Protein AF-0000000067843553 (afdb_homodimer)

InterPro domains:
  IPR000891 Pyruvate carboxyltransferase [PF00682] (3-249)
  IPR000891 Pyruvate carboxyltransferase [PS50991] (1-260)
  IPR013785 Aldolase-type TIM barrel [G3DSA:3.20.20.70] (1-325)
  IPR050073 2-IPM synthase/homocitrate synthase-like [PTHR10277] (135-248)

Nearest PDB structures (foldseek):
  3dxi-assembly1_B  TM=9.071E-01  e=5.962E-23  Phocaeicola vulgatus ATCC 8482
  3ivs-assembly1_A  TM=8.769E-01  e=6.014E-12  Schizosaccharomyces pombe
  3ivs-assembly1_B  TM=8.686E-01  e=2.843E-11  Schizosaccharomyces pombe
  3mi3-assembly1_A  TM=8.102E-01  e=7.450E-12  Schizosaccharomyces pombe
  3ivt-assembly1_B  TM=7.476E-01  e=3.719E-10  Schizosaccharomyces pombe

Organism: Pseudomonas putida (strain ATCC 47054 / DSM 6125 / CFBP 8728 / NCIMB 11950 / KT2440) (NCBI:txid160488)

Structure (mmCIF, N/CA/C/O backbone):
data_AF-0000000067843553-model_v1
#
loop_
_entity.id
_entity.type
_entity.pdbx_description
1 polymer Aldolase/synthase
#
loop_
_atom_site.group_PDB
_atom_site.id
_atom_site.type_symbol
_atom_site.label_atom_id
_atom_site.label_alt_id
_atom_site.label_comp_id
_atom_site.label_asym_id
_atom_site.label_entity_id
_atom_site.label_seq_id
_atom_site.pdbx_PDB_ins_code
_atom_site.Cartn_x
_atom_site.Cartn_y
_atom_site.Cartn_z
_atom_site.occupancy
_atom_site.B_iso_or_equiv
_atom_site.auth_seq_id
_atom_site.auth_comp_id
_atom_site.auth_asym_id
_atom_site.auth_atom_id
_atom_site.pdbx_PDB_model_num
ATOM 1 N N . MET A 1 1 ? 19.844 5.891 19.625 1 87.44 1 MET A N 1
ATOM 2 C CA . MET A 1 1 ? 19.125 5.297 18.516 1 87.44 1 MET A CA 1
ATOM 3 C C . MET A 1 1 ? 19.562 5.91 17.188 1 87.44 1 MET A C 1
ATOM 5 O O . MET A 1 1 ? 19.625 7.133 17.047 1 87.44 1 MET A O 1
ATOM 9 N N . LYS A 1 2 ? 19.984 5.047 16.25 1 94.62 2 LYS A N 1
ATOM 10 C CA . LYS A 1 2 ? 20.391 5.492 14.922 1 94.62 2 LYS A CA 1
ATOM 11 C C . LYS A 1 2 ? 19.391 5.062 13.859 1 94.62 2 LYS A C 1
ATOM 13 O O . LYS A 1 2 ? 19.266 3.873 13.562 1 94.62 2 LYS A O 1
ATOM 18 N N . HIS A 1 3 ? 18.703 6 13.367 1 97.69 3 HIS A N 1
ATOM 19 C CA . HIS A 1 3 ? 17.781 5.797 12.258 1 97.69 3 HIS A CA 1
ATOM 20 C C . HIS A 1 3 ? 18.469 6.027 10.914 1 97.69 3 HIS A C 1
ATOM 22 O O . HIS A 1 3 ? 18.938 7.137 10.633 1 97.69 3 HIS A O 1
ATOM 28 N N . LEU A 1 4 ? 18.609 4.988 10.148 1 98.69 4 LEU A N 1
ATOM 29 C CA . LEU A 1 4 ? 19.312 5.02 8.867 1 98.69 4 LEU A CA 1
ATOM 30 C C . LEU A 1 4 ? 18.328 4.84 7.715 1 98.69 4 LEU A C 1
ATOM 32 O O . LEU A 1 4 ? 17.562 3.873 7.691 1 98.69 4 LEU A O 1
ATOM 36 N N . ASP A 1 5 ? 18.297 5.773 6.805 1 98.81 5 ASP A N 1
ATOM 37 C CA . ASP A 1 5 ? 17.5 5.621 5.59 1 98.81 5 ASP A CA 1
ATOM 38 C C . ASP A 1 5 ? 18.375 5.156 4.422 1 98.81 5 ASP A C 1
ATOM 40 O O . ASP A 1 5 ? 19.375 5.789 4.102 1 98.81 5 ASP A O 1
ATOM 44 N N . CYS A 1 6 ? 17.969 4.07 3.822 1 98.75 6 CYS A N 1
ATOM 45 C CA . CYS A 1 6 ? 18.75 3.527 2.723 1 98.75 6 CYS A CA 1
ATOM 46 C C . CYS A 1 6 ? 17.953 3.5 1.432 1 98.75 6 CYS A C 1
ATOM 48 O O . CYS A 1 6 ? 18.094 2.588 0.617 1 98.75 6 CYS A O 1
ATOM 50 N N . THR A 1 7 ? 17.078 4.469 1.197 1 98.75 7 THR A N 1
ATOM 51 C CA . THR A 1 7 ? 16.188 4.559 0.046 1 98.75 7 THR A CA 1
ATOM 52 C C . THR A 1 7 ? 16.969 4.512 -1.257 1 98.75 7 THR A C 1
ATOM 54 O O . THR A 1 7 ? 16.656 3.73 -2.156 1 98.75 7 THR A O 1
ATOM 57 N N . LEU A 1 8 ? 18.016 5.293 -1.375 1 97.25 8 LEU A N 1
ATOM 58 C CA . LEU A 1 8 ? 18.75 5.422 -2.627 1 97.25 8 LEU A CA 1
ATOM 59 C C . LEU A 1 8 ? 19.578 4.176 -2.898 1 97.25 8 LEU A C 1
ATOM 61 O O . LEU A 1 8 ? 19.922 3.891 -4.047 1 97.25 8 LEU A O 1
ATOM 65 N N . ARG A 1 9 ? 19.891 3.477 -1.849 1 97.81 9 ARG A N 1
ATOM 66 C CA . ARG A 1 9 ? 20.625 2.225 -2.02 1 97.81 9 ARG A CA 1
ATOM 67 C C . ARG A 1 9 ? 19.672 1.079 -2.352 1 97.81 9 ARG A C 1
ATOM 69 O O . ARG A 1 9 ? 19.766 0.481 -3.426 1 97.81 9 ARG A O 1
ATOM 76 N N . ASP A 1 10 ? 18.688 0.789 -1.466 1 97.69 10 ASP A N 1
ATOM 77 C CA . ASP A 1 10 ? 17.812 -0.367 -1.646 1 97.69 10 ASP A CA 1
ATOM 78 C C . ASP A 1 10 ? 16.766 -0.098 -2.723 1 97.69 10 ASP A C 1
ATOM 80 O O . ASP A 1 10 ? 16.297 -1.027 -3.379 1 97.69 10 ASP A O 1
ATOM 84 N N . GLY A 1 11 ? 16.406 1.129 -2.873 1 95.88 11 GLY A N 1
ATOM 85 C CA . GLY A 1 11 ? 15.445 1.492 -3.9 1 95.88 11 GLY A CA 1
ATOM 86 C C . GLY A 1 11 ? 15.984 1.337 -5.309 1 95.88 11 GLY A C 1
ATOM 87 O O . GLY A 1 11 ? 15.219 1.201 -6.262 1 95.88 11 GLY A O 1
ATOM 88 N N . GLY A 1 12 ? 17.312 1.331 -5.457 1 91.19 12 GLY A N 1
ATOM 89 C CA . GLY A 1 12 ? 17.969 1.212 -6.75 1 91.19 12 GLY A CA 1
ATOM 90 C C . GLY A 1 12 ? 17.594 -0.061 -7.488 1 91.19 12 GLY A C 1
ATOM 91 O O . GLY A 1 12 ? 17.719 -0.131 -8.711 1 91.19 12 GLY A O 1
ATOM 92 N N . TYR A 1 13 ? 17.094 -1.013 -6.824 1 91.31 13 TYR A N 1
ATOM 93 C CA . TYR A 1 13 ? 16.719 -2.275 -7.449 1 91.31 13 TYR A CA 1
ATOM 94 C C . TYR A 1 13 ? 15.516 -2.098 -8.367 1 91.31 13 TYR A C 1
ATOM 96 O O . TYR A 1 13 ? 15.203 -2.979 -9.172 1 91.31 13 TYR A O 1
ATOM 104 N N . TYR A 1 14 ? 14.859 -0.962 -8.266 1 88.62 14 TYR A N 1
ATOM 105 C CA . TYR A 1 14 ? 13.727 -0.692 -9.133 1 88.62 14 TYR A CA 1
ATOM 106 C C . TYR A 1 14 ? 14.117 0.242 -10.273 1 88.62 14 TYR A C 1
ATOM 108 O O . TYR A 1 14 ? 13.539 0.182 -11.359 1 88.62 14 TYR A O 1
ATOM 116 N N . ASN A 1 15 ? 15.156 1.099 -10.086 1 83.56 15 ASN A N 1
ATOM 117 C CA . ASN A 1 15 ? 15.445 2.102 -11.109 1 83.56 15 ASN A CA 1
ATOM 118 C C . ASN A 1 15 ? 16.922 2.117 -11.477 1 83.56 15 ASN A C 1
ATOM 120 O O . ASN A 1 15 ? 17.438 3.137 -11.938 1 83.56 15 ASN A O 1
ATOM 124 N N . ASN A 1 16 ? 17.641 1.071 -11.203 1 83.25 16 ASN A N 1
ATOM 125 C CA . ASN A 1 16 ? 19.047 0.909 -11.523 1 83.25 16 ASN A CA 1
ATOM 126 C C . ASN A 1 16 ? 19.906 2 -10.875 1 83.25 16 ASN A C 1
ATOM 128 O O . ASN A 1 16 ? 20.828 2.529 -11.508 1 83.25 16 ASN A O 1
ATOM 132 N N . TRP A 1 17 ? 19.5 2.418 -9.727 1 90.75 17 TRP A N 1
ATOM 133 C CA . TRP A 1 17 ? 20.219 3.375 -8.891 1 90.75 17 TRP A CA 1
ATOM 134 C C . TRP A 1 17 ? 20.406 4.707 -9.617 1 90.75 17 TRP A C 1
ATOM 136 O O . TRP A 1 17 ? 21.391 5.414 -9.398 1 90.75 17 TRP A O 1
ATOM 146 N N . ASN A 1 18 ? 19.453 4.926 -10.578 1 86.06 18 ASN A N 1
ATOM 147 C CA . ASN A 1 18 ? 19.453 6.168 -11.344 1 86.06 18 ASN A CA 1
ATOM 148 C C . ASN A 1 18 ? 18.422 7.148 -10.812 1 86.06 18 ASN A C 1
ATOM 150 O O . ASN A 1 18 ? 17.281 7.188 -11.312 1 86.06 18 ASN A O 1
ATOM 154 N N . PHE A 1 19 ? 18.797 7.996 -9.867 1 90.81 19 PHE A N 1
ATOM 155 C CA . PHE A 1 19 ? 17.953 9.031 -9.281 1 90.81 19 PHE A CA 1
ATOM 156 C C . PHE A 1 19 ? 18.375 10.414 -9.773 1 90.81 19 PHE A C 1
ATOM 158 O O . PHE A 1 19 ? 19.562 10.688 -9.93 1 90.81 19 PHE A O 1
ATOM 165 N N . SER A 1 20 ? 17.438 11.258 -10.078 1 82.62 20 SER A N 1
ATOM 166 C CA . SER A 1 20 ? 17.766 12.602 -10.555 1 82.62 20 SER A CA 1
ATOM 167 C C . SER A 1 20 ? 18.422 13.43 -9.461 1 82.62 20 SER A C 1
ATOM 169 O O . SER A 1 20 ? 18.219 13.18 -8.266 1 82.62 20 SER A O 1
ATOM 171 N N . GLU A 1 21 ? 19.188 14.422 -9.891 1 82.69 21 GLU A N 1
ATOM 172 C CA . GLU A 1 21 ? 19.859 15.32 -8.953 1 82.69 21 GLU A CA 1
ATOM 173 C C . GLU A 1 21 ? 18.844 16.078 -8.094 1 82.69 21 GLU A C 1
ATOM 175 O O . GLU A 1 21 ? 19.078 16.281 -6.902 1 82.69 21 GLU A O 1
ATOM 180 N N . ALA A 1 22 ? 17.828 16.438 -8.719 1 84.19 22 ALA A N 1
ATOM 181 C CA . ALA A 1 22 ? 16.781 17.188 -8.008 1 84.19 22 ALA A CA 1
ATOM 182 C C . ALA A 1 22 ? 16.156 16.328 -6.91 1 84.19 22 ALA A C 1
ATOM 184 O O . ALA A 1 22 ? 15.922 16.828 -5.801 1 84.19 22 ALA A O 1
ATOM 185 N N . LEU A 1 23 ? 15.875 15.125 -7.199 1 92.31 23 LEU A N 1
ATOM 186 C CA . LEU A 1 23 ? 15.305 14.211 -6.211 1 92.31 23 LEU A CA 1
ATOM 187 C C . LEU A 1 23 ? 16.266 14 -5.051 1 92.31 23 LEU A C 1
ATOM 189 O O . LEU A 1 23 ? 15.875 14.07 -3.887 1 92.31 23 LEU A O 1
ATOM 193 N N . ILE A 1 24 ? 17.531 13.805 -5.367 1 94.62 24 ILE A N 1
ATOM 194 C CA . ILE A 1 24 ? 18.531 13.531 -4.336 1 94.62 24 ILE A CA 1
ATOM 195 C C . ILE A 1 24 ? 18.656 14.742 -3.416 1 94.62 24 ILE A C 1
ATOM 197 O O . ILE A 1 24 ? 18.734 14.602 -2.193 1 94.62 24 ILE A O 1
ATOM 201 N N . ALA A 1 25 ? 18.656 15.898 -4 1 92.75 25 ALA A N 1
ATOM 202 C CA . ALA A 1 25 ? 18.766 17.125 -3.207 1 92.75 25 ALA A CA 1
ATOM 203 C C . ALA A 1 25 ? 17.578 17.266 -2.258 1 92.75 25 ALA A C 1
ATOM 205 O O . ALA A 1 25 ? 17.766 17.562 -1.073 1 92.75 25 ALA A O 1
ATOM 206 N N . GLN A 1 26 ? 16.406 17.125 -2.729 1 93.81 26 GLN A N 1
ATOM 207 C CA . GLN A 1 26 ? 15.203 17.203 -1.905 1 93.81 26 GLN A CA 1
ATOM 208 C C . GLN A 1 26 ? 15.172 16.109 -0.848 1 93.81 26 GLN A C 1
ATOM 210 O O . GLN A 1 26 ? 14.695 16.328 0.268 1 93.81 26 GLN A O 1
ATOM 215 N N . TYR A 1 27 ? 15.641 14.961 -1.238 1 98.12 27 TYR A N 1
ATOM 216 C CA . TYR A 1 27 ? 15.734 13.82 -0.325 1 98.12 27 TYR A CA 1
ATOM 217 C C . TYR A 1 27 ? 16.625 14.156 0.869 1 98.12 27 TYR A C 1
ATOM 219 O O . TYR A 1 27 ? 16.234 13.93 2.018 1 98.12 27 TYR A O 1
ATOM 227 N N . ILE A 1 28 ? 17.781 14.695 0.609 1 97.62 28 ILE A N 1
ATOM 228 C CA . ILE A 1 28 ? 18.719 15.031 1.667 1 97.62 28 ILE A CA 1
ATOM 229 C C . ILE A 1 28 ? 18.094 16.047 2.617 1 97.62 28 ILE A C 1
ATOM 231 O O . ILE A 1 28 ? 18.156 15.891 3.84 1 97.62 28 ILE A O 1
ATOM 235 N N . THR A 1 29 ? 17.422 16.984 2.098 1 93.94 29 THR A N 1
ATOM 236 C CA . THR A 1 29 ? 16.75 18.016 2.893 1 93.94 29 THR A CA 1
ATOM 237 C C . THR A 1 29 ? 15.648 17.406 3.742 1 93.94 29 THR A C 1
ATOM 239 O O . THR A 1 29 ? 15.508 17.734 4.922 1 93.94 29 THR A O 1
ATOM 242 N N . ALA A 1 30 ? 14.906 16.562 3.156 1 96.31 30 ALA A N 1
ATOM 243 C CA . ALA A 1 30 ? 13.797 15.922 3.848 1 96.31 30 ALA A CA 1
ATOM 244 C C . ALA A 1 30 ? 14.289 15.047 4.992 1 96.31 30 ALA A C 1
ATOM 246 O O . ALA A 1 30 ? 13.711 15.039 6.078 1 96.31 30 ALA A O 1
ATOM 247 N N . MET A 1 31 ? 15.359 14.312 4.719 1 97.69 31 MET A N 1
ATOM 248 C CA . MET A 1 31 ? 15.914 13.445 5.746 1 97.69 31 MET A CA 1
ATOM 249 C C . MET A 1 31 ? 16.422 14.258 6.938 1 97.69 31 MET A C 1
ATOM 251 O O . MET A 1 31 ? 16.188 13.883 8.086 1 97.69 31 MET A O 1
ATOM 255 N N . GLN A 1 32 ? 17.062 15.305 6.621 1 94.19 32 GLN A N 1
ATOM 256 C CA . GLN A 1 32 ? 17.562 16.172 7.684 1 94.19 32 GLN A CA 1
ATOM 257 C C . GLN A 1 32 ? 16.406 16.734 8.523 1 94.19 32 GLN A C 1
ATOM 259 O O . GLN A 1 32 ? 16.453 16.703 9.75 1 94.19 32 GLN A O 1
ATOM 264 N N . ALA A 1 33 ? 15.422 17.188 7.887 1 89.81 33 ALA A N 1
ATOM 265 C CA . ALA A 1 33 ? 14.273 17.781 8.562 1 89.81 33 ALA A CA 1
ATOM 266 C C . ALA A 1 33 ? 13.531 16.75 9.406 1 89.81 33 ALA A C 1
ATOM 268 O O . ALA A 1 33 ? 13.008 17.078 10.477 1 89.81 33 ALA A O 1
ATOM 269 N N . ALA A 1 34 ? 13.5 15.516 8.977 1 94.62 34 ALA A N 1
ATOM 270 C CA . ALA A 1 34 ? 12.766 14.445 9.648 1 94.62 34 ALA A CA 1
ATOM 271 C C . ALA A 1 34 ? 13.57 13.891 10.828 1 94.62 34 ALA A C 1
ATOM 273 O O . ALA A 1 34 ? 13.07 13.055 11.586 1 94.62 34 ALA A O 1
ATOM 274 N N . GLY A 1 35 ? 14.805 14.312 10.93 1 92.38 35 GLY A N 1
ATOM 275 C CA . GLY A 1 35 ? 15.625 13.891 12.062 1 92.38 35 GLY A CA 1
ATOM 276 C C . GLY A 1 35 ? 16.359 12.586 11.812 1 92.38 35 GLY A C 1
ATOM 277 O O . GLY A 1 35 ? 16.766 11.906 12.758 1 92.38 35 GLY A O 1
ATOM 278 N N . ILE A 1 36 ? 16.484 12.18 10.602 1 96.06 36 ILE A N 1
ATOM 279 C CA . ILE A 1 36 ? 17.234 10.977 10.258 1 96.06 36 ILE A CA 1
ATOM 280 C C . ILE A 1 36 ? 18.734 11.219 10.469 1 96.06 36 ILE A C 1
ATOM 282 O O . ILE A 1 36 ? 19.281 12.219 10 1 96.06 36 ILE A O 1
ATOM 286 N N . GLN A 1 37 ? 19.391 10.32 11.094 1 94.75 37 GLN A N 1
ATOM 287 C CA . GLN A 1 37 ? 20.766 10.539 11.5 1 94.75 37 GLN A CA 1
ATOM 288 C C . GLN A 1 37 ? 21.734 10.094 10.406 1 94.75 37 GLN A C 1
ATOM 290 O O . GLN A 1 37 ? 22.828 10.664 10.266 1 94.75 37 GLN A O 1
ATOM 295 N N . THR A 1 38 ? 21.375 9.07 9.773 1 98 38 THR A N 1
ATOM 296 C CA . THR A 1 38 ? 22.266 8.492 8.773 1 98 38 THR A CA 1
ATOM 297 C C . THR A 1 38 ? 21.531 8.273 7.453 1 98 38 THR A C 1
ATOM 299 O O . THR A 1 38 ? 20.406 7.758 7.441 1 98 38 THR A O 1
ATOM 302 N N . ILE A 1 39 ? 22.125 8.664 6.359 1 98.56 39 ILE A N 1
ATOM 303 C CA . ILE A 1 39 ? 21.594 8.336 5.043 1 98.56 39 ILE A CA 1
ATOM 304 C C . ILE A 1 39 ? 22.609 7.5 4.27 1 98.56 39 ILE A C 1
ATOM 306 O O . ILE A 1 39 ? 23.797 7.801 4.277 1 98.56 39 ILE A O 1
ATOM 310 N N . GLU A 1 40 ? 22.172 6.438 3.744 1 98.75 40 GLU A N 1
ATOM 311 C CA . GLU A 1 40 ? 22.953 5.59 2.855 1 98.75 40 GLU A CA 1
ATOM 312 C C . GLU A 1 40 ? 22.672 5.914 1.391 1 98.75 40 GLU A C 1
ATOM 314 O O . GLU A 1 40 ? 21.625 5.547 0.86 1 98.75 40 GLU A O 1
ATOM 319 N N . LEU A 1 41 ? 23.656 6.469 0.733 1 97.88 41 LEU A N 1
ATOM 320 C CA . LEU A 1 41 ? 23.375 7.145 -0.532 1 97.88 41 LEU A CA 1
ATOM 321 C C . LEU A 1 41 ? 23.5 6.176 -1.702 1 97.88 41 LEU A C 1
ATOM 323 O O . LEU A 1 41 ? 23.203 6.531 -2.844 1 97.88 41 LEU A O 1
ATOM 327 N N . GLY A 1 42 ? 23.969 4.953 -1.428 1 97.12 42 GLY A N 1
ATOM 328 C CA . GLY A 1 42 ? 24.016 3.963 -2.492 1 97.12 42 GLY A CA 1
ATOM 329 C C . GLY A 1 42 ? 25 2.838 -2.213 1 97.12 42 GLY A C 1
ATOM 330 O O . GLY A 1 42 ? 25.266 2.51 -1.055 1 97.12 42 GLY A O 1
ATOM 331 N N . LEU A 1 43 ? 25.359 2.215 -3.361 1 96.38 43 LEU A N 1
ATOM 332 C CA . LEU A 1 43 ? 26.359 1.158 -3.338 1 96.38 43 LEU A CA 1
ATOM 333 C C . LEU A 1 43 ? 27.719 1.689 -3.789 1 96.38 43 LEU A C 1
ATOM 335 O O . LEU A 1 43 ? 27.812 2.771 -4.375 1 96.38 43 LEU A O 1
ATOM 339 N N . ARG A 1 44 ? 28.719 1.091 -3.367 1 95.56 44 ARG A N 1
ATOM 340 C CA . ARG A 1 44 ? 29.984 1.136 -4.082 1 95.56 44 ARG A CA 1
ATOM 341 C C . ARG A 1 44 ? 30.328 -0.227 -4.676 1 95.56 44 ARG A C 1
ATOM 343 O O . ARG A 1 44 ? 30.547 -1.192 -3.939 1 95.56 44 ARG A O 1
ATOM 350 N N . SER A 1 45 ? 30.359 -0.293 -5.984 1 91.56 45 SER A N 1
ATOM 351 C CA . SER A 1 45 ? 30.547 -1.562 -6.68 1 91.56 45 SER A CA 1
ATOM 352 C C . SER A 1 45 ? 31.609 -1.438 -7.77 1 91.56 45 SER A C 1
ATOM 354 O O . SER A 1 45 ? 31.781 -0.364 -8.352 1 91.56 45 SER A O 1
ATOM 356 N N . LEU A 1 46 ? 32.312 -2.543 -7.996 1 86.62 46 LEU A N 1
ATOM 357 C CA . LEU A 1 46 ? 33.25 -2.605 -9.086 1 86.62 46 LEU A CA 1
ATOM 358 C C . LEU A 1 46 ? 32.625 -3.191 -10.344 1 86.62 46 LEU A C 1
ATOM 360 O O . LEU A 1 46 ? 33.219 -3.143 -11.422 1 86.62 46 LEU A O 1
ATOM 364 N N . LYS A 1 47 ? 31.438 -3.73 -10.148 1 79.44 47 LYS A N 1
ATOM 365 C CA . LYS A 1 47 ? 30.703 -4.293 -11.281 1 79.44 47 LYS A CA 1
ATOM 366 C C . LYS A 1 47 ? 30.141 -3.193 -12.172 1 79.44 47 LYS A C 1
ATOM 368 O O . LYS A 1 47 ? 29.344 -2.367 -11.711 1 79.44 47 LYS A O 1
ATOM 373 N N . ASN A 1 48 ? 30.547 -3.127 -13.391 1 78.56 48 ASN A N 1
ATOM 374 C CA . ASN A 1 48 ? 30.094 -2.096 -14.32 1 78.56 48 ASN A CA 1
ATOM 375 C C . ASN A 1 48 ? 29.859 -2.664 -15.711 1 78.56 48 ASN A C 1
ATOM 377 O O . ASN A 1 48 ? 30.359 -2.127 -16.703 1 78.56 48 ASN A O 1
ATOM 381 N N . SER A 1 49 ? 29.172 -3.76 -15.758 1 62.66 49 SER A N 1
ATOM 382 C CA . SER A 1 49 ? 28.922 -4.449 -17.016 1 62.66 49 SER A CA 1
ATOM 383 C C . SER A 1 49 ? 27.672 -3.906 -17.703 1 62.66 49 SER A C 1
ATOM 385 O O . SER A 1 49 ? 27.469 -4.125 -18.906 1 62.66 49 SER A O 1
ATOM 387 N N . SER A 1 50 ? 26.828 -3.248 -17 1 59.66 50 SER A N 1
ATOM 388 C CA . SER A 1 50 ? 25.625 -2.598 -17.516 1 59.66 50 SER A CA 1
ATOM 389 C C . SER A 1 50 ? 25.438 -1.218 -16.906 1 59.66 50 SER A C 1
ATOM 391 O O . SER A 1 50 ? 26.094 -0.873 -15.922 1 59.66 50 SER A O 1
ATOM 393 N N . PHE A 1 51 ? 24.594 -0.416 -17.531 1 61.25 51 PHE A N 1
ATOM 394 C CA . PHE A 1 51 ? 24.406 0.934 -17.016 1 61.25 51 PHE A CA 1
ATOM 395 C C . PHE A 1 51 ? 23.719 0.901 -15.656 1 61.25 51 PHE A C 1
ATOM 397 O O . PHE A 1 51 ? 22.703 0.223 -15.484 1 61.25 51 PHE A O 1
ATOM 404 N N . SER A 1 52 ? 24.25 1.567 -14.781 1 82.88 52 SER A N 1
ATOM 405 C CA . SER A 1 52 ? 23.688 1.901 -13.477 1 82.88 52 SER A CA 1
ATOM 406 C C . SER A 1 52 ? 23.922 3.365 -13.125 1 82.88 52 SER A C 1
ATOM 408 O O . SER A 1 52 ? 24.891 3.969 -13.602 1 82.88 52 SER A O 1
ATOM 410 N N . GLY A 1 53 ? 23.047 3.922 -12.438 1 84.31 53 GLY A N 1
ATOM 411 C CA . GLY A 1 53 ? 23.141 5.328 -12.078 1 84.31 53 GLY A CA 1
ATOM 412 C C . GLY A 1 53 ? 24.203 5.602 -11.023 1 84.31 53 GLY A C 1
ATOM 413 O O . GLY A 1 53 ? 24.891 4.688 -10.586 1 84.31 53 GLY A O 1
ATOM 414 N N . ALA A 1 54 ? 24.375 6.828 -10.609 1 88.81 54 ALA A N 1
ATOM 415 C CA . ALA A 1 54 ? 25.422 7.328 -9.734 1 88.81 54 ALA A CA 1
ATOM 416 C C . ALA A 1 54 ? 25.391 6.637 -8.375 1 88.81 54 ALA A C 1
ATOM 418 O O . ALA A 1 54 ? 26.438 6.402 -7.762 1 88.81 54 ALA A O 1
ATOM 419 N N . CYS A 1 55 ? 24.188 6.215 -7.941 1 93.44 55 CYS A N 1
ATOM 420 C CA . CYS A 1 55 ? 24.031 5.668 -6.598 1 93.44 55 CYS A CA 1
ATOM 421 C C . CYS A 1 55 ? 24.453 4.203 -6.555 1 93.44 55 CYS A C 1
ATOM 423 O O . CYS A 1 55 ? 24.516 3.602 -5.48 1 93.44 55 CYS A O 1
ATOM 425 N N . ALA A 1 56 ? 24.812 3.633 -7.727 1 90.31 56 ALA A N 1
ATOM 426 C CA . ALA A 1 56 ? 25.375 2.283 -7.77 1 90.31 56 ALA A CA 1
ATOM 427 C C . ALA A 1 56 ? 26.859 2.293 -7.426 1 90.31 56 ALA A C 1
ATOM 429 O O . ALA A 1 56 ? 27.438 1.254 -7.086 1 90.31 56 ALA A O 1
ATOM 430 N N . TYR A 1 57 ? 27.438 3.475 -7.477 1 91.06 57 TYR A N 1
ATOM 431 C CA . TYR A 1 57 ? 28.891 3.588 -7.324 1 91.06 57 TYR A CA 1
ATOM 432 C C . TYR A 1 57 ? 29.234 4.578 -6.223 1 91.06 57 TYR A C 1
ATOM 434 O O . TYR A 1 57 ? 30.203 4.367 -5.473 1 91.06 57 TYR A O 1
ATOM 442 N N . THR A 1 58 ? 28.453 5.57 -6.109 1 95.5 58 THR A N 1
ATOM 443 C CA . THR A 1 58 ? 28.547 6.59 -5.074 1 95.5 58 THR A CA 1
ATOM 444 C C . THR A 1 58 ? 30 7.016 -4.875 1 95.5 58 THR A C 1
ATOM 446 O O . THR A 1 58 ? 30.5 7.02 -3.748 1 95.5 58 THR A O 1
ATOM 449 N N . THR A 1 59 ? 30.625 7.426 -5.961 1 91.06 59 THR A N 1
ATOM 450 C CA . THR A 1 59 ? 32.031 7.848 -5.934 1 91.06 59 THR A CA 1
ATOM 451 C C . THR A 1 59 ? 32.188 9.148 -5.145 1 91.06 59 THR A C 1
ATOM 453 O O . THR A 1 59 ? 31.203 9.891 -4.965 1 91.06 59 THR A O 1
ATOM 456 N N . ASP A 1 60 ? 33.406 9.367 -4.648 1 92.94 60 ASP A N 1
ATOM 457 C CA . ASP A 1 60 ? 33.656 10.617 -3.953 1 92.94 60 ASP A CA 1
ATOM 458 C C . ASP A 1 60 ? 33.375 11.82 -4.855 1 92.94 60 ASP A C 1
ATOM 460 O O . ASP A 1 60 ? 32.906 12.852 -4.387 1 92.94 60 ASP A O 1
ATOM 464 N N . ALA A 1 61 ? 33.656 11.68 -6.113 1 86.44 61 ALA A N 1
ATOM 465 C CA . ALA A 1 61 ? 33.406 12.742 -7.074 1 86.44 61 ALA A CA 1
ATOM 466 C C . ALA A 1 61 ? 31.922 13.062 -7.141 1 86.44 61 ALA A C 1
ATOM 468 O O . ALA A 1 61 ? 31.531 14.234 -7.156 1 86.44 61 ALA A O 1
ATOM 469 N N . PHE A 1 62 ? 31.094 12.07 -7.215 1 87.31 62 PHE A N 1
ATOM 470 C CA . PHE A 1 62 ? 29.641 12.242 -7.238 1 87.31 62 PHE A CA 1
ATOM 471 C C . PHE A 1 62 ? 29.141 12.867 -5.934 1 87.31 62 PHE A C 1
ATOM 473 O O . PHE A 1 62 ? 28.406 13.852 -5.949 1 87.31 62 PHE A O 1
ATOM 480 N N . LEU A 1 63 ? 29.641 12.359 -4.781 1 94.38 63 LEU A N 1
ATOM 481 C CA . LEU A 1 63 ? 29.188 12.828 -3.475 1 94.38 63 LEU A CA 1
ATOM 482 C C . LEU A 1 63 ? 29.578 14.289 -3.262 1 94.38 63 LEU A C 1
ATOM 484 O O . LEU A 1 63 ? 28.859 15.039 -2.604 1 94.38 63 LEU A O 1
ATOM 488 N N . SER A 1 64 ? 30.672 14.656 -3.857 1 88.44 64 SER A N 1
ATOM 489 C CA . SER A 1 64 ? 31.172 16.016 -3.688 1 88.44 64 SER A CA 1
ATOM 490 C C . SER A 1 64 ? 30.281 17.031 -4.41 1 88.44 64 SER A C 1
ATOM 492 O O . SER A 1 64 ? 30.344 18.234 -4.145 1 88.44 64 SER A O 1
ATOM 494 N N . THR A 1 65 ? 29.438 16.531 -5.328 1 85.25 65 THR A N 1
ATOM 495 C CA . THR A 1 65 ? 28.531 17.406 -6.043 1 85.25 65 THR A CA 1
ATOM 496 C C . THR A 1 65 ? 27.266 17.672 -5.227 1 85.25 65 THR A C 1
ATOM 498 O O . THR A 1 65 ? 26.484 18.562 -5.547 1 85.25 65 THR A O 1
ATOM 501 N N . LEU A 1 66 ? 27.094 16.938 -4.172 1 91.62 66 LEU A N 1
ATOM 502 C CA . LEU A 1 66 ? 25.891 17.016 -3.357 1 91.62 66 LEU A CA 1
ATOM 503 C C . LEU A 1 66 ? 26.094 17.953 -2.17 1 91.62 66 LEU A C 1
ATOM 505 O O . LEU A 1 66 ? 27.219 18.094 -1.679 1 91.62 66 LEU A O 1
ATOM 509 N N . ASP A 1 67 ? 25.031 18.641 -1.753 1 92.31 67 ASP A N 1
ATOM 510 C CA . ASP A 1 67 ? 25.062 19.453 -0.538 1 92.31 67 ASP A CA 1
ATOM 511 C C . ASP A 1 67 ? 24.766 18.609 0.696 1 92.31 67 ASP A C 1
ATOM 513 O O . ASP A 1 67 ? 23.656 18.609 1.208 1 92.31 67 ASP A O 1
ATOM 517 N N . LEU A 1 68 ? 25.797 17.953 1.198 1 95.38 68 LEU A N 1
ATOM 518 C CA . LEU A 1 68 ? 25.641 17.031 2.312 1 95.38 68 LEU A CA 1
ATOM 519 C C . LEU A 1 68 ? 25.766 17.75 3.648 1 95.38 68 LEU A C 1
ATOM 521 O O . LEU A 1 68 ? 26.766 18.438 3.906 1 95.38 68 LEU A O 1
ATOM 525 N N . PRO A 1 69 ? 24.75 17.625 4.473 1 93.12 69 PRO A N 1
ATOM 526 C CA . PRO A 1 69 ? 24.844 18.281 5.781 1 93.12 69 PRO A CA 1
ATOM 527 C C . PRO A 1 69 ? 25.906 17.656 6.68 1 93.12 69 PRO A C 1
ATOM 529 O O . PRO A 1 69 ? 25.984 16.438 6.801 1 93.12 69 PRO A O 1
ATOM 532 N N . PRO A 1 70 ? 26.656 18.5 7.352 1 91.38 70 PRO A N 1
ATOM 533 C CA . PRO A 1 70 ? 27.703 17.969 8.219 1 91.38 70 PRO A CA 1
ATOM 534 C C . PRO A 1 70 ? 27.141 17.203 9.422 1 91.38 70 PRO A C 1
ATOM 536 O O . PRO A 1 70 ? 27.844 16.391 10.016 1 91.38 70 PRO A O 1
ATOM 539 N N . SER A 1 71 ? 25.938 17.469 9.727 1 92.12 71 SER A N 1
ATOM 540 C CA . SER A 1 71 ? 25.344 16.844 10.906 1 92.12 71 SER A CA 1
ATOM 541 C C . SER A 1 71 ? 24.891 15.422 10.625 1 92.12 71 SER A C 1
ATOM 543 O O . SER A 1 71 ? 24.609 14.656 11.547 1 92.12 71 SER A O 1
ATOM 545 N N . MET A 1 72 ? 24.906 15.008 9.422 1 95.25 72 MET A N 1
ATOM 546 C CA . MET A 1 72 ? 24.422 13.68 9.07 1 95.25 72 MET A CA 1
ATOM 547 C C . MET A 1 72 ? 25.578 12.734 8.766 1 95.25 72 MET A C 1
ATOM 549 O O . MET A 1 72 ? 26.594 13.156 8.203 1 95.25 72 MET A O 1
ATOM 553 N N . THR A 1 73 ? 25.422 11.531 9.148 1 98.06 73 THR A N 1
ATOM 554 C CA . THR A 1 73 ? 26.375 10.477 8.758 1 98.06 73 THR A CA 1
ATOM 555 C C . THR A 1 73 ? 26.078 9.984 7.348 1 98.06 73 THR A C 1
ATOM 557 O O . THR A 1 73 ? 24.938 9.641 7.027 1 98.06 73 THR A O 1
ATOM 560 N N . ILE A 1 74 ? 27.109 9.945 6.512 1 98.56 74 ILE A N 1
ATOM 561 C CA . ILE A 1 74 ? 26.969 9.516 5.129 1 98.56 74 ILE A CA 1
ATOM 562 C C . ILE A 1 74 ? 27.484 8.086 4.977 1 98.56 74 ILE A C 1
ATOM 564 O O . ILE A 1 74 ? 28.641 7.801 5.301 1 98.56 74 ILE A O 1
ATOM 568 N N . GLY A 1 75 ? 26.578 7.188 4.531 1 98.62 75 GLY A N 1
ATOM 569 C CA . GLY A 1 75 ? 26.953 5.789 4.41 1 98.62 75 GLY A CA 1
ATOM 570 C C . GLY A 1 75 ? 26.891 5.277 2.982 1 98.62 75 GLY A C 1
ATOM 571 O O . GLY A 1 75 ? 26.266 5.898 2.123 1 98.62 75 GLY A O 1
ATOM 572 N N . VAL A 1 76 ? 27.594 4.172 2.709 1 98.5 76 VAL A N 1
ATOM 573 C CA . VAL A 1 76 ? 27.531 3.383 1.482 1 98.5 76 VAL A CA 1
ATOM 574 C C . VAL A 1 76 ? 27.578 1.896 1.821 1 98.5 76 VAL A C 1
ATOM 576 O O . VAL A 1 76 ? 28 1.515 2.912 1 98.5 76 VAL A O 1
ATOM 579 N N . MET A 1 77 ? 27.078 1.109 0.879 1 98.62 77 MET A N 1
ATOM 580 C CA . MET A 1 77 ? 27.109 -0.333 1.099 1 98.62 77 MET A CA 1
ATOM 581 C C . MET A 1 77 ? 27.938 -1.032 0.025 1 98.62 77 MET A C 1
ATOM 583 O O . MET A 1 77 ? 27.906 -0.637 -1.142 1 98.62 77 MET A O 1
ATOM 587 N N . VAL A 1 78 ? 28.688 -1.999 0.432 1 97.06 78 VAL A N 1
ATOM 588 C CA . VAL A 1 78 ? 29.453 -2.875 -0.457 1 97.06 78 VAL A CA 1
ATOM 589 C C . VAL A 1 78 ? 28.938 -4.309 -0.326 1 97.06 78 VAL A C 1
ATOM 591 O O . VAL A 1 78 ? 28.641 -4.77 0.778 1 97.06 78 VAL A O 1
ATOM 594 N N . ASN A 1 79 ? 28.812 -4.973 -1.436 1 94.12 79 ASN A N 1
ATOM 595 C CA . ASN A 1 79 ? 28.484 -6.395 -1.392 1 94.12 79 ASN A CA 1
ATOM 596 C C . ASN A 1 79 ? 29.688 -7.238 -0.978 1 94.12 79 ASN A C 1
ATOM 598 O O . ASN A 1 79 ? 30.75 -7.145 -1.581 1 94.12 79 ASN A O 1
ATOM 602 N N . GLY A 1 80 ? 29.438 -8.055 0.024 1 94.44 80 GLY A N 1
ATOM 603 C CA . GLY A 1 80 ? 30.5 -8.906 0.515 1 94.44 80 GLY A CA 1
ATOM 604 C C . GLY A 1 80 ? 31.094 -9.805 -0.559 1 94.44 80 GLY A C 1
ATOM 605 O O . GLY A 1 80 ? 32.281 -10.141 -0.519 1 94.44 80 GLY A O 1
ATOM 606 N N . SER A 1 81 ? 30.297 -10.133 -1.54 1 90.5 81 SER A N 1
ATOM 607 C CA . SER A 1 81 ? 30.734 -11.016 -2.619 1 90.5 81 SER A CA 1
ATOM 608 C C . SER A 1 81 ? 31.875 -10.383 -3.422 1 90.5 81 SER A C 1
ATOM 610 O O . SER A 1 81 ? 32.656 -11.086 -4.062 1 90.5 81 SER A O 1
ATOM 612 N N . GLU A 1 82 ? 31.953 -9.086 -3.344 1 89.75 82 GLU A N 1
ATOM 613 C CA . GLU A 1 82 ? 33 -8.391 -4.098 1 89.75 82 GLU A CA 1
ATOM 614 C C . GLU A 1 82 ? 34.312 -8.328 -3.311 1 89.75 82 GLU A C 1
ATOM 616 O O . GLU A 1 82 ? 35.344 -7.902 -3.838 1 89.75 82 GLU A O 1
ATOM 621 N N . LEU A 1 83 ? 34.219 -8.766 -2.057 1 93.81 83 LEU A N 1
ATOM 622 C CA . LEU A 1 83 ? 35.375 -8.703 -1.182 1 93.81 83 LEU A CA 1
ATOM 623 C C . LEU A 1 83 ? 35.938 -10.094 -0.937 1 93.81 83 LEU A C 1
ATOM 625 O O . LEU A 1 83 ? 36.969 -10.242 -0.254 1 93.81 83 LEU A O 1
ATOM 629 N N . VAL A 1 84 ? 35.219 -11.156 -1.435 1 90.56 84 VAL A N 1
ATOM 630 C CA . VAL A 1 84 ? 35.656 -12.531 -1.187 1 90.56 84 VAL A CA 1
ATOM 631 C C . VAL A 1 84 ? 36.156 -13.164 -2.482 1 90.56 84 VAL A C 1
ATOM 633 O O . VAL A 1 84 ? 35.781 -12.742 -3.576 1 90.56 84 VAL A O 1
ATOM 636 N N . GLY A 1 85 ? 37.031 -14.172 -2.475 1 77.5 85 GLY A N 1
ATOM 637 C CA . GLY A 1 85 ? 37.625 -14.844 -3.613 1 77.5 85 GLY A CA 1
ATOM 638 C C . GLY A 1 85 ? 39.062 -14.422 -3.873 1 77.5 85 GLY A C 1
ATOM 639 O O . GLY A 1 85 ? 39.594 -13.578 -3.154 1 77.5 85 GLY A O 1
ATOM 640 N N . LYS A 1 86 ? 39.906 -15.125 -4.887 1 58.19 86 LYS A N 1
ATOM 641 C CA . LYS A 1 86 ? 41.344 -14.984 -5.172 1 58.19 86 LYS A CA 1
ATOM 642 C C . LYS A 1 86 ? 41.688 -13.539 -5.504 1 58.19 86 LYS A C 1
ATOM 644 O O . LYS A 1 86 ? 41.188 -12.977 -6.473 1 58.19 86 LYS A O 1
ATOM 649 N N . ASN A 1 87 ? 42.562 -12.727 -4.613 1 53.16 87 ASN A N 1
ATOM 650 C CA . ASN A 1 87 ? 43.219 -11.43 -4.676 1 53.16 87 ASN A CA 1
ATOM 651 C C . ASN A 1 87 ? 42.25 -10.289 -4.398 1 53.16 87 ASN A C 1
ATOM 653 O O . ASN A 1 87 ? 42.562 -9.117 -4.645 1 53.16 87 ASN A O 1
ATOM 657 N N . ALA A 1 88 ? 41.031 -10.641 -3.938 1 62.97 88 ALA A N 1
ATOM 658 C CA . ALA A 1 88 ? 39.906 -9.75 -4.125 1 62.97 88 ALA A CA 1
ATOM 659 C C . ALA A 1 88 ? 39.75 -8.805 -2.939 1 62.97 88 ALA A C 1
ATOM 661 O O . ALA A 1 88 ? 39.5 -7.605 -3.121 1 62.97 88 ALA A O 1
ATOM 662 N N . GLY A 1 89 ? 40.312 -9.164 -1.663 1 79.5 89 GLY A N 1
ATOM 663 C CA . GLY A 1 89 ? 39.781 -8.336 -0.599 1 79.5 89 GLY A CA 1
ATOM 664 C C . GLY A 1 89 ? 40.438 -6.969 -0.517 1 79.5 89 GLY A C 1
ATOM 665 O O . GLY A 1 89 ? 39.781 -5.945 -0.712 1 79.5 89 GLY A O 1
ATOM 666 N N . GLN A 1 90 ? 41.75 -6.949 -0.453 1 84.81 90 GLN A N 1
ATOM 667 C CA . GLN A 1 90 ? 42.438 -5.676 -0.246 1 84.81 90 GLN A CA 1
ATOM 668 C C . GLN A 1 90 ? 42.469 -4.852 -1.531 1 84.81 90 GLN A C 1
ATOM 670 O O . GLN A 1 90 ? 42.281 -3.633 -1.497 1 84.81 90 GLN A O 1
ATOM 675 N N . GLN A 1 91 ? 42.688 -5.523 -2.684 1 88 91 GLN A N 1
ATOM 676 C CA . GLN A 1 91 ? 42.688 -4.816 -3.959 1 88 91 GLN A CA 1
ATOM 677 C C . GLN A 1 91 ? 41.344 -4.184 -4.242 1 88 91 GLN A C 1
ATOM 679 O O . GLN A 1 91 ? 41.25 -3.039 -4.695 1 88 91 GLN A O 1
ATOM 684 N N . ALA A 1 92 ? 40.344 -4.914 -3.98 1 91.75 92 ALA A N 1
ATOM 685 C CA . ALA A 1 92 ? 39 -4.402 -4.18 1 91.75 92 ALA A CA 1
ATOM 686 C C . ALA A 1 92 ? 38.719 -3.205 -3.271 1 91.75 92 ALA A C 1
ATOM 688 O O . ALA A 1 92 ? 38.156 -2.203 -3.707 1 91.75 92 ALA A O 1
ATOM 689 N N . LEU A 1 93 ? 39.188 -3.311 -2.062 1 95.56 93 LEU A N 1
ATOM 690 C CA . LEU A 1 93 ? 38.969 -2.248 -1.086 1 95.56 93 LEU A CA 1
ATOM 691 C C . LEU A 1 93 ? 39.656 -0.969 -1.506 1 95.56 93 LEU A C 1
ATOM 693 O O . LEU A 1 93 ? 39.125 0.129 -1.357 1 95.56 93 LEU A O 1
ATOM 697 N N . GLN A 1 94 ? 40.812 -1.125 -2.064 1 93.19 94 GLN A N 1
ATOM 698 C CA . GLN A 1 94 ? 41.594 0.039 -2.508 1 93.19 94 GLN A CA 1
ATOM 699 C C . GLN A 1 94 ? 40.875 0.753 -3.656 1 93.19 94 GLN A C 1
ATOM 701 O O . GLN A 1 94 ? 40.906 1.982 -3.742 1 93.19 94 GLN A O 1
ATOM 706 N N . LEU A 1 95 ? 40.312 -0.042 -4.492 1 90.38 95 LEU A N 1
ATOM 707 C CA . LEU A 1 95 ? 39.594 0.532 -5.629 1 90.38 95 LEU A CA 1
ATOM 708 C C . LEU A 1 95 ? 38.281 1.173 -5.184 1 90.38 95 LEU A C 1
ATOM 710 O O . LEU A 1 95 ? 37.906 2.234 -5.684 1 90.38 95 LEU A O 1
ATOM 714 N N . LEU A 1 96 ? 37.625 0.612 -4.234 1 93.69 96 LEU A N 1
ATOM 715 C CA . LEU A 1 96 ? 36.344 1.081 -3.76 1 93.69 96 LEU A CA 1
ATOM 716 C C . LEU A 1 96 ? 36.5 2.277 -2.828 1 93.69 96 LEU A C 1
ATOM 718 O O . LEU A 1 96 ? 35.625 3.152 -2.775 1 93.69 96 LEU A O 1
ATOM 722 N N . PHE A 1 97 ? 37.594 2.223 -2.104 1 96.38 97 PHE A N 1
ATOM 723 C CA . PHE A 1 97 ? 37.875 3.271 -1.135 1 96.38 97 PHE A CA 1
ATOM 724 C C . PHE A 1 97 ? 39.312 3.785 -1.31 1 96.38 97 PHE A C 1
ATOM 726 O O . PHE A 1 97 ? 40.156 3.572 -0.445 1 96.38 97 PHE A O 1
ATOM 733 N N . PRO A 1 98 ? 39.5 4.582 -2.309 1 91.12 98 PRO A N 1
ATOM 734 C CA . PRO A 1 98 ? 40.844 5.062 -2.619 1 91.12 98 PRO A CA 1
ATOM 735 C C . PRO A 1 98 ? 41.344 6.066 -1.594 1 91.12 98 PRO A C 1
ATOM 737 O O . PRO A 1 98 ? 42.562 6.254 -1.469 1 91.12 98 PRO A O 1
ATOM 740 N N . SER A 1 99 ? 40.469 6.738 -0.838 1 95 99 SER A N 1
ATOM 741 C CA . SER A 1 99 ? 40.844 7.754 0.138 1 95 99 SER A CA 1
ATOM 742 C C . SER A 1 99 ? 40.438 7.336 1.551 1 95 99 SER A C 1
ATOM 744 O O . SER A 1 99 ? 39.469 6.59 1.739 1 95 99 SER A O 1
ATOM 746 N N . PRO A 1 100 ? 41.281 7.855 2.492 1 97.25 100 PRO A N 1
ATOM 747 C CA . PRO A 1 100 ? 40.812 7.672 3.871 1 97.25 100 PRO A CA 1
ATOM 748 C C . PRO A 1 100 ? 39.531 8.477 4.176 1 97.25 100 PRO A C 1
ATOM 750 O O . PRO A 1 100 ? 39.188 9.375 3.416 1 97.25 100 PRO A O 1
ATOM 753 N N . ALA A 1 101 ? 38.938 8.125 5.273 1 97.88 101 ALA A N 1
ATOM 754 C CA . ALA A 1 101 ? 37.656 8.734 5.633 1 97.88 101 ALA A CA 1
ATOM 755 C C . ALA A 1 101 ? 37.781 10.25 5.758 1 97.88 101 ALA A C 1
ATOM 757 O O . ALA A 1 101 ? 36.844 10.984 5.434 1 97.88 101 ALA A O 1
ATOM 758 N N . SER A 1 102 ? 38.938 10.75 6.199 1 97.25 102 SER A N 1
ATOM 759 C CA . SER A 1 102 ? 39.156 12.18 6.414 1 97.25 102 SER A CA 1
ATOM 760 C C . SER A 1 102 ? 39.125 12.945 5.098 1 97.25 102 SER A C 1
ATOM 762 O O . SER A 1 102 ? 38.938 14.164 5.082 1 97.25 102 SER A O 1
ATOM 764 N N . GLU A 1 103 ? 39.344 12.227 4.027 1 96.75 103 GLU A N 1
ATOM 765 C CA . GLU A 1 103 ? 39.406 12.859 2.709 1 96.75 103 GLU A CA 1
ATOM 766 C C . GLU A 1 103 ? 38.219 12.43 1.846 1 96.75 103 GLU A C 1
ATOM 768 O O . GLU A 1 103 ? 38.219 12.656 0.634 1 96.75 103 GLU A O 1
ATOM 773 N N . SER A 1 104 ? 37.281 11.773 2.412 1 96.06 104 SER A N 1
ATOM 774 C CA . SER A 1 104 ? 36.062 11.289 1.747 1 96.06 104 SER A CA 1
ATOM 775 C C . SER A 1 104 ? 34.812 11.805 2.439 1 96.06 104 SER A C 1
ATOM 777 O O . SER A 1 104 ? 34.781 12 3.656 1 96.06 104 SER A O 1
ATOM 779 N N . PRO A 1 105 ? 33.719 12.078 1.644 1 96.75 105 PRO A N 1
ATOM 780 C CA . PRO A 1 105 ? 32.469 12.422 2.293 1 96.75 105 PRO A CA 1
ATOM 781 C C . PRO A 1 105 ? 31.844 11.242 3.031 1 96.75 105 PRO A C 1
ATOM 783 O O . PRO A 1 105 ? 30.891 11.422 3.793 1 96.75 105 PRO A O 1
ATOM 786 N N . VAL A 1 106 ? 32.344 10.039 2.859 1 98.06 106 VAL A N 1
ATOM 787 C CA . VAL A 1 106 ? 31.75 8.82 3.422 1 98.06 106 VAL A CA 1
ATOM 788 C C . VAL A 1 106 ? 32.25 8.617 4.848 1 98.06 106 VAL A C 1
ATOM 790 O O . VAL A 1 106 ? 33.469 8.719 5.105 1 98.06 106 VAL A O 1
ATOM 793 N N . ASP A 1 107 ? 31.297 8.375 5.738 1 98.5 107 ASP A N 1
ATOM 794 C CA . ASP A 1 107 ? 31.625 8.125 7.141 1 98.5 107 ASP A CA 1
ATOM 795 C C . ASP A 1 107 ? 31.484 6.637 7.469 1 98.5 107 ASP A C 1
ATOM 797 O O . ASP A 1 107 ? 32.281 6.086 8.227 1 98.5 107 ASP A O 1
ATOM 801 N N . LEU A 1 108 ? 30.484 6 6.938 1 98.69 108 LEU A N 1
ATOM 802 C CA . LEU A 1 108 ? 30.062 4.656 7.32 1 98.69 108 LEU A CA 1
ATOM 803 C C . LEU A 1 108 ? 30.062 3.727 6.113 1 98.69 108 LEU A C 1
ATOM 805 O O . LEU A 1 108 ? 29.5 4.066 5.066 1 98.69 108 LEU A O 1
ATOM 809 N N . VAL A 1 109 ? 30.719 2.6 6.258 1 98.75 109 VAL A N 1
ATOM 810 C CA . VAL A 1 109 ? 30.703 1.553 5.242 1 98.75 109 VAL A CA 1
ATOM 811 C C . VAL A 1 109 ? 30 0.314 5.789 1 98.75 109 VAL A C 1
ATOM 813 O O . VAL A 1 109 ? 30.406 -0.248 6.805 1 98.75 109 VAL A O 1
ATOM 816 N N . ARG A 1 110 ? 28.906 -0.073 5.148 1 98.75 110 ARG A N 1
ATOM 817 C CA . ARG A 1 110 ? 28.219 -1.315 5.492 1 98.75 110 ARG A CA 1
ATOM 818 C C . ARG A 1 110 ? 28.516 -2.398 4.457 1 98.75 110 ARG A C 1
ATOM 820 O O . ARG A 1 110 ? 28.547 -2.123 3.256 1 98.75 110 ARG A O 1
ATOM 827 N N . ILE A 1 111 ? 28.781 -3.561 4.93 1 98 111 ILE A N 1
ATOM 828 C CA . ILE A 1 111 ? 29.062 -4.691 4.059 1 98 111 ILE A CA 1
ATOM 829 C C . ILE A 1 111 ? 27.969 -5.742 4.184 1 98 111 ILE A C 1
ATOM 831 O O . ILE A 1 111 ? 27.75 -6.293 5.266 1 98 111 ILE A O 1
ATOM 835 N N . ALA A 1 112 ? 27.266 -5.98 3.119 1 96.75 112 ALA A N 1
ATOM 836 C CA . ALA A 1 112 ? 26.234 -7.004 3.076 1 96.75 112 ALA A CA 1
ATOM 837 C C . ALA A 1 112 ? 26.812 -8.367 2.711 1 96.75 112 ALA A C 1
ATOM 839 O O . ALA A 1 112 ? 27.438 -8.516 1.657 1 96.75 112 ALA A O 1
ATOM 840 N N . CYS A 1 113 ? 26.578 -9.328 3.611 1 93.88 113 CYS A N 1
ATOM 841 C CA . CYS A 1 113 ? 27.203 -10.625 3.412 1 93.88 113 CYS A CA 1
ATOM 842 C C . CYS A 1 113 ? 26.203 -11.758 3.602 1 93.88 113 CYS A C 1
ATOM 844 O O . CYS A 1 113 ? 25.406 -11.734 4.543 1 93.88 113 CYS A O 1
ATOM 846 N N . HIS A 1 114 ? 26.312 -12.68 2.666 1 91.5 114 HIS A N 1
ATOM 847 C CA . HIS A 1 114 ? 25.75 -13.984 3 1 91.5 114 HIS A CA 1
ATOM 848 C C . HIS A 1 114 ? 26.578 -14.68 4.078 1 91.5 114 HIS A C 1
ATOM 850 O O . HIS A 1 114 ? 27.75 -14.359 4.281 1 91.5 114 HIS A O 1
ATOM 856 N N . VAL A 1 115 ? 25.984 -15.617 4.652 1 90.88 115 VAL A N 1
ATOM 857 C CA . VAL A 1 115 ? 26.594 -16.312 5.777 1 90.88 115 VAL A CA 1
ATOM 858 C C . VAL A 1 115 ? 27.922 -16.922 5.34 1 90.88 115 VAL A C 1
ATOM 860 O O . VAL A 1 115 ? 28.938 -16.828 6.051 1 90.88 115 VAL A O 1
ATOM 863 N N . HIS A 1 116 ? 27.969 -17.438 4.148 1 89.38 116 HIS A N 1
ATOM 864 C CA . HIS A 1 116 ? 29.156 -18.156 3.689 1 89.38 116 HIS A CA 1
ATOM 865 C C . HIS A 1 116 ? 30.281 -17.188 3.332 1 89.38 116 HIS A C 1
ATOM 867 O O . HIS A 1 116 ? 31.438 -17.594 3.227 1 89.38 116 HIS A O 1
ATOM 873 N N . GLU A 1 117 ? 29.969 -15.922 3.182 1 92.44 117 GLU A N 1
ATOM 874 C CA . GLU A 1 117 ? 30.953 -14.898 2.809 1 92.44 117 GLU A CA 1
ATOM 875 C C . GLU A 1 117 ? 31.5 -14.188 4.043 1 92.44 117 GLU A C 1
ATOM 877 O O . GLU A 1 117 ? 32.531 -13.508 3.965 1 92.44 117 GLU A O 1
ATOM 882 N N . PHE A 1 118 ? 30.906 -14.391 5.16 1 95.81 118 PHE A N 1
ATOM 883 C CA . PHE A 1 118 ? 31.078 -13.539 6.332 1 95.81 118 PHE A CA 1
ATOM 884 C C . PHE A 1 118 ? 32.5 -13.625 6.863 1 95.81 118 PHE A C 1
ATOM 886 O O . PHE A 1 118 ? 33.188 -12.609 6.988 1 95.81 118 PHE A O 1
ATOM 893 N N . ALA A 1 119 ? 32.938 -14.828 7.098 1 94.25 119 ALA A N 1
ATOM 894 C CA . ALA A 1 119 ? 34.281 -15.031 7.676 1 94.25 119 ALA A CA 1
ATOM 895 C C . ALA A 1 119 ? 35.344 -14.453 6.773 1 94.25 119 ALA A C 1
ATOM 897 O O . ALA A 1 119 ? 36.312 -13.844 7.254 1 94.25 119 ALA A O 1
ATOM 898 N N . GLU A 1 120 ? 35.188 -14.625 5.52 1 94.25 120 GLU A N 1
ATOM 899 C CA . GLU A 1 120 ? 36.188 -14.172 4.555 1 94.25 120 GLU A CA 1
ATOM 900 C C . GLU A 1 120 ? 36.156 -12.656 4.375 1 94.25 120 GLU A C 1
ATOM 902 O O . GLU A 1 120 ? 37.156 -12.039 4.039 1 94.25 120 GLU A O 1
ATOM 907 N N . ALA A 1 121 ? 35 -12 4.629 1 95.44 121 ALA A N 1
ATOM 908 C CA . ALA A 1 121 ? 34.844 -10.57 4.398 1 95.44 121 ALA A CA 1
ATOM 909 C C . ALA A 1 121 ? 35.25 -9.766 5.629 1 95.44 121 ALA A C 1
ATOM 911 O O . ALA A 1 121 ? 35.594 -8.586 5.516 1 95.44 121 ALA A O 1
ATOM 912 N N . LEU A 1 122 ? 35.312 -10.336 6.762 1 96.25 122 LEU A N 1
ATOM 913 C CA . LEU A 1 122 ? 35.469 -9.664 8.047 1 96.25 122 LEU A CA 1
ATOM 914 C C . LEU A 1 122 ? 36.781 -8.883 8.102 1 96.25 122 LEU A C 1
ATOM 916 O O . LEU A 1 122 ? 36.844 -7.793 8.672 1 96.25 122 LEU A O 1
ATOM 920 N N . PRO A 1 123 ? 37.875 -9.344 7.484 1 95.31 123 PRO A N 1
ATOM 921 C CA . PRO A 1 123 ? 39.125 -8.586 7.527 1 95.31 123 PRO A CA 1
ATOM 922 C C . PRO A 1 123 ? 39 -7.188 6.926 1 95.31 123 PRO A C 1
ATOM 924 O O . PRO A 1 123 ? 39.781 -6.297 7.238 1 95.31 123 PRO A O 1
ATOM 927 N N . ALA A 1 124 ? 38 -7.02 6.062 1 96.44 124 ALA A N 1
ATOM 928 C CA . ALA A 1 124 ? 37.75 -5.699 5.492 1 96.44 124 ALA A CA 1
ATOM 929 C C . ALA A 1 124 ? 37.469 -4.672 6.59 1 96.44 124 ALA A C 1
ATOM 931 O O . ALA A 1 124 ? 37.781 -3.49 6.438 1 96.44 124 ALA A O 1
ATOM 932 N N . ALA A 1 125 ? 36.906 -5.121 7.691 1 97.38 125 ALA A N 1
ATOM 933 C CA . ALA A 1 125 ? 36.594 -4.23 8.805 1 97.38 125 ALA A CA 1
ATOM 934 C C . ALA A 1 125 ? 37.844 -3.586 9.367 1 97.38 125 ALA A C 1
ATOM 936 O O . ALA A 1 125 ? 37.875 -2.375 9.602 1 97.38 125 ALA A O 1
ATOM 937 N N . SER A 1 126 ? 38.844 -4.375 9.555 1 97 126 SER A N 1
ATOM 938 C CA . SER A 1 126 ? 40.125 -3.857 10.086 1 97 126 SER A CA 1
ATOM 939 C C . SER A 1 126 ? 40.75 -2.857 9.125 1 97 126 SER A C 1
ATOM 941 O O . SER A 1 126 ? 41.219 -1.802 9.547 1 97 126 SER A O 1
ATOM 943 N N . TRP A 1 127 ? 40.688 -3.199 7.848 1 96.81 127 TRP A N 1
ATOM 944 C CA . TRP A 1 127 ? 41.281 -2.332 6.824 1 96.81 127 TRP A CA 1
ATOM 945 C C . TRP A 1 127 ? 40.562 -0.982 6.789 1 96.81 127 TRP A C 1
ATOM 947 O O . TRP A 1 127 ? 41.219 0.066 6.738 1 96.81 127 TRP A O 1
ATOM 957 N N . LEU A 1 128 ? 39.281 -0.949 6.82 1 98.12 128 LEU A N 1
ATOM 958 C CA . LEU A 1 128 ? 38.469 0.261 6.754 1 98.12 128 LEU A CA 1
ATOM 959 C C . LEU A 1 128 ? 38.625 1.09 8.023 1 98.12 128 LEU A C 1
ATOM 961 O O . LEU A 1 128 ? 38.75 2.314 7.957 1 98.12 128 LEU A O 1
ATOM 965 N N . LYS A 1 129 ? 38.688 0.382 9.156 1 98.31 129 LYS A N 1
ATOM 966 C CA . LYS A 1 129 ? 38.844 1.073 10.438 1 98.31 129 LYS A CA 1
ATOM 967 C C . LYS A 1 129 ? 40.188 1.792 10.523 1 98.31 129 LYS A C 1
ATOM 969 O O . LYS A 1 129 ? 40.25 2.896 11.062 1 98.31 129 LYS A O 1
ATOM 974 N N . GLU A 1 130 ? 41.156 1.192 10.031 1 97.62 130 GLU A N 1
ATOM 975 C CA . GLU A 1 130 ? 42.469 1.808 10.008 1 97.62 130 GLU A CA 1
ATOM 976 C C . GLU A 1 130 ? 42.469 3.096 9.188 1 97.62 130 GLU A C 1
ATOM 978 O O . GLU A 1 130 ? 43.281 3.99 9.422 1 97.62 130 GLU A O 1
ATOM 983 N N . ARG A 1 131 ? 41.594 3.135 8.336 1 97.69 131 ARG A N 1
ATOM 984 C CA . ARG A 1 131 ? 41.5 4.293 7.457 1 97.69 131 ARG A CA 1
ATOM 985 C C . ARG A 1 131 ? 40.469 5.285 7.965 1 97.69 131 ARG A C 1
ATOM 987 O O . ARG A 1 131 ? 40.188 6.285 7.305 1 97.69 131 ARG A O 1
ATOM 994 N N . GLY A 1 132 ? 39.812 5.016 9.062 1 98.56 132 GLY A N 1
ATOM 995 C CA . GLY A 1 132 ? 39 5.98 9.773 1 98.56 132 GLY A CA 1
ATOM 996 C C . GLY A 1 132 ? 37.5 5.812 9.5 1 98.56 132 GLY A C 1
ATOM 997 O O . GLY A 1 132 ? 36.688 6.59 10 1 98.56 132 GLY A O 1
ATOM 998 N N . TYR A 1 133 ? 37.094 4.828 8.742 1 98.69 133 TYR A N 1
ATOM 999 C CA . TYR A 1 133 ? 35.688 4.609 8.445 1 98.69 133 TYR A CA 1
ATOM 1000 C C . TYR A 1 133 ? 35 3.889 9.602 1 98.69 133 TYR A C 1
ATOM 1002 O O . TYR A 1 133 ? 35.594 3.076 10.289 1 98.69 133 TYR A O 1
ATOM 1010 N N . ASP A 1 134 ? 33.719 4.234 9.898 1 98.56 134 ASP A N 1
ATOM 1011 C CA . ASP A 1 134 ? 32.875 3.332 10.664 1 98.56 134 ASP A CA 1
ATOM 1012 C C . ASP A 1 134 ? 32.438 2.143 9.812 1 98.56 134 ASP A C 1
ATOM 1014 O O . ASP A 1 134 ? 32.25 2.268 8.594 1 98.56 134 ASP A O 1
ATOM 1018 N N . VAL A 1 135 ? 32.312 0.997 10.477 1 98.69 135 VAL A N 1
ATOM 1019 C CA . VAL A 1 135 ? 32.062 -0.205 9.688 1 98.69 135 VAL A CA 1
ATOM 1020 C C . VAL A 1 135 ? 30.922 -1.006 10.289 1 98.69 135 VAL A C 1
ATOM 1022 O O . VAL A 1 135 ? 30.875 -1.228 11.5 1 98.69 135 VAL A O 1
ATOM 1025 N N . GLY A 1 136 ? 29.938 -1.38 9.453 1 98.38 136 GLY A N 1
ATOM 1026 C CA . GLY A 1 136 ? 28.875 -2.312 9.797 1 98.38 136 GLY A CA 1
ATOM 1027 C C . GLY A 1 136 ? 28.828 -3.523 8.883 1 98.38 136 GLY A C 1
ATOM 1028 O O . GLY A 1 136 ? 29.156 -3.426 7.695 1 98.38 136 GLY A O 1
ATOM 1029 N N . PHE A 1 137 ? 28.453 -4.648 9.406 1 98.19 137 PHE A N 1
ATOM 1030 C CA . PHE A 1 137 ? 28.219 -5.852 8.609 1 98.19 137 PHE A CA 1
ATOM 1031 C C . PHE A 1 137 ? 26.75 -6.262 8.664 1 98.19 137 PHE A C 1
ATOM 1033 O O . PHE A 1 137 ? 26.156 -6.305 9.742 1 98.19 137 PHE A O 1
ATOM 1040 N N . ASN A 1 138 ? 26.219 -6.492 7.547 1 97.56 138 ASN A N 1
ATOM 1041 C CA . ASN A 1 138 ? 24.828 -6.922 7.41 1 97.56 138 ASN A CA 1
ATOM 1042 C C . ASN A 1 138 ? 24.734 -8.398 7.039 1 97.56 138 ASN A C 1
ATOM 1044 O O . ASN A 1 138 ? 24.953 -8.766 5.887 1 97.56 138 ASN A O 1
ATOM 1048 N N . LEU A 1 139 ? 24.328 -9.18 7.992 1 95.81 139 LEU A N 1
ATOM 1049 C CA . LEU A 1 139 ? 24.109 -10.602 7.734 1 95.81 139 LEU A CA 1
ATOM 1050 C C . LEU A 1 139 ? 22.766 -10.828 7.051 1 95.81 139 LEU A C 1
ATOM 1052 O O . LEU A 1 139 ? 21.719 -10.609 7.648 1 95.81 139 LEU A O 1
ATOM 1056 N N . MET A 1 140 ? 22.828 -11.367 5.863 1 92.69 140 MET A N 1
ATOM 1057 C CA . MET A 1 140 ? 21.609 -11.602 5.086 1 92.69 140 MET A CA 1
ATOM 1058 C C . MET A 1 140 ? 21.094 -13.016 5.289 1 92.69 140 MET A C 1
ATOM 1060 O O . MET A 1 140 ? 21.844 -13.914 5.672 1 92.69 140 MET A O 1
ATOM 1064 N N . GLN A 1 141 ? 19.828 -13.328 5.141 1 86.75 141 GLN A N 1
ATOM 1065 C CA . GLN A 1 141 ? 19.125 -14.602 5.188 1 86.75 141 GLN A CA 1
ATOM 1066 C C . GLN A 1 141 ? 19.375 -15.32 6.512 1 86.75 141 GLN A C 1
ATOM 1068 O O . GLN A 1 141 ? 19.547 -16.547 6.539 1 86.75 141 GLN A O 1
ATOM 1073 N N . ILE A 1 142 ? 19.422 -14.578 7.52 1 88.31 142 ILE A N 1
ATOM 1074 C CA . ILE A 1 142 ? 19.75 -15.102 8.844 1 88.31 142 ILE A CA 1
ATOM 1075 C C . ILE A 1 142 ? 18.578 -15.945 9.367 1 88.31 142 ILE A C 1
ATOM 1077 O O . ILE A 1 142 ? 18.781 -16.844 10.188 1 88.31 142 ILE A O 1
ATOM 1081 N N . ALA A 1 143 ? 17.422 -15.625 8.898 1 84.88 143 ALA A N 1
ATOM 1082 C CA . ALA A 1 143 ? 16.219 -16.328 9.359 1 84.88 143 ALA A CA 1
ATOM 1083 C C . ALA A 1 143 ? 16.297 -17.828 9.016 1 84.88 143 ALA A C 1
ATOM 1085 O O . ALA A 1 143 ? 15.617 -18.641 9.633 1 84.88 143 ALA A O 1
ATOM 1086 N N . ASN A 1 144 ? 17.172 -18.203 8.133 1 85.19 144 ASN A N 1
ATOM 1087 C CA . ASN A 1 144 ? 17.297 -19.594 7.703 1 85.19 144 ASN A CA 1
ATOM 1088 C C . ASN A 1 144 ? 18.438 -20.297 8.445 1 85.19 144 ASN A C 1
ATOM 1090 O O . ASN A 1 144 ? 18.703 -21.469 8.203 1 85.19 144 ASN A O 1
ATOM 1094 N N . CYS A 1 145 ? 19.031 -19.641 9.352 1 92.06 145 CYS A N 1
ATOM 1095 C CA . CYS A 1 145 ? 20.156 -20.203 10.086 1 92.06 145 CYS A CA 1
ATOM 1096 C C . CYS A 1 145 ? 19.688 -20.797 11.406 1 92.06 145 CYS A C 1
ATOM 1098 O O . CYS A 1 145 ? 18.703 -20.359 11.984 1 92.06 145 CYS A O 1
ATOM 1100 N N . SER A 1 146 ? 20.438 -21.781 11.844 1 95.12 146 SER A N 1
ATOM 1101 C CA . SER A 1 146 ? 20.203 -22.359 13.156 1 95.12 146 SER A CA 1
ATOM 1102 C C . SER A 1 146 ? 20.766 -21.484 14.266 1 95.12 146 SER A C 1
ATOM 1104 O O . SER A 1 146 ? 21.562 -20.578 14 1 95.12 146 SER A O 1
ATOM 1106 N N . GLU A 1 147 ? 20.281 -21.75 15.469 1 97 147 GLU A N 1
ATOM 1107 C CA . GLU A 1 147 ? 20.797 -21.047 16.641 1 97 147 GLU A CA 1
ATOM 1108 C C . GLU A 1 147 ? 22.312 -21.156 16.703 1 97 147 GLU A C 1
ATOM 1110 O O . GLU A 1 147 ? 23 -20.156 16.922 1 97 147 GLU A O 1
ATOM 1115 N N . SER A 1 148 ? 22.812 -22.375 16.531 1 97.25 148 SER A N 1
ATOM 1116 C CA . SER A 1 148 ? 24.25 -22.609 16.625 1 97.25 148 SER A CA 1
ATOM 1117 C C . SER A 1 148 ? 25.016 -21.812 15.578 1 97.25 148 SER A C 1
ATOM 1119 O O . SER A 1 148 ? 26.078 -21.266 15.859 1 97.25 148 SER A O 1
ATOM 1121 N N . GLU A 1 149 ? 24.469 -21.734 14.422 1 96.56 149 GLU A N 1
ATOM 1122 C CA . GLU A 1 149 ? 25.094 -20.969 13.344 1 96.56 149 GLU A CA 1
ATOM 1123 C C . GLU A 1 149 ? 25.141 -19.484 13.664 1 96.56 149 GLU A C 1
ATOM 1125 O O . GLU A 1 149 ? 26.156 -18.812 13.461 1 96.56 149 GLU A O 1
ATOM 1130 N N . ILE A 1 150 ? 24.047 -19 14.195 1 97.44 150 ILE A N 1
ATOM 1131 C CA . ILE A 1 150 ? 23.922 -17.578 14.492 1 97.44 150 ILE A CA 1
ATOM 1132 C C . ILE A 1 150 ? 24.891 -17.203 15.617 1 97.44 150 ILE A C 1
ATOM 1134 O O . ILE A 1 150 ? 25.578 -16.188 15.547 1 97.44 150 ILE A O 1
ATOM 1138 N N . LYS A 1 151 ? 24.984 -18.031 16.578 1 97.69 151 LYS A N 1
ATOM 1139 C CA . LYS A 1 151 ? 25.922 -17.797 17.688 1 97.69 151 LYS A CA 1
ATOM 1140 C C . LYS A 1 151 ? 27.359 -17.828 17.203 1 97.69 151 LYS A C 1
ATOM 1142 O O . LYS A 1 151 ? 28.203 -17.047 17.641 1 97.69 151 LYS A O 1
ATOM 1147 N N . ALA A 1 152 ? 27.625 -18.719 16.312 1 97.12 152 ALA A N 1
ATOM 1148 C CA . ALA A 1 152 ? 28.969 -18.812 15.75 1 97.12 152 ALA A CA 1
ATOM 1149 C C . ALA A 1 152 ? 29.328 -17.562 14.977 1 97.12 152 ALA A C 1
ATOM 1151 O O . ALA A 1 152 ? 30.469 -17.078 15.055 1 97.12 152 ALA A O 1
ATOM 1152 N N . LEU A 1 153 ? 28.422 -17.062 14.227 1 97.12 153 LEU A N 1
ATOM 1153 C CA . LEU A 1 153 ? 28.641 -15.828 13.461 1 97.12 153 LEU A CA 1
ATOM 1154 C C . LEU A 1 153 ? 28.891 -14.648 14.398 1 97.12 153 LEU A C 1
ATOM 1156 O O . LEU A 1 153 ? 29.797 -13.844 14.148 1 97.12 153 LEU A O 1
ATOM 1160 N N . ALA A 1 154 ? 28.109 -14.57 15.422 1 97.5 154 ALA A N 1
ATOM 1161 C CA . ALA A 1 154 ? 28.281 -13.5 16.406 1 97.5 154 ALA A CA 1
ATOM 1162 C C . ALA A 1 154 ? 29.641 -13.578 17.078 1 97.5 154 ALA A C 1
ATOM 1164 O O . ALA A 1 154 ? 30.281 -12.555 17.312 1 97.5 154 ALA A O 1
ATOM 1165 N N . LYS A 1 155 ? 30.047 -14.773 17.406 1 97.12 155 LYS A N 1
ATOM 1166 C CA . LYS A 1 155 ? 31.344 -14.984 18.016 1 97.12 155 LYS A CA 1
ATOM 1167 C C . LYS A 1 155 ? 32.469 -14.539 17.094 1 97.12 155 LYS A C 1
ATOM 1169 O O . LYS A 1 155 ? 33.438 -13.914 17.531 1 97.12 155 LYS A O 1
ATOM 1174 N N . LEU A 1 156 ? 32.344 -14.82 15.836 1 96.44 156 LEU A N 1
ATOM 1175 C CA . LEU A 1 156 ? 33.312 -14.414 14.844 1 96.44 156 LEU A CA 1
ATOM 1176 C C . LEU A 1 156 ? 33.406 -12.891 14.766 1 96.44 156 LEU A C 1
ATOM 1178 O O . LEU A 1 156 ? 34.5 -12.336 14.641 1 96.44 156 LEU A O 1
ATOM 1182 N N . ALA A 1 157 ? 32.312 -12.227 14.789 1 96.75 157 ALA A N 1
ATOM 1183 C CA . ALA A 1 157 ? 32.219 -10.773 14.688 1 96.75 157 ALA A CA 1
ATOM 1184 C C . ALA A 1 157 ? 33 -10.109 15.82 1 96.75 157 ALA A C 1
ATOM 1186 O O . ALA A 1 157 ? 33.594 -9.047 15.633 1 96.75 157 ALA A O 1
ATOM 1187 N N . ASN A 1 158 ? 33.094 -10.766 16.922 1 95.06 158 ASN A N 1
ATOM 1188 C CA . ASN A 1 158 ? 33.75 -10.227 18.109 1 95.06 158 ASN A CA 1
ATOM 1189 C C . ASN A 1 158 ? 35.25 -10.055 17.906 1 95.06 158 ASN A C 1
ATOM 1191 O O . ASN A 1 158 ? 35.875 -9.289 18.625 1 95.06 158 ASN A O 1
ATOM 1195 N N . ASN A 1 159 ? 35.719 -10.711 17.016 1 95.44 159 ASN A N 1
ATOM 1196 C CA . ASN A 1 159 ? 37.156 -10.688 16.797 1 95.44 159 ASN A CA 1
ATOM 1197 C C . ASN A 1 159 ? 37.562 -9.523 15.891 1 95.44 159 ASN A C 1
ATOM 1199 O O . ASN A 1 159 ? 38.75 -9.336 15.617 1 95.44 159 ASN A O 1
ATOM 1203 N N . TYR A 1 160 ? 36.625 -8.719 15.43 1 96.69 160 TYR A N 1
ATOM 1204 C CA . TYR A 1 160 ? 36.906 -7.629 14.5 1 96.69 160 TYR A CA 1
ATOM 1205 C C . TYR A 1 160 ? 36.281 -6.328 14.992 1 96.69 160 TYR A C 1
ATOM 1207 O O . TYR A 1 160 ? 35.344 -6.34 15.781 1 96.69 160 TYR A O 1
ATOM 1215 N N . PRO A 1 161 ? 36.844 -5.195 14.602 1 97.19 161 PRO A N 1
ATOM 1216 C CA . PRO A 1 161 ? 36.344 -3.9 15.094 1 97.19 161 PRO A CA 1
ATOM 1217 C C . PRO A 1 161 ? 35.125 -3.4 14.352 1 97.19 161 PRO A C 1
ATOM 1219 O O . PRO A 1 161 ? 35.188 -2.377 13.664 1 97.19 161 PRO A O 1
ATOM 1222 N N . LEU A 1 162 ? 34 -3.957 14.617 1 97.75 162 LEU A N 1
ATOM 1223 C CA . LEU A 1 162 ? 32.719 -3.543 14.016 1 97.75 162 LEU A CA 1
ATOM 1224 C C . LEU A 1 162 ? 32.031 -2.479 14.867 1 97.75 162 LEU A C 1
ATOM 1226 O O . LEU A 1 162 ? 32.062 -2.566 16.094 1 97.75 162 LEU A O 1
ATOM 1230 N N . ASP A 1 163 ? 31.562 -1.474 14.211 1 98.06 163 ASP A N 1
ATOM 1231 C CA . ASP A 1 163 ? 30.75 -0.482 14.922 1 98.06 163 ASP A CA 1
ATOM 1232 C C . ASP A 1 163 ? 29.328 -0.986 15.133 1 98.06 163 ASP A C 1
ATOM 1234 O O . ASP A 1 163 ? 28.672 -0.595 16.094 1 98.06 163 ASP A O 1
ATOM 1238 N N . VAL A 1 164 ? 28.891 -1.858 14.219 1 98.31 164 VAL A N 1
ATOM 1239 C CA . VAL A 1 164 ? 27.531 -2.395 14.344 1 98.31 164 VAL A CA 1
ATOM 1240 C C . VAL A 1 164 ? 27.422 -3.717 13.594 1 98.31 164 VAL A C 1
ATOM 1242 O O . VAL A 1 164 ? 28.031 -3.877 12.523 1 98.31 164 VAL A O 1
ATOM 1245 N N . LEU A 1 165 ? 26.734 -4.68 14.156 1 98.38 165 LEU A N 1
ATOM 1246 C CA . LEU A 1 165 ? 26.375 -5.938 13.516 1 98.38 165 LEU A CA 1
ATOM 1247 C C . LEU A 1 165 ? 24.891 -5.973 13.172 1 98.38 165 LEU A C 1
ATOM 1249 O O . LEU A 1 165 ? 24.047 -5.91 14.062 1 98.38 165 LEU A O 1
ATOM 1253 N N . TYR A 1 166 ? 24.625 -6.082 11.836 1 97.81 166 TYR A N 1
ATOM 1254 C CA . TYR A 1 166 ? 23.25 -6.082 11.336 1 97.81 166 TYR A CA 1
ATOM 1255 C C . TYR A 1 166 ? 22.781 -7.5 11.016 1 97.81 166 TYR A C 1
ATOM 1257 O O . TYR A 1 166 ? 23.594 -8.344 10.625 1 97.81 166 TYR A O 1
ATOM 1265 N N . PHE A 1 167 ? 21.469 -7.68 11.211 1 97.06 167 PHE A N 1
ATOM 1266 C CA . PHE A 1 167 ? 20.828 -8.82 10.57 1 97.06 167 PHE A CA 1
ATOM 1267 C C . PHE A 1 167 ? 19.609 -8.375 9.75 1 97.06 167 PHE A C 1
ATOM 1269 O O . PHE A 1 167 ? 18.969 -7.375 10.078 1 97.06 167 PHE A O 1
ATOM 1276 N N . ALA A 1 168 ? 19.375 -9.094 8.68 1 95.38 168 ALA A N 1
ATOM 1277 C CA . ALA A 1 168 ? 18.344 -8.68 7.738 1 95.38 168 ALA A CA 1
ATOM 1278 C C . ALA A 1 168 ? 17.281 -9.766 7.59 1 95.38 168 ALA A C 1
ATOM 1280 O O . ALA A 1 168 ? 17.594 -10.953 7.543 1 95.38 168 ALA A O 1
ATOM 1281 N N . ASP A 1 169 ? 16.047 -9.289 7.574 1 94.12 169 ASP A N 1
ATOM 1282 C CA . ASP A 1 169 ? 14.906 -10.117 7.18 1 94.12 169 ASP A CA 1
ATOM 1283 C C . ASP A 1 169 ? 14.75 -10.141 5.66 1 94.12 169 ASP A C 1
ATOM 1285 O O . ASP A 1 169 ? 13.75 -9.664 5.125 1 94.12 169 ASP A O 1
ATOM 1289 N N . SER A 1 170 ? 15.594 -10.852 4.984 1 92 170 SER A N 1
ATOM 1290 C CA . SER A 1 170 ? 15.781 -10.781 3.539 1 92 170 SER A CA 1
ATOM 1291 C C . SER A 1 170 ? 14.539 -11.281 2.801 1 92 170 SER A C 1
ATOM 1293 O O . SER A 1 170 ? 14.227 -10.797 1.71 1 92 170 SER A O 1
ATOM 1295 N N . MET A 1 171 ? 13.844 -12.172 3.34 1 91.69 171 MET A N 1
ATOM 1296 C CA . MET A 1 171 ? 12.688 -12.758 2.674 1 91.69 171 MET A CA 1
ATOM 1297 C C . MET A 1 171 ? 11.398 -12.094 3.152 1 91.69 171 MET A C 1
ATOM 1299 O O . MET A 1 171 ? 10.32 -12.344 2.598 1 91.69 171 MET A O 1
ATOM 1303 N N . GLY A 1 172 ? 11.508 -11.273 4.176 1 94.75 172 GLY A N 1
ATOM 1304 C CA . GLY A 1 172 ? 10.305 -10.688 4.754 1 94.75 172 GLY A CA 1
ATOM 1305 C C . GLY A 1 172 ? 9.398 -11.711 5.406 1 94.75 172 GLY A C 1
ATOM 1306 O O . GLY A 1 172 ? 8.172 -11.586 5.344 1 94.75 172 GLY A O 1
ATOM 1307 N N . SER A 1 173 ? 10.023 -12.773 5.977 1 94.19 173 SER A N 1
ATOM 1308 C CA . SER A 1 173 ? 9.25 -13.898 6.496 1 94.19 173 SER A CA 1
ATOM 1309 C C . SER A 1 173 ? 9.227 -13.891 8.023 1 94.19 173 SER A C 1
ATOM 1311 O O . SER A 1 173 ? 8.523 -14.703 8.641 1 94.19 173 SER A O 1
ATOM 1313 N N . MET A 1 174 ? 9.922 -13.008 8.656 1 95.62 174 MET A N 1
ATOM 1314 C CA . MET A 1 174 ? 10.07 -13.039 10.109 1 95.62 174 MET A CA 1
ATOM 1315 C C . MET A 1 174 ? 8.852 -12.43 10.797 1 95.62 174 MET A C 1
ATOM 1317 O O . MET A 1 174 ? 8.312 -11.422 10.336 1 95.62 174 MET A O 1
ATOM 1321 N N . SER A 1 175 ? 8.461 -13.023 11.891 1 95.94 175 SER A N 1
ATOM 1322 C CA . SER A 1 175 ? 7.547 -12.398 12.844 1 95.94 175 SER A CA 1
ATOM 1323 C C . SER A 1 175 ? 8.305 -11.602 13.891 1 95.94 175 SER A C 1
ATOM 1325 O O . SER A 1 175 ? 9.523 -11.734 14.023 1 95.94 175 SER A O 1
ATOM 1327 N N . PRO A 1 176 ? 7.582 -10.773 14.633 1 97.06 176 PRO A N 1
ATOM 1328 C CA . PRO A 1 176 ? 8.25 -10.062 15.719 1 97.06 176 PRO A CA 1
ATOM 1329 C C . PRO A 1 176 ? 8.906 -11.008 16.734 1 97.06 176 PRO A C 1
ATOM 1331 O O . PRO A 1 176 ? 9.977 -10.703 17.25 1 97.06 176 PRO A O 1
ATOM 1334 N N . ASP A 1 177 ? 8.312 -12.172 16.969 1 96.62 177 ASP A N 1
ATOM 1335 C CA . ASP A 1 177 ? 8.898 -13.141 17.875 1 96.62 177 ASP A CA 1
ATOM 1336 C C . ASP A 1 177 ? 10.18 -13.742 17.297 1 96.62 177 ASP A C 1
ATOM 1338 O O . ASP A 1 177 ? 11.141 -14.008 18.016 1 96.62 177 ASP A O 1
ATOM 1342 N N . ASP A 1 178 ? 10.164 -13.992 15.992 1 96.69 178 ASP A N 1
ATOM 1343 C CA . ASP A 1 178 ? 11.375 -14.469 15.32 1 96.69 178 ASP A CA 1
ATOM 1344 C C . ASP A 1 178 ? 12.516 -13.469 15.461 1 96.69 178 ASP A C 1
ATOM 1346 O O . ASP A 1 178 ? 13.656 -13.844 15.734 1 96.69 178 ASP A O 1
ATOM 1350 N N . ALA A 1 179 ? 12.188 -12.188 15.242 1 97.31 179 ALA A N 1
ATOM 1351 C CA . ALA A 1 179 ? 13.195 -11.133 15.375 1 97.31 179 ALA A CA 1
ATOM 1352 C C . ALA A 1 179 ? 13.781 -11.109 16.781 1 97.31 179 ALA A C 1
ATOM 1354 O O . ALA A 1 179 ? 15 -11.016 16.953 1 97.31 179 ALA A O 1
ATOM 1355 N N . ALA A 1 180 ? 12.922 -11.227 17.797 1 98.12 180 ALA A N 1
ATOM 1356 C CA . ALA A 1 180 ? 13.375 -11.234 19.188 1 98.12 180 ALA A CA 1
ATOM 1357 C C . ALA A 1 180 ? 14.297 -12.414 19.453 1 98.12 180 ALA A C 1
ATOM 1359 O O . ALA A 1 180 ? 15.305 -12.281 20.156 1 98.12 180 ALA A O 1
ATOM 1360 N N . GLN A 1 181 ? 13.945 -13.539 18.922 1 98 181 GLN A N 1
ATOM 1361 C CA . GLN A 1 181 ? 14.734 -14.742 19.125 1 98 181 GLN A CA 1
ATOM 1362 C C . GLN A 1 181 ? 16.125 -14.602 18.5 1 98 181 GLN A C 1
ATOM 1364 O O . GLN A 1 181 ? 17.125 -14.961 19.125 1 98 181 GLN A O 1
ATOM 1369 N N . ILE A 1 182 ? 16.188 -14.094 17.297 1 97.81 182 ILE A N 1
ATOM 1370 C CA . ILE A 1 182 ? 17.469 -13.898 16.609 1 97.81 182 ILE A CA 1
ATOM 1371 C C . ILE A 1 182 ? 18.328 -12.914 17.406 1 97.81 182 ILE A C 1
ATOM 1373 O O . ILE A 1 182 ? 19.531 -13.133 17.562 1 97.81 182 ILE A O 1
ATOM 1377 N N . ILE A 1 183 ? 17.734 -11.852 17.922 1 98.38 183 ILE A N 1
ATOM 1378 C CA . ILE A 1 183 ? 18.438 -10.852 18.719 1 98.38 183 ILE A CA 1
ATOM 1379 C C . ILE A 1 183 ? 19.031 -11.508 19.969 1 98.38 183 ILE A C 1
ATOM 1381 O O . ILE A 1 183 ? 20.188 -11.25 20.328 1 98.38 183 ILE A O 1
ATOM 1385 N N . GLN A 1 184 ? 18.266 -12.352 20.609 1 98.06 184 GLN A N 1
ATOM 1386 C CA . GLN A 1 184 ? 18.75 -13.055 21.797 1 98.06 184 GLN A CA 1
ATOM 1387 C C . GLN A 1 184 ? 19.938 -13.938 21.453 1 98.06 184 GLN A C 1
ATOM 1389 O O . GLN A 1 184 ? 20.922 -13.984 22.203 1 98.06 184 GLN A O 1
ATOM 1394 N N . TRP A 1 185 ? 19.859 -14.656 20.344 1 98.06 185 TRP A N 1
ATOM 1395 C CA . TRP A 1 185 ? 20.953 -15.508 19.922 1 98.06 185 TRP A CA 1
ATOM 1396 C C . TRP A 1 185 ? 22.219 -14.688 19.641 1 98.06 185 TRP A C 1
ATOM 1398 O O . TRP A 1 185 ? 23.312 -15.062 20.062 1 98.06 185 TRP A O 1
ATOM 1408 N N . LEU A 1 186 ? 22.078 -13.578 18.969 1 98.12 186 LEU A N 1
ATOM 1409 C CA . LEU A 1 186 ? 23.203 -12.711 18.656 1 98.12 186 LEU A CA 1
ATOM 1410 C C . LEU A 1 186 ? 23.797 -12.125 19.938 1 98.12 186 LEU A C 1
ATOM 1412 O O . LEU A 1 186 ? 25.016 -12.07 20.094 1 98.12 186 LEU A O 1
ATOM 1416 N N . ARG A 1 187 ? 22.953 -11.734 20.844 1 97.5 187 ARG A N 1
ATOM 1417 C CA . ARG A 1 187 ? 23.375 -11.062 22.078 1 97.5 187 ARG A CA 1
ATOM 1418 C C . ARG A 1 187 ? 24.156 -12.016 22.984 1 97.5 187 ARG A C 1
ATOM 1420 O O . ARG A 1 187 ? 24.922 -11.57 23.844 1 97.5 187 ARG A O 1
ATOM 1427 N N . SER A 1 188 ? 23.953 -13.273 22.828 1 97.06 188 SER A N 1
ATOM 1428 C CA . SER A 1 188 ? 24.672 -14.25 23.641 1 97.06 188 SER A CA 1
ATOM 1429 C C . SER A 1 188 ? 26.172 -14.164 23.406 1 97.06 188 SER A C 1
ATOM 1431 O O . SER A 1 188 ? 26.969 -14.492 24.297 1 97.06 188 SER A O 1
ATOM 1433 N N . GLU A 1 189 ? 26.547 -13.695 22.234 1 96.62 189 GLU A N 1
ATOM 1434 C CA . GLU A 1 189 ? 27.969 -13.703 21.906 1 96.62 189 GLU A CA 1
ATOM 1435 C C . GLU A 1 189 ? 28.453 -12.312 21.5 1 96.62 189 GLU A C 1
ATOM 1437 O O . GLU A 1 189 ? 29.656 -12.039 21.531 1 96.62 189 GLU A O 1
ATOM 1442 N N . TRP A 1 190 ? 27.594 -11.445 21.109 1 96.44 190 TRP A N 1
ATOM 1443 C CA . TRP A 1 190 ? 27.906 -10.094 20.656 1 96.44 190 TRP A CA 1
ATOM 1444 C C . TRP A 1 190 ? 27.312 -9.047 21.594 1 96.44 190 TRP A C 1
ATOM 1446 O O . TRP A 1 190 ? 26.094 -8.992 21.781 1 96.44 190 TRP A O 1
ATOM 1456 N N . GLN A 1 191 ? 28.172 -8.156 22.094 1 93.69 191 GLN A N 1
ATOM 1457 C CA . GLN A 1 191 ? 27.672 -7.176 23.047 1 93.69 191 GLN A CA 1
ATOM 1458 C C . GLN A 1 191 ? 27.688 -5.77 22.453 1 93.69 191 GLN A C 1
ATOM 1460 O O . GLN A 1 191 ? 27.25 -4.816 23.094 1 93.69 191 GLN A O 1
ATOM 1465 N N . GLY A 1 192 ? 28.188 -5.648 21.25 1 96.62 192 GLY A N 1
ATOM 1466 C CA . GLY A 1 192 ? 28.203 -4.352 20.594 1 96.62 192 GLY A CA 1
ATOM 1467 C C . GLY A 1 192 ? 26.844 -3.947 20.031 1 96.62 192 GLY A C 1
ATOM 1468 O O . GLY A 1 192 ? 25.828 -4.555 20.359 1 96.62 192 GLY A O 1
ATOM 1469 N N . ALA A 1 193 ? 26.828 -2.904 19.266 1 98.12 193 ALA A N 1
ATOM 1470 C CA . ALA A 1 193 ? 25.594 -2.387 18.688 1 98.12 193 ALA A CA 1
ATOM 1471 C C . ALA A 1 193 ? 25 -3.365 17.688 1 98.12 193 ALA A C 1
ATOM 1473 O O . ALA A 1 193 ? 25.734 -3.988 16.906 1 98.12 193 ALA A O 1
ATOM 1474 N N . LEU A 1 194 ? 23.672 -3.557 17.734 1 98.44 194 LEU A N 1
ATOM 1475 C CA . LEU A 1 194 ? 22.938 -4.367 16.766 1 98.44 194 LEU A CA 1
ATOM 1476 C C . LEU A 1 194 ? 22.062 -3.49 15.875 1 98.44 194 LEU A C 1
ATOM 1478 O O . LEU A 1 194 ? 21.562 -2.457 16.312 1 98.44 194 LEU A O 1
ATOM 1482 N N . GLY A 1 195 ? 21.953 -3.938 14.625 1 98.56 195 GLY A N 1
ATOM 1483 C CA . GLY A 1 195 ? 21.031 -3.299 13.695 1 98.56 195 GLY A CA 1
ATOM 1484 C C . GLY A 1 195 ? 20.094 -4.277 13.016 1 98.56 195 GLY A C 1
ATOM 1485 O O . GLY A 1 195 ? 20.359 -5.484 12.992 1 98.56 195 GLY A O 1
ATOM 1486 N N . ILE A 1 196 ? 18.984 -3.729 12.5 1 98.56 196 ILE A N 1
ATOM 1487 C CA . ILE A 1 196 ? 18.031 -4.594 11.805 1 98.56 196 ILE A CA 1
ATOM 1488 C C . ILE A 1 196 ? 17.594 -3.932 10.5 1 98.56 196 ILE A C 1
ATOM 1490 O O . ILE A 1 196 ? 17.406 -2.715 10.445 1 98.56 196 ILE A O 1
ATOM 1494 N N . HIS A 1 197 ? 17.547 -4.684 9.445 1 98.56 197 HIS A N 1
ATOM 1495 C CA . HIS A 1 197 ? 16.969 -4.348 8.148 1 98.56 197 HIS A CA 1
ATOM 1496 C C . HIS A 1 197 ? 15.812 -5.277 7.797 1 98.56 197 HIS A C 1
ATOM 1498 O O . HIS A 1 197 ? 16.016 -6.48 7.613 1 98.56 197 HIS A O 1
ATOM 1504 N N . THR A 1 198 ? 14.602 -4.699 7.688 1 98.12 198 THR A N 1
ATOM 1505 C CA . THR A 1 198 ? 13.43 -5.555 7.535 1 98.12 198 THR A CA 1
ATOM 1506 C C . THR A 1 198 ? 12.773 -5.332 6.176 1 98.12 198 THR A C 1
ATOM 1508 O O . THR A 1 198 ? 12.867 -4.246 5.602 1 98.12 198 THR A O 1
ATOM 1511 N N . HIS A 1 199 ? 12.156 -6.375 5.676 1 97.69 199 HIS A N 1
ATOM 1512 C CA . HIS A 1 199 ? 11.367 -6.316 4.453 1 97.69 199 HIS A CA 1
ATOM 1513 C C . HIS A 1 199 ? 9.891 -6.562 4.734 1 97.69 199 HIS A C 1
ATOM 1515 O O . HIS A 1 199 ? 9.547 -7.234 5.711 1 97.69 199 HIS A O 1
ATOM 1521 N N . ASP A 1 200 ? 9.008 -6.129 3.795 1 97.44 200 ASP A N 1
ATOM 1522 C CA . ASP A 1 200 ? 7.594 -5.961 4.133 1 97.44 200 ASP A CA 1
ATOM 1523 C C . ASP A 1 200 ? 6.73 -6.988 3.408 1 97.44 200 ASP A C 1
ATOM 1525 O O . ASP A 1 200 ? 5.543 -6.754 3.17 1 97.44 200 ASP A O 1
ATOM 1529 N N . ASN A 1 201 ? 7.258 -8.141 3.111 1 95.75 201 ASN A N 1
ATOM 1530 C CA . ASN A 1 201 ? 6.504 -9.172 2.406 1 95.75 201 ASN A CA 1
ATOM 1531 C C . ASN A 1 201 ? 5.207 -9.516 3.135 1 95.75 201 ASN A C 1
ATOM 1533 O O . ASN A 1 201 ? 4.133 -9.516 2.531 1 95.75 201 ASN A O 1
ATOM 1537 N N . LEU A 1 202 ? 5.273 -9.703 4.406 1 95.94 202 LEU A N 1
ATOM 1538 C CA . LEU A 1 202 ? 4.117 -10.094 5.203 1 95.94 202 LEU A CA 1
ATOM 1539 C C . LEU A 1 202 ? 3.484 -8.883 5.879 1 95.94 202 LEU A C 1
ATOM 1541 O O . LEU A 1 202 ? 2.648 -9.031 6.773 1 95.94 202 LEU A O 1
ATOM 1545 N N . GLY A 1 203 ? 3.949 -7.688 5.52 1 95.62 203 GLY A N 1
ATOM 1546 C CA . GLY A 1 203 ? 3.428 -6.473 6.121 1 95.62 203 GLY A CA 1
ATOM 1547 C C . GLY A 1 203 ? 3.936 -6.238 7.535 1 95.62 203 GLY A C 1
ATOM 1548 O O . GLY A 1 203 ? 3.273 -5.578 8.336 1 95.62 203 GLY A O 1
ATOM 1549 N N . LEU A 1 204 ? 5.066 -6.789 7.891 1 97.31 204 LEU A N 1
ATOM 1550 C CA . LEU A 1 204 ? 5.496 -6.77 9.281 1 97.31 204 LEU A CA 1
ATOM 1551 C C . LEU A 1 204 ? 6.82 -6.031 9.438 1 97.31 204 LEU A C 1
ATOM 1553 O O . LEU A 1 204 ? 7.457 -6.102 10.484 1 97.31 204 LEU A O 1
ATOM 1557 N N . ALA A 1 205 ? 7.211 -5.32 8.375 1 98.19 205 ALA A N 1
ATOM 1558 C CA . ALA A 1 205 ? 8.516 -4.668 8.422 1 98.19 205 ALA A CA 1
ATOM 1559 C C . ALA A 1 205 ? 8.602 -3.688 9.586 1 98.19 205 ALA A C 1
ATOM 1561 O O . ALA A 1 205 ? 9.562 -3.709 10.352 1 98.19 205 ALA A O 1
ATOM 1562 N N . LEU A 1 206 ? 7.602 -2.826 9.711 1 98.06 206 LEU A N 1
ATOM 1563 C CA . LEU A 1 206 ? 7.609 -1.857 10.797 1 98.06 206 LEU A CA 1
ATOM 1564 C C . LEU A 1 206 ? 7.461 -2.555 12.148 1 98.06 206 LEU A C 1
ATOM 1566 O O . LEU A 1 206 ? 8.164 -2.223 13.102 1 98.06 206 LEU A O 1
ATOM 1570 N N . SER A 1 207 ? 6.582 -3.531 12.258 1 97.69 207 SER A N 1
ATOM 1571 C CA . SER A 1 207 ? 6.371 -4.273 13.5 1 97.69 207 SER A CA 1
ATOM 1572 C C . SER A 1 207 ? 7.656 -4.945 13.969 1 97.69 207 SER A C 1
ATOM 1574 O O . SER A 1 207 ? 7.977 -4.922 15.156 1 97.69 207 SER A O 1
ATOM 1576 N N . ASN A 1 208 ? 8.336 -5.512 13.023 1 98.31 208 ASN A N 1
ATOM 1577 C CA . ASN A 1 208 ? 9.602 -6.164 13.344 1 98.31 208 ASN A CA 1
ATOM 1578 C C . ASN A 1 208 ? 10.648 -5.152 13.805 1 98.31 208 ASN A C 1
ATOM 1580 O O . ASN A 1 208 ? 11.398 -5.418 14.742 1 98.31 208 ASN A O 1
ATOM 1584 N N . THR A 1 209 ? 10.695 -4.039 13.148 1 98.62 209 THR A N 1
ATOM 1585 C CA . THR A 1 209 ? 11.641 -2.984 13.508 1 98.62 209 THR A CA 1
ATOM 1586 C C . THR A 1 209 ? 11.352 -2.465 14.914 1 98.62 209 THR A C 1
ATOM 1588 O O . THR A 1 209 ? 12.266 -2.33 15.727 1 98.62 209 THR A O 1
ATOM 1591 N N . LEU A 1 210 ? 10.094 -2.207 15.203 1 98.12 210 LEU A N 1
ATOM 1592 C CA . LEU A 1 210 ? 9.719 -1.698 16.516 1 98.12 210 LEU A CA 1
ATOM 1593 C C . LEU A 1 210 ? 10.008 -2.729 17.609 1 98.12 210 LEU A C 1
ATOM 1595 O O . LEU A 1 210 ? 10.484 -2.381 18.688 1 98.12 210 LEU A O 1
ATOM 1599 N N . ARG A 1 211 ? 9.727 -4.031 17.312 1 98.12 211 ARG A N 1
ATOM 1600 C CA . ARG A 1 211 ? 10.039 -5.098 18.25 1 98.12 211 ARG A CA 1
ATOM 1601 C C . ARG A 1 211 ? 11.547 -5.164 18.516 1 98.12 211 ARG A C 1
ATOM 1603 O O . ARG A 1 211 ? 11.969 -5.359 19.656 1 98.12 211 ARG A O 1
ATOM 1610 N N . ALA A 1 212 ? 12.297 -5.027 17.484 1 98.5 212 ALA A N 1
ATOM 1611 C CA . ALA A 1 212 ? 13.75 -5.027 17.641 1 98.5 212 ALA A CA 1
ATOM 1612 C C . ALA A 1 212 ? 14.211 -3.893 18.547 1 98.5 212 ALA A C 1
ATOM 1614 O O . ALA A 1 212 ? 15.086 -4.082 19.391 1 98.5 212 ALA A O 1
ATOM 1615 N N . MET A 1 213 ? 13.641 -2.754 18.375 1 98.19 213 MET A N 1
ATOM 1616 C CA . MET A 1 213 ? 13.961 -1.621 19.234 1 98.19 213 MET A CA 1
ATOM 1617 C C . MET A 1 213 ? 13.656 -1.944 20.688 1 98.19 213 MET A C 1
ATOM 1619 O O . MET A 1 213 ? 14.453 -1.64 21.578 1 98.19 213 MET A O 1
ATOM 1623 N N . ASP A 1 214 ? 12.539 -2.592 20.906 1 97.75 214 ASP A N 1
ATOM 1624 C CA . ASP A 1 214 ? 12.148 -2.984 22.266 1 97.75 214 ASP A CA 1
ATOM 1625 C C . ASP A 1 214 ? 13.141 -3.98 22.859 1 97.75 214 ASP A C 1
ATOM 1627 O O . ASP A 1 214 ? 13.305 -4.059 24.078 1 97.75 214 ASP A O 1
ATOM 1631 N N . GLU A 1 215 ? 13.805 -4.719 21.984 1 97.94 215 GLU A N 1
ATOM 1632 C CA . GLU A 1 215 ? 14.773 -5.727 22.422 1 97.94 215 GLU A CA 1
ATOM 1633 C C . GLU A 1 215 ? 16.172 -5.133 22.531 1 97.94 215 GLU A C 1
ATOM 1635 O O . GLU A 1 215 ? 17.141 -5.863 22.734 1 97.94 215 GLU A O 1
ATOM 1640 N N . GLY A 1 216 ? 16.328 -3.867 22.312 1 97.25 216 GLY A N 1
ATOM 1641 C CA . GLY A 1 216 ? 17.594 -3.195 22.594 1 97.25 216 GLY A CA 1
ATOM 1642 C C . GLY A 1 216 ? 18.391 -2.91 21.344 1 97.25 216 GLY A C 1
ATOM 1643 O O . GLY A 1 216 ? 19.531 -2.426 21.422 1 97.25 216 GLY A O 1
ATOM 1644 N N . VAL A 1 217 ? 17.875 -3.178 20.203 1 98.19 217 VAL A N 1
ATOM 1645 C CA . VAL A 1 217 ? 18.547 -2.83 18.953 1 98.19 217 VAL A CA 1
ATOM 1646 C C . VAL A 1 217 ? 18.578 -1.312 18.797 1 98.19 217 VAL A C 1
ATOM 1648 O O . VAL A 1 217 ? 17.578 -0.63 19.047 1 98.19 217 VAL A O 1
ATOM 1651 N N . THR A 1 218 ? 19.734 -0.819 18.328 1 97.81 218 THR A N 1
ATOM 1652 C CA . THR A 1 218 ? 19.891 0.63 18.328 1 97.81 218 THR A CA 1
ATOM 1653 C C . THR A 1 218 ? 20.047 1.17 16.922 1 97.81 218 THR A C 1
ATOM 1655 O O . THR A 1 218 ? 19.984 2.381 16.703 1 97.81 218 THR A O 1
ATOM 1658 N N . TRP A 1 219 ? 20.281 0.336 15.938 1 98.5 219 TRP A N 1
ATOM 1659 C CA . TRP A 1 219 ? 20.344 0.744 14.539 1 98.5 219 TRP A CA 1
ATOM 1660 C C . TRP A 1 219 ? 19.156 0.175 13.75 1 98.5 219 TRP A C 1
ATOM 1662 O O . TRP A 1 219 ? 18.969 -1.043 13.695 1 98.5 219 TRP A O 1
ATOM 1672 N N . VAL A 1 220 ? 18.375 1.059 13.164 1 98.62 220 VAL A N 1
ATOM 1673 C CA . VAL A 1 220 ? 17.188 0.604 12.438 1 98.62 220 VAL A CA 1
ATOM 1674 C C . VAL A 1 220 ? 17.156 1.239 11.055 1 98.62 220 VAL A C 1
ATOM 1676 O O . VAL A 1 220 ? 17.5 2.412 10.891 1 98.62 220 VAL A O 1
ATOM 1679 N N . ASP A 1 221 ? 16.766 0.459 10.078 1 98.69 221 ASP A N 1
ATOM 1680 C CA . ASP A 1 221 ? 16.734 0.886 8.688 1 98.69 221 ASP A CA 1
ATOM 1681 C C . ASP A 1 221 ? 15.297 1.149 8.219 1 98.69 221 ASP A C 1
ATOM 1683 O O . ASP A 1 221 ? 14.359 0.5 8.688 1 98.69 221 ASP A O 1
ATOM 1687 N N . SER A 1 222 ? 15.156 2.033 7.344 1 98.62 222 SER A N 1
ATOM 1688 C CA . SER A 1 222 ? 13.898 2.295 6.645 1 98.62 222 SER A CA 1
ATOM 1689 C C . SER A 1 222 ? 14.148 2.908 5.273 1 98.62 222 SER A C 1
ATOM 1691 O O . SER A 1 222 ? 15.289 3.221 4.926 1 98.62 222 SER A O 1
ATOM 1693 N N . THR A 1 223 ? 13.109 2.951 4.453 1 98.69 223 THR A N 1
ATOM 1694 C CA . THR A 1 223 ? 13.148 3.645 3.17 1 98.69 223 THR A CA 1
ATOM 1695 C C . THR A 1 223 ? 11.867 4.441 2.945 1 98.69 223 THR A C 1
ATOM 1697 O O . THR A 1 223 ? 10.812 4.094 3.477 1 98.69 223 THR A O 1
ATOM 1700 N N . VAL A 1 224 ? 12.016 5.48 2.16 1 98.5 224 VAL A N 1
ATOM 1701 C CA . VAL A 1 224 ? 10.883 6.336 1.834 1 98.5 224 VAL A CA 1
ATOM 1702 C C . VAL A 1 224 ? 9.828 5.531 1.073 1 98.5 224 VAL A C 1
ATOM 1704 O O . VAL A 1 224 ? 10.141 4.883 0.071 1 98.5 224 VAL A O 1
ATOM 1707 N N . THR A 1 225 ? 8.578 5.547 1.546 1 96.56 225 THR A N 1
ATOM 1708 C CA . THR A 1 225 ? 7.438 4.812 1.008 1 96.56 225 THR A CA 1
ATOM 1709 C C . THR A 1 225 ? 7.727 3.316 0.968 1 96.56 225 THR A C 1
ATOM 1711 O O . THR A 1 225 ? 7.051 2.566 0.259 1 96.56 225 THR A O 1
ATOM 1714 N N . GLY A 1 226 ? 8.82 2.906 1.594 1 97.94 226 GLY A N 1
ATOM 1715 C CA . GLY A 1 226 ? 9.195 1.501 1.615 1 97.94 226 GLY A CA 1
ATOM 1716 C C . GLY A 1 226 ? 9.938 1.061 0.367 1 97.94 226 GLY A C 1
ATOM 1717 O O . GLY A 1 226 ? 10.102 -0.137 0.129 1 97.94 226 GLY A O 1
ATOM 1718 N N . MET A 1 227 ? 10.406 1.97 -0.433 1 97.5 227 MET A N 1
ATOM 1719 C CA . MET A 1 227 ? 11.055 1.62 -1.692 1 97.5 227 MET A CA 1
ATOM 1720 C C . MET A 1 227 ? 12.273 0.734 -1.449 1 97.5 227 MET A C 1
ATOM 1722 O O . MET A 1 227 ? 13.211 1.137 -0.759 1 97.5 227 MET A O 1
ATOM 1726 N N . GLY A 1 228 ? 12.297 -0.395 -1.958 1 96.56 228 GLY A N 1
ATOM 1727 C CA . GLY A 1 228 ? 13.359 -1.38 -1.839 1 96.56 228 GLY A CA 1
ATOM 1728 C C . GLY A 1 228 ? 13.039 -2.693 -2.527 1 96.56 228 GLY A C 1
ATOM 1729 O O . GLY A 1 228 ? 11.914 -2.898 -2.986 1 96.56 228 GLY A O 1
ATOM 1730 N N . ARG A 1 229 ? 13.984 -3.521 -2.584 1 93.56 229 ARG A N 1
ATOM 1731 C CA . ARG A 1 229 ? 13.844 -4.801 -3.273 1 93.56 229 ARG A CA 1
ATOM 1732 C C . ARG A 1 229 ? 12.547 -5.496 -2.871 1 93.56 229 ARG A C 1
ATOM 1734 O O . ARG A 1 229 ? 12.188 -5.516 -1.691 1 93.56 229 ARG A O 1
ATOM 1741 N N . GLY A 1 230 ? 11.852 -6.027 -3.896 1 94.12 230 GLY A N 1
ATOM 1742 C CA . GLY A 1 230 ? 10.578 -6.684 -3.629 1 94.12 230 GLY A CA 1
ATOM 1743 C C . GLY A 1 230 ? 9.516 -5.73 -3.109 1 94.12 230 GLY A C 1
ATOM 1744 O O . GLY A 1 230 ? 9.25 -4.695 -3.723 1 94.12 230 GLY A O 1
ATOM 1745 N N . PRO A 1 231 ? 8.82 -6.113 -1.985 1 94.5 231 PRO A N 1
ATOM 1746 C CA . PRO A 1 231 ? 7.773 -5.238 -1.447 1 94.5 231 PRO A CA 1
ATOM 1747 C C . PRO A 1 231 ? 8.336 -4.035 -0.7 1 94.5 231 PRO A C 1
ATOM 1749 O O . PRO A 1 231 ? 7.598 -3.105 -0.371 1 94.5 231 PRO A O 1
ATOM 1752 N N . GLY A 1 232 ? 9.602 -4.102 -0.461 1 96.25 232 GLY A N 1
ATOM 1753 C CA . GLY A 1 232 ? 10.227 -2.949 0.169 1 96.25 232 GLY A CA 1
ATOM 1754 C C . GLY A 1 232 ? 10.477 -3.141 1.653 1 96.25 232 GLY A C 1
ATOM 1755 O O . GLY A 1 232 ? 10.5 -4.273 2.143 1 96.25 232 GLY A O 1
ATOM 1756 N N . ASN A 1 233 ? 10.805 -2.025 2.291 1 98 233 ASN A N 1
ATOM 1757 C CA . ASN A 1 233 ? 11.273 -1.994 3.67 1 98 233 ASN A CA 1
ATOM 1758 C C . ASN A 1 233 ? 10.266 -1.315 4.594 1 98 233 ASN A C 1
ATOM 1760 O O . ASN A 1 233 ? 9.164 -0.978 4.168 1 98 233 ASN A O 1
ATOM 1764 N N . ALA A 1 234 ? 10.625 -1.299 5.918 1 98.25 234 ALA A N 1
ATOM 1765 C CA . ALA A 1 234 ? 9.891 -0.392 6.797 1 98.25 234 ALA A CA 1
ATOM 1766 C C . ALA A 1 234 ? 9.898 1.031 6.25 1 98.25 234 ALA A C 1
ATOM 1768 O O . ALA A 1 234 ? 10.922 1.509 5.754 1 98.25 234 ALA A O 1
ATOM 1769 N N . ARG A 1 235 ? 8.773 1.686 6.344 1 98.06 235 ARG A N 1
ATOM 1770 C CA . ARG A 1 235 ? 8.648 3.012 5.746 1 98.06 235 ARG A CA 1
ATOM 1771 C C . ARG A 1 235 ? 9.281 4.074 6.641 1 98.06 235 ARG A C 1
ATOM 1773 O O . ARG A 1 235 ? 9.016 4.121 7.844 1 98.06 235 ARG A O 1
ATOM 1780 N N . THR A 1 236 ? 10.008 4.926 6.039 1 98.44 236 THR A N 1
ATOM 1781 C CA . THR A 1 236 ? 10.711 5.98 6.766 1 98.44 236 THR A CA 1
ATOM 1782 C C . THR A 1 236 ? 9.719 6.906 7.465 1 98.44 236 THR A C 1
ATOM 1784 O O . THR A 1 236 ? 9.93 7.289 8.617 1 98.44 236 THR A O 1
ATOM 1787 N N . GLU A 1 237 ? 8.617 7.262 6.797 1 97 237 GLU A N 1
ATOM 1788 C CA . GLU A 1 237 ? 7.629 8.188 7.352 1 97 237 GLU A CA 1
ATOM 1789 C C . GLU A 1 237 ? 7.055 7.66 8.664 1 97 237 GLU A C 1
ATOM 1791 O O . GLU A 1 237 ? 7.016 8.375 9.664 1 97 237 GLU A O 1
ATOM 1796 N N . GLU A 1 238 ? 6.727 6.441 8.641 1 96.94 238 GLU A N 1
ATOM 1797 C CA . GLU A 1 238 ? 6.098 5.844 9.82 1 96.94 238 GLU A CA 1
ATOM 1798 C C . GLU A 1 238 ? 7.117 5.602 10.93 1 96.94 238 GLU A C 1
ATOM 1800 O O . GLU A 1 238 ? 6.828 5.832 12.102 1 96.94 238 GLU A O 1
ATOM 1805 N N . LEU A 1 239 ? 8.281 5.133 10.539 1 98 239 LEU A N 1
ATOM 1806 C CA . LEU A 1 239 ? 9.312 4.895 11.539 1 98 239 LEU A CA 1
ATOM 1807 C C . LEU A 1 239 ? 9.758 6.203 12.18 1 98 239 LEU A C 1
ATOM 1809 O O . LEU A 1 239 ? 10.039 6.25 13.383 1 98 239 LEU A O 1
ATOM 1813 N N . ALA A 1 240 ? 9.867 7.246 11.367 1 96.44 240 ALA A N 1
ATOM 1814 C CA . ALA A 1 240 ? 10.211 8.555 11.906 1 96.44 240 ALA A CA 1
ATOM 1815 C C . ALA A 1 240 ? 9.188 9.023 12.93 1 96.44 240 ALA A C 1
ATOM 1817 O O . ALA A 1 240 ? 9.547 9.578 13.969 1 96.44 240 ALA A O 1
ATOM 1818 N N . ILE A 1 241 ? 7.895 8.828 12.641 1 94.69 241 ILE A N 1
ATOM 1819 C CA . ILE A 1 241 ? 6.824 9.18 13.562 1 94.69 241 ILE A CA 1
ATOM 1820 C C . ILE A 1 241 ? 7.012 8.422 14.875 1 94.69 241 ILE A C 1
ATOM 1822 O O . ILE A 1 241 ? 6.945 9.016 15.961 1 94.69 241 ILE A O 1
ATOM 1826 N N . GLU A 1 242 ? 7.297 7.121 14.805 1 96.38 242 GLU A N 1
ATOM 1827 C CA . GLU A 1 242 ? 7.438 6.277 15.984 1 96.38 242 GLU A CA 1
ATOM 1828 C C . GLU A 1 242 ? 8.656 6.68 16.812 1 96.38 242 GLU A C 1
ATOM 1830 O O . GLU A 1 242 ? 8.594 6.742 18.047 1 96.38 242 GLU A O 1
ATOM 1835 N N . ILE A 1 243 ? 9.758 6.945 16.125 1 96.19 243 ILE A N 1
ATOM 1836 C CA . ILE A 1 243 ? 10.977 7.305 16.844 1 96.19 243 ILE A CA 1
ATOM 1837 C C . ILE A 1 243 ? 10.805 8.664 17.516 1 96.19 243 ILE A C 1
ATOM 1839 O O . ILE A 1 243 ? 11.234 8.859 18.656 1 96.19 243 ILE A O 1
ATOM 1843 N N . ALA A 1 244 ? 10.195 9.602 16.781 1 91.75 244 ALA A N 1
ATOM 1844 C CA . ALA A 1 244 ? 9.93 10.914 17.375 1 91.75 244 ALA A CA 1
ATOM 1845 C C . ALA A 1 244 ? 9.102 10.789 18.641 1 91.75 244 ALA A C 1
ATOM 1847 O O . ALA A 1 244 ? 9.375 11.461 19.641 1 91.75 244 ALA A O 1
ATOM 1848 N N . ALA A 1 245 ? 8.125 9.945 18.609 1 91.38 245 ALA A N 1
ATOM 1849 C CA . ALA A 1 245 ? 7.258 9.742 19.781 1 91.38 245 ALA A CA 1
ATOM 1850 C C . ALA A 1 245 ? 8.031 9.125 20.938 1 91.38 245 ALA A C 1
ATOM 1852 O O . ALA A 1 245 ? 7.832 9.492 22.094 1 91.38 245 ALA A O 1
ATOM 1853 N N . ARG A 1 246 ? 8.922 8.227 20.641 1 92 246 ARG A N 1
ATOM 1854 C CA . ARG A 1 246 ? 9.664 7.5 21.672 1 92 246 ARG A CA 1
ATOM 1855 C C . ARG A 1 246 ? 10.766 8.367 22.266 1 92 246 ARG A C 1
ATOM 1857 O O . ARG A 1 246 ? 11.102 8.234 23.453 1 92 246 ARG A O 1
ATOM 1864 N N . THR A 1 247 ? 11.312 9.25 21.469 1 90.94 247 THR A N 1
ATOM 1865 C CA . THR A 1 247 ? 12.43 10.055 21.938 1 90.94 247 THR A CA 1
ATOM 1866 C C . THR A 1 247 ? 11.953 11.438 22.375 1 90.94 247 THR A C 1
ATOM 1868 O O . THR A 1 247 ? 12.727 12.219 22.938 1 90.94 247 THR A O 1
ATOM 1871 N N . ARG A 1 248 ? 10.664 11.82 22.078 1 87.19 248 ARG A N 1
ATOM 1872 C CA . ARG A 1 248 ? 10.078 13.125 22.391 1 87.19 248 ARG A CA 1
ATOM 1873 C C . ARG A 1 248 ? 10.852 14.242 21.703 1 87.19 248 ARG A C 1
ATOM 1875 O O . ARG A 1 248 ? 11.062 15.312 22.281 1 87.19 248 ARG A O 1
ATOM 1882 N N . LYS A 1 249 ? 11.453 13.922 20.578 1 83.62 249 LYS A N 1
ATOM 1883 C CA . LYS A 1 249 ? 12.086 14.906 19.703 1 83.62 249 LYS A CA 1
ATOM 1884 C C . LYS A 1 249 ? 11.234 15.156 18.453 1 83.62 249 LYS A C 1
ATOM 1886 O O . LYS A 1 249 ? 10.977 14.227 17.688 1 83.62 249 LYS A O 1
ATOM 1891 N N . PRO A 1 250 ? 10.844 16.375 18.359 1 78.12 250 PRO A N 1
ATOM 1892 C CA . PRO A 1 250 ? 9.953 16.656 17.234 1 78.12 250 PRO A CA 1
ATOM 1893 C C . PRO A 1 250 ? 10.633 16.453 15.883 1 78.12 250 PRO A C 1
ATOM 1895 O O . PRO A 1 250 ? 11.836 16.719 15.742 1 78.12 250 PRO A O 1
ATOM 1898 N N . ALA A 1 251 ? 9.953 15.898 14.953 1 84.12 251 ALA A N 1
ATOM 1899 C CA . ALA A 1 251 ? 10.367 15.742 13.562 1 84.12 251 ALA A CA 1
ATOM 1900 C C . ALA A 1 251 ? 9.477 16.547 12.625 1 84.12 251 ALA A C 1
ATOM 1902 O O . ALA A 1 251 ? 8.258 16.578 12.789 1 84.12 251 ALA A O 1
ATOM 1903 N N . ASN A 1 252 ? 10.172 17.344 11.789 1 86.12 252 ASN A N 1
ATOM 1904 C CA . ASN A 1 252 ? 9.43 18.031 10.742 1 86.12 252 ASN A CA 1
ATOM 1905 C C . ASN A 1 252 ? 9.227 17.141 9.523 1 86.12 252 ASN A C 1
ATOM 1907 O O . ASN A 1 252 ? 10.148 16.953 8.734 1 86.12 252 ASN A O 1
ATOM 1911 N N . LEU A 1 253 ? 7.98 16.719 9.344 1 91.06 253 LEU A N 1
ATOM 1912 C CA . LEU A 1 253 ? 7.707 15.734 8.305 1 91.06 253 LEU A CA 1
ATOM 1913 C C . LEU A 1 253 ? 7.281 16.422 7.004 1 91.06 253 LEU A C 1
ATOM 1915 O O . LEU A 1 253 ? 7.152 15.758 5.969 1 91.06 253 LEU A O 1
ATOM 1919 N N . ILE A 1 254 ? 7.129 17.672 6.973 1 85.06 254 ILE A N 1
ATOM 1920 C CA . ILE A 1 254 ? 6.543 18.391 5.844 1 85.06 254 ILE A CA 1
ATOM 1921 C C . ILE A 1 254 ? 7.402 18.172 4.598 1 85.06 254 ILE A C 1
ATOM 1923 O O . ILE A 1 254 ? 6.891 17.766 3.547 1 85.06 254 ILE A O 1
ATOM 1927 N N . PRO A 1 255 ? 8.703 18.375 4.711 1 89.62 255 PRO A N 1
ATOM 1928 C CA . PRO A 1 255 ? 9.516 18.141 3.512 1 89.62 255 PRO A CA 1
ATOM 1929 C C . PRO A 1 255 ? 9.445 16.703 3.016 1 89.62 255 PRO A C 1
ATOM 1931 O O . PRO A 1 255 ? 9.469 16.469 1.807 1 89.62 255 PRO A O 1
ATOM 1934 N N . LEU A 1 256 ? 9.406 15.812 3.953 1 95.38 256 LEU A N 1
ATOM 1935 C CA . LEU A 1 256 ? 9.312 14.406 3.586 1 95.38 256 LEU A CA 1
ATOM 1936 C C . LEU A 1 256 ? 7.996 14.117 2.865 1 95.38 256 LEU A C 1
ATOM 1938 O O . LEU A 1 256 ? 7.984 13.422 1.846 1 95.38 256 LEU A O 1
ATOM 1942 N N . MET A 1 257 ? 6.902 14.664 3.357 1 92.5 257 MET A N 1
ATOM 1943 C CA . MET A 1 257 ? 5.602 14.461 2.725 1 92.5 257 MET A CA 1
ATOM 1944 C C . MET A 1 257 ? 5.578 15.078 1.329 1 92.5 257 MET A C 1
ATOM 1946 O O . MET A 1 257 ? 4.961 14.523 0.414 1 92.5 257 MET A O 1
ATOM 1950 N N . THR A 1 258 ? 6.199 16.203 1.182 1 86.69 258 THR A N 1
ATOM 1951 C CA . THR A 1 258 ? 6.309 16.844 -0.125 1 86.69 258 THR A CA 1
ATOM 1952 C C . THR A 1 258 ? 7.109 15.977 -1.088 1 86.69 258 THR A C 1
ATOM 1954 O O . THR A 1 258 ? 6.727 15.812 -2.248 1 86.69 258 THR A O 1
ATOM 1957 N N . LEU A 1 259 ? 8.195 15.461 -0.563 1 94 259 LEU A N 1
ATOM 1958 C CA . LEU A 1 259 ? 9.031 14.547 -1.337 1 94 259 LEU A CA 1
ATOM 1959 C C . LEU A 1 259 ? 8.227 13.344 -1.822 1 94 259 LEU A C 1
ATOM 1961 O O . LEU A 1 259 ? 8.367 12.922 -2.971 1 94 259 LEU A O 1
ATOM 1965 N N . LEU A 1 260 ? 7.375 12.805 -0.998 1 94.94 260 LEU A N 1
ATOM 1966 C CA . LEU A 1 260 ? 6.52 11.688 -1.368 1 94.94 260 LEU A CA 1
ATOM 1967 C C . LEU A 1 260 ? 5.625 12.047 -2.549 1 94.94 260 LEU A C 1
ATOM 1969 O O . LEU A 1 260 ? 5.582 11.32 -3.545 1 94.94 260 LEU A O 1
ATOM 1973 N N . ARG A 1 261 ? 4.973 13.078 -2.383 1 87.38 261 ARG A N 1
ATOM 1974 C CA . ARG A 1 261 ? 3.99 13.492 -3.379 1 87.38 261 ARG A CA 1
ATOM 1975 C C . ARG A 1 261 ? 4.656 13.766 -4.723 1 87.38 261 ARG A C 1
ATOM 1977 O O . ARG A 1 261 ? 4.172 13.32 -5.762 1 87.38 261 ARG A O 1
ATOM 1984 N N . GLU A 1 262 ? 5.75 14.438 -4.703 1 86.44 262 GLU A N 1
ATOM 1985 C CA . GLU A 1 262 ? 6.355 14.945 -5.93 1 86.44 262 GLU A CA 1
ATOM 1986 C C . GLU A 1 262 ? 7.133 13.859 -6.66 1 86.44 262 GLU A C 1
ATOM 1988 O O . GLU A 1 262 ? 7.16 13.82 -7.895 1 86.44 262 GLU A O 1
ATOM 1993 N N . HIS A 1 263 ? 7.754 12.984 -5.859 1 90.62 263 HIS A N 1
ATOM 1994 C CA . HIS A 1 263 ? 8.703 12.102 -6.531 1 90.62 263 HIS A CA 1
ATOM 1995 C C . HIS A 1 263 ? 8.375 10.633 -6.281 1 90.62 263 HIS A C 1
ATOM 1997 O O . HIS A 1 263 ? 8.211 9.859 -7.227 1 90.62 263 HIS A O 1
ATOM 2003 N N . PHE A 1 264 ? 8.18 10.266 -5.082 1 95.56 264 PHE A N 1
ATOM 2004 C CA . PHE A 1 264 ? 8.203 8.844 -4.77 1 95.56 264 PHE A CA 1
ATOM 2005 C C . PHE A 1 264 ? 6.848 8.203 -5.07 1 95.56 264 PHE A C 1
ATOM 2007 O O . PHE A 1 264 ? 6.785 7.039 -5.469 1 95.56 264 PHE A O 1
ATOM 2014 N N . LYS A 1 265 ? 5.734 8.906 -4.832 1 91.56 265 LYS A N 1
ATOM 2015 C CA . LYS A 1 265 ? 4.438 8.328 -5.168 1 91.56 265 LYS A CA 1
ATOM 2016 C C . LYS A 1 265 ? 4.32 8.086 -6.672 1 91.56 265 LYS A C 1
ATOM 2018 O O . LYS A 1 265 ? 3.928 6.992 -7.098 1 91.56 265 LYS A O 1
ATOM 2023 N N . PRO A 1 266 ? 4.699 9.07 -7.516 1 86.06 266 PRO A N 1
ATOM 2024 C CA . PRO A 1 266 ? 4.703 8.797 -8.953 1 86.06 266 PRO A CA 1
ATOM 2025 C C . PRO A 1 266 ? 5.625 7.637 -9.328 1 86.06 266 PRO A C 1
ATOM 2027 O O . PRO A 1 266 ? 5.27 6.809 -10.172 1 86.06 266 PRO A O 1
ATOM 2030 N N . MET A 1 267 ? 6.773 7.543 -8.703 1 90.31 267 MET A N 1
ATOM 2031 C CA . MET A 1 267 ? 7.699 6.449 -8.977 1 90.31 267 MET A CA 1
ATOM 2032 C C . MET A 1 267 ? 7.098 5.113 -8.555 1 90.31 267 MET A C 1
ATOM 2034 O O . MET A 1 267 ? 7.301 4.098 -9.219 1 90.31 267 MET A O 1
ATOM 2038 N N . GLN A 1 268 ? 6.434 5.152 -7.434 1 92.5 268 GLN A N 1
ATOM 2039 C CA . GLN A 1 268 ? 5.801 3.936 -6.941 1 92.5 268 GLN A CA 1
ATOM 2040 C C . GLN A 1 268 ? 4.766 3.412 -7.93 1 92.5 268 GLN A C 1
ATOM 2042 O O . GLN A 1 268 ? 4.66 2.203 -8.148 1 92.5 268 GLN A O 1
ATOM 2047 N N . VAL A 1 269 ? 4.02 4.281 -8.516 1 84.31 269 VAL A N 1
ATOM 2048 C CA . VAL A 1 269 ? 3.039 3.9 -9.531 1 84.31 269 VAL A CA 1
ATOM 2049 C C . VAL A 1 269 ? 3.752 3.322 -10.75 1 84.31 269 VAL A C 1
ATOM 2051 O O . VAL A 1 269 ? 3.318 2.314 -11.305 1 84.31 269 VAL A O 1
ATOM 2054 N N . LYS A 1 270 ? 4.828 3.936 -11.078 1 80.06 270 LYS A N 1
ATOM 2055 C CA . LYS A 1 270 ? 5.57 3.543 -12.266 1 80.06 270 LYS A CA 1
ATOM 2056 C C . LYS A 1 270 ? 6.238 2.184 -12.078 1 80.06 270 LYS A C 1
ATOM 2058 O O . LYS A 1 270 ? 6.137 1.311 -12.945 1 80.06 270 LYS A O 1
ATOM 2063 N N . TYR A 1 271 ? 6.934 1.987 -10.906 1 85.12 271 TYR A N 1
ATOM 2064 C CA . TYR A 1 271 ? 7.777 0.81 -10.727 1 85.12 271 TYR A CA 1
ATOM 2065 C C . TYR A 1 271 ? 7.039 -0.275 -9.953 1 85.12 271 TYR A C 1
ATOM 2067 O O . TYR A 1 271 ? 7.445 -1.44 -9.961 1 85.12 271 TYR A O 1
ATOM 2075 N N . GLY A 1 272 ? 6.086 0.099 -9.188 1 86.62 272 GLY A N 1
ATOM 2076 C CA . GLY A 1 272 ? 5.133 -0.852 -8.641 1 86.62 272 GLY A CA 1
ATOM 2077 C C . GLY A 1 272 ? 5.633 -1.539 -7.383 1 86.62 272 GLY A C 1
ATOM 2078 O O . GLY A 1 272 ? 5.215 -2.656 -7.07 1 86.62 272 GLY A O 1
ATOM 2079 N N . TRP A 1 273 ? 6.527 -0.914 -6.574 1 92.56 273 TRP A N 1
ATOM 2080 C CA . TRP A 1 273 ? 6.902 -1.571 -5.328 1 92.56 273 TRP A CA 1
ATOM 2081 C C . TRP A 1 273 ? 5.781 -1.473 -4.301 1 92.56 273 TRP A C 1
ATOM 2083 O O . TRP A 1 273 ? 4.895 -0.626 -4.422 1 92.56 273 TRP A O 1
ATOM 2093 N N . GLY A 1 274 ? 5.836 -2.387 -3.305 1 93 274 GLY A N 1
ATOM 2094 C CA . GLY A 1 274 ? 4.832 -2.445 -2.252 1 93 274 GLY A CA 1
ATOM 2095 C C . GLY A 1 274 ? 4.293 -3.844 -2.021 1 93 274 GLY A C 1
ATOM 2096 O O . GLY A 1 274 ? 4.492 -4.734 -2.848 1 93 274 GLY A O 1
ATOM 2097 N N . THR A 1 275 ? 3.629 -3.916 -0.958 1 93.12 275 THR A N 1
ATOM 2098 C CA . THR A 1 275 ? 3.072 -5.215 -0.597 1 93.12 275 THR A CA 1
ATOM 2099 C C . THR A 1 275 ? 1.96 -5.613 -1.562 1 93.12 275 THR A C 1
ATOM 2101 O O . THR A 1 275 ? 1.208 -4.762 -2.037 1 93.12 275 THR A O 1
ATOM 2104 N N . ASN A 1 276 ? 1.887 -6.836 -1.878 1 93.19 276 ASN A N 1
ATOM 2105 C CA . ASN A 1 276 ? 0.825 -7.465 -2.656 1 93.19 276 ASN A CA 1
ATOM 2106 C C . ASN A 1 276 ? 0.738 -8.961 -2.379 1 93.19 276 ASN A C 1
ATOM 2108 O O . ASN A 1 276 ? 1.571 -9.516 -1.657 1 93.19 276 ASN A O 1
ATOM 2112 N N . PRO A 1 277 ? -0.261 -9.633 -2.865 1 93.5 277 PRO A N 1
ATOM 2113 C CA . PRO A 1 277 ? -0.459 -11.031 -2.488 1 93.5 277 PRO A CA 1
ATOM 2114 C C . PRO A 1 277 ? 0.68 -11.938 -2.955 1 93.5 277 PRO A C 1
ATOM 2116 O O . PRO A 1 277 ? 0.967 -12.953 -2.32 1 93.5 277 PRO A O 1
ATOM 2119 N N . TYR A 1 278 ? 1.306 -11.602 -4.105 1 93.88 278 TYR A N 1
ATOM 2120 C CA . TYR A 1 278 ? 2.406 -12.422 -4.598 1 93.88 278 TYR A CA 1
ATOM 2121 C C . TYR A 1 278 ? 3.611 -12.336 -3.668 1 93.88 278 TYR A C 1
ATOM 2123 O O . TYR A 1 278 ? 4.199 -13.352 -3.303 1 93.88 278 TYR A O 1
ATOM 2131 N N . TYR A 1 279 ? 3.971 -11.094 -3.303 1 95.06 279 TYR A N 1
ATOM 2132 C CA . TYR A 1 279 ? 5.047 -10.914 -2.334 1 95.06 279 TYR A CA 1
ATOM 2133 C C . TYR A 1 279 ? 4.68 -11.531 -0.991 1 95.06 279 TYR A C 1
ATOM 2135 O O . TYR A 1 279 ? 5.547 -12.047 -0.28 1 95.06 279 TYR A O 1
ATOM 2143 N N . TYR A 1 280 ? 3.377 -11.469 -0.627 1 96.25 280 TYR A N 1
ATOM 2144 C CA . TYR A 1 280 ? 2.908 -12.094 0.604 1 96.25 280 TYR A CA 1
ATOM 2145 C C . TYR A 1 280 ? 3.17 -13.594 0.589 1 96.25 280 TYR A C 1
ATOM 2147 O O . TYR A 1 280 ? 3.703 -14.148 1.554 1 96.25 280 TYR A O 1
ATOM 2155 N N . LEU A 1 281 ? 2.82 -14.234 -0.509 1 94.38 281 LEU A N 1
ATOM 2156 C CA . LEU A 1 281 ? 3.043 -15.664 -0.661 1 94.38 281 LEU A CA 1
ATOM 2157 C C . LEU A 1 281 ? 4.531 -15.992 -0.618 1 94.38 281 LEU A C 1
ATOM 2159 O O . LEU A 1 281 ? 4.941 -16.969 0.014 1 94.38 281 LEU A O 1
ATOM 2163 N N . ALA A 1 282 ? 5.293 -15.156 -1.269 1 94.19 282 ALA A N 1
ATOM 2164 C CA . ALA A 1 282 ? 6.734 -15.375 -1.27 1 94.19 282 ALA A CA 1
ATOM 2165 C C . ALA A 1 282 ? 7.301 -15.312 0.147 1 94.19 282 ALA A C 1
ATOM 2167 O O . ALA A 1 282 ? 8.156 -16.125 0.518 1 94.19 282 ALA A O 1
ATOM 2168 N N . GLY A 1 283 ? 6.871 -14.352 0.91 1 94.19 283 GLY A N 1
ATOM 2169 C CA . GLY A 1 283 ? 7.289 -14.258 2.299 1 94.19 283 GLY A CA 1
ATOM 2170 C C . GLY A 1 283 ? 6.887 -15.461 3.127 1 94.19 283 GLY A C 1
ATOM 2171 O O . GLY A 1 283 ? 7.691 -15.984 3.902 1 94.19 283 GLY A O 1
ATOM 2172 N N . LYS A 1 284 ? 5.695 -15.875 2.9 1 93.31 284 LYS A N 1
ATOM 2173 C CA . LYS A 1 284 ? 5.168 -17.016 3.65 1 93.31 284 LYS A CA 1
ATOM 2174 C C . LYS A 1 284 ? 5.961 -18.281 3.348 1 93.31 284 LYS A C 1
ATOM 2176 O O . LYS A 1 284 ? 6.191 -19.109 4.238 1 93.31 284 LYS A O 1
ATOM 2181 N N . TYR A 1 285 ? 6.391 -18.422 2.059 1 92.5 285 TYR A N 1
ATOM 2182 C CA . TYR A 1 285 ? 7.027 -19.656 1.628 1 92.5 285 TYR A CA 1
ATOM 2183 C C . TYR A 1 285 ? 8.547 -19.516 1.632 1 92.5 285 TYR A C 1
ATOM 2185 O O . TYR A 1 285 ? 9.258 -20.453 1.267 1 92.5 285 TYR A O 1
ATOM 2193 N N . GLY A 1 286 ? 9.047 -18.406 2.066 1 91.5 286 GLY A N 1
ATOM 2194 C CA . GLY A 1 286 ? 10.484 -18.188 2.113 1 91.5 286 GLY A CA 1
ATOM 2195 C C . GLY A 1 286 ? 11.117 -18.141 0.738 1 91.5 286 GLY A C 1
ATOM 2196 O O . GLY A 1 286 ? 12.203 -18.688 0.528 1 91.5 286 GLY A O 1
ATOM 2197 N N . ILE A 1 287 ? 10.445 -17.562 -0.232 1 91.62 287 ILE A N 1
ATOM 2198 C CA . ILE A 1 287 ? 10.922 -17.406 -1.602 1 91.62 287 ILE A CA 1
ATOM 2199 C C . ILE A 1 287 ? 11.555 -16.016 -1.767 1 91.62 287 ILE A C 1
ATOM 2201 O O . ILE A 1 287 ? 11 -15.023 -1.311 1 91.62 287 ILE A O 1
ATOM 2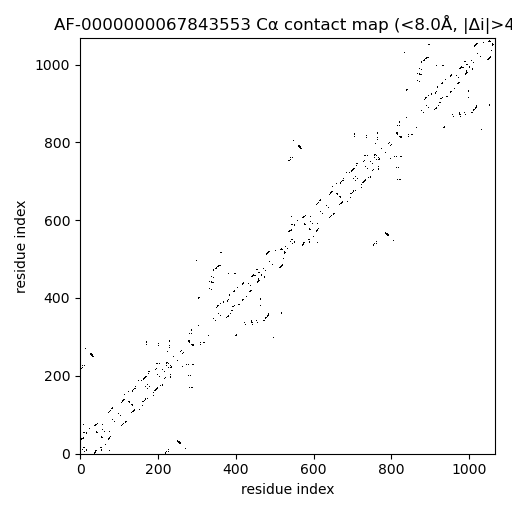205 N N . HIS A 1 288 ? 12.719 -16.031 -2.385 1 91.75 288 HIS A N 1
ATOM 2206 C CA . HIS A 1 288 ? 13.406 -14.758 -2.607 1 91.75 288 HIS A CA 1
ATOM 2207 C C . HIS A 1 288 ? 12.531 -13.789 -3.395 1 91.75 288 HIS A C 1
ATOM 2209 O O . HIS A 1 288 ? 11.969 -14.156 -4.43 1 91.75 288 HIS A O 1
ATOM 2215 N N . PRO A 1 289 ? 12.5 -12.516 -3.035 1 92.06 289 PRO A N 1
ATOM 2216 C CA . PRO A 1 289 ? 11.516 -11.594 -3.604 1 92.06 289 PRO A CA 1
ATOM 2217 C C . PRO A 1 289 ? 11.812 -11.227 -5.055 1 92.06 289 PRO A C 1
ATOM 2219 O O . PRO A 1 289 ? 10.914 -10.812 -5.793 1 92.06 289 PRO A O 1
ATOM 2222 N N . THR A 1 290 ? 13.016 -11.383 -5.469 1 89.06 290 THR A N 1
ATOM 2223 C CA . THR A 1 290 ? 13.398 -11.023 -6.828 1 89.06 290 THR A CA 1
ATOM 2224 C C . THR A 1 290 ? 12.641 -11.867 -7.844 1 89.06 290 THR A C 1
ATOM 2226 O O . THR A 1 290 ? 12.367 -11.414 -8.961 1 89.06 290 THR A O 1
ATOM 2229 N N . TYR A 1 291 ? 12.273 -13.141 -7.461 1 89.69 291 TYR A N 1
ATOM 2230 C CA . TYR A 1 291 ? 11.461 -13.953 -8.352 1 89.69 291 TYR A CA 1
ATOM 2231 C C . TYR A 1 291 ? 10.156 -13.25 -8.711 1 89.69 291 TYR A C 1
ATOM 2233 O O . TYR A 1 291 ? 9.797 -13.148 -9.883 1 89.69 291 TYR A O 1
ATOM 2241 N N . ILE A 1 292 ? 9.516 -12.742 -7.664 1 92.25 292 ILE A N 1
ATOM 2242 C CA . ILE A 1 292 ? 8.242 -12.062 -7.844 1 92.25 292 ILE A CA 1
ATOM 2243 C C . ILE A 1 292 ? 8.453 -10.75 -8.602 1 92.25 292 ILE A C 1
ATOM 2245 O O . ILE A 1 292 ? 7.707 -10.43 -9.531 1 92.25 292 ILE A O 1
ATOM 2249 N N . GLN A 1 293 ? 9.492 -10.039 -8.18 1 88.81 293 GLN A N 1
ATOM 2250 C CA . GLN A 1 293 ? 9.797 -8.758 -8.797 1 88.81 293 GLN A CA 1
ATOM 2251 C C . GLN A 1 293 ? 10.008 -8.906 -10.297 1 88.81 293 GLN A C 1
ATOM 2253 O O . GLN A 1 293 ? 9.508 -8.102 -11.086 1 88.81 293 GLN A O 1
ATOM 2258 N N . GLU A 1 294 ? 10.758 -9.938 -10.711 1 82.12 294 GLU A N 1
ATOM 2259 C CA . GLU A 1 294 ? 11.031 -10.203 -12.125 1 82.12 294 GLU A CA 1
ATOM 2260 C C . GLU A 1 294 ? 9.75 -10.57 -12.867 1 82.12 294 GLU A C 1
ATOM 2262 O O . GLU A 1 294 ? 9.523 -10.094 -13.984 1 82.12 294 GLU A O 1
ATOM 2267 N N . MET A 1 295 ? 8.992 -11.383 -12.297 1 86.25 295 MET A N 1
ATOM 2268 C CA . MET A 1 295 ? 7.766 -11.828 -12.945 1 86.25 295 MET A CA 1
ATOM 2269 C C . MET A 1 295 ? 6.781 -10.672 -13.102 1 86.25 295 MET A C 1
ATOM 2271 O O . MET A 1 295 ? 6.141 -10.531 -14.141 1 86.25 295 MET A O 1
ATOM 2275 N N . LEU A 1 296 ? 6.672 -9.812 -12.094 1 86.31 296 LEU A N 1
ATOM 2276 C CA . LEU A 1 296 ? 5.75 -8.68 -12.133 1 86.31 296 LEU A CA 1
ATOM 2277 C C . LEU A 1 296 ? 6.191 -7.652 -13.18 1 86.31 296 LEU A C 1
ATOM 2279 O O . LEU A 1 296 ? 5.359 -6.934 -13.734 1 86.31 296 LEU A O 1
ATOM 2283 N N . GLY A 1 297 ? 7.5 -7.602 -13.438 1 76.62 297 GLY A N 1
ATOM 2284 C CA . GLY A 1 297 ? 8.031 -6.664 -14.414 1 76.62 297 GLY A CA 1
ATOM 2285 C C . GLY A 1 297 ? 7.992 -7.195 -15.828 1 76.62 297 GLY A C 1
ATOM 2286 O O . GLY A 1 297 ? 8.305 -6.473 -16.781 1 76.62 297 GLY A O 1
ATOM 2287 N N . ASP A 1 298 ? 7.664 -8.445 -15.938 1 72.44 298 ASP A N 1
ATOM 2288 C CA . ASP A 1 298 ? 7.609 -9.125 -17.219 1 72.44 298 ASP A CA 1
ATOM 2289 C C . ASP A 1 298 ? 6.164 -9.383 -17.641 1 72.44 298 ASP A C 1
ATOM 2291 O O . ASP A 1 298 ? 5.496 -10.258 -17.078 1 72.44 298 ASP A O 1
ATOM 2295 N N . SER A 1 299 ? 5.711 -8.641 -18.547 1 62.03 299 SER A N 1
ATOM 2296 C CA . SER A 1 299 ? 4.316 -8.688 -18.984 1 62.03 299 SER A CA 1
ATOM 2297 C C . SER A 1 299 ? 3.934 -10.07 -19.484 1 62.03 299 SER A C 1
ATOM 2299 O O . SER A 1 299 ? 2.75 -10.375 -19.656 1 62.03 299 SER A O 1
ATOM 2301 N N . ARG A 1 300 ? 4.891 -10.898 -19.719 1 61.12 300 ARG A N 1
ATOM 2302 C CA . ARG A 1 300 ? 4.633 -12.25 -20.203 1 61.12 300 ARG A CA 1
ATOM 2303 C C . ARG A 1 300 ? 4.008 -13.117 -19.125 1 61.12 300 ARG A C 1
ATOM 2305 O O . ARG A 1 300 ? 3.41 -14.156 -19.406 1 61.12 300 ARG A O 1
ATOM 2312 N N . PHE A 1 301 ? 4.16 -12.672 -17.891 1 74.88 301 PHE A N 1
ATOM 2313 C CA . PHE A 1 301 ? 3.592 -13.422 -16.766 1 74.88 301 PHE A CA 1
ATOM 2314 C C . PHE A 1 301 ? 2.205 -12.898 -16.422 1 74.88 301 PHE A C 1
ATOM 2316 O O . PHE A 1 301 ? 2.049 -11.719 -16.094 1 74.88 301 PHE A O 1
ATOM 2323 N N . GLY A 1 302 ? 1.248 -13.75 -16.578 1 74.19 302 GLY A N 1
ATOM 2324 C CA . GLY A 1 302 ? -0.063 -13.445 -16.031 1 74.19 302 GLY A CA 1
ATOM 2325 C C . GLY A 1 302 ? -0.227 -13.906 -14.594 1 74.19 302 GLY A C 1
ATOM 2326 O O . GLY A 1 302 ? 0.704 -14.453 -14 1 74.19 302 GLY A O 1
ATOM 2327 N N . GLU A 1 303 ? -1.414 -13.633 -14.023 1 81.5 303 GLU A N 1
ATOM 2328 C CA . GLU A 1 303 ? -1.674 -13.977 -12.625 1 81.5 303 GLU A CA 1
ATOM 2329 C C . GLU A 1 303 ? -1.507 -15.477 -12.391 1 81.5 303 GLU A C 1
ATOM 2331 O O . GLU A 1 303 ? -0.924 -15.891 -11.391 1 81.5 303 GLU A O 1
ATOM 2336 N N . GLU A 1 304 ? -1.989 -16.172 -13.289 1 75.12 304 GLU A N 1
ATOM 2337 C CA . GLU A 1 304 ? -1.924 -17.625 -13.172 1 75.12 304 GLU A CA 1
ATOM 2338 C C . GLU A 1 304 ? -0.481 -18.125 -13.227 1 75.12 304 GLU A C 1
ATOM 2340 O O . GLU A 1 304 ? -0.109 -19.062 -12.516 1 75.12 304 GLU A O 1
ATOM 2345 N N . ASP A 1 305 ? 0.317 -17.531 -14.062 1 76.06 305 ASP A N 1
ATOM 2346 C CA . ASP A 1 305 ? 1.724 -17.891 -14.188 1 76.06 305 ASP A CA 1
ATOM 2347 C C . ASP A 1 305 ? 2.484 -17.609 -12.898 1 76.06 305 ASP A C 1
ATOM 2349 O O . ASP A 1 305 ? 3.252 -18.453 -12.422 1 76.06 305 ASP A O 1
ATOM 2353 N N . ILE A 1 306 ? 2.273 -16.5 -12.414 1 86.44 306 ILE A N 1
ATOM 2354 C CA . ILE A 1 306 ? 2.982 -16.078 -11.219 1 86.44 306 ILE A CA 1
ATOM 2355 C C . ILE A 1 306 ? 2.648 -17.016 -10.055 1 86.44 306 ILE A C 1
ATOM 2357 O O . ILE A 1 306 ? 3.547 -17.484 -9.359 1 86.44 306 ILE A O 1
ATOM 2361 N N . LEU A 1 307 ? 1.356 -17.344 -9.898 1 85.06 307 LEU A N 1
ATOM 2362 C CA . LEU A 1 307 ? 0.935 -18.219 -8.812 1 85.06 307 LEU A CA 1
ATOM 2363 C C . LEU A 1 307 ? 1.5 -19.625 -9 1 85.06 307 LEU A C 1
ATOM 2365 O O . LEU A 1 307 ? 1.888 -20.281 -8.031 1 85.06 307 LEU A O 1
ATOM 2369 N N . ALA A 1 308 ? 1.599 -20.016 -10.18 1 79.5 308 ALA A N 1
ATOM 2370 C CA . ALA A 1 308 ? 2.148 -21.344 -10.477 1 79.5 308 ALA A CA 1
ATOM 2371 C C . ALA A 1 308 ? 3.637 -21.406 -10.141 1 79.5 308 ALA A C 1
ATOM 2373 O O . ALA A 1 308 ? 4.109 -22.391 -9.562 1 79.5 308 ALA A O 1
ATOM 2374 N N . VAL A 1 309 ? 4.324 -20.453 -10.586 1 82.75 309 VAL A N 1
ATOM 2375 C CA . VAL A 1 309 ? 5.754 -20.391 -10.305 1 82.75 309 VAL A CA 1
ATOM 2376 C C . VAL A 1 309 ? 5.984 -20.344 -8.797 1 82.75 309 VAL A C 1
ATOM 2378 O O . VAL A 1 309 ? 6.887 -21 -8.281 1 82.75 309 VAL A O 1
ATOM 2381 N N . ILE A 1 310 ? 5.172 -19.609 -8.109 1 89.06 310 ILE A N 1
ATOM 2382 C CA . ILE A 1 310 ? 5.293 -19.516 -6.66 1 89.06 310 ILE A CA 1
ATOM 2383 C C . ILE A 1 310 ? 5.105 -20.891 -6.039 1 89.06 310 ILE A C 1
ATOM 2385 O O . ILE A 1 310 ? 5.867 -21.297 -5.156 1 89.06 310 ILE A O 1
ATOM 2389 N N . GLU A 1 311 ? 4.102 -21.594 -6.508 1 84.19 311 GLU A N 1
ATOM 2390 C CA . GLU A 1 311 ? 3.861 -22.938 -5.996 1 84.19 311 GLU A CA 1
ATOM 2391 C C . GLU A 1 311 ? 5.043 -23.859 -6.289 1 84.19 311 GLU A C 1
ATOM 2393 O O . GLU A 1 311 ? 5.418 -24.688 -5.449 1 84.19 311 GLU A O 1
ATOM 2398 N N . TYR A 1 312 ? 5.582 -23.719 -7.434 1 80.31 312 TYR A N 1
ATOM 2399 C CA . TYR A 1 312 ? 6.754 -24.5 -7.805 1 80.31 312 TYR A CA 1
ATOM 2400 C C . TYR A 1 312 ? 7.926 -24.203 -6.879 1 80.31 312 TYR A C 1
ATOM 2402 O O . TYR A 1 312 ? 8.57 -25.125 -6.363 1 80.31 312 TYR A O 1
ATOM 2410 N N . LEU A 1 313 ? 8.18 -22.969 -6.652 1 86.25 313 LEU A N 1
ATOM 2411 C CA . LEU A 1 313 ? 9.305 -22.547 -5.832 1 86.25 313 LEU A CA 1
ATOM 2412 C C . LEU A 1 313 ? 9.094 -22.938 -4.375 1 86.25 313 LEU A C 1
ATOM 2414 O O . LEU A 1 313 ? 10.062 -23.219 -3.658 1 86.25 313 LEU A O 1
ATOM 2418 N N . ARG A 1 314 ? 7.812 -22.922 -3.986 1 88.19 314 ARG A N 1
ATOM 2419 C CA . ARG A 1 314 ? 7.488 -23.375 -2.635 1 88.19 314 ARG A CA 1
ATOM 2420 C C . ARG A 1 314 ? 7.984 -24.797 -2.4 1 88.19 314 ARG A C 1
ATOM 2422 O O . ARG A 1 314 ? 8.523 -25.094 -1.335 1 88.19 314 ARG A O 1
ATOM 2429 N N . ASN A 1 315 ? 7.93 -25.594 -3.391 1 81 315 ASN A N 1
ATOM 2430 C CA . ASN A 1 315 ? 8.266 -27.016 -3.277 1 81 315 ASN A CA 1
ATOM 2431 C C . ASN A 1 315 ? 9.75 -27.266 -3.557 1 81 315 ASN A C 1
ATOM 2433 O O . ASN A 1 315 ? 10.391 -28.047 -2.865 1 81 315 ASN A O 1
ATOM 2437 N N . GLU A 1 316 ? 10.281 -26.578 -4.551 1 77.19 316 GLU A N 1
ATOM 2438 C CA . GLU A 1 316 ? 11.648 -26.828 -5 1 77.19 316 GLU A CA 1
ATOM 2439 C C . GLU A 1 316 ? 12.648 -25.984 -4.223 1 77.19 316 GLU A C 1
ATOM 2441 O O . GLU A 1 316 ? 13.836 -26.312 -4.152 1 77.19 316 GLU A O 1
ATOM 2446 N N . GLY A 1 317 ? 12.164 -24.953 -3.635 1 80.25 317 GLY A N 1
ATOM 2447 C CA . GLY A 1 317 ? 13.047 -24.031 -2.945 1 80.25 317 GLY A CA 1
ATOM 2448 C C . GLY A 1 317 ? 13.344 -22.781 -3.744 1 80.25 317 GLY A C 1
ATOM 2449 O O . GLY A 1 317 ? 13.555 -22.844 -4.957 1 80.25 317 GLY A O 1
ATOM 2450 N N . GLY A 1 318 ? 13.273 -21.688 -3.154 1 83.88 318 GLY A N 1
ATOM 2451 C CA . GLY A 1 318 ? 13.484 -20.406 -3.809 1 83.88 318 GLY A CA 1
ATOM 2452 C C . GLY A 1 318 ? 14.148 -19.391 -2.908 1 83.88 318 GLY A C 1
ATOM 2453 O O . GLY A 1 318 ? 13.852 -18.188 -2.998 1 83.88 318 GLY A O 1
ATOM 2454 N N . LYS A 1 319 ? 15.109 -19.844 -2.121 1 84.19 319 LYS A N 1
ATOM 2455 C CA . LYS A 1 319 ? 15.727 -18.953 -1.131 1 84.19 319 LYS A CA 1
ATOM 2456 C C . LYS A 1 319 ? 16.734 -18.016 -1.782 1 84.19 319 LYS A C 1
ATOM 2458 O O . LYS A 1 319 ? 17.047 -16.969 -1.23 1 84.19 319 LYS A O 1
ATOM 2463 N N . LYS A 1 320 ? 17.312 -18.516 -2.855 1 81.19 320 LYS A N 1
ATOM 2464 C CA . LYS A 1 320 ? 18.234 -17.688 -3.637 1 81.19 320 LYS A CA 1
ATOM 2465 C C . LYS A 1 320 ? 17.734 -17.5 -5.066 1 81.19 320 LYS A C 1
ATOM 2467 O O . LYS A 1 320 ? 17.25 -18.453 -5.688 1 81.19 320 LYS A O 1
ATOM 2472 N N . PHE A 1 321 ? 17.875 -16.375 -5.547 1 85.81 321 PHE A N 1
ATOM 2473 C CA . PHE A 1 321 ? 17.391 -16.109 -6.895 1 85.81 321 PHE A CA 1
ATOM 2474 C C . PHE A 1 321 ? 18.328 -16.672 -7.941 1 85.81 321 PHE A C 1
ATOM 2476 O O . PHE A 1 321 ? 19.547 -16.547 -7.828 1 85.81 321 PHE A O 1
ATOM 2483 N N . SER A 1 322 ? 17.719 -17.281 -8.883 1 75 322 SER A N 1
ATOM 2484 C CA . SER A 1 322 ? 18.406 -17.797 -10.07 1 75 322 SER A CA 1
ATOM 2485 C C . SER A 1 322 ? 17.516 -17.656 -11.312 1 75 322 SER A C 1
ATOM 2487 O O . SER A 1 322 ? 16.375 -18.125 -11.32 1 75 322 SER A O 1
ATOM 2489 N N . VAL A 1 323 ? 18.141 -17 -12.258 1 71.06 323 VAL A N 1
ATOM 2490 C CA . VAL A 1 323 ? 17.406 -16.828 -13.508 1 71.06 323 VAL A CA 1
ATOM 2491 C C . VAL A 1 323 ? 17.078 -18.203 -14.102 1 71.06 323 VAL A C 1
ATOM 2493 O O . VAL A 1 323 ? 16.016 -18.391 -14.68 1 71.06 323 VAL A O 1
ATOM 2496 N N . HIS A 1 324 ? 17.984 -19.094 -13.914 1 65.56 324 HIS A N 1
ATOM 2497 C CA . HIS A 1 324 ? 17.797 -20.438 -14.414 1 65.56 324 HIS A CA 1
ATOM 2498 C C . HIS A 1 324 ? 16.625 -21.125 -13.719 1 65.56 324 HIS A C 1
ATOM 2500 O O . HIS A 1 324 ? 15.828 -21.812 -14.367 1 65.56 324 HIS A O 1
ATOM 2506 N N . THR A 1 325 ? 16.594 -20.938 -12.406 1 70.38 325 THR A N 1
ATOM 2507 C CA . THR A 1 325 ? 15.484 -21.516 -11.648 1 70.38 325 THR A CA 1
ATOM 2508 C C . THR A 1 325 ? 14.156 -20.906 -12.078 1 70.38 325 THR A C 1
ATOM 2510 O O . THR A 1 325 ? 13.148 -21.609 -12.18 1 70.38 325 THR A O 1
ATOM 2513 N N . LEU A 1 326 ? 14.117 -19.672 -12.344 1 74.5 326 LEU A N 1
ATOM 2514 C CA . LEU A 1 326 ? 12.898 -19.016 -12.797 1 74.5 326 LEU A CA 1
ATOM 2515 C C . LEU A 1 326 ? 12.469 -19.531 -14.164 1 74.5 326 LEU A C 1
ATOM 2517 O O . LEU A 1 326 ? 11.281 -19.797 -14.383 1 74.5 326 LEU A O 1
ATOM 2521 N N . ASP A 1 327 ? 13.461 -19.656 -15.008 1 66.81 327 ASP A N 1
ATOM 2522 C CA . ASP A 1 327 ? 13.195 -20.203 -16.344 1 66.81 327 ASP A CA 1
ATOM 2523 C C . ASP A 1 327 ? 12.648 -21.625 -16.25 1 66.81 327 ASP A C 1
ATOM 2525 O O . ASP A 1 327 ? 11.727 -21.984 -16.984 1 66.81 327 ASP A O 1
ATOM 2529 N N . ALA A 1 328 ? 13.352 -22.359 -15.344 1 63.31 328 ALA A N 1
ATOM 2530 C CA . ALA A 1 328 ? 12.891 -23.734 -15.125 1 63.31 328 ALA A CA 1
ATOM 2531 C C . ALA A 1 328 ? 11.461 -23.766 -14.602 1 63.31 328 ALA A C 1
ATOM 2533 O O . ALA A 1 328 ? 10.672 -24.625 -14.977 1 63.31 328 ALA A O 1
ATOM 2534 N N . ALA A 1 329 ? 11.211 -22.859 -13.742 1 65.81 329 ALA A N 1
ATOM 2535 C CA . ALA A 1 329 ? 9.875 -22.781 -13.148 1 65.81 329 ALA A CA 1
ATOM 2536 C C . ALA A 1 329 ? 8.836 -22.375 -14.188 1 65.81 329 ALA A C 1
ATOM 2538 O O . ALA A 1 329 ? 7.668 -22.75 -14.078 1 65.81 329 ALA A O 1
ATOM 2539 N N . ARG A 1 330 ? 9.359 -21.625 -15.086 1 65 330 ARG A N 1
ATOM 2540 C CA . ARG A 1 330 ? 8.484 -21.172 -16.172 1 65 330 ARG A CA 1
ATOM 2541 C C . ARG A 1 330 ? 8.273 -22.297 -17.188 1 65 330 ARG A C 1
ATOM 2543 O O . ARG A 1 330 ? 7.18 -22.422 -17.75 1 65 330 ARG A O 1
ATOM 2550 N N . HIS A 1 331 ? 9.469 -22.891 -17.422 1 59.56 331 HIS A N 1
ATOM 2551 C CA . HIS A 1 331 ? 9.453 -23.969 -18.422 1 59.56 331 HIS A CA 1
ATOM 2552 C C . HIS A 1 331 ? 9.016 -25.281 -17.797 1 59.56 331 HIS A C 1
ATOM 2554 O O . HIS A 1 331 ? 9.852 -26.156 -17.516 1 59.56 331 HIS A O 1
ATOM 2560 N N . PHE A 1 332 ? 7.809 -25.281 -17.453 1 61.59 332 PHE A N 1
ATOM 2561 C CA . PHE A 1 332 ? 7.188 -26.438 -16.797 1 61.59 332 PHE A CA 1
ATOM 2562 C C . PHE A 1 332 ? 7.406 -27.703 -17.609 1 61.59 332 PHE A C 1
ATOM 2564 O O . PHE A 1 332 ? 7.375 -28.812 -17.078 1 61.59 332 PHE A O 1
ATOM 2571 N N . TYR A 1 333 ? 7.797 -27.422 -18.812 1 64.5 333 TYR A N 1
ATOM 2572 C CA . TYR A 1 333 ? 7.961 -28.578 -19.688 1 64.5 333 TYR A CA 1
ATOM 2573 C C . TYR A 1 333 ? 9.43 -28.938 -19.844 1 64.5 333 TYR A C 1
ATOM 2575 O O . TYR A 1 333 ? 10.227 -28.125 -20.328 1 64.5 333 TYR A O 1
ATOM 2583 N N . ARG A 1 334 ? 9.883 -29.891 -18.984 1 61.44 334 ARG A N 1
ATOM 2584 C CA . ARG A 1 334 ? 11.266 -30.359 -19.031 1 61.44 334 ARG A CA 1
ATOM 2585 C C . ARG A 1 334 ? 11.367 -31.641 -19.859 1 61.44 334 ARG A C 1
ATOM 2587 O O . ARG A 1 334 ? 10.414 -32.406 -19.922 1 61.44 334 ARG A O 1
ATOM 2594 N N . GLY A 1 335 ? 12.531 -31.812 -20.562 1 64.12 335 GLY A N 1
ATOM 2595 C CA . GLY A 1 335 ? 12.812 -33.031 -21.312 1 64.12 335 GLY A CA 1
ATOM 2596 C C . GLY A 1 335 ? 12.422 -32.938 -22.766 1 64.12 335 GLY A C 1
ATOM 2597 O O . GLY A 1 335 ? 12.062 -31.875 -23.266 1 64.12 335 GLY A O 1
ATOM 2598 N N . ALA A 1 336 ? 12.664 -34.031 -23.438 1 78.25 336 ALA A N 1
ATOM 2599 C CA . ALA A 1 336 ? 12.289 -34.125 -24.844 1 78.25 336 ALA A CA 1
ATOM 2600 C C . ALA A 1 336 ? 10.773 -34.062 -25.016 1 78.25 336 ALA A C 1
ATOM 2602 O O . ALA A 1 336 ? 10.031 -34.719 -24.297 1 78.25 336 ALA A O 1
ATOM 2603 N N . PRO A 1 337 ? 10.375 -33.062 -25.844 1 85.69 337 PRO A N 1
ATOM 2604 C CA . PRO A 1 337 ? 8.93 -32.969 -26.047 1 85.69 337 PRO A CA 1
ATOM 2605 C C . PRO A 1 337 ? 8.312 -34.25 -26.562 1 85.69 337 PRO A C 1
ATOM 2607 O O . PRO A 1 337 ? 8.844 -34.875 -27.469 1 85.69 337 PRO A O 1
ATOM 2610 N N . THR A 1 338 ? 7.359 -34.719 -25.844 1 85.38 338 THR A N 1
ATOM 2611 C CA . THR A 1 338 ? 6.648 -35.938 -26.234 1 85.38 338 THR A CA 1
ATOM 2612 C C . THR A 1 338 ? 5.152 -35.656 -26.375 1 85.38 338 THR A C 1
ATOM 2614 O O . THR A 1 338 ? 4.586 -34.906 -25.594 1 85.38 338 THR A O 1
ATOM 2617 N N . GLY A 1 339 ? 4.551 -36.156 -27.469 1 91.69 339 GLY A N 1
ATOM 2618 C CA . GLY A 1 339 ? 3.115 -36.094 -27.703 1 91.69 339 GLY A CA 1
ATOM 2619 C C . GLY A 1 339 ? 2.586 -37.312 -28.453 1 91.69 339 GLY A C 1
ATOM 2620 O O . GLY A 1 339 ? 3.338 -37.969 -29.141 1 91.69 339 GLY A O 1
ATOM 2621 N N . GLN A 1 340 ? 1.345 -37.625 -28.188 1 92.62 340 GLN A N 1
ATOM 2622 C CA . GLN A 1 340 ? 0.762 -38.812 -28.781 1 92.62 340 GLN A CA 1
ATOM 2623 C C . GLN A 1 340 ? -0.216 -38.469 -29.891 1 92.62 340 GLN A C 1
ATOM 2625 O O . GLN A 1 340 ? -0.646 -39.344 -30.656 1 92.62 340 GLN A O 1
ATOM 2630 N N . TRP A 1 341 ? -0.537 -37.281 -30.031 1 96.12 341 TRP A N 1
ATOM 2631 C CA . TRP A 1 341 ? -1.527 -36.844 -31.016 1 96.12 341 TRP A CA 1
ATOM 2632 C C . TRP A 1 341 ? -0.895 -35.938 -32.062 1 96.12 341 TRP A C 1
ATOM 2634 O O . TRP A 1 341 ? -0.076 -35.094 -31.719 1 96.12 341 TRP A O 1
ATOM 2644 N N . ALA A 1 342 ? -1.318 -36.156 -33.281 1 96.69 342 ALA A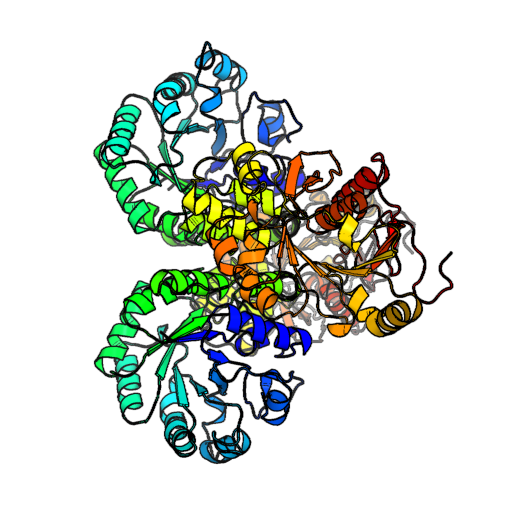 N 1
ATOM 2645 C CA . ALA A 1 342 ? -0.866 -35.312 -34.375 1 96.69 342 ALA A CA 1
ATOM 2646 C C . ALA A 1 342 ? -1.955 -34.344 -34.781 1 96.69 342 ALA A C 1
ATOM 2648 O O . ALA A 1 342 ? -3.035 -34.75 -35.219 1 96.69 342 ALA A O 1
ATOM 2649 N N . PRO A 1 343 ? -1.649 -33.031 -34.781 1 97.31 343 PRO A N 1
ATOM 2650 C CA . PRO A 1 343 ? -2.639 -32.031 -35.125 1 97.31 343 PRO A CA 1
ATOM 2651 C C . PRO A 1 343 ? -3.141 -32.156 -36.562 1 97.31 343 PRO A C 1
ATOM 2653 O O . PRO A 1 343 ? -4.238 -31.688 -36.875 1 97.31 343 PRO A O 1
ATOM 2656 N N . GLN A 1 344 ? -2.396 -32.781 -37.406 1 96.25 344 GLN A N 1
ATOM 2657 C CA . GLN A 1 344 ? -2.781 -32.969 -38.812 1 96.25 344 GLN A CA 1
ATOM 2658 C C . GLN A 1 344 ? -4.09 -33.75 -38.938 1 96.25 344 GLN A C 1
ATOM 2660 O O . GLN A 1 344 ? -4.84 -33.562 -39.875 1 96.25 344 GLN A O 1
ATOM 2665 N N . ASP A 1 345 ? -4.348 -34.562 -37.969 1 95.44 345 ASP A N 1
ATOM 2666 C CA . ASP A 1 345 ? -5.551 -35.406 -37.938 1 95.44 345 ASP A CA 1
ATOM 2667 C C . ASP A 1 345 ? -6.809 -34.531 -37.938 1 95.44 345 ASP A C 1
ATOM 2669 O O . ASP A 1 345 ? -7.859 -34.969 -38.438 1 95.44 345 ASP A O 1
ATOM 2673 N N . LEU A 1 346 ? -6.645 -33.344 -37.469 1 95.88 346 LEU A N 1
ATOM 2674 C CA . LEU A 1 346 ? -7.816 -32.5 -37.25 1 95.88 346 LEU A CA 1
ATOM 2675 C C . LEU A 1 346 ? -7.727 -31.234 -38.125 1 95.88 346 LEU A C 1
ATOM 2677 O O . LEU A 1 346 ? -8.75 -30.719 -38.562 1 95.88 346 LEU A O 1
ATOM 2681 N N . LEU A 1 347 ? -6.562 -30.781 -38.5 1 96.56 347 LEU A N 1
ATOM 2682 C CA . LEU A 1 347 ? -6.422 -29.406 -38.938 1 96.56 347 LEU A CA 1
ATOM 2683 C C . LEU A 1 347 ? -5.938 -29.328 -40.375 1 96.56 347 LEU A C 1
ATOM 2685 O O . LEU A 1 347 ? -5.906 -28.25 -40.969 1 96.56 347 LEU A O 1
ATOM 2689 N N . ALA A 1 348 ? -5.586 -30.406 -41 1 96.38 348 ALA A N 1
ATOM 2690 C CA . ALA A 1 348 ? -4.949 -30.406 -42.312 1 96.38 348 ALA A CA 1
ATOM 2691 C C . ALA A 1 348 ? -5.824 -29.703 -43.344 1 96.38 348 ALA A C 1
ATOM 2693 O O . ALA A 1 348 ? -6.969 -30.109 -43.562 1 96.38 348 ALA A O 1
ATOM 2694 N N . GLY A 1 349 ? -5.305 -28.719 -43.906 1 95.62 349 GLY A N 1
ATOM 2695 C CA . GLY A 1 349 ? -5.965 -28.031 -45 1 95.62 349 GLY A CA 1
ATOM 2696 C C . GLY A 1 349 ? -7.148 -27.188 -44.562 1 95.62 349 GLY A C 1
ATOM 2697 O O . GLY A 1 349 ? -7.895 -26.672 -45.375 1 95.62 349 GLY A O 1
ATOM 2698 N N . GLN A 1 350 ? -7.348 -27.016 -43.312 1 96 350 GLN A N 1
ATOM 2699 C CA . GLN A 1 350 ? -8.508 -26.312 -42.781 1 96 350 GLN A CA 1
ATOM 2700 C C . GLN A 1 350 ? -8.141 -24.875 -42.406 1 96 350 GLN A C 1
ATOM 2702 O O . GLN A 1 350 ? -6.984 -24.594 -42.094 1 96 350 GLN A O 1
ATOM 2707 N N . ASP A 1 351 ? -9.148 -23.953 -42.531 1 96.19 351 ASP A N 1
ATOM 2708 C CA . ASP A 1 351 ? -9.055 -22.688 -41.812 1 96.19 351 ASP A CA 1
ATOM 2709 C C . ASP A 1 351 ? -9.258 -22.906 -40.312 1 96.19 351 ASP A C 1
ATOM 2711 O O . ASP A 1 351 ? -10.172 -23.625 -39.906 1 96.19 351 ASP A O 1
ATOM 2715 N N . VAL A 1 352 ? -8.359 -22.391 -39.562 1 97.62 352 VAL A N 1
ATOM 2716 C CA . VAL A 1 352 ? -8.461 -22.516 -38.125 1 97.62 352 VAL A CA 1
ATOM 2717 C C . VAL A 1 352 ? -8.773 -21.141 -37.531 1 97.62 352 VAL A C 1
ATOM 2719 O O . VAL A 1 352 ? -8.078 -20.156 -37.781 1 97.62 352 VAL A O 1
ATOM 2722 N N . LEU A 1 353 ? -9.812 -21.047 -36.781 1 97 353 LEU A N 1
ATOM 2723 C CA . LEU A 1 353 ? -10.148 -19.812 -36.062 1 97 353 LEU A CA 1
ATOM 2724 C C . LEU A 1 353 ? -9.734 -19.922 -34.594 1 97 353 LEU A C 1
ATOM 2726 O O . LEU A 1 353 ? -10.266 -20.734 -33.844 1 97 353 LEU A O 1
ATOM 2730 N N . LEU A 1 354 ? -8.789 -19.125 -34.188 1 96.81 354 LEU A N 1
ATOM 2731 C CA . LEU A 1 354 ? -8.352 -19.031 -32.812 1 96.81 354 LEU A CA 1
ATOM 2732 C C . LEU A 1 354 ? -9.141 -17.969 -32.062 1 96.81 354 LEU A C 1
ATOM 2734 O O . LEU A 1 354 ? -9.172 -16.797 -32.469 1 96.81 354 LEU A O 1
ATOM 2738 N N . LEU A 1 355 ? -9.758 -18.359 -30.984 1 94.94 355 LEU A N 1
ATOM 2739 C CA . LEU A 1 355 ? -10.477 -17.438 -30.109 1 94.94 355 LEU A CA 1
ATOM 2740 C C . LEU A 1 355 ? -9.648 -17.094 -28.875 1 94.94 355 LEU A C 1
ATOM 2742 O O . LEU A 1 355 ? -9.422 -17.953 -28.016 1 94.94 355 LEU A O 1
ATOM 2746 N N . GLY A 1 356 ? -9.219 -15.875 -28.859 1 90.5 356 GLY A N 1
ATOM 2747 C CA . GLY A 1 356 ? -8.484 -15.391 -27.703 1 90.5 356 GLY A CA 1
ATOM 2748 C C . GLY A 1 356 ? -9.383 -15.008 -26.531 1 90.5 356 GLY A C 1
ATOM 2749 O O . GLY A 1 356 ? -10.594 -15.258 -26.562 1 90.5 356 GLY A O 1
ATOM 2750 N N . THR A 1 357 ? -8.812 -14.477 -25.547 1 78.81 357 THR A N 1
ATOM 2751 C CA . THR A 1 357 ? -9.562 -14.156 -24.344 1 78.81 357 THR A CA 1
ATOM 2752 C C . THR A 1 357 ? -9.844 -12.656 -24.266 1 78.81 357 THR A C 1
ATOM 2754 O O . THR A 1 357 ? -10.398 -12.172 -23.281 1 78.81 357 THR A O 1
ATOM 2757 N N . GLY A 1 358 ? -9.492 -11.914 -25.281 1 75.5 358 GLY A N 1
ATOM 2758 C CA . GLY A 1 358 ? -9.734 -10.484 -25.312 1 75.5 358 GLY A CA 1
ATOM 2759 C C . GLY A 1 358 ? -11.203 -10.133 -25.453 1 75.5 358 GLY A C 1
ATOM 2760 O O . GLY A 1 358 ? -12.008 -10.945 -25.922 1 75.5 358 GLY A O 1
ATOM 2761 N N . PRO A 1 359 ? -11.555 -8.867 -25.047 1 74.88 359 PRO A N 1
ATOM 2762 C CA . PRO A 1 359 ? -12.953 -8.445 -25.125 1 74.88 359 PRO A CA 1
ATOM 2763 C C . PRO A 1 359 ? -13.492 -8.398 -26.547 1 74.88 359 PRO A C 1
ATOM 2765 O O . PRO A 1 359 ? -14.711 -8.375 -26.75 1 74.88 359 PRO A O 1
ATOM 2768 N N . GLY A 1 360 ? -12.688 -8.445 -27.516 1 79.56 360 GLY A N 1
ATOM 2769 C CA . GLY A 1 360 ? -13.102 -8.383 -28.906 1 79.56 360 GLY A CA 1
ATOM 2770 C C . GLY A 1 360 ? -13.992 -9.531 -29.312 1 79.56 360 GLY A C 1
ATOM 2771 O O . GLY A 1 360 ? -14.836 -9.383 -30.203 1 79.56 360 GLY A O 1
ATOM 2772 N N . VAL A 1 361 ? -13.812 -10.664 -28.719 1 85.62 361 VAL A N 1
ATOM 2773 C CA . VAL A 1 361 ? -14.617 -11.828 -29.062 1 85.62 361 VAL A CA 1
ATOM 2774 C C . VAL A 1 361 ? -16.062 -11.586 -28.656 1 85.62 361 VAL A C 1
ATOM 2776 O O . VAL A 1 361 ? -16.984 -11.805 -29.453 1 85.62 361 VAL A O 1
ATOM 2779 N N . ALA A 1 362 ? -16.219 -11.062 -27.422 1 80.56 362 ALA A N 1
ATOM 2780 C CA . ALA A 1 362 ? -17.562 -10.773 -26.953 1 80.56 362 ALA A CA 1
ATOM 2781 C C . ALA A 1 362 ? -18.172 -9.602 -27.719 1 80.56 362 ALA A C 1
ATOM 2783 O O . ALA A 1 362 ? -19.359 -9.609 -28.047 1 80.56 362 ALA A O 1
ATOM 2784 N N . ALA A 1 363 ? -17.359 -8.672 -27.953 1 77.31 363 ALA A N 1
ATOM 2785 C CA . ALA A 1 363 ? -17.812 -7.461 -28.641 1 77.31 363 ALA A CA 1
ATOM 2786 C C . ALA A 1 363 ? -18.328 -7.781 -30.047 1 77.31 363 ALA A C 1
ATOM 2788 O O . ALA A 1 363 ? -19.266 -7.141 -30.531 1 77.31 363 ALA A O 1
ATOM 2789 N N . HIS A 1 364 ? -17.75 -8.734 -30.703 1 81.31 364 HIS A N 1
ATOM 2790 C CA . HIS A 1 364 ? -18.109 -9.078 -32.062 1 81.31 364 HIS A CA 1
ATOM 2791 C C . HIS A 1 364 ? -18.672 -10.492 -32.156 1 81.31 364 HIS A C 1
ATOM 2793 O O . HIS A 1 364 ? -18.484 -11.18 -33.156 1 81.31 364 HIS A O 1
ATOM 2799 N N . ARG A 1 365 ? -19.312 -10.961 -31.109 1 87.94 365 ARG A N 1
ATOM 2800 C CA . ARG A 1 365 ? -19.781 -12.336 -30.938 1 87.94 365 ARG A CA 1
ATOM 2801 C C . ARG A 1 365 ? -20.719 -12.742 -32.062 1 87.94 365 ARG A C 1
ATOM 2803 O O . ARG A 1 365 ? -20.531 -13.789 -32.688 1 87.94 365 ARG A O 1
ATOM 2810 N N . GLN A 1 366 ? -21.656 -11.883 -32.344 1 81.88 366 GLN A N 1
ATOM 2811 C CA . GLN A 1 366 ? -22.656 -12.219 -33.375 1 81.88 366 GLN A CA 1
ATOM 2812 C C . GLN A 1 366 ? -22 -12.406 -34.75 1 81.88 366 GLN A C 1
ATOM 2814 O O . GLN A 1 366 ? -22.312 -13.359 -35.469 1 81.88 366 GLN A O 1
ATOM 2819 N N . ALA A 1 367 ? -21.156 -11.547 -35.094 1 82.88 367 ALA A N 1
ATOM 2820 C CA . ALA A 1 367 ? -20.469 -11.625 -36.375 1 82.88 367 ALA A CA 1
ATOM 2821 C C . ALA A 1 367 ? -19.578 -12.859 -36.438 1 82.88 367 ALA A C 1
ATOM 2823 O O . ALA A 1 367 ? -19.484 -13.508 -37.469 1 82.88 367 ALA A O 1
ATOM 2824 N N . LEU A 1 368 ? -18.984 -13.164 -35.375 1 90.19 368 LEU A N 1
ATOM 2825 C CA . LEU A 1 368 ? -18.094 -14.305 -35.312 1 90.19 368 LEU A CA 1
ATOM 2826 C C . LEU A 1 368 ? -18.859 -15.617 -35.438 1 90.19 368 LEU A C 1
ATOM 2828 O O . LEU A 1 368 ? -18.453 -16.531 -36.156 1 90.19 368 LEU A O 1
ATOM 2832 N N . GLU A 1 369 ? -19.969 -15.672 -34.719 1 92.81 369 GLU A N 1
ATOM 2833 C CA . GLU A 1 369 ? -20.781 -16.875 -34.781 1 92.81 369 GLU A CA 1
ATOM 2834 C C . GLU A 1 369 ? -21.344 -17.078 -36.188 1 92.81 369 GLU A C 1
ATOM 2836 O O . GLU A 1 369 ? -21.406 -18.203 -36.688 1 92.81 369 GLU A O 1
ATOM 2841 N N . HIS A 1 370 ? -21.75 -15.984 -36.75 1 87.69 370 HIS A N 1
ATOM 2842 C CA . HIS A 1 370 ? -22.219 -16.047 -38.156 1 87.69 370 HIS A CA 1
ATOM 2843 C C . HIS A 1 370 ? -21.109 -16.531 -39.062 1 87.69 370 HIS A C 1
ATOM 2845 O O . HIS A 1 370 ? -21.344 -17.359 -39.938 1 87.69 370 HIS A O 1
ATOM 2851 N N . PHE A 1 371 ? -19.953 -16.078 -38.969 1 90.56 371 PHE A N 1
ATOM 2852 C CA . PHE A 1 371 ? -18.797 -16.453 -39.75 1 90.56 371 PHE A CA 1
ATOM 2853 C C . PHE A 1 371 ? -18.516 -17.953 -39.594 1 90.56 371 PHE A C 1
ATOM 2855 O O . PHE A 1 371 ? -18.266 -18.625 -40.594 1 90.56 371 PHE A O 1
ATOM 2862 N N . ILE A 1 372 ? -18.562 -18.422 -38.406 1 94.69 372 ILE A N 1
ATOM 2863 C CA . ILE A 1 372 ? -18.281 -19.828 -38.125 1 94.69 372 ILE A CA 1
ATOM 2864 C C . ILE A 1 372 ? -19.312 -20.719 -38.812 1 94.69 372 ILE A C 1
ATOM 2866 O O . ILE A 1 372 ? -18.953 -21.75 -39.375 1 94.69 372 ILE A O 1
ATOM 2870 N N . ARG A 1 373 ? -20.531 -20.328 -38.781 1 92.62 373 ARG A N 1
ATOM 2871 C CA . ARG A 1 373 ? -21.594 -21.109 -39.406 1 92.62 373 ARG A CA 1
ATOM 2872 C C . ARG A 1 373 ? -21.469 -21.109 -40.906 1 92.62 373 ARG A C 1
ATOM 2874 O O . ARG A 1 373 ? -21.766 -22.094 -41.562 1 92.62 373 ARG A O 1
ATOM 2881 N N . GLN A 1 374 ? -21.047 -20.016 -41.375 1 87.81 374 GLN A N 1
ATOM 2882 C CA . GLN A 1 374 ? -21 -19.844 -42.812 1 87.81 374 GLN A CA 1
ATOM 2883 C C . GLN A 1 374 ? -19.766 -20.516 -43.406 1 87.81 374 GLN A C 1
ATOM 2885 O O . GLN A 1 374 ? -19.844 -21.188 -44.438 1 87.81 374 GLN A O 1
ATOM 2890 N N . HIS A 1 375 ? -18.578 -20.375 -42.844 1 91.12 375 HIS A N 1
ATOM 2891 C CA . HIS A 1 375 ? -17.312 -20.781 -43.438 1 91.12 375 HIS A CA 1
ATOM 2892 C C . HIS A 1 375 ? -16.797 -22.078 -42.812 1 91.12 375 HIS A C 1
ATOM 2894 O O . HIS A 1 375 ? -15.914 -22.734 -43.375 1 91.12 375 HIS A O 1
ATOM 2900 N N . LYS A 1 376 ? -17.234 -22.469 -41.688 1 93.38 376 LYS A N 1
ATOM 2901 C CA . LYS A 1 376 ? -17.016 -23.734 -41 1 93.38 376 LYS A CA 1
ATOM 2902 C C . LYS A 1 376 ? -15.516 -23.969 -40.75 1 93.38 376 LYS A C 1
ATOM 2904 O O . LYS A 1 376 ? -15 -25.031 -41.094 1 93.38 376 LYS A O 1
ATOM 2909 N N . PRO A 1 377 ? -14.836 -23.016 -40.281 1 96.25 377 PRO A N 1
ATOM 2910 C CA . PRO A 1 377 ? -13.469 -23.266 -39.812 1 96.25 377 PRO A CA 1
ATOM 2911 C C . PRO A 1 377 ? -13.398 -24.203 -38.625 1 96.25 377 PRO A C 1
ATOM 2913 O O . PRO A 1 377 ? -14.422 -24.453 -37.969 1 96.25 377 PRO A O 1
ATOM 2916 N N . VAL A 1 378 ? -12.25 -24.844 -38.406 1 97.56 378 VAL A N 1
ATOM 2917 C CA . VAL A 1 378 ? -12.031 -25.5 -37.125 1 97.56 378 VAL A CA 1
ATOM 2918 C C . VAL A 1 378 ? -11.828 -24.438 -36.031 1 97.56 378 VAL A C 1
ATOM 2920 O O . VAL A 1 378 ? -10.906 -23.625 -36.125 1 97.56 378 VAL A O 1
ATOM 2923 N N . VAL A 1 379 ? -12.688 -24.391 -35.062 1 97.62 379 VAL A N 1
ATOM 2924 C CA . VAL A 1 379 ? -12.656 -23.359 -34.031 1 97.62 379 VAL A CA 1
ATOM 2925 C C . VAL A 1 379 ? -11.891 -23.844 -32.812 1 97.62 379 VAL A C 1
ATOM 2927 O O . VAL A 1 379 ? -12.273 -24.844 -32.188 1 97.62 379 VAL A O 1
ATOM 2930 N N . MET A 1 380 ? -10.758 -23.156 -32.469 1 97.38 380 MET A N 1
ATOM 2931 C CA . MET A 1 380 ? -9.922 -23.422 -31.281 1 97.38 380 MET A CA 1
ATOM 2932 C C . MET A 1 380 ? -10.055 -22.312 -30.266 1 97.38 380 MET A C 1
ATOM 2934 O O . MET A 1 380 ? -9.648 -21.172 -30.516 1 97.38 380 MET A O 1
ATOM 2938 N N . ALA A 1 381 ? -10.594 -22.641 -29.125 1 96.25 381 ALA A N 1
ATOM 2939 C CA . ALA A 1 381 ? -10.719 -21.656 -28.062 1 96.25 381 ALA A CA 1
ATOM 2940 C C . ALA A 1 381 ? -9.562 -21.766 -27.078 1 96.25 381 ALA A C 1
ATOM 2942 O O . ALA A 1 381 ? -9.219 -22.875 -26.625 1 96.25 381 ALA A O 1
ATOM 2943 N N . LEU A 1 382 ? -8.93 -20.656 -26.797 1 93.81 382 LEU A N 1
ATOM 2944 C CA . LEU A 1 382 ? -7.828 -20.656 -25.844 1 93.81 382 LEU A CA 1
ATOM 2945 C C . LEU A 1 382 ? -8.359 -20.719 -24.406 1 93.81 382 LEU A C 1
ATOM 2947 O O . LEU A 1 382 ? -9.281 -19.984 -24.062 1 93.81 382 LEU A O 1
ATOM 2951 N N . ASN A 1 383 ? -7.844 -21.656 -23.703 1 89.06 383 ASN A N 1
ATOM 2952 C CA . ASN A 1 383 ? -8.195 -21.859 -22.297 1 89.06 383 ASN A CA 1
ATOM 2953 C C . ASN A 1 383 ? -9.695 -22.109 -22.125 1 89.06 383 ASN A C 1
ATOM 2955 O O . ASN A 1 383 ? -10.258 -22.969 -22.797 1 89.06 383 ASN A O 1
ATOM 2959 N N . THR A 1 384 ? -10.352 -21.406 -21.234 1 84.44 384 THR A N 1
ATOM 2960 C CA . THR A 1 384 ? -11.758 -21.672 -20.984 1 84.44 384 THR A CA 1
ATOM 2961 C C . THR A 1 384 ? -12.633 -20.562 -21.547 1 84.44 384 THR A C 1
ATOM 2963 O O . THR A 1 384 ? -13.727 -20.297 -21.031 1 84.44 384 THR A O 1
ATOM 2966 N N . GLN A 1 385 ? -12.18 -19.922 -22.656 1 79.94 385 GLN A N 1
ATOM 2967 C CA . GLN A 1 385 ? -12.922 -18.891 -23.375 1 79.94 385 GLN A CA 1
ATOM 2968 C C . GLN A 1 385 ? -14.32 -19.375 -23.734 1 79.94 385 GLN A C 1
ATOM 2970 O O . GLN A 1 385 ? -14.484 -20.406 -24.391 1 79.94 385 GLN A O 1
ATOM 2975 N N . SER A 1 386 ? -15.367 -18.516 -23.266 1 81.75 386 SER A N 1
ATOM 2976 C CA . SER A 1 386 ? -16.734 -19 -23.453 1 81.75 386 SER A CA 1
ATOM 2977 C C . SER A 1 386 ? -17.641 -17.922 -24.031 1 81.75 386 SER A C 1
ATOM 2979 O O . SER A 1 386 ? -18.859 -17.969 -23.844 1 81.75 386 SER A O 1
ATOM 2981 N N . SER A 1 387 ? -17.094 -16.953 -24.688 1 84.69 387 SER A N 1
ATOM 2982 C CA . SER A 1 387 ? -17.891 -15.875 -25.266 1 84.69 387 SER A CA 1
ATOM 2983 C C . SER A 1 387 ? -18.672 -16.359 -26.484 1 84.69 387 SER A C 1
ATOM 2985 O O . SER A 1 387 ? -19.672 -15.742 -26.875 1 84.69 387 SER A O 1
ATOM 2987 N N . ILE A 1 388 ? -18.219 -17.406 -27.141 1 89.38 388 ILE A N 1
ATOM 2988 C CA . ILE A 1 388 ? -18.859 -18.016 -28.297 1 89.38 388 ILE A CA 1
ATOM 2989 C C . ILE A 1 388 ? -19.594 -19.297 -27.859 1 89.38 388 ILE A C 1
ATOM 2991 O O . ILE A 1 388 ? -19.156 -19.984 -26.938 1 89.38 388 ILE A O 1
ATOM 2995 N N . ALA A 1 389 ? -20.719 -19.516 -28.453 1 89.25 389 ALA A N 1
ATOM 2996 C CA . ALA A 1 389 ? -21.5 -20.719 -28.125 1 89.25 389 ALA A CA 1
ATOM 2997 C C . ALA A 1 389 ? -20.625 -21.969 -28.172 1 89.25 389 ALA A C 1
ATOM 2999 O O . ALA A 1 389 ? -19.875 -22.172 -29.109 1 89.25 389 ALA A O 1
ATOM 3000 N N . ALA A 1 390 ? -20.797 -22.828 -27.188 1 91.44 390 ALA A N 1
ATOM 3001 C CA . ALA A 1 390 ? -19.938 -23.984 -27 1 91.44 390 ALA A CA 1
ATOM 3002 C C . ALA A 1 390 ? -20.047 -24.938 -28.188 1 91.44 390 ALA A C 1
ATOM 3004 O O . ALA A 1 390 ? -19.078 -25.609 -28.547 1 91.44 390 ALA A O 1
ATOM 3005 N N . GLU A 1 391 ? -21.219 -24.984 -28.703 1 93.31 391 GLU A N 1
ATOM 3006 C CA . GLU A 1 391 ? -21.453 -25.922 -29.812 1 93.31 391 GLU A CA 1
ATOM 3007 C C . GLU A 1 391 ? -20.672 -25.5 -31.062 1 93.31 391 GLU A C 1
ATOM 3009 O O . GLU A 1 391 ? -20.484 -26.312 -31.969 1 93.31 391 GLU A O 1
ATOM 3014 N N . LEU A 1 392 ? -20.219 -24.25 -31.078 1 95.12 392 LEU A N 1
ATOM 3015 C CA . LEU A 1 392 ? -19.5 -23.75 -32.25 1 95.12 392 LEU A CA 1
ATOM 3016 C C . LEU A 1 392 ? -18 -23.906 -32.062 1 95.12 392 LEU A C 1
ATOM 3018 O O . LEU A 1 392 ? -17.219 -23.656 -32.969 1 95.12 392 LEU A O 1
ATOM 3022 N N . ILE A 1 393 ? -17.578 -24.344 -30.922 1 96.38 393 ILE A N 1
ATOM 3023 C CA . ILE A 1 393 ? -16.156 -24.562 -30.625 1 96.38 393 ILE A CA 1
ATOM 3024 C C . ILE A 1 393 ? -15.805 -26.031 -30.844 1 96.38 393 ILE A C 1
ATOM 3026 O O . ILE A 1 393 ? -16.531 -26.922 -30.375 1 96.38 393 ILE A O 1
ATOM 3030 N N . ASP A 1 394 ? -14.719 -26.297 -31.531 1 96.88 394 ASP A N 1
ATOM 3031 C CA . ASP A 1 394 ? -14.352 -27.672 -31.859 1 96.88 394 ASP A CA 1
ATOM 3032 C C . ASP A 1 394 ? -13.367 -28.234 -30.828 1 96.88 394 ASP A C 1
ATOM 3034 O O . ASP A 1 394 ? -13.445 -29.406 -30.469 1 96.88 394 ASP A O 1
ATOM 3038 N N . VAL A 1 395 ? -12.406 -27.453 -30.453 1 97.19 395 VAL A N 1
ATOM 3039 C CA . VAL A 1 395 ? -11.375 -27.891 -29.516 1 97.19 395 VAL A CA 1
ATOM 3040 C C . VAL A 1 395 ? -10.906 -26.719 -28.656 1 97.19 395 VAL A C 1
ATOM 3042 O O . VAL A 1 395 ? -11.094 -25.562 -29.031 1 97.19 395 VAL A O 1
ATOM 3045 N N . ARG A 1 396 ? -10.367 -27.047 -27.516 1 96.44 396 ARG A N 1
ATOM 3046 C CA . ARG A 1 396 ? -9.773 -26.062 -26.625 1 96.44 396 ARG A CA 1
ATOM 3047 C C . ARG A 1 396 ? -8.273 -26.297 -26.469 1 96.44 396 ARG A C 1
ATOM 3049 O O . ARG A 1 396 ? -7.797 -27.422 -26.625 1 96.44 396 ARG A O 1
ATOM 3056 N N . VAL A 1 397 ? -7.551 -25.234 -26.188 1 96.31 397 VAL A N 1
ATOM 3057 C CA . VAL A 1 397 ? -6.098 -25.359 -26.109 1 96.31 397 VAL A CA 1
ATOM 3058 C C . VAL A 1 397 ? -5.598 -24.703 -24.812 1 96.31 397 VAL A C 1
ATOM 3060 O O . VAL A 1 397 ? -6.031 -23.609 -24.453 1 96.31 397 VAL A O 1
ATOM 3063 N N . ALA A 1 398 ? -4.828 -25.391 -24.062 1 92.12 398 ALA A N 1
ATOM 3064 C CA . ALA A 1 398 ? -4.141 -24.906 -22.875 1 92.12 398 ALA A CA 1
ATOM 3065 C C . ALA A 1 398 ? -2.814 -25.641 -22.672 1 92.12 398 ALA A C 1
ATOM 3067 O O . ALA A 1 398 ? -2.689 -26.812 -23.016 1 92.12 398 ALA A O 1
ATOM 3068 N N . CYS A 1 399 ? -1.812 -24.938 -22.172 1 88.75 399 CYS A N 1
ATOM 3069 C CA . CYS A 1 399 ? -0.542 -25.641 -22.062 1 88.75 399 CYS A CA 1
ATOM 3070 C C . CYS A 1 399 ? 0.169 -25.297 -20.766 1 88.75 399 CYS A C 1
ATOM 3072 O O . CYS A 1 399 ? 1.182 -25.906 -20.422 1 88.75 399 CYS A O 1
ATOM 3074 N N . HIS A 1 400 ? -0.325 -24.359 -20.047 1 77.12 400 HIS A N 1
ATOM 3075 C CA . HIS A 1 400 ? 0.339 -24 -18.797 1 77.12 400 HIS A CA 1
ATOM 3076 C C . HIS A 1 400 ? -0.156 -24.859 -17.641 1 77.12 400 HIS A C 1
ATOM 3078 O O . HIS A 1 400 ? -1.339 -24.828 -17.297 1 77.12 400 HIS A O 1
ATOM 3084 N N . PRO A 1 401 ? 0.695 -25.609 -17 1 73.56 401 PRO A N 1
ATOM 3085 C CA . PRO A 1 401 ? 0.253 -26.594 -16.016 1 73.56 401 PRO A CA 1
ATOM 3086 C C . PRO A 1 401 ? -0.515 -25.969 -14.852 1 73.56 401 PRO A C 1
ATOM 3088 O O . PRO A 1 401 ? -1.534 -26.5 -14.414 1 73.56 401 PRO A O 1
ATOM 3091 N N . VAL A 1 402 ? -0.133 -24.891 -14.43 1 65.25 402 VAL A N 1
ATOM 3092 C CA . VAL A 1 402 ? -0.752 -24.25 -13.273 1 65.25 402 VAL A CA 1
ATOM 3093 C C . VAL A 1 402 ? -2.156 -23.781 -13.633 1 65.25 402 VAL A C 1
ATOM 3095 O O . VAL A 1 402 ? -3.094 -23.938 -12.852 1 65.25 402 VAL A O 1
ATOM 3098 N N . ARG A 1 403 ? -2.236 -23.25 -14.859 1 71.19 403 ARG A N 1
ATOM 3099 C CA . ARG A 1 403 ? -3.549 -22.797 -15.32 1 71.19 403 ARG A CA 1
ATOM 3100 C C . ARG A 1 403 ? -4.488 -23.984 -15.523 1 71.19 403 ARG A C 1
ATOM 3102 O O . ARG A 1 403 ? -5.68 -23.906 -15.219 1 71.19 403 ARG A O 1
ATOM 3109 N N . LEU A 1 404 ? -3.908 -24.938 -15.961 1 80 404 LEU A N 1
ATOM 3110 C CA . LEU A 1 404 ? -4.68 -26.156 -16.188 1 80 404 LEU A CA 1
ATOM 3111 C C . LEU A 1 404 ? -5.219 -26.703 -14.875 1 80 404 LEU A C 1
ATOM 3113 O O . LEU A 1 404 ? -6.375 -27.125 -14.797 1 80 404 LEU A O 1
ATOM 3117 N N . LEU A 1 405 ? -4.359 -26.594 -13.883 1 71.5 405 LEU A N 1
ATOM 3118 C CA . LEU A 1 405 ? -4.781 -27.094 -12.578 1 71.5 405 LEU A CA 1
ATOM 3119 C C . LEU A 1 405 ? -5.824 -26.172 -11.961 1 71.5 405 LEU A C 1
ATOM 3121 O O . LEU A 1 405 ? -6.82 -26.641 -11.398 1 71.5 405 LEU A O 1
ATOM 3125 N N . ALA A 1 406 ? -5.609 -24.953 -12.102 1 64.56 406 ALA A N 1
ATOM 3126 C CA . ALA A 1 406 ? -6.508 -23.953 -11.516 1 64.56 406 ALA A CA 1
ATOM 3127 C C . ALA A 1 406 ? -7.887 -24.016 -12.164 1 64.56 406 ALA A C 1
ATOM 3129 O O . ALA A 1 406 ? -8.906 -23.812 -11.492 1 64.56 406 ALA A O 1
ATOM 3130 N N . ASP A 1 407 ? -7.922 -24.281 -13.469 1 74.5 407 ASP A N 1
ATOM 3131 C CA . ASP A 1 407 ? -9.172 -24.266 -14.227 1 74.5 407 ASP A CA 1
ATOM 3132 C C . ASP A 1 407 ? -9.625 -25.688 -14.547 1 74.5 407 ASP A C 1
ATOM 3134 O O . ASP A 1 407 ? -10.344 -25.906 -15.523 1 74.5 407 ASP A O 1
ATOM 3138 N N . CYS A 1 408 ? -9.094 -26.562 -13.773 1 79.5 408 CYS A N 1
ATOM 3139 C CA . CYS A 1 408 ? -9.32 -27.969 -14.102 1 79.5 408 CYS A CA 1
ATOM 3140 C C . CYS A 1 408 ? -10.805 -28.281 -14.148 1 79.5 408 CYS A C 1
ATOM 3142 O O . CYS A 1 408 ? -11.281 -28.938 -15.078 1 79.5 408 CYS A O 1
ATOM 3144 N N . GLU A 1 409 ? -11.484 -27.766 -13.18 1 79.38 409 GLU A N 1
ATOM 3145 C CA . GLU A 1 409 ? -12.922 -28.031 -13.133 1 79.38 409 GLU A CA 1
ATOM 3146 C C . GLU A 1 409 ? -13.625 -27.469 -14.359 1 79.38 409 GLU A C 1
ATOM 3148 O O . GLU A 1 409 ? -14.508 -28.109 -14.922 1 79.38 409 GLU A O 1
ATOM 3153 N N . ALA A 1 410 ? -13.258 -26.328 -14.719 1 81.75 410 ALA A N 1
ATOM 3154 C CA . ALA A 1 410 ? -13.852 -25.703 -15.891 1 81.75 410 ALA A CA 1
ATOM 3155 C C . ALA A 1 410 ? -13.547 -26.5 -17.156 1 81.75 410 ALA A C 1
ATOM 3157 O O . ALA A 1 410 ? -14.422 -26.688 -18 1 81.75 410 ALA A O 1
ATOM 3158 N N . HIS A 1 411 ? -12.367 -26.984 -17.312 1 88.75 411 HIS A N 1
ATOM 3159 C CA . HIS A 1 411 ? -11.977 -27.766 -18.484 1 88.75 411 HIS A CA 1
ATOM 3160 C C . HIS A 1 411 ? -12.758 -29.062 -18.562 1 88.75 411 HIS A C 1
ATOM 3162 O O . HIS A 1 411 ? -13.117 -29.516 -19.656 1 88.75 411 HIS A O 1
ATOM 3168 N N . ILE A 1 412 ? -13.008 -29.594 -17.422 1 87.75 412 ILE A N 1
ATOM 3169 C CA . ILE A 1 412 ? -13.719 -30.859 -17.375 1 87.75 412 ILE A CA 1
ATOM 3170 C C . ILE A 1 412 ? -15.188 -30.641 -17.75 1 87.75 412 ILE A C 1
ATOM 3172 O O . ILE A 1 412 ? -15.781 -31.484 -18.438 1 87.75 412 ILE A O 1
ATOM 3176 N N . GLU A 1 413 ? -15.703 -29.594 -17.297 1 87.25 413 GLU A N 1
ATOM 3177 C CA . GLU A 1 413 ? -17.109 -29.297 -17.562 1 87.25 413 GLU A CA 1
ATOM 3178 C C . GLU A 1 413 ? -17.344 -28.953 -19.031 1 87.25 413 GLU A C 1
ATOM 3180 O O . GLU A 1 413 ? -18.422 -29.219 -19.562 1 87.25 413 GLU A O 1
ATOM 3185 N N . LEU A 1 414 ? -16.406 -28.422 -19.719 1 90.25 414 LEU A N 1
ATOM 3186 C CA . LEU A 1 414 ? -16.547 -28.047 -21.125 1 90.25 414 LEU A CA 1
ATOM 3187 C C . LEU A 1 414 ? -16.453 -29.281 -22.031 1 90.25 414 LEU A C 1
ATOM 3189 O O . LEU A 1 414 ? -15.539 -30.094 -21.891 1 90.25 414 LEU A O 1
ATOM 3193 N N . PRO A 1 415 ? -17.375 -29.406 -22.953 1 90.38 415 PRO A N 1
ATOM 3194 C CA . PRO A 1 415 ? -17.516 -30.672 -23.688 1 90.38 415 PRO A CA 1
ATOM 3195 C C . PRO A 1 415 ? -16.422 -30.859 -24.75 1 90.38 415 PRO A C 1
ATOM 3197 O O . PRO A 1 415 ? -16.188 -31.984 -25.203 1 90.38 415 PRO A O 1
ATOM 3200 N N . GLN A 1 416 ? -15.734 -29.969 -25.203 1 93.69 416 GLN A N 1
ATOM 3201 C CA . GLN A 1 416 ? -14.766 -30.062 -26.281 1 93.69 416 GLN A CA 1
ATOM 3202 C C . GLN A 1 416 ? -13.469 -30.719 -25.812 1 93.69 416 GLN A C 1
ATOM 3204 O O . GLN A 1 416 ? -13.07 -30.562 -24.656 1 93.69 416 GLN A O 1
ATOM 3209 N N . PRO A 1 417 ? -12.812 -31.484 -26.75 1 96.25 417 PRO A N 1
ATOM 3210 C CA . PRO A 1 417 ? -11.484 -32 -26.391 1 96.25 417 PRO A CA 1
ATOM 3211 C C . PRO A 1 417 ? -10.484 -30.875 -26.078 1 96.25 417 PRO A C 1
ATOM 3213 O O . PRO A 1 417 ? -10.672 -29.734 -26.516 1 96.25 417 PRO A O 1
ATOM 3216 N N . LEU A 1 418 ? -9.445 -31.25 -25.281 1 96.75 418 LEU A N 1
ATOM 3217 C CA . LEU A 1 418 ? -8.438 -30.281 -24.859 1 96.75 418 LEU A CA 1
ATOM 3218 C C . LEU A 1 418 ? -7.074 -30.625 -25.453 1 96.75 418 LEU A C 1
ATOM 3220 O O . LEU A 1 418 ? -6.559 -31.734 -25.234 1 96.75 418 LEU A O 1
ATOM 3224 N N . ILE A 1 419 ? -6.523 -29.781 -26.297 1 97.06 419 ILE A N 1
ATOM 3225 C CA . ILE A 1 419 ? -5.137 -29.906 -26.734 1 97.06 419 ILE A CA 1
ATOM 3226 C C . ILE A 1 419 ? -4.199 -29.406 -25.641 1 97.06 419 ILE A C 1
ATOM 3228 O O . ILE A 1 419 ? -4.25 -28.234 -25.25 1 97.06 419 ILE A O 1
ATOM 3232 N N . THR A 1 420 ? -3.428 -30.203 -25.109 1 95.12 420 THR A N 1
ATOM 3233 C CA . THR A 1 420 ? -2.471 -29.891 -24.062 1 95.12 420 THR A CA 1
ATOM 3234 C C . THR A 1 420 ? -1.307 -30.875 -24.062 1 95.12 420 THR A C 1
ATOM 3236 O O . THR A 1 420 ? -1.433 -31.984 -24.578 1 95.12 420 THR A O 1
ATOM 3239 N N . PRO A 1 421 ? -0.151 -30.406 -23.656 1 93.75 421 PRO A N 1
ATOM 3240 C CA . PRO A 1 421 ? 0.942 -31.391 -23.562 1 93.75 421 PRO A CA 1
ATOM 3241 C C . PRO A 1 421 ? 0.789 -32.312 -22.359 1 93.75 421 PRO A C 1
ATOM 3243 O O . PRO A 1 421 ? 1.64 -32.344 -21.469 1 93.75 421 PRO A O 1
ATOM 3246 N N . TYR A 1 422 ? -0.163 -33.156 -22.484 1 92.44 422 TYR A N 1
ATOM 3247 C CA . TYR A 1 422 ? -0.65 -33.969 -21.391 1 92.44 422 TYR A CA 1
ATOM 3248 C C . TYR A 1 422 ? 0.469 -34.844 -20.797 1 92.44 422 TYR A C 1
ATOM 3250 O O . TYR A 1 422 ? 0.674 -34.844 -19.594 1 92.44 422 TYR A O 1
ATOM 3258 N N . SER A 1 423 ? 1.194 -35.594 -21.688 1 88.5 423 SER A N 1
ATOM 3259 C CA . SER A 1 423 ? 2.236 -36.5 -21.25 1 88.5 423 SER A CA 1
ATOM 3260 C C . SER A 1 423 ? 3.369 -35.781 -20.547 1 88.5 423 SER A C 1
ATOM 3262 O O . SER A 1 423 ? 4.168 -36.375 -19.828 1 88.5 423 SER A O 1
ATOM 3264 N N . MET A 1 424 ? 3.34 -34.406 -20.703 1 87.62 424 MET A N 1
ATOM 3265 C CA . MET A 1 424 ? 4.445 -33.625 -20.172 1 87.62 424 MET A CA 1
ATOM 3266 C C . MET A 1 424 ? 4.004 -32.844 -18.938 1 87.62 424 MET A C 1
ATOM 3268 O O . MET A 1 424 ? 4.82 -32.188 -18.297 1 87.62 424 MET A O 1
ATOM 3272 N N . LEU A 1 425 ? 2.748 -32.906 -18.625 1 83.44 425 LEU A N 1
ATOM 3273 C CA . LEU A 1 425 ? 2.199 -32.188 -17.484 1 83.44 425 LEU A CA 1
ATOM 3274 C C . LEU A 1 425 ? 2.549 -32.906 -16.188 1 83.44 425 LEU A C 1
ATOM 3276 O O . LEU A 1 425 ? 2.791 -34.125 -16.172 1 83.44 425 LEU A O 1
ATOM 3280 N N . PRO A 1 426 ? 2.641 -32.125 -15.094 1 74.25 426 PRO A N 1
ATOM 3281 C CA . PRO A 1 426 ? 2.801 -32.75 -13.781 1 74.25 426 PRO A CA 1
ATOM 3282 C C . PRO A 1 426 ? 1.708 -33.781 -13.477 1 74.25 426 PRO A C 1
ATOM 3284 O O . PRO A 1 426 ? 0.579 -33.656 -13.961 1 74.25 426 PRO A O 1
ATOM 3287 N N . MET A 1 427 ? 2.029 -34.781 -12.633 1 79 427 MET A N 1
ATOM 3288 C CA . MET A 1 427 ? 1.142 -35.906 -12.344 1 79 427 MET A CA 1
ATOM 3289 C C . MET A 1 427 ? -0.18 -35.406 -11.766 1 79 427 MET A C 1
ATOM 3291 O O . MET A 1 427 ? -1.235 -35.969 -12.047 1 79 427 MET A O 1
ATOM 3295 N N . ASP A 1 428 ? -0.092 -34.406 -10.992 1 75.94 428 ASP A N 1
ATOM 3296 C CA . ASP A 1 428 ? -1.309 -33.906 -10.375 1 75.94 428 ASP A CA 1
ATOM 3297 C C . ASP A 1 428 ? -2.238 -33.281 -11.422 1 75.94 428 ASP A C 1
ATOM 3299 O O . ASP A 1 428 ? -3.459 -33.438 -11.336 1 75.94 428 ASP A O 1
ATOM 3303 N N . VAL A 1 429 ? -1.684 -32.656 -12.406 1 80.44 429 VAL A N 1
ATOM 3304 C CA . VAL A 1 429 ? -2.48 -32.094 -13.477 1 80.44 429 VAL A CA 1
ATOM 3305 C C . VAL A 1 429 ? -3.021 -33.188 -14.391 1 80.44 429 VAL A C 1
ATOM 3307 O O . VAL A 1 429 ? -4.184 -33.125 -14.805 1 80.44 429 VAL A O 1
ATOM 3310 N N . GLN A 1 430 ? -2.166 -34.156 -14.68 1 87.69 430 GLN A N 1
ATOM 3311 C CA . GLN A 1 430 ? -2.611 -35.312 -15.461 1 87.69 430 GLN A CA 1
ATOM 3312 C C . GLN A 1 430 ? -3.791 -36 -14.797 1 87.69 430 GLN A C 1
ATOM 3314 O O . GLN A 1 430 ? -4.77 -36.344 -15.461 1 87.69 430 GLN A O 1
ATOM 3319 N N . GLY A 1 431 ? -3.574 -36.156 -13.492 1 87.38 431 GLY A N 1
ATOM 3320 C CA . GLY A 1 431 ? -4.652 -36.781 -12.742 1 87.38 431 GLY A CA 1
ATOM 3321 C C . GLY A 1 431 ? -5.941 -35.969 -12.773 1 87.38 431 GLY A C 1
ATOM 3322 O O . GLY A 1 431 ? -7.027 -36.531 -12.898 1 87.38 431 GLY A O 1
ATOM 3323 N N . ALA A 1 432 ? -5.832 -34.719 -12.68 1 84.69 432 ALA A N 1
ATOM 3324 C CA . ALA A 1 432 ? -6.996 -33.844 -12.664 1 84.69 432 ALA A CA 1
ATOM 3325 C C . ALA A 1 432 ? -7.719 -33.844 -14.008 1 84.69 432 ALA A C 1
ATOM 3327 O O . ALA A 1 432 ? -8.938 -33.688 -14.062 1 84.69 432 ALA A O 1
ATOM 3328 N N . LEU A 1 433 ? -6.961 -34.125 -15.102 1 90.44 433 LEU A N 1
ATOM 3329 C CA . LEU A 1 433 ? -7.52 -34.094 -16.438 1 90.44 433 LEU A CA 1
ATOM 3330 C C . LEU A 1 433 ? -7.797 -35.531 -16.953 1 90.44 433 LEU A C 1
ATOM 3332 O O . LEU A 1 433 ? -8.094 -35.719 -18.125 1 90.44 433 LEU A O 1
ATOM 3336 N N . ALA A 1 434 ? -7.781 -36.5 -16.047 1 88.88 434 ALA A N 1
ATOM 3337 C CA . ALA A 1 434 ? -7.848 -37.906 -16.406 1 88.88 434 ALA A CA 1
ATOM 3338 C C . ALA A 1 434 ? -9.156 -38.25 -17.125 1 88.88 434 ALA A C 1
ATOM 3340 O O . ALA A 1 434 ? -9.188 -39.094 -18.016 1 88.88 434 ALA A O 1
ATOM 3341 N N . ASN A 1 435 ? -10.219 -37.594 -16.75 1 89.31 435 ASN A N 1
ATOM 3342 C CA . ASN A 1 435 ? -11.523 -37.875 -17.359 1 89.31 435 ASN A CA 1
ATOM 3343 C C . ASN A 1 435 ? -11.828 -36.938 -18.516 1 89.31 435 ASN A C 1
ATOM 3345 O O . ASN A 1 435 ? -12.953 -36.906 -19.016 1 89.31 435 ASN A O 1
ATOM 3349 N N . LYS A 1 436 ? -10.945 -36.188 -18.922 1 93.44 436 LYS A N 1
ATOM 3350 C CA . LYS A 1 436 ? -11.094 -35.25 -20.031 1 93.44 436 LYS A CA 1
ATOM 3351 C C . LYS A 1 436 ? -10.586 -35.844 -21.328 1 93.44 436 LYS A C 1
ATOM 3353 O O . LYS A 1 436 ? -9.617 -36.625 -21.328 1 93.44 436 LYS A O 1
ATOM 3358 N N . ASN A 1 437 ? -11.367 -35.688 -22.438 1 95.19 437 ASN A N 1
ATOM 3359 C CA . ASN A 1 437 ? -10.82 -36 -23.75 1 95.19 437 ASN A CA 1
ATOM 3360 C C . ASN A 1 437 ? -9.648 -35.094 -24.109 1 95.19 437 ASN A C 1
ATOM 3362 O O . ASN A 1 437 ? -9.844 -33.906 -24.422 1 95.19 437 ASN A O 1
ATOM 3366 N N . VAL A 1 438 ? -8.438 -35.656 -24.062 1 96.19 438 VAL A N 1
ATOM 3367 C CA . VAL A 1 438 ? -7.242 -34.844 -24.234 1 96.19 438 VAL A CA 1
ATOM 3368 C C . VAL A 1 438 ? -6.543 -35.219 -25.531 1 96.19 438 VAL A C 1
ATOM 3370 O O . VAL A 1 438 ? -6.465 -36.406 -25.891 1 96.19 438 VAL A O 1
ATOM 3373 N N . LEU A 1 439 ? -6.152 -34.281 -26.312 1 97.25 439 LEU A N 1
ATOM 3374 C CA . LEU A 1 439 ? -5.27 -34.406 -27.453 1 97.25 439 LEU A CA 1
ATOM 3375 C C . LEU A 1 439 ? -3.84 -34 -27.094 1 97.25 439 LEU A C 1
ATOM 3377 O O . LEU A 1 439 ? -3.496 -32.844 -27.094 1 97.25 439 LEU A O 1
ATOM 3381 N N . ASP A 1 440 ? -3.035 -35.031 -26.844 1 96.75 440 ASP A N 1
ATOM 3382 C CA . ASP A 1 440 ? -1.705 -34.875 -26.266 1 96.75 440 ASP A CA 1
ATOM 3383 C C . ASP A 1 440 ? -0.7 -34.406 -27.328 1 96.75 440 ASP A C 1
ATOM 3385 O O . ASP A 1 440 ? -0.141 -35.219 -28.062 1 96.75 440 ASP A O 1
ATOM 3389 N N . PHE A 1 441 ? -0.444 -33.125 -27.406 1 96.81 441 PHE A N 1
ATOM 3390 C CA . PHE A 1 441 ? 0.523 -32.5 -28.312 1 96.81 441 PHE A CA 1
ATOM 3391 C C . PHE A 1 441 ? 1.709 -31.938 -27.531 1 96.81 441 PHE A C 1
ATOM 3393 O O . PHE A 1 441 ? 1.554 -31.016 -26.734 1 96.81 441 PHE A O 1
ATOM 3400 N N . GLY A 1 442 ? 2.887 -32.438 -27.75 1 94.06 442 GLY A N 1
ATOM 3401 C CA . GLY A 1 442 ? 4.059 -32.156 -26.953 1 94.06 442 GLY A CA 1
ATOM 3402 C C . GLY A 1 442 ? 4.551 -30.734 -27.094 1 94.06 442 GLY A C 1
ATOM 3403 O O . GLY A 1 442 ? 4.312 -30.094 -28.125 1 94.06 442 GLY A O 1
ATOM 3404 N N . LEU A 1 443 ? 5.258 -30.266 -26.031 1 92 443 LEU A N 1
ATOM 3405 C CA . LEU A 1 443 ? 5.695 -28.859 -26.016 1 92 443 LEU A CA 1
ATOM 3406 C C . LEU A 1 443 ? 7.113 -28.75 -25.453 1 92 443 LEU A C 1
ATOM 3408 O O . LEU A 1 443 ? 7.414 -29.297 -24.391 1 92 443 LEU A O 1
ATOM 3412 N N . ASN A 1 444 ? 7.977 -28.219 -26.219 1 87.75 444 ASN A N 1
ATOM 3413 C CA . ASN A 1 444 ? 9.281 -27.734 -25.781 1 87.75 444 ASN A CA 1
ATOM 3414 C C . ASN A 1 444 ? 9.359 -26.219 -25.812 1 87.75 444 ASN A C 1
ATOM 3416 O O . ASN A 1 444 ? 8.852 -25.578 -26.734 1 87.75 444 ASN A O 1
ATOM 3420 N N . VAL A 1 445 ? 9.852 -25.641 -24.75 1 81.81 445 VAL A N 1
ATOM 3421 C CA . VAL A 1 445 ? 9.977 -24.188 -24.719 1 81.81 445 VAL A CA 1
ATOM 3422 C C . VAL A 1 445 ? 11.453 -23.781 -24.828 1 81.81 445 VAL A C 1
ATOM 3424 O O . VAL A 1 445 ? 12.258 -24.125 -23.969 1 81.81 445 VAL A O 1
ATOM 3427 N N . GLN A 1 446 ? 11.836 -23.156 -25.891 1 80.62 446 GLN A N 1
ATOM 3428 C CA . GLN A 1 446 ? 13.172 -22.625 -26.172 1 80.62 446 GLN A CA 1
ATOM 3429 C C . GLN A 1 446 ? 13.102 -21.203 -26.703 1 80.62 446 GLN A C 1
ATOM 3431 O O . GLN A 1 446 ? 12.422 -20.938 -27.703 1 80.62 446 GLN A O 1
ATOM 3436 N N . PRO A 1 447 ? 13.828 -20.312 -26.062 1 77.31 447 PRO A N 1
ATOM 3437 C CA . PRO A 1 447 ? 13.75 -18.922 -26.5 1 77.31 447 PRO A CA 1
ATOM 3438 C C . PRO A 1 447 ? 14.07 -18.734 -27.984 1 77.31 447 PRO A C 1
ATOM 3440 O O . PRO A 1 447 ? 14.953 -19.422 -28.516 1 77.31 447 PRO A O 1
ATOM 3443 N N . ASP A 1 448 ? 13.305 -17.828 -28.688 1 78.75 448 ASP A N 1
ATOM 3444 C CA . ASP A 1 448 ? 13.5 -17.328 -30.047 1 78.75 448 ASP A CA 1
ATOM 3445 C C . ASP A 1 448 ? 13.406 -18.453 -31.078 1 78.75 448 ASP A C 1
ATOM 3447 O O . ASP A 1 448 ? 14.055 -18.391 -32.125 1 78.75 448 ASP A O 1
ATOM 3451 N N . LYS A 1 449 ? 12.664 -19.5 -30.703 1 87.31 449 LYS A N 1
ATOM 3452 C CA . LYS A 1 449 ? 12.586 -20.609 -31.641 1 87.31 449 LYS A CA 1
ATOM 3453 C C . LYS A 1 449 ? 11.156 -21.109 -31.781 1 87.31 449 LYS A C 1
ATOM 3455 O O . LYS A 1 449 ? 10.422 -21.203 -30.797 1 87.31 449 LYS A O 1
ATOM 3460 N N . PHE A 1 450 ? 10.719 -21.344 -33.125 1 93.19 450 PHE A N 1
ATOM 3461 C CA . PHE A 1 450 ? 9.516 -22.078 -33.438 1 93.19 450 PHE A CA 1
ATOM 3462 C C . PHE A 1 450 ? 9.844 -23.312 -34.281 1 93.19 450 PHE A C 1
ATOM 3464 O O . PHE A 1 450 ? 10.539 -23.203 -35.312 1 93.19 450 PHE A O 1
ATOM 3471 N N . THR A 1 451 ? 9.516 -24.438 -33.781 1 94.56 451 THR A N 1
ATOM 3472 C CA . THR A 1 451 ? 9.578 -25.641 -34.594 1 94.56 451 THR A CA 1
ATOM 3473 C C . THR A 1 451 ? 8.266 -26.422 -34.531 1 94.56 451 THR A C 1
ATOM 3475 O O . THR A 1 451 ? 7.641 -26.484 -33.469 1 94.56 451 THR A O 1
ATOM 3478 N N . PHE A 1 452 ? 7.883 -26.984 -35.656 1 95.88 452 PHE A N 1
ATOM 3479 C CA . PHE A 1 452 ? 6.613 -27.688 -35.75 1 95.88 452 PHE A CA 1
ATOM 3480 C C . PHE A 1 452 ? 6.832 -29.141 -36.156 1 95.88 452 PHE A C 1
ATOM 3482 O O . PHE A 1 452 ? 7.008 -29.438 -37.344 1 95.88 452 PHE A O 1
ATOM 3489 N N . GLU A 1 453 ? 6.754 -30 -35.25 1 95.12 453 GLU A N 1
ATOM 3490 C CA . GLU A 1 453 ? 6.871 -31.422 -35.531 1 95.12 453 GLU A CA 1
ATOM 3491 C C . GLU A 1 453 ? 5.504 -32.094 -35.562 1 95.12 453 GLU A C 1
ATOM 3493 O O . GLU A 1 453 ? 4.48 -31.453 -35.375 1 95.12 453 GLU A O 1
ATOM 3498 N N . ASP A 1 454 ? 5.504 -33.375 -35.812 1 95.44 454 ASP A N 1
ATOM 3499 C CA . ASP A 1 454 ? 4.254 -34.094 -36.031 1 95.44 454 ASP A CA 1
ATOM 3500 C C . ASP A 1 454 ? 3.439 -34.188 -34.75 1 95.44 454 ASP A C 1
ATOM 3502 O O . ASP A 1 454 ? 2.215 -34.062 -34.75 1 95.44 454 ASP A O 1
ATOM 3506 N N . THR A 1 455 ? 4.133 -34.406 -33.688 1 96.5 455 THR A N 1
ATOM 3507 C CA . THR A 1 455 ? 3.391 -34.656 -32.469 1 96.5 455 THR A CA 1
ATOM 3508 C C . THR A 1 455 ? 3.893 -33.75 -31.344 1 96.5 455 THR A C 1
ATOM 3510 O O . THR A 1 455 ? 3.588 -33.969 -30.172 1 96.5 455 THR A O 1
ATOM 3513 N N . HIS A 1 456 ? 4.73 -32.812 -31.672 1 96.12 456 HIS A N 1
ATOM 3514 C CA . HIS A 1 456 ? 5.227 -31.859 -30.672 1 96.12 456 HIS A CA 1
ATOM 3515 C C . HIS A 1 456 ? 5.738 -30.594 -31.344 1 96.12 456 HIS A C 1
ATOM 3517 O O . HIS A 1 456 ? 5.844 -30.516 -32.562 1 96.12 456 HIS A O 1
ATOM 3523 N N . CYS A 1 457 ? 5.93 -29.562 -30.531 1 95.12 457 CYS A N 1
ATOM 3524 C CA . CYS A 1 457 ? 6.453 -28.297 -31.047 1 95.12 457 CYS A CA 1
ATOM 3525 C C . CYS A 1 457 ? 7.469 -27.703 -30.078 1 95.12 457 CYS A C 1
ATOM 3527 O O . CYS A 1 457 ? 7.59 -28.156 -28.938 1 95.12 457 CYS A O 1
ATOM 3529 N N . THR A 1 458 ? 8.297 -26.844 -30.609 1 92.31 458 THR A N 1
ATOM 3530 C CA . THR A 1 458 ? 9.148 -25.953 -29.828 1 92.31 458 THR A CA 1
ATOM 3531 C C . THR A 1 458 ? 8.727 -24.5 -30.016 1 92.31 458 THR A C 1
ATOM 3533 O O . THR A 1 458 ? 8.586 -24.016 -31.141 1 92.31 458 THR A O 1
ATOM 3536 N N . ILE A 1 459 ? 8.438 -23.859 -28.922 1 90.12 459 ILE A N 1
ATOM 3537 C CA . ILE A 1 459 ? 7.996 -22.469 -28.984 1 90.12 459 ILE A CA 1
ATOM 3538 C C . ILE A 1 459 ? 8.828 -21.625 -28.016 1 90.12 459 ILE A C 1
ATOM 3540 O O . ILE A 1 459 ? 9.445 -22.156 -27.094 1 90.12 459 ILE A O 1
ATOM 3544 N N . PRO A 1 460 ? 8.883 -20.328 -28.328 1 84.19 460 PRO A N 1
ATOM 3545 C CA . PRO A 1 460 ? 9.781 -19.453 -27.547 1 84.19 460 PRO A CA 1
ATOM 3546 C C . PRO A 1 460 ? 9.258 -19.188 -26.141 1 84.19 460 PRO A C 1
ATOM 3548 O O . PRO A 1 460 ? 10.031 -18.797 -25.266 1 84.19 460 PRO A O 1
ATOM 3551 N N . THR A 1 461 ? 7.902 -19.328 -25.922 1 77.38 461 THR A N 1
ATOM 3552 C CA . THR A 1 461 ? 7.266 -19.062 -24.641 1 77.38 461 THR A CA 1
ATOM 3553 C C . THR A 1 461 ? 6.121 -20.047 -24.391 1 77.38 461 THR A C 1
ATOM 3555 O O . THR A 1 461 ? 5.594 -20.641 -25.328 1 77.38 461 THR A O 1
ATOM 3558 N N . SER A 1 462 ? 5.754 -20.188 -23.141 1 76.12 462 SER A N 1
ATOM 3559 C CA . SER A 1 462 ? 4.676 -21.109 -22.812 1 76.12 462 SER A CA 1
ATOM 3560 C C . SER A 1 462 ? 3.311 -20.438 -22.938 1 76.12 462 SER A C 1
ATOM 3562 O O . SER A 1 462 ? 2.348 -20.859 -22.297 1 76.12 462 SER A O 1
ATOM 3564 N N . LEU A 1 463 ? 3.264 -19.391 -23.719 1 80.19 463 LEU A N 1
ATOM 3565 C CA . LEU A 1 463 ? 1.978 -18.766 -23.969 1 80.19 463 LEU A CA 1
ATOM 3566 C C . LEU A 1 463 ? 1.077 -19.672 -24.797 1 80.19 463 LEU A C 1
ATOM 3568 O O . LEU A 1 463 ? 1.53 -20.281 -25.766 1 80.19 463 LEU A O 1
ATOM 3572 N N . VAL A 1 464 ? -0.132 -19.688 -24.391 1 89.75 464 VAL A N 1
ATOM 3573 C CA . VAL A 1 464 ? -1.063 -20.609 -25.031 1 89.75 464 VAL A CA 1
ATOM 3574 C C . VAL A 1 464 ? -1.239 -20.234 -26.5 1 89.75 464 VAL A C 1
ATOM 3576 O O . VAL A 1 464 ? -1.427 -21.094 -27.359 1 89.75 464 VAL A O 1
ATOM 3579 N N . VAL A 1 465 ? -1.152 -18.922 -26.844 1 91.38 465 VAL A N 1
ATOM 3580 C CA . VAL A 1 465 ? -1.314 -18.516 -28.234 1 91.38 465 VAL A CA 1
ATOM 3581 C C . VAL A 1 465 ? -0.185 -19.094 -29.078 1 91.38 465 VAL A C 1
ATOM 3583 O O . VAL A 1 465 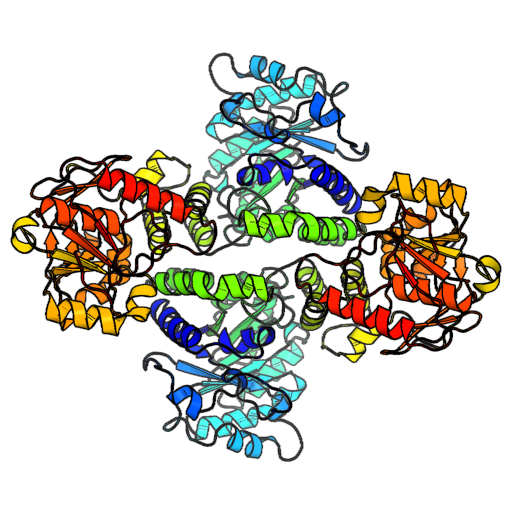? -0.411 -19.531 -30.219 1 91.38 465 VAL A O 1
ATOM 3586 N N . ALA A 1 466 ? 1.009 -19.094 -28.578 1 91.81 466 ALA A N 1
ATOM 3587 C CA . ALA A 1 466 ? 2.146 -19.656 -29.297 1 91.81 466 ALA A CA 1
ATOM 3588 C C . ALA A 1 466 ? 1.962 -21.156 -29.5 1 91.81 466 ALA A C 1
ATOM 3590 O O . ALA A 1 466 ? 2.254 -21.688 -30.578 1 91.81 466 ALA A O 1
ATOM 3591 N N . TYR A 1 467 ? 1.472 -21.797 -28.438 1 94 467 TYR A N 1
ATOM 3592 C CA . TYR A 1 467 ? 1.216 -23.219 -28.484 1 94 467 TYR A CA 1
ATOM 3593 C C . TYR A 1 467 ? 0.12 -23.547 -29.484 1 94 467 TYR A C 1
ATOM 3595 O O . TYR A 1 467 ? 0.243 -24.5 -30.266 1 94 467 TYR A O 1
ATOM 3603 N N . ALA A 1 468 ? -0.889 -22.781 -29.5 1 96.75 468 ALA A N 1
ATOM 3604 C CA . ALA A 1 468 ? -2.004 -22.969 -30.422 1 96.75 468 ALA A CA 1
ATOM 3605 C C . ALA A 1 468 ? -1.563 -22.766 -31.875 1 96.75 468 ALA A C 1
ATOM 3607 O O . ALA A 1 468 ? -1.935 -23.531 -32.75 1 96.75 468 ALA A O 1
ATOM 3608 N N . MET A 1 469 ? -0.794 -21.703 -32.062 1 96.94 469 MET A N 1
ATOM 3609 C CA . MET A 1 469 ? -0.279 -21.438 -33.406 1 96.94 469 MET A CA 1
ATOM 3610 C C . MET A 1 469 ? 0.633 -22.578 -33.875 1 96.94 469 MET A C 1
ATOM 3612 O O . MET A 1 469 ? 0.581 -22.969 -35.031 1 96.94 469 MET A O 1
ATOM 3616 N N . ALA A 1 470 ? 1.414 -23.047 -33 1 96.56 470 ALA A N 1
ATOM 3617 C CA . ALA A 1 470 ? 2.314 -24.141 -33.312 1 96.56 470 ALA A CA 1
ATOM 3618 C C . ALA A 1 470 ? 1.531 -25.406 -33.656 1 96.56 470 ALA A C 1
ATOM 3620 O O . ALA A 1 470 ? 1.89 -26.141 -34.594 1 96.56 470 ALA A O 1
ATOM 3621 N N . ALA A 1 471 ? 0.513 -25.656 -32.906 1 97.44 471 ALA A N 1
ATOM 3622 C CA . ALA A 1 471 ? -0.335 -26.812 -33.188 1 97.44 471 ALA A CA 1
ATOM 3623 C C . ALA A 1 471 ? -0.98 -26.703 -34.562 1 97.44 471 ALA A C 1
ATOM 3625 O O . ALA A 1 471 ? -1.045 -27.672 -35.312 1 97.44 471 ALA A O 1
ATOM 3626 N N . ALA A 1 472 ? -1.463 -25.531 -34.875 1 97.62 472 ALA A N 1
ATOM 3627 C CA . ALA A 1 472 ? -2.092 -25.297 -36.188 1 97.62 472 ALA A CA 1
ATOM 3628 C C . ALA A 1 472 ? -1.096 -25.5 -37.312 1 97.62 472 ALA A C 1
ATOM 3630 O O . ALA A 1 472 ? -1.438 -26.078 -38.375 1 97.62 472 ALA A O 1
ATOM 3631 N N . SER A 1 473 ? 0.068 -25 -37.125 1 97.56 473 SER A N 1
ATOM 3632 C CA . SER A 1 473 ? 1.104 -25.156 -38.125 1 97.56 473 SER A CA 1
ATOM 3633 C C . SER A 1 473 ? 1.547 -26.609 -38.25 1 97.56 473 SER A C 1
ATOM 3635 O O . SER A 1 473 ? 1.742 -27.094 -39.375 1 97.56 473 SER A O 1
ATOM 3637 N N . SER A 1 474 ? 1.734 -27.219 -37.156 1 96.81 474 SER A N 1
ATOM 3638 C CA . SER A 1 474 ? 2.039 -28.641 -37.188 1 96.81 474 SER A CA 1
ATOM 3639 C C . SER A 1 474 ? 0.946 -29.422 -37.906 1 96.81 474 SER A C 1
ATOM 3641 O O . SER A 1 474 ? 1.219 -30.469 -38.5 1 96.81 474 SER A O 1
ATOM 3643 N N . GLY A 1 475 ? -0.213 -29 -37.75 1 96.75 475 GLY A N 1
ATOM 3644 C CA . GLY A 1 475 ? -1.364 -29.625 -38.375 1 96.75 475 GLY A CA 1
ATOM 3645 C C . GLY A 1 475 ? -1.52 -29.281 -39.844 1 96.75 475 GLY A C 1
ATOM 3646 O O . GLY A 1 475 ? -2.422 -29.781 -40.531 1 96.75 475 GLY A O 1
ATOM 3647 N N . LYS A 1 476 ? -0.715 -28.406 -40.375 1 96.31 476 LYS A N 1
ATOM 3648 C CA . LYS A 1 476 ? -0.737 -27.969 -41.75 1 96.31 476 LYS A CA 1
ATOM 3649 C C . LYS A 1 476 ? -2.059 -27.281 -42.094 1 96.31 476 LYS A C 1
ATOM 3651 O O . LYS A 1 476 ? -2.672 -27.578 -43.125 1 96.31 476 LYS A O 1
ATOM 3656 N N . ALA A 1 477 ? -2.484 -26.531 -41.219 1 97 477 ALA A N 1
ATOM 3657 C CA . ALA A 1 477 ? -3.672 -25.719 -41.469 1 97 477 ALA A CA 1
ATOM 3658 C C . ALA A 1 477 ? -3.443 -24.766 -42.656 1 97 477 ALA A C 1
ATOM 3660 O O . ALA A 1 477 ? -2.309 -24.359 -42.938 1 97 477 ALA A O 1
ATOM 3661 N N . LYS A 1 478 ? -4.531 -24.422 -43.344 1 96.19 478 LYS A N 1
ATOM 3662 C CA . LYS A 1 478 ? -4.453 -23.5 -44.469 1 96.19 478 LYS A CA 1
ATOM 3663 C C . LYS A 1 478 ? -4.133 -22.078 -44 1 96.19 478 LYS A C 1
ATOM 3665 O O . LYS A 1 478 ? -3.256 -21.422 -44.562 1 96.19 478 LYS A O 1
ATOM 3670 N N . ARG A 1 479 ? -4.805 -21.578 -43.125 1 95.69 479 ARG A N 1
ATOM 3671 C CA . ARG A 1 479 ? -4.566 -20.281 -42.469 1 95.69 479 ARG A CA 1
ATOM 3672 C C . ARG A 1 479 ? -5.113 -20.266 -41.062 1 95.69 479 ARG A C 1
ATOM 3674 O O . ARG A 1 479 ? -5.961 -21.078 -40.688 1 95.69 479 ARG A O 1
ATOM 3681 N N . ILE A 1 480 ? -4.562 -19.406 -40.25 1 96.88 480 ILE A N 1
ATOM 3682 C CA . ILE A 1 480 ? -5.004 -19.172 -38.906 1 96.88 480 ILE A CA 1
ATOM 3683 C C . ILE A 1 480 ? -5.734 -17.844 -38.812 1 96.88 480 ILE A C 1
ATOM 3685 O O . ILE A 1 480 ? -5.137 -16.781 -39 1 96.88 480 ILE A O 1
ATOM 3689 N N . LEU A 1 481 ? -7.012 -17.906 -38.594 1 95.38 481 LEU A N 1
ATOM 3690 C CA . LEU A 1 481 ? -7.832 -16.734 -38.312 1 95.38 481 LEU A CA 1
ATOM 3691 C C . LEU A 1 481 ? -7.863 -16.422 -36.812 1 95.38 481 LEU A C 1
ATOM 3693 O O . LEU A 1 481 ? -7.914 -17.344 -36 1 95.38 481 LEU A O 1
ATOM 3697 N N . MET A 1 482 ? -7.715 -15.148 -36.5 1 94.31 482 MET A N 1
ATOM 3698 C CA . MET A 1 482 ? -7.586 -14.789 -35.062 1 94.31 482 MET A CA 1
ATOM 3699 C C . MET A 1 482 ? -8.656 -13.781 -34.656 1 94.31 482 MET A C 1
ATOM 3701 O O . MET A 1 482 ? -8.938 -12.836 -35.406 1 94.31 482 MET A O 1
ATOM 3705 N N . ALA A 1 483 ? -9.297 -13.992 -33.562 1 92.81 483 ALA A N 1
ATOM 3706 C CA . ALA A 1 483 ? -10.266 -13.078 -32.938 1 92.81 483 ALA A CA 1
ATOM 3707 C C . ALA A 1 483 ? -10.031 -12.953 -31.438 1 92.81 483 ALA A C 1
ATOM 3709 O O . ALA A 1 483 ? -9.734 -13.938 -30.766 1 92.81 483 ALA A O 1
ATOM 3710 N N . GLY A 1 484 ? -10.125 -11.758 -30.953 1 87.44 484 GLY A N 1
ATOM 3711 C CA . GLY A 1 484 ? -9.984 -11.539 -29.516 1 87.44 484 GLY A CA 1
ATOM 3712 C C . GLY A 1 484 ? -8.539 -11.32 -29.094 1 87.44 484 GLY A C 1
ATOM 3713 O O . GLY A 1 484 ? -8.188 -11.562 -27.938 1 87.44 484 GLY A O 1
ATOM 3714 N N . PHE A 1 485 ? -7.734 -11.039 -30.016 1 88.06 485 PHE A N 1
ATOM 3715 C CA . PHE A 1 485 ? -6.355 -10.648 -29.75 1 88.06 485 PHE A CA 1
ATOM 3716 C C . PHE A 1 485 ? -6.184 -9.141 -29.891 1 88.06 485 PHE A C 1
ATOM 3718 O O . PHE A 1 485 ? -5.496 -8.672 -30.812 1 88.06 485 PHE A O 1
ATOM 3725 N N . ASP A 1 486 ? -6.738 -8.398 -28.969 1 78.44 486 ASP A N 1
ATOM 3726 C CA . ASP A 1 486 ? -6.949 -6.957 -29.016 1 78.44 486 ASP A CA 1
ATOM 3727 C C . ASP A 1 486 ? -5.668 -6.203 -28.672 1 78.44 486 ASP A C 1
ATOM 3729 O O . ASP A 1 486 ? -5.461 -5.078 -29.141 1 78.44 486 ASP A O 1
ATOM 3733 N N . GLY A 1 487 ? -4.848 -6.812 -27.953 1 73.94 487 GLY A N 1
ATOM 3734 C CA . GLY A 1 487 ? -3.699 -6.117 -27.391 1 73.94 487 GLY A CA 1
ATOM 3735 C C . GLY A 1 487 ? -4.004 -5.406 -26.094 1 73.94 487 GLY A C 1
ATOM 3736 O O . GLY A 1 487 ? -5.152 -5.395 -25.641 1 73.94 487 GLY A O 1
ATOM 3737 N N . TYR A 1 488 ? -2.992 -4.902 -25.344 1 65 488 TYR A N 1
ATOM 3738 C CA . TYR A 1 488 ? -3.111 -4.191 -24.062 1 65 488 TYR A CA 1
ATOM 3739 C C . TYR A 1 488 ? -3.188 -2.686 -24.297 1 65 488 TYR A C 1
ATOM 3741 O O . TYR A 1 488 ? -2.611 -2.164 -25.25 1 65 488 TYR A O 1
ATOM 3749 N N . PRO A 1 489 ? -4.09 -2.102 -23.438 1 56.69 489 PRO A N 1
ATOM 3750 C CA . PRO A 1 489 ? -4.223 -0.657 -23.641 1 56.69 489 PRO A CA 1
ATOM 3751 C C . PRO A 1 489 ? -2.926 0.101 -23.375 1 56.69 489 PRO A C 1
ATOM 3753 O O . PRO A 1 489 ? -2.115 -0.327 -22.547 1 56.69 489 PRO A O 1
ATOM 3756 N N . GLY A 1 490 ? -2.619 1.149 -24.094 1 52.94 490 GLY A N 1
ATOM 3757 C CA . GLY A 1 490 ? -1.514 2.066 -23.859 1 52.94 490 GLY A CA 1
ATOM 3758 C C . GLY A 1 490 ? -0.172 1.499 -24.281 1 52.94 490 GLY A C 1
ATOM 3759 O O . GLY A 1 490 ? -0.079 0.8 -25.297 1 52.94 490 GLY A O 1
ATOM 3760 N N . GLU A 1 491 ? 0.908 2.027 -23.734 1 50.03 491 GLU A N 1
ATOM 3761 C CA . GLU A 1 491 ? 2.283 1.613 -24 1 50.03 491 GLU A CA 1
ATOM 3762 C C . GLU A 1 491 ? 2.676 0.414 -23.141 1 50.03 491 GLU A C 1
ATOM 3764 O O . GLU A 1 491 ? 3.803 0.339 -22.641 1 50.03 491 GLU A O 1
ATOM 3769 N N . ASP A 1 492 ? 1.684 -0.433 -23.016 1 58.47 492 ASP A N 1
ATOM 3770 C CA . ASP A 1 492 ? 1.936 -1.651 -22.266 1 58.47 492 ASP A CA 1
ATOM 3771 C C . ASP A 1 492 ? 3.031 -2.492 -22.906 1 58.47 492 ASP A C 1
ATOM 3773 O O . ASP A 1 492 ? 2.938 -2.838 -24.094 1 58.47 492 ASP A O 1
ATOM 3777 N N . PRO A 1 493 ? 4.18 -2.641 -22.203 1 59.69 493 PRO A N 1
ATOM 3778 C CA . PRO A 1 493 ? 5.293 -3.379 -22.797 1 59.69 493 PRO A CA 1
ATOM 3779 C C . PRO A 1 493 ? 4.887 -4.766 -23.297 1 59.69 493 PRO A C 1
ATOM 3781 O O . PRO A 1 493 ? 5.551 -5.34 -24.156 1 59.69 493 PRO A O 1
ATOM 3784 N N . ARG A 1 494 ? 3.791 -5.266 -22.938 1 69.44 494 ARG A N 1
ATOM 3785 C CA . ARG A 1 494 ? 3.318 -6.578 -23.359 1 69.44 494 ARG A CA 1
ATOM 3786 C C . ARG A 1 494 ? 2.988 -6.574 -24.859 1 69.44 494 ARG A C 1
ATOM 3788 O O . ARG A 1 494 ? 3.078 -7.613 -25.516 1 69.44 494 ARG A O 1
ATOM 3795 N N . ASN A 1 495 ? 2.555 -5.418 -25.266 1 71.06 495 ASN A N 1
ATOM 3796 C CA . ASN A 1 495 ? 2.262 -5.316 -26.688 1 71.06 495 ASN A CA 1
ATOM 3797 C C . ASN A 1 495 ? 3.502 -5.578 -27.547 1 71.06 495 ASN A C 1
ATOM 3799 O O . ASN A 1 495 ? 3.43 -6.277 -28.547 1 71.06 495 ASN A O 1
ATOM 3803 N N . ALA A 1 496 ? 4.559 -5.059 -27.062 1 72.06 496 ALA A N 1
ATOM 3804 C CA . ALA A 1 496 ? 5.809 -5.234 -27.797 1 72.06 496 ALA A CA 1
ATOM 3805 C C . ALA A 1 496 ? 6.254 -6.695 -27.766 1 72.06 496 ALA A C 1
ATOM 3807 O O . ALA A 1 496 ? 6.695 -7.23 -28.781 1 72.06 496 ALA A O 1
ATOM 3808 N N . ASP A 1 497 ? 6.121 -7.281 -26.688 1 73.75 497 ASP A N 1
ATOM 3809 C CA . ASP A 1 497 ? 6.523 -8.68 -26.547 1 73.75 497 ASP A CA 1
ATOM 3810 C C . ASP A 1 497 ? 5.664 -9.594 -27.406 1 73.75 497 ASP A C 1
ATOM 3812 O O . ASP A 1 497 ? 6.184 -10.5 -28.062 1 73.75 497 ASP A O 1
ATOM 3816 N N . THR A 1 498 ? 4.395 -9.367 -27.344 1 80.25 498 THR A N 1
ATOM 3817 C CA . THR A 1 498 ? 3.486 -10.18 -28.141 1 80.25 498 THR A CA 1
ATOM 3818 C C . THR A 1 498 ? 3.719 -9.953 -29.625 1 80.25 498 THR A C 1
ATOM 3820 O O . THR A 1 498 ? 3.646 -10.891 -30.422 1 80.25 498 THR A O 1
ATOM 3823 N N . ASN A 1 499 ? 4.023 -8.742 -29.938 1 84.81 499 ASN A N 1
ATOM 3824 C CA . ASN A 1 499 ? 4.359 -8.445 -31.328 1 84.81 499 ASN A CA 1
ATOM 3825 C C . ASN A 1 499 ? 5.625 -9.172 -31.766 1 84.81 499 ASN A C 1
ATOM 3827 O O . ASN A 1 499 ? 5.711 -9.656 -32.906 1 84.81 499 ASN A O 1
ATOM 3831 N N . LYS A 1 500 ? 6.551 -9.156 -30.859 1 84.62 500 LYS A N 1
ATOM 3832 C CA . LYS A 1 500 ? 7.77 -9.898 -31.156 1 84.62 500 LYS A CA 1
ATOM 3833 C C . LYS A 1 500 ? 7.473 -11.375 -31.391 1 84.62 500 LYS A C 1
ATOM 3835 O O . LYS A 1 500 ? 8.031 -11.992 -32.312 1 84.62 500 LYS A O 1
ATOM 3840 N N . LEU A 1 501 ? 6.672 -11.922 -30.594 1 87.62 501 LEU A N 1
ATOM 3841 C CA . LEU A 1 501 ? 6.266 -13.32 -30.719 1 87.62 501 LEU A CA 1
ATOM 3842 C C . LEU A 1 501 ? 5.621 -13.578 -32.094 1 87.62 501 LEU A C 1
ATOM 3844 O O . LEU A 1 501 ? 5.969 -14.547 -32.75 1 87.62 501 LEU A O 1
ATOM 3848 N N . PHE A 1 502 ? 4.676 -12.742 -32.5 1 91.75 502 PHE A N 1
ATOM 3849 C CA . PHE A 1 502 ? 3.979 -12.906 -33.781 1 91.75 502 PHE A CA 1
ATOM 3850 C C . PHE A 1 502 ? 4.941 -12.75 -34.938 1 91.75 502 PHE A C 1
ATOM 3852 O O . PHE A 1 502 ? 4.844 -13.477 -35.938 1 91.75 502 PHE A O 1
ATOM 3859 N N . ARG A 1 503 ? 5.816 -11.797 -34.812 1 90.44 503 ARG A N 1
ATOM 3860 C CA . ARG A 1 503 ? 6.812 -11.602 -35.875 1 90.44 503 ARG A CA 1
ATOM 3861 C C . ARG A 1 503 ? 7.703 -12.828 -36 1 90.44 503 ARG A C 1
ATOM 3863 O O . ARG A 1 503 ? 7.977 -13.281 -37.125 1 90.44 503 ARG A O 1
ATOM 3870 N N . GLN A 1 504 ? 8.117 -13.281 -34.906 1 91.31 504 GLN A N 1
ATOM 3871 C CA . GLN A 1 504 ? 8.961 -14.477 -34.938 1 91.31 504 GLN A CA 1
ATOM 3872 C C . GLN A 1 504 ? 8.227 -15.656 -35.562 1 91.31 504 GLN A C 1
ATOM 3874 O O . GLN A 1 504 ? 8.82 -16.422 -36.312 1 91.31 504 GLN A O 1
ATOM 3879 N N . TYR A 1 505 ? 7.051 -15.867 -35.188 1 94.88 505 TYR A N 1
ATOM 3880 C CA . TYR A 1 505 ? 6.242 -16.938 -35.75 1 94.88 505 TYR A CA 1
ATOM 3881 C C . TYR A 1 505 ? 6.125 -16.797 -37.25 1 94.88 505 TYR A C 1
ATOM 3883 O O . TYR A 1 505 ? 6.355 -17.75 -38 1 94.88 505 TYR A O 1
ATOM 3891 N N . GLN A 1 506 ? 5.762 -15.594 -37.719 1 93 506 GLN A N 1
ATOM 3892 C CA . GLN A 1 506 ? 5.543 -15.344 -39.125 1 93 506 GLN A CA 1
ATOM 3893 C C . GLN A 1 506 ? 6.828 -15.523 -39.938 1 93 506 GLN A C 1
ATOM 3895 O O . GLN A 1 506 ? 6.789 -15.883 -41.094 1 93 506 GLN A O 1
ATOM 3900 N N . ASP A 1 507 ? 7.961 -15.281 -39.25 1 92.25 507 ASP A N 1
ATOM 3901 C CA . ASP A 1 507 ? 9.258 -15.383 -39.906 1 92.25 507 ASP A CA 1
ATOM 3902 C C . ASP A 1 507 ? 9.75 -16.828 -39.938 1 92.25 507 ASP A C 1
ATOM 3904 O O . ASP A 1 507 ? 10.711 -17.156 -40.656 1 92.25 507 ASP A O 1
ATOM 3908 N N . THR A 1 508 ? 9.156 -17.641 -39.188 1 93.31 508 THR A N 1
ATOM 3909 C CA . THR A 1 508 ? 9.562 -19.031 -39.125 1 93.31 508 THR A CA 1
ATOM 3910 C C . THR A 1 508 ? 9.117 -19.797 -40.344 1 93.31 508 THR A C 1
ATOM 3912 O O . THR A 1 508 ? 8.008 -19.594 -40.844 1 93.31 508 THR A O 1
ATOM 3915 N N . GLN A 1 509 ? 10.023 -20.672 -40.75 1 89.5 509 GLN A N 1
ATOM 3916 C CA . GLN A 1 509 ? 9.711 -21.516 -41.906 1 89.5 509 GLN A CA 1
ATOM 3917 C C . GLN A 1 509 ? 8.555 -22.453 -41.594 1 89.5 509 GLN A C 1
ATOM 3919 O O . GLN A 1 509 ? 8.477 -23.016 -40.5 1 89.5 509 GLN A O 1
ATOM 3924 N N . SER A 1 510 ? 7.59 -22.625 -42.469 1 91.69 510 SER A N 1
ATOM 3925 C CA . SER A 1 510 ? 6.461 -23.531 -42.375 1 91.69 510 SER A CA 1
ATOM 3926 C C . SER A 1 510 ? 5.363 -22.984 -41.469 1 91.69 510 SER A C 1
ATOM 3928 O O . SER A 1 510 ? 4.477 -23.734 -41.062 1 91.69 510 SER A O 1
ATOM 3930 N N . SER A 1 511 ? 5.559 -21.766 -41.062 1 95.19 511 SER A N 1
ATOM 3931 C CA . SER A 1 511 ? 4.484 -21.141 -40.281 1 95.19 511 SER A CA 1
ATOM 3932 C C . SER A 1 511 ? 3.215 -21 -41.125 1 95.19 511 SER A C 1
ATOM 3934 O O . SER A 1 511 ? 3.275 -20.984 -42.375 1 95.19 511 SER A O 1
ATOM 3936 N N . THR A 1 512 ? 2.135 -21.047 -40.5 1 95.81 512 THR A N 1
ATOM 3937 C CA . THR A 1 512 ? 0.837 -20.844 -41.125 1 95.81 512 THR A CA 1
ATOM 3938 C C . THR A 1 512 ? 0.457 -19.375 -41.125 1 95.81 512 THR A C 1
ATOM 3940 O O . THR A 1 512 ? 0.674 -18.672 -40.156 1 95.81 512 THR A O 1
ATOM 3943 N N . PRO A 1 513 ? -0.06 -18.844 -42.281 1 94.44 513 PRO A N 1
ATOM 3944 C CA . PRO A 1 513 ? -0.418 -17.422 -42.344 1 94.44 513 PRO A CA 1
ATOM 3945 C C . PRO A 1 513 ? -1.453 -17.031 -41.312 1 94.44 513 PRO A C 1
ATOM 3947 O O . PRO A 1 513 ? -2.396 -17.781 -41.031 1 94.44 513 PRO A O 1
ATOM 3950 N N . LEU A 1 514 ? -1.211 -15.859 -40.719 1 94.81 514 LEU A N 1
ATOM 3951 C CA . LEU A 1 514 ? -2.102 -15.32 -39.688 1 94.81 514 LEU A CA 1
ATOM 3952 C C . LEU A 1 514 ? -2.977 -14.211 -40.281 1 94.81 514 LEU A C 1
ATOM 3954 O O . LEU A 1 514 ? -2.516 -13.406 -41.094 1 94.81 514 LEU A O 1
ATOM 3958 N N . LEU A 1 515 ? -4.234 -14.18 -39.938 1 92.44 515 LEU A N 1
ATOM 3959 C CA . LEU A 1 515 ? -5.168 -13.125 -40.312 1 92.44 515 LEU A CA 1
ATOM 3960 C C . LEU A 1 515 ? -6.121 -12.805 -39.156 1 92.44 515 LEU A C 1
ATOM 3962 O O . LEU A 1 515 ? -6.812 -13.695 -38.656 1 92.44 515 LEU A O 1
ATOM 3966 N N . CYS A 1 516 ? -6.141 -11.562 -38.75 1 91.38 516 CYS A N 1
ATOM 3967 C CA . CYS A 1 516 ? -7.035 -11.156 -37.656 1 91.38 516 CYS A CA 1
ATOM 3968 C C . CYS A 1 516 ? -8.383 -10.711 -38.219 1 91.38 516 CYS A C 1
ATOM 3970 O O . CYS A 1 516 ? -8.453 -9.953 -39.156 1 91.38 516 CYS A O 1
ATOM 3972 N N . LEU A 1 517 ? -9.391 -11.156 -37.531 1 89.25 517 LEU A N 1
ATOM 3973 C CA . LEU A 1 517 ? -10.734 -10.844 -38 1 89.25 517 LEU A CA 1
ATOM 3974 C C . LEU A 1 517 ? -11.352 -9.719 -37.156 1 89.25 517 LEU A C 1
ATOM 3976 O O . LEU A 1 517 ? -12.336 -9.109 -37.594 1 89.25 517 LEU A O 1
ATOM 3980 N N . THR A 1 518 ? -10.828 -9.453 -36 1 84.69 518 THR A N 1
ATOM 3981 C CA . THR A 1 518 ? -11.266 -8.375 -35.094 1 84.69 518 THR A CA 1
ATOM 3982 C C . THR A 1 518 ? -10.148 -7.363 -34.906 1 84.69 518 THR A C 1
ATOM 3984 O O . THR A 1 518 ? -8.984 -7.633 -35.219 1 84.69 518 THR A O 1
ATOM 3987 N N . PRO A 1 519 ? -10.508 -6.164 -34.406 1 78.94 519 PRO A N 1
ATOM 3988 C CA . PRO A 1 519 ? -9.445 -5.168 -34.188 1 78.94 519 PRO A CA 1
ATOM 3989 C C . PRO A 1 519 ? -8.32 -5.68 -33.312 1 78.94 519 PRO A C 1
ATOM 3991 O O . PRO A 1 519 ? -8.578 -6.395 -32.344 1 78.94 519 PRO A O 1
ATOM 3994 N N . THR A 1 520 ? -7.117 -5.379 -33.688 1 83.75 520 THR A N 1
ATOM 3995 C CA . THR A 1 520 ? -5.957 -5.812 -32.938 1 83.75 520 THR A CA 1
ATOM 3996 C C . THR A 1 520 ? -4.875 -4.734 -32.906 1 83.75 520 THR A C 1
ATOM 3998 O O . THR A 1 520 ? -4.781 -3.936 -33.844 1 83.75 520 THR A O 1
ATOM 4001 N N . ARG A 1 521 ? -4.188 -4.602 -31.875 1 77.19 521 ARG A N 1
ATOM 4002 C CA . ARG A 1 521 ? -3.041 -3.701 -31.766 1 77.19 521 ARG A CA 1
ATOM 4003 C C . ARG A 1 521 ? -1.763 -4.379 -32.25 1 77.19 521 ARG A C 1
ATOM 4005 O O . ARG A 1 521 ? -0.723 -3.732 -32.375 1 77.19 521 ARG A O 1
ATOM 4012 N N . TYR A 1 522 ? -1.88 -5.684 -32.531 1 83.19 522 TYR A N 1
ATOM 4013 C CA . TYR A 1 522 ? -0.689 -6.453 -32.875 1 83.19 522 TYR A CA 1
ATOM 4014 C C . TYR A 1 522 ? -0.377 -6.34 -34.375 1 83.19 522 TYR A C 1
ATOM 4016 O O . TYR A 1 522 ? -1.254 -6.016 -35.188 1 83.19 522 TYR A O 1
ATOM 4024 N N . ASP A 1 523 ? 0.879 -6.574 -34.656 1 80.88 523 ASP A N 1
ATOM 4025 C CA . ASP A 1 523 ? 1.363 -6.488 -36.031 1 80.88 523 ASP A CA 1
ATOM 4026 C C . ASP A 1 523 ? 0.965 -7.727 -36.844 1 80.88 523 ASP A C 1
ATOM 4028 O O . ASP A 1 523 ? 1.827 -8.484 -37.281 1 80.88 523 ASP A O 1
ATOM 4032 N N . ILE A 1 524 ? -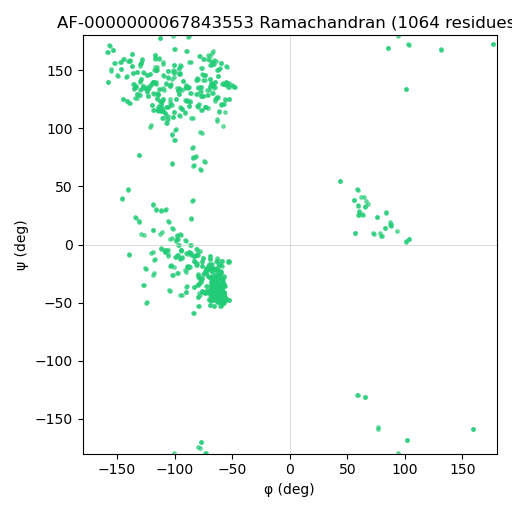0.304 -7.926 -37.031 1 84.75 524 ILE A N 1
ATOM 4033 C CA . ILE A 1 524 ? -0.887 -9.016 -37.781 1 84.75 524 ILE A CA 1
ATOM 4034 C C . ILE A 1 524 ? -1.856 -8.453 -38.844 1 84.75 524 ILE A C 1
ATOM 4036 O O . ILE A 1 524 ? -2.514 -7.438 -38.594 1 84.75 524 ILE A O 1
ATOM 4040 N N . SER A 1 525 ? -1.795 -9 -40.062 1 83.94 525 SER A N 1
ATOM 4041 C CA . SER A 1 525 ? -2.754 -8.586 -41.094 1 83.94 525 SER A CA 1
ATOM 4042 C C . SER A 1 525 ? -4.188 -8.719 -40.594 1 83.94 525 SER A C 1
ATOM 4044 O O . SER A 1 525 ? -4.52 -9.688 -39.906 1 83.94 525 SER A O 1
ATOM 4046 N N . CYS A 1 526 ? -4.957 -7.699 -40.875 1 84.25 526 CYS A N 1
ATOM 4047 C CA . CYS A 1 526 ? -6.312 -7.691 -40.344 1 84.25 526 CYS A CA 1
ATOM 4048 C C . CYS A 1 526 ? -7.34 -7.535 -41.469 1 84.25 526 CYS A C 1
ATOM 4050 O O . CYS A 1 526 ? -7.125 -6.766 -42.406 1 84.25 526 CYS A O 1
ATOM 4052 N N . GLN A 1 527 ? -8.312 -8.352 -41.469 1 74.94 527 GLN A N 1
ATOM 4053 C CA . GLN A 1 527 ? -9.531 -8.227 -42.25 1 74.94 527 GLN A CA 1
ATOM 4054 C C . GLN A 1 527 ? -10.773 -8.312 -41.375 1 74.94 527 GLN A C 1
ATOM 4056 O O . GLN A 1 527 ? -10.859 -9.164 -40.469 1 74.94 527 GLN A O 1
ATOM 4061 N N . SER A 1 528 ? -11.703 -7.406 -41.625 1 79.06 528 SER A N 1
ATOM 4062 C CA . SER A 1 528 ? -12.875 -7.328 -40.781 1 79.06 528 SER A CA 1
ATOM 4063 C C . SER A 1 528 ? -13.789 -8.531 -40.969 1 79.06 528 SER A C 1
ATOM 4065 O O . SER A 1 528 ? -14.07 -8.93 -42.094 1 79.06 528 SER A O 1
ATOM 4067 N N . VAL A 1 529 ? -14.273 -9.086 -39.844 1 82.12 529 VAL A N 1
ATOM 4068 C CA . VAL A 1 529 ? -15.172 -10.227 -39.875 1 82.12 529 VAL A CA 1
ATOM 4069 C C . VAL A 1 529 ? -16.469 -9.852 -40.594 1 82.12 529 VAL A C 1
ATOM 4071 O O . VAL A 1 529 ? -17.188 -10.719 -41.094 1 82.12 529 VAL A O 1
ATOM 4074 N N . TYR A 1 530 ? -16.703 -8.539 -40.625 1 68.94 530 TYR A N 1
ATOM 4075 C CA . TYR A 1 530 ? -17.922 -8.039 -41.281 1 68.94 530 TYR A CA 1
ATOM 4076 C C . TYR A 1 530 ? -17.766 -7.977 -42.781 1 68.94 530 TYR A C 1
ATOM 4078 O O . TYR A 1 530 ? -18.75 -7.852 -43.5 1 68.94 530 TYR A O 1
ATOM 4086 N N . GLY A 1 531 ? -16.562 -8.008 -43.281 1 67.31 531 GLY A N 1
ATOM 4087 C CA . GLY A 1 531 ? -16.297 -7.898 -44.719 1 67.31 531 GLY A CA 1
ATOM 4088 C C . GLY A 1 531 ? -16.016 -9.234 -45.375 1 67.31 531 GLY A C 1
ATOM 4089 O O . GLY A 1 531 ? -15.898 -10.258 -44.688 1 67.31 531 GLY A O 1
ATOM 4090 N N . PRO A 1 532 ? -16.016 -9.219 -46.781 1 63.97 532 PRO A N 1
ATOM 4091 C CA . PRO A 1 532 ? -15.648 -10.453 -47.5 1 63.97 532 PRO A CA 1
ATOM 4092 C C . PRO A 1 532 ? -14.211 -10.875 -47.219 1 63.97 532 PRO A C 1
ATOM 4094 O O . PRO A 1 532 ? -13.312 -10.023 -47.156 1 63.97 532 PRO A O 1
ATOM 4097 N N . LEU A 1 533 ? -13.922 -12.016 -46.812 1 59.75 533 LEU A N 1
ATOM 4098 C CA . LEU A 1 533 ? -12.586 -12.539 -46.531 1 59.75 533 LEU A CA 1
ATOM 4099 C C . LEU A 1 533 ? -11.883 -12.93 -47.844 1 59.75 533 LEU A C 1
ATOM 4101 O O . LEU A 1 533 ? -12.492 -13.5 -48.75 1 59.75 533 LEU A O 1
ATOM 4105 N N . LYS A 1 534 ? -10.711 -12.344 -48.188 1 52.56 534 LYS A N 1
ATOM 4106 C CA . LYS A 1 534 ? -9.945 -12.719 -49.375 1 52.56 534 LYS A CA 1
ATOM 4107 C C . LYS A 1 534 ? -9.32 -14.109 -49.188 1 52.56 534 LYS A C 1
ATOM 4109 O O . LYS A 1 534 ? -8.945 -14.5 -48.094 1 52.56 534 LYS A O 1
ATOM 4114 N N . MET B 1 1 ? -15.18 -21.547 10.898 1 87.44 1 MET B N 1
ATOM 4115 C CA . MET B 1 1 ? -14.664 -20.219 10.562 1 87.44 1 MET B CA 1
ATOM 4116 C C . MET B 1 1 ? -15.461 -19.594 9.414 1 87.44 1 MET B C 1
ATOM 4118 O O . MET B 1 1 ? -15.695 -20.25 8.391 1 87.44 1 MET B O 1
ATOM 4122 N N . LYS B 1 2 ? -15.977 -18.375 9.641 1 94.62 2 LYS B N 1
ATOM 4123 C CA . LYS B 1 2 ? -16.719 -17.656 8.625 1 94.62 2 LYS B CA 1
ATOM 4124 C C . LYS B 1 2 ? -15.938 -16.438 8.125 1 94.62 2 LYS B C 1
ATOM 4126 O O . LYS B 1 2 ? -15.734 -15.477 8.867 1 94.62 2 LYS B O 1
ATOM 4131 N N . HIS B 1 3 ? -15.484 -16.547 6.953 1 97.69 3 HIS B N 1
ATOM 4132 C CA . HIS B 1 3 ? -14.82 -15.438 6.273 1 97.69 3 HIS B CA 1
ATOM 4133 C C . HIS B 1 3 ? -15.812 -14.602 5.473 1 97.69 3 HIS B C 1
ATOM 4135 O O . HIS B 1 3 ? -16.438 -15.102 4.543 1 97.69 3 HIS B O 1
ATOM 4141 N N . LEU B 1 4 ? -16 -13.383 5.887 1 98.69 4 LEU B N 1
ATOM 4142 C CA . LEU B 1 4 ? -16.969 -12.469 5.281 1 98.69 4 LEU B CA 1
ATOM 4143 C C . LEU B 1 4 ? -16.25 -11.344 4.539 1 98.69 4 LEU B C 1
ATOM 4145 O O . LEU B 1 4 ? -15.414 -10.656 5.117 1 98.69 4 LEU B O 1
ATOM 4149 N N . ASP B 1 5 ? -16.531 -11.188 3.277 1 98.81 5 ASP B N 1
ATOM 4150 C CA . ASP B 1 5 ? -16.016 -10.047 2.523 1 98.81 5 ASP B CA 1
ATOM 4151 C C . ASP B 1 5 ? -17.062 -8.945 2.41 1 98.81 5 ASP B C 1
ATOM 4153 O O . ASP B 1 5 ? -18.188 -9.188 1.954 1 98.81 5 ASP B O 1
ATOM 4157 N N . CYS B 1 6 ? -16.688 -7.77 2.832 1 98.75 6 CYS B N 1
ATOM 4158 C CA . CYS B 1 6 ? -17.641 -6.664 2.805 1 98.75 6 CYS B CA 1
ATOM 4159 C C . CYS B 1 6 ? -17.141 -5.539 1.906 1 98.75 6 CYS B C 1
ATOM 4161 O O . CYS B 1 6 ? -17.375 -4.359 2.193 1 98.75 6 CYS B O 1
ATOM 4163 N N . THR B 1 7 ? -16.453 -5.844 0.81 1 98.75 7 THR B N 1
ATOM 4164 C CA . THR B 1 7 ? -15.859 -4.887 -0.119 1 98.75 7 THR B CA 1
ATOM 4165 C C . THR B 1 7 ? -16.906 -3.926 -0.655 1 98.75 7 THR B C 1
ATOM 4167 O O . THR B 1 7 ? -16.719 -2.707 -0.626 1 98.75 7 THR B O 1
ATOM 4170 N N . LEU B 1 8 ? -18.031 -4.414 -1.099 1 97.31 8 LEU B N 1
ATOM 4171 C CA . LEU B 1 8 ? -19.047 -3.592 -1.756 1 97.31 8 LEU B CA 1
ATOM 4172 C C . LEU B 1 8 ? -19.781 -2.719 -0.743 1 97.31 8 LEU B C 1
ATOM 4174 O O . LEU B 1 8 ? -20.344 -1.688 -1.104 1 97.31 8 LEU B O 1
ATOM 4178 N N . ARG B 1 9 ? -19.75 -3.152 0.48 1 97.81 9 ARG B N 1
ATOM 4179 C CA . ARG B 1 9 ? -20.359 -2.34 1.532 1 97.81 9 ARG B CA 1
ATOM 4180 C C . ARG B 1 9 ? -19.391 -1.276 2.029 1 97.81 9 ARG B C 1
ATOM 4182 O O . ARG B 1 9 ? -19.641 -0.078 1.896 1 97.81 9 ARG B O 1
ATOM 4189 N N . ASP B 1 10 ? -18.219 -1.692 2.549 1 97.69 10 ASP B N 1
ATOM 4190 C CA . ASP B 1 10 ? -17.281 -0.749 3.156 1 97.69 10 ASP B CA 1
ATOM 4191 C C . ASP B 1 10 ? -16.531 0.052 2.092 1 97.69 10 ASP B C 1
ATOM 4193 O O . ASP B 1 10 ? -16.125 1.19 2.334 1 97.69 10 ASP B O 1
ATOM 4197 N N . GLY B 1 11 ? -16.359 -0.529 0.959 1 95.94 11 GLY B N 1
ATOM 4198 C CA . GLY B 1 11 ? -15.695 0.166 -0.132 1 95.94 11 GLY B CA 1
ATOM 4199 C C . GLY B 1 11 ? -16.516 1.311 -0.697 1 95.94 11 GLY B C 1
ATOM 4200 O O . GLY B 1 11 ? -15.969 2.229 -1.311 1 95.94 11 GLY B O 1
ATOM 4201 N N . GLY B 1 12 ? -17.828 1.284 -0.474 1 91.25 12 GLY B N 1
ATOM 4202 C CA . GLY B 1 12 ? -18.734 2.305 -0.976 1 91.25 12 GLY B CA 1
ATOM 4203 C C . GLY B 1 12 ? -18.406 3.697 -0.477 1 91.25 12 GLY B C 1
ATOM 4204 O O . GLY B 1 12 ? -18.781 4.695 -1.097 1 91.25 12 GLY B O 1
ATOM 4205 N N . TYR B 1 13 ? -17.656 3.803 0.536 1 91.31 13 TYR B N 1
ATOM 4206 C CA . TYR B 1 13 ? -17.281 5.102 1.092 1 91.31 13 TYR B CA 1
ATOM 4207 C C . TYR B 1 13 ? -16.344 5.848 0.159 1 91.31 13 TYR B C 1
ATOM 4209 O O . TYR B 1 13 ? -16.109 7.047 0.325 1 91.31 13 TYR B O 1
ATOM 4217 N N . TYR B 1 14 ? -15.82 5.156 -0.826 1 88.69 14 TYR B N 1
ATOM 4218 C CA . TYR B 1 14 ? -14.945 5.805 -1.793 1 88.69 14 TYR B CA 1
ATOM 4219 C C . TYR B 1 14 ? -15.68 6.09 -3.094 1 88.69 14 TYR B C 1
ATOM 4221 O O . TYR B 1 14 ? -15.359 7.051 -3.801 1 88.69 14 TYR B O 1
ATOM 4229 N N . ASN B 1 15 ? -16.734 5.309 -3.436 1 83.69 15 ASN B N 1
ATOM 4230 C CA . ASN B 1 15 ? -17.359 5.469 -4.746 1 83.69 15 ASN B CA 1
ATOM 4231 C C . ASN B 1 15 ? -18.875 5.59 -4.645 1 83.69 15 ASN B C 1
ATOM 4233 O O . ASN B 1 15 ? -19.594 5.266 -5.594 1 83.69 15 ASN B O 1
ATOM 4237 N N . ASN B 1 16 ? -19.391 5.93 -3.496 1 83.12 16 ASN B N 1
ATOM 4238 C CA . ASN B 1 16 ? -20.812 6.125 -3.238 1 83.12 16 ASN B CA 1
ATOM 4239 C C . ASN B 1 16 ? -21.609 4.859 -3.535 1 83.12 16 ASN B C 1
ATOM 4241 O O . ASN B 1 16 ? -22.703 4.934 -4.105 1 83.12 16 ASN B O 1
ATOM 4245 N N . TRP B 1 17 ? -21.031 3.738 -3.293 1 90.88 17 TRP B N 1
ATOM 4246 C CA . TRP B 1 17 ? -21.641 2.42 -3.406 1 90.88 17 TRP B CA 1
ATOM 4247 C C . TRP B 1 17 ? -22.125 2.166 -4.832 1 90.88 17 TRP B C 1
ATOM 4249 O O . TRP B 1 17 ? -23.109 1.456 -5.043 1 90.88 17 TRP B O 1
ATOM 4259 N N . ASN B 1 18 ? -21.453 2.896 -5.77 1 86 18 ASN B N 1
ATOM 4260 C CA . ASN B 1 18 ? -21.75 2.742 -7.188 1 86 18 ASN B CA 1
ATOM 4261 C C . ASN B 1 18 ? -20.734 1.847 -7.887 1 86 18 ASN B C 1
ATOM 4263 O O . ASN B 1 18 ? -19.75 2.336 -8.438 1 86 18 ASN B O 1
ATOM 4267 N N . PHE B 1 19 ? -21 0.544 -7.926 1 90.94 19 PHE B N 1
ATOM 4268 C CA . PHE B 1 19 ? -20.156 -0.452 -8.594 1 90.94 19 PHE B CA 1
ATOM 4269 C C . PHE B 1 19 ? -20.828 -0.95 -9.867 1 90.94 19 PHE B C 1
ATOM 4271 O O . PHE B 1 19 ? -22.047 -1.129 -9.906 1 90.94 19 PHE B O 1
ATOM 4278 N N . SER B 1 20 ? -20.094 -1.114 -10.922 1 82.69 20 SER B N 1
ATOM 4279 C CA . SER B 1 20 ? -20.656 -1.59 -12.18 1 82.69 20 SER B CA 1
ATOM 4280 C C . SER B 1 20 ? -21.156 -3.029 -12.062 1 82.69 20 SER B C 1
ATOM 4282 O O . SER B 1 20 ? -20.656 -3.7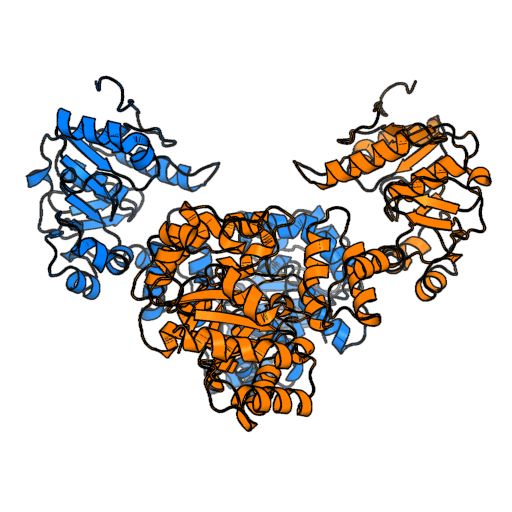89 -11.227 1 82.69 20 SER B O 1
ATOM 4284 N N . GLU B 1 21 ? -22.094 -3.375 -12.914 1 82.75 21 GLU B N 1
ATOM 4285 C CA . GLU B 1 21 ? -22.641 -4.73 -12.938 1 82.75 21 GLU B CA 1
ATOM 4286 C C . GLU B 1 21 ? -21.562 -5.754 -13.266 1 82.75 21 GLU B C 1
ATOM 4288 O O . GLU B 1 21 ? -21.531 -6.844 -12.695 1 82.75 21 GLU B O 1
ATOM 4293 N N . ALA B 1 22 ? -20.734 -5.359 -14.133 1 84.44 22 ALA B N 1
ATOM 4294 C CA . ALA B 1 22 ? -19.656 -6.254 -14.547 1 84.44 22 ALA B CA 1
ATOM 4295 C C . ALA B 1 22 ? -18.703 -6.535 -13.391 1 84.44 22 ALA B C 1
ATOM 4297 O O . ALA B 1 22 ? -18.297 -7.68 -13.188 1 84.44 22 ALA B O 1
ATOM 4298 N N . LEU B 1 23 ? -18.359 -5.543 -12.664 1 92.56 23 LEU B N 1
ATOM 4299 C CA . LEU B 1 23 ? -17.5 -5.703 -11.508 1 92.56 23 LEU B CA 1
ATOM 4300 C C . LEU B 1 23 ? -18.141 -6.594 -10.453 1 92.56 23 LEU B C 1
ATOM 4302 O O . LEU B 1 23 ? -17.516 -7.516 -9.938 1 92.56 23 LEU B O 1
ATOM 4306 N N . ILE B 1 24 ? -19.406 -6.371 -10.203 1 94.69 24 ILE B N 1
ATOM 4307 C CA . ILE B 1 24 ? -20.109 -7.133 -9.18 1 94.69 24 ILE B CA 1
ATOM 4308 C C . ILE B 1 24 ? -20.172 -8.609 -9.578 1 94.69 24 ILE B C 1
ATOM 4310 O O . ILE B 1 24 ? -19.953 -9.492 -8.75 1 94.69 24 ILE B O 1
ATOM 4314 N N . ALA B 1 25 ? -20.422 -8.844 -10.828 1 92.88 25 ALA B N 1
ATOM 4315 C CA . ALA B 1 25 ? -20.5 -10.219 -11.312 1 92.88 25 ALA B CA 1
ATOM 4316 C C . ALA B 1 25 ? -19.156 -10.922 -11.141 1 92.88 25 ALA B C 1
ATOM 4318 O O . ALA B 1 25 ? -19.094 -12.055 -10.656 1 92.88 25 ALA B O 1
ATOM 4319 N N . GLN B 1 26 ? -18.109 -10.328 -11.555 1 93.75 26 GLN B N 1
ATOM 4320 C CA . GLN B 1 26 ? -16.766 -10.891 -11.422 1 93.75 26 GLN B CA 1
ATOM 4321 C C . GLN B 1 26 ? -16.375 -11.062 -9.953 1 93.75 26 GLN B C 1
ATOM 4323 O O . GLN B 1 26 ? -15.695 -12.016 -9.586 1 93.75 26 GLN B O 1
ATOM 4328 N N . TYR B 1 27 ? -16.781 -10.109 -9.164 1 98.12 27 TYR B N 1
ATOM 4329 C CA . TYR B 1 27 ? -16.547 -10.156 -7.727 1 98.12 27 TYR B CA 1
ATOM 4330 C C . TYR B 1 27 ? -17.172 -11.398 -7.109 1 98.12 27 TYR B C 1
ATOM 4332 O O . TYR B 1 27 ? -16.516 -12.125 -6.355 1 98.12 27 TYR B O 1
ATOM 4340 N N . ILE B 1 28 ? -18.406 -11.648 -7.434 1 97.56 28 ILE B N 1
ATOM 4341 C CA . ILE B 1 28 ? -19.125 -12.789 -6.879 1 97.56 28 ILE B CA 1
ATOM 4342 C C . ILE B 1 28 ? -18.422 -14.086 -7.27 1 97.56 28 ILE B C 1
ATOM 4344 O O . ILE B 1 28 ? -18.188 -14.961 -6.43 1 97.56 28 ILE B O 1
ATOM 4348 N N . THR B 1 29 ? -17.984 -14.172 -8.453 1 93.88 29 THR B N 1
ATOM 4349 C CA . THR B 1 29 ? -17.281 -15.344 -8.961 1 93.88 29 THR B CA 1
ATOM 4350 C C . THR B 1 29 ? -15.945 -15.516 -8.234 1 93.88 29 THR B C 1
ATOM 4352 O O . THR B 1 29 ? -15.586 -16.625 -7.852 1 93.88 29 THR B O 1
ATOM 4355 N N . ALA B 1 30 ? -15.273 -14.469 -8.086 1 96.19 30 ALA B N 1
ATOM 4356 C CA . ALA B 1 30 ? -13.969 -14.492 -7.426 1 96.19 30 ALA B CA 1
ATOM 4357 C C . ALA B 1 30 ? -14.094 -14.914 -5.965 1 96.19 30 ALA B C 1
ATOM 4359 O O . ALA B 1 30 ? -13.289 -15.703 -5.465 1 96.19 30 ALA B O 1
ATOM 4360 N N . MET B 1 31 ? -15.102 -14.383 -5.309 1 97.69 31 MET B N 1
ATOM 4361 C CA . MET B 1 31 ? -15.32 -14.727 -3.906 1 97.69 31 MET B CA 1
ATOM 4362 C C . MET B 1 31 ? -15.625 -16.219 -3.75 1 97.69 31 MET B C 1
ATOM 4364 O O . MET B 1 31 ? -15.109 -16.875 -2.848 1 97.69 31 MET B O 1
ATOM 4368 N N . GLN B 1 32 ? -16.438 -16.688 -4.621 1 94.12 32 GLN B N 1
ATOM 4369 C CA . GLN B 1 32 ? -16.781 -18.109 -4.578 1 94.12 32 GLN B CA 1
ATOM 4370 C C . GLN B 1 32 ? -15.539 -18.969 -4.793 1 94.12 32 GLN B C 1
ATOM 4372 O O . GLN B 1 32 ? -15.305 -19.922 -4.051 1 94.12 32 GLN B O 1
ATOM 4377 N N . ALA B 1 33 ? -14.781 -18.625 -5.742 1 89.81 33 ALA B N 1
ATOM 4378 C CA . ALA B 1 33 ? -13.586 -19.391 -6.082 1 89.81 33 ALA B CA 1
ATOM 4379 C C . ALA B 1 33 ? -12.562 -19.344 -4.949 1 89.81 33 ALA B C 1
ATOM 4381 O O . ALA B 1 33 ? -11.852 -20.328 -4.707 1 89.81 33 ALA B O 1
ATOM 4382 N N . ALA B 1 34 ? -12.484 -18.25 -4.227 1 94.56 34 ALA B N 1
ATOM 4383 C CA . ALA B 1 34 ? -11.508 -18.047 -3.162 1 94.56 34 ALA B CA 1
ATOM 4384 C C . ALA B 1 34 ? -11.953 -18.734 -1.873 1 94.56 34 ALA B C 1
ATOM 4386 O O . ALA B 1 34 ? -11.203 -18.766 -0.891 1 94.56 34 ALA B O 1
ATOM 4387 N N . GLY B 1 35 ? -13.172 -19.219 -1.863 1 92.31 35 GLY B N 1
ATOM 4388 C CA . GLY B 1 35 ? -13.664 -19.938 -0.702 1 92.31 35 GLY B CA 1
ATOM 4389 C C . GLY B 1 35 ? -14.281 -19.031 0.351 1 92.31 35 GLY B C 1
ATOM 4390 O O . GLY B 1 35 ? -14.375 -19.422 1.52 1 92.31 35 GLY B O 1
ATOM 4391 N N . ILE B 1 36 ? -14.648 -17.859 0.002 1 96.06 36 ILE B N 1
ATOM 4392 C CA . ILE B 1 36 ? -15.312 -16.938 0.922 1 96.06 36 ILE B CA 1
ATOM 4393 C C . ILE B 1 36 ? -16.734 -17.422 1.187 1 96.06 36 ILE B C 1
ATOM 4395 O O . ILE B 1 36 ? -17.484 -17.719 0.25 1 96.06 36 ILE B O 1
ATOM 4399 N N . GLN B 1 37 ? -17.141 -17.453 2.398 1 94.81 37 GLN B N 1
ATOM 4400 C CA . GLN B 1 37 ? -18.406 -18.047 2.77 1 94.81 37 GLN B CA 1
ATOM 4401 C C . GLN B 1 37 ? -19.547 -17.031 2.709 1 94.81 37 GLN B C 1
ATOM 4403 O O . GLN B 1 37 ? -20.688 -17.391 2.426 1 94.81 37 GLN B O 1
ATOM 4408 N N . THR B 1 38 ? -19.219 -15.867 3.062 1 98 38 THR B N 1
ATOM 4409 C CA . THR B 1 38 ? -20.234 -14.828 3.145 1 98 38 THR B CA 1
ATOM 4410 C C . THR B 1 38 ? -19.797 -13.578 2.396 1 98 38 THR B C 1
ATOM 4412 O O . THR B 1 38 ? -18.656 -13.133 2.537 1 98 38 THR B O 1
ATOM 4415 N N . ILE B 1 39 ? -20.656 -13.023 1.589 1 98.56 39 ILE B N 1
ATOM 4416 C CA . ILE B 1 39 ? -20.406 -11.727 0.973 1 98.56 39 ILE B CA 1
ATOM 4417 C C . ILE B 1 39 ? -21.469 -10.719 1.414 1 98.56 39 ILE B C 1
ATOM 4419 O O . ILE B 1 39 ? -22.656 -11.047 1.454 1 98.56 39 ILE B O 1
ATOM 4423 N N . GLU B 1 40 ? -21.047 -9.617 1.86 1 98.75 40 GLU B N 1
ATOM 4424 C CA . GLU B 1 40 ? -21.906 -8.484 2.195 1 98.75 40 GLU B CA 1
ATOM 4425 C C . GLU B 1 40 ? -22 -7.5 1.038 1 98.75 40 GLU B C 1
ATOM 4427 O O . GLU B 1 40 ? -21.062 -6.742 0.785 1 98.75 40 GLU B O 1
ATOM 4432 N N . LEU B 1 41 ? -23.141 -7.426 0.445 1 97.88 41 LEU B N 1
ATOM 4433 C CA . LEU B 1 41 ? -23.25 -6.805 -0.873 1 97.88 41 LEU B CA 1
ATOM 4434 C C . LEU B 1 41 ? -23.516 -5.309 -0.751 1 97.88 41 LEU B C 1
ATOM 4436 O O . LEU B 1 41 ? -23.531 -4.594 -1.754 1 97.88 41 LEU B O 1
ATOM 4440 N N . GLY B 1 42 ? -23.766 -4.84 0.466 1 97.12 42 GLY B N 1
ATOM 4441 C CA . GLY B 1 42 ? -23.953 -3.406 0.647 1 97.12 42 GLY B CA 1
ATOM 4442 C C . GLY B 1 42 ? -24.703 -3.055 1.913 1 97.12 42 GLY B C 1
ATOM 4443 O O . GLY B 1 42 ? -24.672 -3.797 2.896 1 97.12 42 GLY B O 1
ATOM 4444 N N . LEU B 1 43 ? -25.25 -1.815 1.831 1 96.44 43 LEU B N 1
ATOM 4445 C CA . LEU B 1 43 ? -26.109 -1.307 2.902 1 96.44 43 LEU B CA 1
ATOM 4446 C C . LEU B 1 43 ? -27.578 -1.425 2.529 1 96.44 43 LEU B C 1
ATOM 4448 O O . LEU B 1 43 ? -27.906 -1.625 1.359 1 96.44 43 LEU B O 1
ATOM 4452 N N . ARG B 1 44 ? -28.375 -1.504 3.471 1 95.62 44 ARG B N 1
ATOM 4453 C CA . ARG B 1 44 ? -29.766 -1.105 3.307 1 95.62 44 ARG B CA 1
ATOM 4454 C C . ARG B 1 44 ? -30.078 0.149 4.117 1 95.62 44 ARG B C 1
ATOM 4456 O O . ARG B 1 44 ? -30 0.133 5.348 1 95.62 44 ARG B O 1
ATOM 4463 N N . SER B 1 45 ? -30.391 1.224 3.42 1 91.56 45 SER B N 1
ATOM 4464 C CA . SER B 1 45 ? -30.594 2.518 4.062 1 91.56 45 SER B CA 1
ATOM 4465 C C . SER B 1 45 ? -31.875 3.186 3.576 1 91.56 45 SER B C 1
ATOM 4467 O O . SER B 1 45 ? -32.312 2.973 2.438 1 91.56 45 SER B O 1
ATOM 4469 N N . LEU B 1 46 ? -32.469 3.949 4.477 1 86.75 46 LEU B N 1
ATOM 4470 C CA . LEU B 1 46 ? -33.625 4.746 4.113 1 86.75 46 LEU B CA 1
ATOM 4471 C C . LEU B 1 46 ? -33.219 6.16 3.713 1 86.75 46 LEU B C 1
ATOM 4473 O O . LEU B 1 46 ? -34.031 6.918 3.188 1 86.75 46 LEU B O 1
ATOM 4477 N N . LYS B 1 47 ? -31.969 6.465 3.99 1 79.44 47 LYS B N 1
ATOM 4478 C CA . LYS B 1 47 ? -31.453 7.781 3.619 1 79.44 47 LYS B CA 1
ATOM 4479 C C . LYS B 1 47 ? -31.234 7.879 2.115 1 79.44 47 LYS B C 1
ATOM 4481 O O . LYS B 1 47 ? -30.453 7.102 1.549 1 79.44 47 LYS B O 1
ATOM 4486 N N . ASN B 1 48 ? -31.906 8.758 1.449 1 78.81 48 ASN B N 1
ATOM 4487 C CA . ASN B 1 48 ? -31.797 8.914 0.002 1 78.81 48 ASN B CA 1
ATOM 4488 C C . ASN B 1 48 ? -31.812 10.383 -0.407 1 78.81 48 ASN B C 1
ATOM 4490 O O . ASN B 1 48 ? -32.562 10.773 -1.287 1 78.81 48 ASN B O 1
ATOM 4494 N N . SER B 1 49 ? -31.031 11.156 0.287 1 62.66 49 SER B N 1
ATOM 4495 C CA . SER B 1 49 ? -30.984 12.602 0.049 1 62.66 49 SER B CA 1
ATOM 4496 C C . SER B 1 49 ? -30 12.945 -1.051 1 62.66 49 SER B C 1
ATOM 4498 O O . SER B 1 49 ? -30.047 14.047 -1.615 1 62.66 49 SER B O 1
ATOM 4500 N N . SER B 1 50 ? -29.094 12.078 -1.353 1 59.78 50 SER B N 1
ATOM 4501 C CA . SER B 1 50 ? -28.125 12.227 -2.434 1 59.78 50 SER B CA 1
ATOM 4502 C C . SER B 1 50 ? -27.953 10.93 -3.211 1 59.78 50 SER B C 1
ATOM 4504 O O . SER B 1 50 ? -28.406 9.867 -2.771 1 59.78 50 SER B O 1
ATOM 4506 N N . PHE B 1 51 ? -27.375 11.039 -4.387 1 61.09 51 PHE B N 1
ATOM 4507 C CA . PHE B 1 51 ? -27.219 9.836 -5.199 1 61.09 51 PHE B CA 1
ATOM 4508 C C . PHE B 1 51 ? -26.25 8.859 -4.547 1 61.09 51 PHE B C 1
ATOM 4510 O O . PHE B 1 51 ? -25.156 9.242 -4.141 1 61.09 51 PHE B O 1
ATOM 4517 N N . SER B 1 52 ? -26.656 7.703 -4.457 1 82.94 52 SER B N 1
ATOM 4518 C CA . SER B 1 52 ? -25.859 6.539 -4.102 1 82.94 52 SER B CA 1
ATOM 4519 C C . SER B 1 52 ? -26.172 5.348 -5 1 82.94 52 SER B C 1
ATOM 4521 O O . SER B 1 52 ? -27.281 5.25 -5.535 1 82.94 52 SER B O 1
ATOM 4523 N N . GLY B 1 53 ? -25.234 4.57 -5.238 1 84.25 53 GLY B N 1
ATOM 4524 C CA . GLY B 1 53 ? -25.406 3.426 -6.121 1 84.25 53 GLY B CA 1
ATOM 4525 C C . GLY B 1 53 ? -26.203 2.307 -5.492 1 84.25 53 GLY B C 1
ATOM 4526 O O . GLY B 1 53 ? -26.688 2.436 -4.363 1 84.25 53 GLY B O 1
ATOM 4527 N N . ALA B 1 54 ? -26.422 1.219 -6.188 1 88.69 54 ALA B N 1
ATOM 4528 C CA . ALA B 1 54 ? -27.312 0.107 -5.844 1 88.69 54 ALA B CA 1
ATOM 4529 C C . ALA B 1 54 ? -26.891 -0.539 -4.523 1 88.69 54 ALA B C 1
ATOM 4531 O O . ALA B 1 54 ? -27.734 -0.996 -3.754 1 88.69 54 ALA B O 1
ATOM 4532 N N . CYS B 1 55 ? -25.578 -0.497 -4.219 1 93.44 55 CYS B N 1
ATOM 4533 C CA . CYS B 1 55 ? -25.062 -1.202 -3.051 1 93.44 55 CYS B CA 1
ATOM 4534 C C . CYS B 1 55 ? -25.297 -0.397 -1.778 1 93.44 55 CYS B C 1
ATOM 4536 O O . CYS B 1 55 ? -25.047 -0.882 -0.675 1 93.44 55 CYS B O 1
ATOM 4538 N N . ALA B 1 56 ? -25.859 0.84 -1.918 1 90.44 56 ALA B N 1
ATOM 4539 C CA . ALA B 1 56 ? -26.25 1.628 -0.754 1 90.44 56 ALA B CA 1
ATOM 4540 C C . ALA B 1 56 ? -27.625 1.186 -0.231 1 90.44 56 ALA B C 1
ATOM 4542 O O . ALA B 1 56 ? -27.984 1.486 0.909 1 90.44 56 ALA B O 1
ATOM 4543 N N . TYR B 1 57 ? -28.312 0.437 -1.062 1 91.19 57 TYR B N 1
ATOM 4544 C CA . TYR B 1 57 ? -29.703 0.087 -0.741 1 91.19 57 TYR B CA 1
ATOM 4545 C C . TYR B 1 57 ? -29.906 -1.42 -0.812 1 91.19 57 TYR B C 1
ATOM 4547 O O . TYR B 1 57 ? -30.641 -1.989 0 1 91.19 57 TYR B O 1
ATOM 4555 N N . THR B 1 58 ? -29.219 -2.021 -1.719 1 95.5 58 THR B N 1
ATOM 4556 C CA . THR B 1 58 ? -29.203 -3.469 -1.908 1 95.5 58 THR B CA 1
ATOM 4557 C C . THR B 1 58 ? -30.625 -4.039 -1.801 1 95.5 58 THR B C 1
ATOM 4559 O O . THR B 1 58 ? -30.859 -4.984 -1.045 1 95.5 58 THR B O 1
ATOM 4562 N N . THR B 1 59 ? -31.516 -3.504 -2.598 1 91 59 THR B N 1
ATOM 4563 C CA . THR B 1 59 ? -32.906 -3.941 -2.605 1 91 59 THR B CA 1
ATOM 4564 C C . THR B 1 59 ? -33.031 -5.363 -3.145 1 91 59 THR B C 1
ATOM 4566 O O . THR B 1 59 ? -32.125 -5.844 -3.842 1 91 59 THR B O 1
ATOM 4569 N N . ASP B 1 60 ? -34.125 -6.023 -2.756 1 92.94 60 ASP B N 1
ATOM 4570 C CA . ASP B 1 60 ? -34.375 -7.359 -3.287 1 92.94 60 ASP B CA 1
ATOM 4571 C C . ASP B 1 60 ? -34.438 -7.344 -4.812 1 92.94 60 ASP B C 1
ATOM 4573 O O . ASP B 1 60 ? -33.969 -8.281 -5.469 1 92.94 60 ASP B O 1
ATOM 4577 N N . ALA B 1 61 ? -34.969 -6.293 -5.355 1 86.44 61 ALA B N 1
ATOM 4578 C CA . ALA B 1 61 ? -35.062 -6.152 -6.809 1 86.44 61 ALA B CA 1
ATOM 4579 C C . ALA B 1 61 ? -33.656 -6.125 -7.434 1 86.44 61 ALA B C 1
ATOM 4581 O O . ALA B 1 61 ? -33.406 -6.781 -8.445 1 86.44 61 ALA B O 1
ATOM 4582 N N . PHE B 1 62 ? -32.75 -5.371 -6.875 1 87.38 62 PHE B N 1
ATOM 4583 C CA . PHE B 1 62 ? -31.375 -5.293 -7.348 1 87.38 62 PHE B CA 1
ATOM 4584 C C . PHE B 1 62 ? -30.688 -6.641 -7.199 1 87.38 62 PHE B C 1
ATOM 4586 O O . PHE B 1 62 ? -30.078 -7.145 -8.148 1 87.38 62 PHE B O 1
ATOM 4593 N N . LEU B 1 63 ? -30.844 -7.301 -6.031 1 94.44 63 LEU B N 1
ATOM 4594 C CA . LEU B 1 63 ? -30.172 -8.562 -5.758 1 94.44 63 LEU B CA 1
ATOM 4595 C C . LEU B 1 63 ? -30.656 -9.664 -6.695 1 94.44 63 LEU B C 1
ATOM 4597 O O . LEU B 1 63 ? -29.891 -10.555 -7.07 1 94.44 63 LEU B O 1
ATOM 4601 N N . SER B 1 64 ? -31.891 -9.539 -7.078 1 88.44 64 SER B N 1
ATOM 4602 C CA . SER B 1 64 ? -32.5 -10.555 -7.945 1 88.44 64 SER B CA 1
ATOM 4603 C C . SER B 1 64 ? -31.906 -10.492 -9.352 1 88.44 64 SER B C 1
ATOM 4605 O O . SER B 1 64 ? -32.031 -11.438 -10.133 1 88.44 64 SER B O 1
ATOM 4607 N N . THR B 1 65 ? -31.25 -9.367 -9.664 1 85.25 65 THR B N 1
ATOM 4608 C CA . THR B 1 65 ? -30.625 -9.242 -10.984 1 85.25 65 THR B CA 1
ATOM 4609 C C . THR B 1 65 ? -29.25 -9.898 -10.992 1 85.25 65 THR B C 1
ATOM 4611 O O . THR B 1 65 ? -28.672 -10.102 -12.062 1 85.25 65 THR B O 1
ATOM 4614 N N . LEU B 1 66 ? -28.766 -10.266 -9.852 1 91.75 66 LEU B N 1
ATOM 4615 C CA . LEU B 1 66 ? -27.422 -10.828 -9.719 1 91.75 66 LEU B CA 1
ATOM 4616 C C . LEU B 1 66 ? -27.453 -12.352 -9.727 1 91.75 66 LEU B C 1
ATOM 4618 O O . LEU B 1 66 ? -28.453 -12.953 -9.305 1 91.75 66 LEU B O 1
ATOM 4622 N N . ASP B 1 67 ? -26.406 -12.969 -10.281 1 92.25 67 ASP B N 1
ATOM 4623 C CA . ASP B 1 67 ? -26.25 -14.422 -10.211 1 92.25 67 ASP B CA 1
ATOM 4624 C C . ASP B 1 67 ? -25.594 -14.844 -8.898 1 92.25 67 ASP B C 1
ATOM 4626 O O . ASP B 1 67 ? -24.391 -15.117 -8.859 1 92.25 67 ASP B O 1
ATOM 4630 N N . LEU B 1 68 ? -26.406 -14.977 -7.879 1 95.38 68 LEU B N 1
ATOM 4631 C CA . LEU B 1 68 ? -25.906 -15.281 -6.539 1 95.38 68 LEU B CA 1
ATOM 4632 C C . LEU B 1 68 ? -25.812 -16.781 -6.324 1 95.38 68 LEU B C 1
ATOM 4634 O O . LEU B 1 68 ? -26.797 -17.516 -6.484 1 95.38 68 LEU B O 1
ATOM 4638 N N . PRO B 1 69 ? -24.641 -17.25 -5.969 1 93.12 69 PRO B N 1
ATOM 4639 C CA . PRO B 1 69 ? -24.5 -18.688 -5.711 1 93.12 69 PRO B CA 1
ATOM 4640 C C . PRO B 1 69 ? -25.266 -19.141 -4.473 1 93.12 69 PRO B C 1
ATOM 4642 O O . PRO B 1 69 ? -25.172 -18.5 -3.418 1 93.12 69 PRO B O 1
ATOM 4645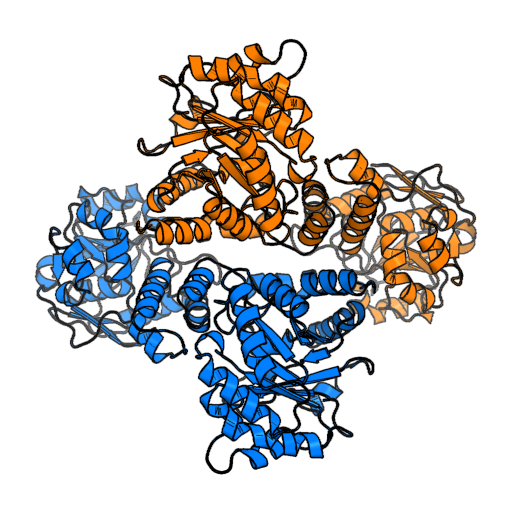 N N . PRO B 1 70 ? -25.922 -20.25 -4.582 1 91.31 70 PRO B N 1
ATOM 4646 C CA . PRO B 1 70 ? -26.688 -20.734 -3.434 1 91.31 70 PRO B CA 1
ATOM 4647 C C . PRO B 1 70 ? -25.797 -21.172 -2.27 1 91.31 70 PRO B C 1
ATOM 4649 O O . PRO B 1 70 ? -26.25 -21.234 -1.126 1 91.31 70 PRO B O 1
ATOM 4652 N N . SER B 1 71 ? -24.578 -21.422 -2.562 1 92.06 71 SER B N 1
ATOM 4653 C CA . SER B 1 71 ? -23.672 -21.922 -1.538 1 92.06 71 SER B CA 1
ATOM 4654 C C . SER B 1 71 ? -23.141 -20.781 -0.674 1 92.06 71 SER B C 1
ATOM 4656 O O . SER B 1 71 ? -22.562 -21.016 0.392 1 92.06 71 SER B O 1
ATOM 4658 N N . MET B 1 72 ? -23.375 -19.594 -1.028 1 95.25 72 MET B N 1
ATOM 4659 C CA . MET B 1 72 ? -22.828 -18.453 -0.284 1 95.25 72 MET B CA 1
ATOM 4660 C C . MET B 1 72 ? -23.922 -17.781 0.538 1 95.25 72 MET B C 1
ATOM 4662 O O . MET B 1 72 ? -25.078 -17.703 0.106 1 95.25 72 MET B O 1
ATOM 4666 N N . THR B 1 73 ? -23.562 -17.312 1.674 1 98.06 73 THR B N 1
ATOM 4667 C CA . THR B 1 73 ? -24.438 -16.484 2.486 1 98.06 73 THR B CA 1
ATOM 4668 C C . THR B 1 73 ? -24.422 -15.039 2.004 1 98.06 73 THR B C 1
ATOM 4670 O O . THR B 1 73 ? -23.344 -14.453 1.828 1 98.06 73 THR B O 1
ATOM 4673 N N . ILE B 1 74 ? -25.609 -14.469 1.786 1 98.56 74 ILE B N 1
ATOM 4674 C CA . ILE B 1 74 ? -25.719 -13.094 1.302 1 98.56 74 ILE B CA 1
ATOM 4675 C C . ILE B 1 74 ? -26.094 -12.172 2.457 1 98.56 74 ILE B C 1
ATOM 4677 O O . ILE B 1 74 ? -27.109 -12.383 3.121 1 98.56 74 ILE B O 1
ATOM 4681 N N . GLY B 1 75 ? -25.219 -11.18 2.705 1 98.62 75 GLY B N 1
ATOM 4682 C CA . GLY B 1 75 ? -25.453 -10.281 3.82 1 98.62 75 GLY B CA 1
ATOM 4683 C C . GLY B 1 75 ? -25.656 -8.836 3.391 1 98.62 75 GLY B C 1
ATOM 4684 O O . GLY B 1 75 ? -25.312 -8.469 2.264 1 98.62 75 GLY B O 1
ATOM 4685 N N . VAL B 1 76 ? -26.266 -8.031 4.27 1 98.5 76 VAL B N 1
ATOM 4686 C CA . VAL B 1 76 ? -26.391 -6.578 4.172 1 98.5 76 VAL B CA 1
ATOM 4687 C C . VAL B 1 76 ? -26.203 -5.949 5.551 1 98.5 76 VAL B C 1
ATOM 4689 O O . VAL B 1 76 ? -26.328 -6.625 6.57 1 98.5 76 VAL B O 1
ATOM 4692 N N . MET B 1 77 ? -25.844 -4.68 5.516 1 98.62 77 MET B N 1
ATOM 4693 C CA . MET B 1 77 ? -25.656 -3.984 6.785 1 98.62 77 MET B CA 1
ATOM 4694 C C . MET B 1 77 ? -26.625 -2.811 6.902 1 98.62 77 MET B C 1
ATOM 4696 O O . MET B 1 77 ? -26.906 -2.125 5.918 1 98.62 77 MET B O 1
ATOM 4700 N N . VAL B 1 78 ? -27.156 -2.617 8.07 1 97.12 78 VAL B N 1
ATOM 4701 C CA . VAL B 1 78 ? -27.984 -1.471 8.414 1 97.12 78 VAL B CA 1
ATOM 4702 C C . VAL B 1 78 ? -27.297 -0.649 9.508 1 97.12 78 VAL B C 1
ATOM 4704 O O . VAL B 1 78 ? -26.719 -1.208 10.438 1 97.12 78 VAL B O 1
ATOM 4707 N N . ASN B 1 79 ? -27.359 0.633 9.367 1 94.12 79 ASN B N 1
ATOM 4708 C CA . ASN B 1 79 ? -26.875 1.494 10.438 1 94.12 79 ASN B CA 1
ATOM 4709 C C . ASN B 1 79 ? -27.844 1.548 11.609 1 94.12 79 ASN B C 1
ATOM 4711 O O . ASN B 1 79 ? -29.031 1.843 11.422 1 94.12 79 ASN B O 1
ATOM 4715 N N . GLY B 1 80 ? -27.297 1.28 12.773 1 94.5 80 GLY B N 1
ATOM 4716 C CA . GLY B 1 80 ? -28.125 1.292 13.969 1 94.5 80 GLY B CA 1
ATOM 4717 C C . GLY B 1 80 ? -28.828 2.615 14.188 1 94.5 80 GLY B C 1
ATOM 4718 O O . GLY B 1 80 ? -29.938 2.648 14.734 1 94.5 80 GLY B O 1
ATOM 4719 N N . SER B 1 81 ? -28.25 3.674 13.703 1 90.62 81 SER B N 1
ATOM 4720 C CA . SER B 1 81 ? -28.812 5.008 13.875 1 90.62 81 SER B CA 1
ATOM 4721 C C . SER B 1 81 ? -30.156 5.133 13.172 1 90.62 81 SER B C 1
ATOM 4723 O O . SER B 1 81 ? -30.984 5.977 13.531 1 90.62 81 SER B O 1
ATOM 4725 N N . GLU B 1 82 ? -30.375 4.27 12.219 1 89.88 82 GLU B N 1
ATOM 4726 C CA . GLU B 1 82 ? -31.625 4.332 11.477 1 89.88 82 GLU B CA 1
ATOM 4727 C C . GLU B 1 82 ? -32.719 3.529 12.164 1 89.88 82 GLU B C 1
ATOM 4729 O O . GLU B 1 82 ? -33.875 3.568 11.75 1 89.88 82 GLU B O 1
ATOM 4734 N N . LEU B 1 83 ? -32.312 2.824 13.203 1 94 83 LEU B N 1
ATOM 4735 C CA . LEU B 1 83 ? -33.25 1.967 13.914 1 94 83 LEU B CA 1
ATOM 4736 C C . LEU B 1 83 ? -33.594 2.555 15.281 1 94 83 LEU B C 1
ATOM 4738 O O . LEU B 1 83 ? -34.438 1.992 16.016 1 94 83 LEU B O 1
ATOM 4742 N N . VAL B 1 84 ? -32.906 3.664 15.68 1 90.81 84 VAL B N 1
ATOM 4743 C CA . VAL B 1 84 ? -33.125 4.25 17 1 90.81 84 VAL B CA 1
ATOM 4744 C C . VAL B 1 84 ? -33.844 5.59 16.859 1 90.81 84 VAL B C 1
ATOM 4746 O O . VAL B 1 84 ? -33.75 6.242 15.828 1 90.81 84 VAL B O 1
ATOM 4749 N N . GLY B 1 85 ? -34.562 6.113 17.859 1 77.94 85 GLY B N 1
ATOM 4750 C CA . GLY B 1 85 ? -35.344 7.344 17.875 1 77.94 85 GLY B CA 1
ATOM 4751 C C . GLY B 1 85 ? -36.844 7.109 17.75 1 77.94 85 GLY B C 1
ATOM 4752 O O . GLY B 1 85 ? -37.281 5.969 17.609 1 77.94 85 GLY B O 1
ATOM 4753 N N . LYS B 1 86 ? -37.781 8.258 17.922 1 58.97 86 LYS B N 1
ATOM 4754 C CA . LYS B 1 86 ? -39.25 8.266 17.984 1 58.97 86 LYS B CA 1
ATOM 4755 C C . LYS B 1 86 ? -39.844 7.652 16.719 1 58.97 86 LYS B C 1
ATOM 4757 O O . LYS B 1 86 ? -39.656 8.18 15.617 1 58.97 86 LYS B O 1
ATOM 4762 N N . ASN B 1 87 ? -40.375 6.289 16.672 1 53.5 87 ASN B N 1
ATOM 4763 C CA . ASN B 1 87 ? -41.188 5.492 15.758 1 53.5 87 ASN B CA 1
ATOM 4764 C C . ASN B 1 87 ? -40.312 4.691 14.789 1 53.5 87 ASN B C 1
ATOM 4766 O O . ASN B 1 87 ? -40.812 4.133 13.812 1 53.5 87 ASN B O 1
ATOM 4770 N N . ALA B 1 88 ? -39.031 4.676 15.117 1 63.81 88 ALA B N 1
ATOM 4771 C CA . ALA B 1 88 ? -38.094 4.375 14.039 1 63.81 88 ALA B CA 1
ATOM 4772 C C . ALA B 1 88 ? -37.844 2.877 13.953 1 63.81 88 ALA B C 1
ATOM 4774 O O . ALA B 1 88 ? -37.812 2.309 12.859 1 63.81 88 ALA B O 1
ATOM 4775 N N . GLY B 1 89 ? -38.062 2.072 15.102 1 79.62 89 GLY B N 1
ATOM 4776 C CA . GLY B 1 89 ? -37.406 0.781 14.945 1 79.62 89 GLY B CA 1
ATOM 4777 C C . GLY B 1 89 ? -38.188 -0.177 14.062 1 79.62 89 GLY B C 1
ATOM 4778 O O . GLY B 1 89 ? -37.719 -0.57 13 1 79.62 89 GLY B O 1
ATOM 4779 N N . GLN B 1 90 ? -39.438 -0.385 14.375 1 85.19 90 GLN B N 1
ATOM 4780 C CA . GLN B 1 90 ? -40.188 -1.397 13.641 1 85.19 90 GLN B CA 1
ATOM 4781 C C . GLN B 1 90 ? -40.594 -0.889 12.258 1 85.19 90 GLN B C 1
ATOM 4783 O O . GLN B 1 90 ? -40.562 -1.636 11.281 1 85.19 90 GLN B O 1
ATOM 4788 N N . GLN B 1 91 ? -41 0.398 12.172 1 88.44 91 GLN B N 1
ATOM 4789 C CA . GLN B 1 91 ? -41.375 0.974 10.891 1 88.44 91 GLN B CA 1
ATOM 4790 C C . GLN B 1 91 ? -40.188 0.967 9.922 1 88.44 91 GLN B C 1
ATOM 4792 O O . GLN B 1 91 ? -40.344 0.637 8.742 1 88.44 91 GLN B O 1
ATOM 4797 N N . ALA B 1 92 ? -39.094 1.313 10.43 1 91.94 92 ALA B N 1
ATOM 4798 C CA . ALA B 1 92 ? -37.906 1.311 9.609 1 91.94 92 ALA B CA 1
ATOM 4799 C C . ALA B 1 92 ? -37.562 -0.099 9.125 1 91.94 92 ALA B C 1
ATOM 4801 O O . ALA B 1 92 ? -37.219 -0.297 7.957 1 91.94 92 ALA B O 1
ATOM 4802 N N . LEU B 1 93 ? -37.719 -1.038 10 1 95.62 93 LEU B N 1
ATOM 4803 C CA . LEU B 1 93 ? -37.406 -2.426 9.68 1 95.62 93 LEU B CA 1
ATOM 4804 C C . LEU B 1 93 ? -38.312 -2.949 8.586 1 95.62 93 LEU B C 1
ATOM 4806 O O . LEU B 1 93 ? -37.875 -3.666 7.684 1 95.62 93 LEU B O 1
ATOM 4810 N N . GLN B 1 94 ? -39.531 -2.545 8.641 1 93.31 94 GLN B N 1
ATOM 4811 C CA . GLN B 1 94 ? -40.5 -2.982 7.641 1 93.31 94 GLN B CA 1
ATOM 4812 C C . GLN B 1 94 ? -40.156 -2.434 6.262 1 93.31 94 GLN B C 1
ATOM 4814 O O . GLN B 1 94 ? -40.344 -3.115 5.25 1 93.31 94 GLN B O 1
ATOM 4819 N N . LEU B 1 95 ? -39.719 -1.231 6.277 1 90.5 95 LEU B N 1
ATOM 4820 C CA . LEU B 1 95 ? -39.344 -0.604 5.016 1 90.5 95 LEU B CA 1
ATOM 4821 C C . LEU B 1 95 ? -38.031 -1.199 4.473 1 90.5 95 LEU B C 1
ATOM 4823 O O . LEU B 1 95 ? -37.906 -1.406 3.268 1 90.5 95 LEU B O 1
ATOM 4827 N N . LEU B 1 96 ? -37.125 -1.531 5.316 1 93.75 96 LEU B N 1
ATOM 4828 C CA . LEU B 1 96 ? -35.812 -2.049 4.93 1 93.75 96 LEU B CA 1
ATOM 4829 C C . LEU B 1 96 ? -35.906 -3.523 4.559 1 93.75 96 LEU B C 1
ATOM 4831 O O . LEU B 1 96 ? -35.156 -3.998 3.707 1 93.75 96 LEU B O 1
ATOM 4835 N N . PHE B 1 97 ? -36.812 -4.176 5.254 1 96.31 97 PHE B N 1
ATOM 4836 C CA . PHE B 1 97 ? -37 -5.605 5.051 1 96.31 97 PHE B CA 1
ATOM 4837 C C . PHE B 1 97 ? -38.469 -5.938 4.859 1 96.31 97 PHE B C 1
ATOM 4839 O O . PHE B 1 97 ? -39.094 -6.582 5.715 1 96.31 97 PHE B O 1
ATOM 4846 N N . PRO B 1 98 ? -38.938 -5.66 3.695 1 91.19 98 PRO B N 1
ATOM 4847 C CA . PRO B 1 98 ? -40.375 -5.855 3.438 1 91.19 98 PRO B CA 1
ATOM 4848 C C . PRO B 1 98 ? -40.781 -7.332 3.354 1 91.19 98 PRO B C 1
ATOM 4850 O O . PRO B 1 98 ? -41.938 -7.68 3.549 1 91.19 98 PRO B O 1
ATOM 4853 N N . SER B 1 99 ? -39.812 -8.227 3.062 1 95.06 99 SER B N 1
ATOM 4854 C CA . SER B 1 99 ? -40.062 -9.656 2.908 1 95.06 99 SER B CA 1
ATOM 4855 C C . SER B 1 99 ? -39.344 -10.477 3.961 1 95.06 99 SER B C 1
ATOM 4857 O O . SER B 1 99 ? -38.281 -10.062 4.441 1 95.06 99 SER B O 1
ATOM 4859 N N . PRO B 1 100 ? -39.969 -11.617 4.281 1 97.25 100 PRO B N 1
ATOM 4860 C CA . PRO B 1 100 ? -39.188 -12.547 5.109 1 97.25 100 PRO B CA 1
ATOM 4861 C C . PRO B 1 100 ? -38 -13.133 4.375 1 97.25 100 PRO B C 1
ATOM 4863 O O . PRO B 1 100 ? -37.906 -13.039 3.146 1 97.25 100 PRO B O 1
ATOM 4866 N N . ALA B 1 101 ? -37.125 -13.711 5.148 1 97.81 101 ALA B N 1
ATOM 4867 C CA . ALA B 1 101 ? -35.875 -14.219 4.59 1 97.81 101 ALA B CA 1
ATOM 4868 C C . ALA B 1 101 ? -36.125 -15.25 3.496 1 97.81 101 ALA B C 1
ATOM 4870 O O . ALA B 1 101 ? -35.375 -15.336 2.52 1 97.81 101 ALA B O 1
ATOM 4871 N N . SER B 1 102 ? -37.188 -16.031 3.609 1 97.25 102 SER B N 1
ATOM 4872 C CA . SER B 1 102 ? -37.531 -17.094 2.658 1 97.25 102 SER B CA 1
ATOM 4873 C C . SER B 1 102 ? -37.875 -16.516 1.293 1 97.25 102 SER B C 1
ATOM 4875 O O . SER B 1 102 ? -37.844 -17.219 0.282 1 97.25 102 SER B O 1
ATOM 4877 N N . GLU B 1 103 ? -38.281 -15.258 1.288 1 96.81 103 GLU B N 1
ATOM 4878 C CA . GLU B 1 103 ? -38.688 -14.609 0.048 1 96.81 103 GLU B CA 1
ATOM 4879 C C . GLU B 1 103 ? -37.688 -13.531 -0.371 1 96.81 103 GLU B C 1
ATOM 4881 O O . GLU B 1 103 ? -37.969 -12.703 -1.237 1 96.81 103 GLU B O 1
ATOM 4886 N N . SER B 1 104 ? -36.562 -13.484 0.258 1 96.12 104 SER B N 1
ATOM 4887 C CA . SER B 1 104 ? -35.469 -12.531 -0.014 1 96.12 104 SER B CA 1
ATOM 4888 C C . SER B 1 104 ? -34.156 -13.242 -0.308 1 96.12 104 SER B C 1
ATOM 4890 O O . SER B 1 104 ? -33.906 -14.32 0.231 1 96.12 104 SER B O 1
ATOM 4892 N N . PRO B 1 105 ? -33.344 -12.648 -1.209 1 96.75 105 PRO B N 1
ATOM 4893 C CA . PRO B 1 105 ? -32 -13.234 -1.394 1 96.75 105 PRO B CA 1
ATOM 4894 C C . PRO B 1 105 ? -31.094 -13.031 -0.18 1 96.75 105 PRO B C 1
ATOM 4896 O O . PRO B 1 105 ? -30.016 -13.625 -0.1 1 96.75 105 PRO B O 1
ATOM 4899 N N . VAL B 1 106 ? -31.484 -12.227 0.792 1 98.06 106 VAL B N 1
ATOM 4900 C CA . VAL B 1 106 ? -30.656 -11.867 1.938 1 98.06 106 VAL B CA 1
ATOM 4901 C C . VAL B 1 106 ? -30.812 -12.922 3.033 1 98.06 106 VAL B C 1
ATOM 4903 O O . VAL B 1 106 ? -31.938 -13.32 3.367 1 98.06 106 VAL B O 1
ATOM 4906 N N . ASP B 1 107 ? -29.656 -13.375 3.518 1 98.5 107 ASP B N 1
ATOM 4907 C CA . ASP B 1 107 ? -29.625 -14.359 4.598 1 98.5 107 ASP B CA 1
ATOM 4908 C C . ASP B 1 107 ? -29.25 -13.703 5.922 1 98.5 107 ASP B C 1
ATOM 4910 O O . ASP B 1 107 ? -29.797 -14.055 6.973 1 98.5 107 ASP B O 1
ATOM 4914 N N . LEU B 1 108 ? -28.328 -12.797 5.895 1 98.69 108 LEU B N 1
ATOM 4915 C CA . LEU B 1 108 ? -27.688 -12.234 7.082 1 98.69 108 LEU B CA 1
ATOM 4916 C C . LEU B 1 108 ? -27.844 -10.719 7.121 1 98.69 108 LEU B C 1
ATOM 4918 O O . LEU B 1 108 ? -27.578 -10.039 6.125 1 98.69 108 LEU B O 1
ATOM 4922 N N . VAL B 1 109 ? -28.328 -10.219 8.234 1 98.75 109 VAL B N 1
ATOM 4923 C CA . VAL B 1 109 ? -28.422 -8.781 8.469 1 98.75 109 VAL B CA 1
ATOM 4924 C C . VAL B 1 109 ? -27.469 -8.391 9.602 1 98.75 109 VAL B C 1
ATOM 4926 O O . VAL B 1 109 ? -27.594 -8.891 10.727 1 98.75 109 VAL B O 1
ATOM 4929 N N . ARG B 1 110 ? -26.516 -7.535 9.312 1 98.75 110 ARG B N 1
ATOM 4930 C CA . ARG B 1 110 ? -25.641 -6.973 10.336 1 98.75 110 ARG B CA 1
ATOM 4931 C C . ARG B 1 110 ? -26.031 -5.535 10.656 1 98.75 110 ARG B C 1
ATOM 4933 O O . ARG B 1 110 ? -26.375 -4.762 9.758 1 98.75 110 ARG B O 1
ATOM 4940 N N . ILE B 1 111 ? -26.047 -5.227 11.898 1 98 111 ILE B N 1
ATOM 4941 C CA . ILE B 1 111 ? -26.406 -3.885 12.359 1 98 111 ILE B CA 1
ATOM 4942 C C . ILE B 1 111 ? -25.203 -3.227 13.008 1 98 111 ILE B C 1
ATOM 4944 O O . ILE B 1 111 ? -24.672 -3.723 14.016 1 98 111 ILE B O 1
ATOM 4948 N N . ALA B 1 112 ? -24.734 -2.174 12.43 1 96.75 112 ALA B N 1
ATOM 4949 C CA . ALA B 1 112 ? -23.625 -1.404 12.984 1 96.75 112 ALA B CA 1
ATOM 4950 C C . ALA B 1 112 ? -24.125 -0.359 13.977 1 96.75 112 ALA B C 1
ATOM 4952 O O . ALA B 1 112 ? -24.953 0.493 13.633 1 96.75 112 ALA B O 1
ATOM 4953 N N . CYS B 1 113 ? -23.578 -0.451 15.195 1 93.94 113 CYS B N 1
ATOM 4954 C CA . CYS B 1 113 ? -24.094 0.42 16.25 1 93.94 113 CYS B CA 1
ATOM 4955 C C . CYS B 1 113 ? -22.953 1.071 17.016 1 93.94 113 CYS B C 1
ATOM 4957 O O . CYS B 1 113 ? -21.984 0.409 17.359 1 93.94 113 CYS B O 1
ATOM 4959 N N . HIS B 1 114 ? -23.188 2.357 17.234 1 91.5 114 HIS B N 1
ATOM 4960 C CA . HIS B 1 114 ? -22.406 2.949 18.328 1 91.5 114 HIS B CA 1
ATOM 4961 C C . HIS B 1 114 ? -22.891 2.43 19.672 1 91.5 114 HIS B C 1
ATOM 4963 O O . HIS B 1 114 ? -24.016 1.936 19.797 1 91.5 114 HIS B O 1
ATOM 4969 N N . VAL B 1 115 ? -22.078 2.615 20.609 1 90.94 115 VAL B N 1
ATOM 4970 C CA . VAL B 1 115 ? -22.359 2.08 21.953 1 90.94 115 VAL B CA 1
ATOM 4971 C C . VAL B 1 115 ? -23.672 2.646 22.469 1 90.94 115 VAL B C 1
ATOM 4973 O O . VAL B 1 115 ? -24.5 1.91 23.016 1 90.94 115 VAL B O 1
ATOM 4976 N N . HIS B 1 116 ? -23.922 3.889 22.203 1 89.44 116 HIS B N 1
ATOM 4977 C CA . HIS B 1 116 ? -25.094 4.547 22.766 1 89.44 116 HIS B CA 1
ATOM 4978 C C . HIS B 1 116 ? -26.359 4.117 22.047 1 89.44 116 HIS B C 1
ATOM 4980 O O . HIS B 1 116 ? -27.469 4.316 22.562 1 89.44 116 HIS B O 1
ATOM 4986 N N . GLU B 1 117 ? -26.25 3.496 20.906 1 92.56 117 GLU B N 1
ATOM 4987 C CA . GLU B 1 117 ? -27.391 3.059 20.094 1 92.56 117 GLU B CA 1
ATOM 4988 C C . GLU B 1 117 ? -27.734 1.596 20.375 1 92.56 117 GLU B C 1
ATOM 4990 O O . GLU B 1 117 ? -28.812 1.129 20.016 1 92.56 117 GLU B O 1
ATOM 4995 N N . PHE B 1 118 ? -26.875 0.905 21.047 1 95.81 118 PHE B N 1
ATOM 4996 C CA . PHE B 1 118 ? -26.859 -0.553 21.078 1 95.81 118 PHE B CA 1
ATOM 4997 C C . PHE B 1 118 ? -28.125 -1.079 21.766 1 95.81 118 PHE B C 1
ATOM 4999 O O . PHE B 1 118 ? -28.875 -1.869 21.188 1 95.81 118 PHE B O 1
ATOM 5006 N N . ALA B 1 119 ? -28.359 -0.581 22.953 1 94.25 119 ALA B N 1
ATOM 5007 C CA . ALA B 1 119 ? -29.5 -1.062 23.75 1 94.25 119 ALA B CA 1
ATOM 5008 C C . ALA B 1 119 ? -30.812 -0.83 23.016 1 94.25 119 ALA B C 1
ATOM 5010 O O . ALA B 1 119 ? -31.688 -1.69 23.016 1 94.25 119 ALA B O 1
ATOM 5011 N N . GLU B 1 120 ? -30.922 0.278 22.391 1 94.31 120 GLU B N 1
ATOM 5012 C CA . GLU B 1 120 ? -32.156 0.646 21.703 1 94.31 120 GLU B CA 1
ATOM 5013 C C . GLU B 1 120 ? -32.312 -0.121 20.406 1 94.31 120 GLU B C 1
ATOM 5015 O O . GLU B 1 120 ? -33.438 -0.344 19.938 1 94.31 120 GLU B O 1
ATOM 5020 N N . ALA B 1 121 ? -31.234 -0.586 19.766 1 95.5 121 ALA B N 1
ATOM 5021 C CA . ALA B 1 121 ? -31.281 -1.252 18.469 1 95.5 121 ALA B CA 1
ATOM 5022 C C . ALA B 1 121 ? -31.5 -2.754 18.625 1 95.5 121 ALA B C 1
ATOM 5024 O O . ALA B 1 121 ? -31.969 -3.42 17.703 1 95.5 121 ALA B O 1
ATOM 5025 N N . LEU B 1 122 ? -31.25 -3.32 19.75 1 96.25 122 LEU B N 1
ATOM 5026 C CA . LEU B 1 122 ? -31.188 -4.758 19.984 1 96.25 122 LEU B CA 1
ATOM 5027 C C . LEU B 1 122 ? -32.531 -5.418 19.688 1 96.25 122 LEU B C 1
ATOM 5029 O O . LEU B 1 122 ? -32.594 -6.535 19.172 1 96.25 122 LEU B O 1
ATOM 5033 N N . PRO B 1 123 ? -33.656 -4.77 19.938 1 95.31 123 PRO B N 1
ATOM 5034 C CA . PRO B 1 123 ? -34.938 -5.406 19.641 1 95.31 123 PRO B CA 1
ATOM 5035 C C . PRO B 1 123 ? -35.094 -5.762 18.172 1 95.31 123 PRO B C 1
ATOM 5037 O O . PRO B 1 123 ? -35.906 -6.633 17.812 1 95.31 123 PRO B O 1
ATOM 5040 N N . ALA B 1 124 ? -34.375 -5.082 17.328 1 96.44 124 ALA B N 1
ATOM 5041 C CA . ALA B 1 124 ? -34.406 -5.402 15.898 1 96.44 124 ALA B CA 1
ATOM 5042 C C . ALA B 1 124 ? -34 -6.852 15.656 1 96.44 124 ALA B C 1
ATOM 5044 O O . ALA B 1 124 ? -34.469 -7.484 14.711 1 96.44 124 ALA B O 1
ATOM 5045 N N . ALA B 1 125 ? -33.125 -7.387 16.516 1 97.38 125 ALA B N 1
ATOM 5046 C CA . ALA B 1 125 ? -32.688 -8.773 16.375 1 97.38 125 ALA B CA 1
ATOM 5047 C C . ALA B 1 125 ? -33.844 -9.742 16.469 1 97.38 125 ALA B C 1
ATOM 5049 O O . ALA B 1 125 ? -33.969 -10.664 15.664 1 97.38 125 ALA B O 1
ATOM 5050 N N . SER B 1 126 ? -34.688 -9.523 17.438 1 97 126 SER B N 1
ATOM 5051 C CA . SER B 1 126 ? -35.844 -10.391 17.625 1 97 126 SER B CA 1
ATOM 5052 C C . SER B 1 126 ? -36.812 -10.312 16.422 1 97 126 SER B C 1
ATOM 5054 O O . SER B 1 126 ? -37.281 -11.336 15.938 1 97 126 SER B O 1
ATOM 5056 N N . TRP B 1 127 ? -37 -9.094 15.938 1 96.81 127 TRP B N 1
ATOM 5057 C CA . TRP B 1 127 ? -37.875 -8.875 14.797 1 96.81 127 TRP B CA 1
ATOM 5058 C C . TRP B 1 127 ? -37.344 -9.586 13.555 1 96.81 127 TRP B C 1
ATOM 5060 O O . TRP B 1 127 ? -38.094 -10.258 12.852 1 96.81 127 TRP B O 1
ATOM 5070 N N . LEU B 1 128 ? -36.125 -9.484 13.258 1 98.12 128 LEU B N 1
ATOM 5071 C CA . LEU B 1 128 ? -35.469 -10.078 12.086 1 98.12 128 LEU B CA 1
ATOM 5072 C C . LEU B 1 128 ? -35.438 -11.594 12.195 1 98.12 128 LEU B C 1
ATOM 5074 O O . LEU B 1 128 ? -35.719 -12.305 11.219 1 98.12 128 LEU B O 1
ATOM 5078 N N . LYS B 1 129 ? -35.156 -12.07 13.414 1 98.31 129 LYS B N 1
ATOM 5079 C CA . LYS B 1 129 ? -35.094 -13.516 13.641 1 98.31 129 LYS B CA 1
ATOM 5080 C C . LYS B 1 129 ? -36.438 -14.164 13.422 1 98.31 129 LYS B C 1
ATOM 5082 O O . LYS B 1 129 ? -36.531 -15.266 12.883 1 98.31 129 LYS B O 1
ATOM 5087 N N . GLU B 1 130 ? -37.438 -13.516 13.836 1 97.62 130 GLU B N 1
ATOM 5088 C CA . GLU B 1 130 ? -38.781 -14.023 13.633 1 97.62 130 GLU B CA 1
ATOM 5089 C C . GLU B 1 130 ? -39.094 -14.156 12.148 1 97.62 130 GLU B C 1
ATOM 5091 O O . GLU B 1 130 ? -39.938 -14.969 11.758 1 97.62 130 GLU B O 1
ATOM 5096 N N . ARG B 1 131 ? -38.469 -13.422 11.43 1 97.69 131 ARG B N 1
ATOM 5097 C CA . ARG B 1 131 ? -38.688 -13.414 9.992 1 97.69 131 ARG B CA 1
ATOM 5098 C C . ARG B 1 131 ? -37.688 -14.297 9.266 1 97.69 131 ARG B C 1
ATOM 5100 O O . ARG B 1 131 ? -37.656 -14.344 8.039 1 97.69 131 ARG B O 1
ATOM 5107 N N . GLY B 1 132 ? -36.781 -14.922 9.969 1 98.56 132 GLY B N 1
ATOM 5108 C CA . GLY B 1 132 ? -35.938 -15.977 9.43 1 98.56 132 GLY B CA 1
ATOM 5109 C C . GLY B 1 132 ? -34.531 -15.492 9.078 1 98.56 132 GLY B C 1
ATOM 5110 O O . GLY B 1 132 ? -33.719 -16.266 8.562 1 98.56 132 GLY B O 1
ATOM 5111 N N . TYR B 1 133 ? -34.188 -14.25 9.32 1 98.62 133 TYR B N 1
ATOM 5112 C CA . TYR B 1 133 ? -32.875 -13.719 9.016 1 98.62 133 TYR B CA 1
ATOM 5113 C C . TYR B 1 133 ? -31.859 -14.117 10.086 1 98.62 133 TYR B C 1
ATOM 5115 O O . TYR B 1 133 ? -32.219 -14.242 11.266 1 98.62 133 TYR B O 1
ATOM 5123 N N . ASP B 1 134 ? -30.609 -14.414 9.711 1 98.56 134 ASP B N 1
ATOM 5124 C CA . ASP B 1 134 ? -29.516 -14.375 10.672 1 98.56 134 ASP B CA 1
ATOM 5125 C C . ASP B 1 134 ? -29.141 -12.938 11.023 1 98.56 134 ASP B C 1
ATOM 5127 O O . ASP B 1 134 ? -29.266 -12.039 10.188 1 98.56 134 ASP B O 1
ATOM 5131 N N . VAL B 1 135 ? -28.75 -12.75 12.273 1 98.69 135 VAL B N 1
ATOM 5132 C CA . VAL B 1 135 ? -28.562 -11.375 12.711 1 98.69 135 VAL B CA 1
ATOM 5133 C C . VAL B 1 135 ? -27.219 -11.234 13.438 1 98.69 135 VAL B C 1
ATOM 5135 O O . VAL B 1 135 ? -26.891 -12.055 14.297 1 98.69 135 VAL B O 1
ATOM 5138 N N . GLY B 1 136 ? -26.422 -10.25 13.031 1 98.38 136 GLY B N 1
ATOM 5139 C CA . GLY B 1 136 ? -25.203 -9.836 13.727 1 98.38 136 GLY B CA 1
ATOM 5140 C C . GLY B 1 136 ? -25.234 -8.375 14.148 1 98.38 136 GLY B C 1
ATOM 5141 O O . GLY B 1 136 ? -25.812 -7.539 13.461 1 98.38 136 GLY B O 1
ATOM 5142 N N . PHE B 1 137 ? -24.625 -8.062 15.258 1 98.19 137 PHE B N 1
ATOM 5143 C CA . PHE B 1 137 ? -24.438 -6.684 15.703 1 98.19 137 PHE B CA 1
ATOM 5144 C C . PHE B 1 137 ? -22.969 -6.309 15.727 1 98.19 137 PHE B C 1
ATOM 5146 O O . PHE B 1 137 ? -22.141 -7.062 16.25 1 98.19 137 PHE B O 1
ATOM 5153 N N . ASN B 1 138 ? -22.672 -5.238 15.141 1 97.56 138 ASN B N 1
ATOM 5154 C CA . ASN B 1 138 ? -21.312 -4.711 15.094 1 97.56 138 ASN B CA 1
ATOM 5155 C C . ASN B 1 138 ? -21.141 -3.516 16.031 1 97.56 138 ASN B C 1
ATOM 5157 O O . ASN B 1 138 ? -21.562 -2.406 15.703 1 97.56 138 ASN B O 1
ATOM 5161 N N . LEU B 1 139 ? -20.438 -3.738 17.094 1 95.75 139 LEU B N 1
ATOM 5162 C CA . LEU B 1 139 ? -20.125 -2.65 18.016 1 95.75 139 LEU B CA 1
ATOM 5163 C C . LEU B 1 139 ? -18.953 -1.821 17.5 1 95.75 139 LEU B C 1
ATOM 5165 O O . LEU B 1 139 ? -17.828 -2.312 17.438 1 95.75 139 LEU B O 1
ATOM 5169 N N . MET B 1 140 ? -19.219 -0.572 17.266 1 92.56 140 MET B N 1
ATOM 5170 C CA . MET B 1 140 ? -18.188 0.313 16.719 1 92.56 140 MET B CA 1
ATOM 5171 C C . MET B 1 140 ? -17.484 1.067 17.828 1 92.56 140 MET B C 1
ATOM 5173 O O . MET B 1 140 ? -18.016 1.223 18.938 1 92.56 140 MET B O 1
ATOM 5177 N N . GLN B 1 141 ? -16.266 1.521 17.703 1 86.5 141 GLN B N 1
ATOM 5178 C CA . GLN B 1 141 ? -15.422 2.338 18.562 1 86.5 141 GLN B CA 1
ATOM 5179 C C . GLN B 1 141 ? -15.273 1.703 19.953 1 86.5 141 GLN B C 1
ATOM 5181 O O . GLN B 1 141 ? -15.305 2.4 20.969 1 86.5 141 GLN B O 1
ATOM 5186 N N . ILE B 1 142 ? -15.172 0.444 19.953 1 88.19 142 ILE B N 1
ATOM 5187 C CA . ILE B 1 142 ? -15.133 -0.32 21.188 1 88.19 142 ILE B CA 1
ATOM 5188 C C . ILE B 1 142 ? -13.797 -0.086 21.906 1 88.19 142 ILE B C 1
ATOM 5190 O O . ILE B 1 142 ? -13.711 -0.22 23.125 1 88.19 142 ILE B O 1
ATOM 5194 N N . ALA B 1 143 ? -12.812 0.227 21.125 1 84.75 143 ALA B N 1
ATOM 5195 C CA . ALA B 1 143 ? -11.477 0.432 21.688 1 84.75 143 ALA B CA 1
ATOM 5196 C C . ALA B 1 143 ? -11.469 1.59 22.688 1 84.75 143 ALA B C 1
ATOM 5198 O O . ALA B 1 143 ? -10.57 1.685 23.531 1 84.75 143 ALA B O 1
ATOM 5199 N N . ASN B 1 144 ? -12.461 2.418 22.656 1 85.06 144 ASN B N 1
ATOM 5200 C CA . ASN B 1 144 ? -12.539 3.58 23.547 1 85.06 144 ASN B CA 1
ATOM 5201 C C . ASN B 1 144 ? -13.398 3.293 24.766 1 85.06 144 ASN B C 1
ATOM 5203 O O . ASN B 1 144 ? -13.586 4.168 25.625 1 85.06 144 ASN B O 1
ATOM 5207 N N . CYS B 1 145 ? -13.836 2.119 24.906 1 91.94 145 CYS B N 1
ATOM 5208 C CA . CYS B 1 145 ? -14.703 1.746 26.031 1 91.94 145 CYS B CA 1
ATOM 5209 C C . CYS B 1 145 ? -13.898 1.122 27.156 1 91.94 145 CYS B C 1
ATOM 5211 O O . CYS B 1 145 ? -12.859 0.512 26.922 1 91.94 145 CYS B O 1
ATOM 5213 N N . SER B 1 146 ? -14.414 1.286 28.344 1 95.06 146 SER B N 1
ATOM 5214 C CA . SER B 1 146 ? -13.828 0.633 29.5 1 95.06 146 SER B CA 1
ATOM 5215 C C . SER B 1 146 ? -14.227 -0.837 29.578 1 95.06 146 SER B C 1
ATOM 5217 O O . SER B 1 146 ? -15.164 -1.265 28.891 1 95.06 146 SER B O 1
ATOM 5219 N N . GLU B 1 147 ? -13.453 -1.562 30.359 1 96.94 147 GLU B N 1
ATOM 5220 C CA . GLU B 1 147 ? -13.781 -2.965 30.594 1 96.94 147 GLU B CA 1
ATOM 5221 C C . GLU B 1 147 ? -15.227 -3.127 31.062 1 96.94 147 GLU B C 1
ATOM 5223 O O . GLU B 1 147 ? -15.953 -3.979 30.547 1 96.94 147 GLU B O 1
ATOM 5228 N N . SER B 1 148 ? -15.602 -2.312 32.031 1 97.25 148 SER B N 1
ATOM 5229 C CA . SER B 1 148 ? -16.953 -2.404 32.594 1 97.25 148 SER B CA 1
ATOM 5230 C C . SER B 1 148 ? -18.016 -2.143 31.531 1 97.25 148 SER B C 1
ATOM 5232 O O . SER B 1 148 ? -19.047 -2.82 31.484 1 97.25 148 SER B O 1
ATOM 5234 N N . GLU B 1 149 ? -17.75 -1.223 30.672 1 96.56 149 GLU B N 1
ATOM 5235 C CA . GLU B 1 149 ? -18.688 -0.904 29.609 1 96.56 149 GLU B CA 1
ATOM 5236 C C . GLU B 1 149 ? -18.812 -2.066 28.625 1 96.56 149 GLU B C 1
ATOM 5238 O O . GLU B 1 149 ? -19.922 -2.416 28.219 1 96.56 149 GLU B O 1
ATOM 5243 N N . ILE B 1 150 ? -17.703 -2.652 28.312 1 97.38 150 ILE B N 1
ATOM 5244 C CA . ILE B 1 150 ? -17.672 -3.74 27.328 1 97.38 150 ILE B CA 1
ATOM 5245 C C . ILE B 1 150 ? -18.391 -4.957 27.906 1 97.38 150 ILE B C 1
ATOM 5247 O O . ILE B 1 150 ? -19.203 -5.594 27.219 1 97.38 150 ILE B O 1
ATOM 5251 N N . LYS B 1 151 ? -18.172 -5.219 29.125 1 97.69 151 LYS B N 1
ATOM 5252 C CA . LYS B 1 151 ? -18.859 -6.332 29.781 1 97.69 151 LYS B CA 1
ATOM 5253 C C . LYS B 1 151 ? -20.359 -6.09 29.859 1 97.69 151 LYS B C 1
ATOM 5255 O O . LYS B 1 151 ? -21.156 -7.016 29.688 1 97.69 151 LYS B O 1
ATOM 5260 N N . ALA B 1 152 ? -20.703 -4.883 30.109 1 97.12 152 ALA B N 1
ATOM 5261 C CA . ALA B 1 152 ? -22.125 -4.535 30.172 1 97.12 152 ALA B CA 1
ATOM 5262 C C . ALA B 1 152 ? -22.797 -4.734 28.812 1 97.12 152 ALA B C 1
ATOM 5264 O O . ALA B 1 152 ? -23.938 -5.211 28.734 1 97.12 152 ALA B O 1
ATOM 5265 N N . LEU B 1 153 ? -22.141 -4.34 27.781 1 97.12 153 LEU B N 1
ATOM 5266 C CA . LEU B 1 153 ? -22.672 -4.508 26.422 1 97.12 153 LEU B CA 1
ATOM 5267 C C . LEU B 1 153 ? -22.828 -5.984 26.078 1 97.12 153 LEU B C 1
ATOM 5269 O O . LEU B 1 153 ? -23.844 -6.383 25.516 1 97.12 153 LEU B O 1
ATOM 5273 N N . ALA B 1 154 ? -21.844 -6.758 26.438 1 97.44 154 ALA B N 1
ATOM 5274 C CA . ALA B 1 154 ? -21.906 -8.195 26.203 1 97.44 154 ALA B CA 1
ATOM 5275 C C . ALA B 1 154 ? -23.062 -8.836 26.953 1 97.44 154 ALA B C 1
ATOM 5277 O O . ALA B 1 154 ? -23.75 -9.711 26.422 1 97.44 154 ALA B O 1
ATOM 5278 N N . LYS B 1 155 ? -23.25 -8.406 28.172 1 97.12 155 LYS B N 1
ATOM 5279 C CA . LYS B 1 155 ? -24.359 -8.914 28.984 1 97.12 155 LYS B CA 1
ATOM 5280 C C . LYS B 1 155 ? -25.703 -8.578 28.344 1 97.12 155 LYS B C 1
ATOM 5282 O O . LYS B 1 155 ? -26.609 -9.414 28.328 1 97.12 155 LYS B O 1
ATOM 5287 N N . LEU B 1 156 ? -25.812 -7.406 27.828 1 96.38 156 LEU B N 1
ATOM 5288 C CA . LEU B 1 156 ? -27.047 -6.984 27.156 1 96.38 156 LEU B CA 1
ATOM 5289 C C . LEU B 1 156 ? -27.312 -7.852 25.922 1 96.38 156 LEU B C 1
ATOM 5291 O O . LEU B 1 156 ? -28.469 -8.219 25.672 1 96.38 156 LEU B O 1
ATOM 5295 N N . ALA B 1 157 ? -26.312 -8.141 25.172 1 96.69 157 ALA B N 1
ATOM 5296 C CA . ALA B 1 157 ? -26.422 -8.938 23.953 1 96.69 157 ALA B CA 1
ATOM 5297 C C . ALA B 1 157 ? -27 -10.32 24.25 1 96.69 157 ALA B C 1
ATOM 5299 O O . ALA B 1 157 ? -27.734 -10.883 23.438 1 96.69 157 ALA B O 1
ATOM 5300 N N . ASN B 1 158 ? -26.75 -10.797 25.422 1 95 158 ASN B N 1
ATOM 5301 C CA . ASN B 1 158 ? -27.188 -12.133 25.828 1 95 158 ASN B CA 1
ATOM 5302 C C . ASN B 1 158 ? -28.703 -12.242 25.906 1 95 158 ASN B C 1
ATOM 5304 O O . ASN B 1 158 ? -29.25 -13.344 25.859 1 95 158 ASN B O 1
ATOM 5308 N N . ASN B 1 159 ? -29.281 -11.211 26.016 1 95.44 159 ASN B N 1
ATOM 5309 C CA . ASN B 1 159 ? -30.734 -11.203 26.188 1 95.44 159 ASN B CA 1
ATOM 5310 C C . ASN B 1 159 ? -31.453 -11.242 24.844 1 95.44 159 ASN B C 1
ATOM 5312 O O . ASN B 1 159 ? -32.688 -11.281 24.797 1 95.44 159 ASN B O 1
ATOM 5316 N N . TYR B 1 160 ? -30.75 -11.266 23.734 1 96.62 160 TYR B N 1
ATOM 5317 C CA . TYR B 1 160 ? -31.344 -11.227 22.406 1 96.62 160 TYR B CA 1
ATOM 5318 C C . TYR B 1 160 ? -30.781 -12.336 21.531 1 96.62 160 TYR B C 1
ATOM 5320 O O . TYR B 1 160 ? -29.688 -12.836 21.781 1 96.62 160 TYR B O 1
ATOM 5328 N N . PRO B 1 161 ? -31.516 -12.766 20.531 1 97.06 161 PRO B N 1
ATOM 5329 C CA . PRO B 1 161 ? -31.094 -13.883 19.688 1 97.06 161 PRO B CA 1
ATOM 5330 C C . PRO B 1 161 ? -30.125 -13.461 18.594 1 97.06 161 PRO B C 1
ATOM 5332 O O . PRO B 1 161 ? -30.438 -13.547 17.406 1 97.06 161 PRO B O 1
ATOM 5335 N N . LEU B 1 162 ? -28.906 -13.203 18.922 1 97.69 162 LEU B N 1
ATOM 5336 C CA . LEU B 1 162 ? -27.859 -12.844 17.969 1 97.69 162 LEU B CA 1
ATOM 5337 C C . LEU B 1 162 ? -27.125 -14.086 17.469 1 97.69 162 LEU B C 1
ATOM 5339 O O . LEU B 1 162 ? -26.844 -15 18.25 1 97.69 162 LEU B O 1
ATOM 5343 N N . ASP B 1 163 ? -26.922 -14.117 16.203 1 98 163 ASP B N 1
ATOM 5344 C CA . ASP B 1 163 ? -26.094 -15.188 15.648 1 98 163 ASP B CA 1
ATOM 5345 C C . ASP B 1 163 ? -24.609 -14.891 15.844 1 98 163 ASP B C 1
ATOM 5347 O O . ASP B 1 163 ? -23.797 -15.812 15.945 1 98 163 ASP B O 1
ATOM 5351 N N . VAL B 1 164 ? -24.266 -13.594 15.914 1 98.31 164 VAL B N 1
ATOM 5352 C CA . VAL B 1 164 ? -22.875 -13.211 16.109 1 98.31 164 VAL B CA 1
ATOM 5353 C C . VAL B 1 164 ? -22.797 -11.805 16.688 1 98.31 164 VAL B C 1
ATOM 5355 O O . VAL B 1 164 ? -23.594 -10.938 16.344 1 98.31 164 VAL B O 1
ATOM 5358 N N . LEU B 1 165 ? -21.891 -11.594 17.625 1 98.38 165 LEU B N 1
ATOM 5359 C CA . LEU B 1 165 ? -21.547 -10.281 18.172 1 98.38 165 LEU B CA 1
ATOM 5360 C C . LEU B 1 165 ? -20.188 -9.82 17.656 1 98.38 165 LEU B C 1
ATOM 5362 O O . LEU B 1 165 ? -19.172 -10.469 17.922 1 98.38 165 LEU B O 1
ATOM 5366 N N . TYR B 1 166 ? -20.203 -8.68 16.922 1 97.75 166 TYR B N 1
ATOM 5367 C CA . TYR B 1 166 ? -19 -8.125 16.328 1 97.75 166 TYR B CA 1
ATOM 5368 C C . TYR B 1 166 ? -18.453 -6.965 17.156 1 97.75 166 TYR B C 1
ATOM 5370 O O . TYR B 1 166 ? -19.234 -6.23 17.781 1 97.75 166 TYR B O 1
ATOM 5378 N N . PHE B 1 167 ? -17.109 -6.863 17.109 1 97 167 PHE B N 1
ATOM 5379 C CA . PHE B 1 167 ? -16.516 -5.594 17.5 1 97 167 PHE B CA 1
ATOM 5380 C C . PHE B 1 167 ? -15.57 -5.086 16.406 1 97 167 PHE B C 1
ATOM 5382 O O . PHE B 1 1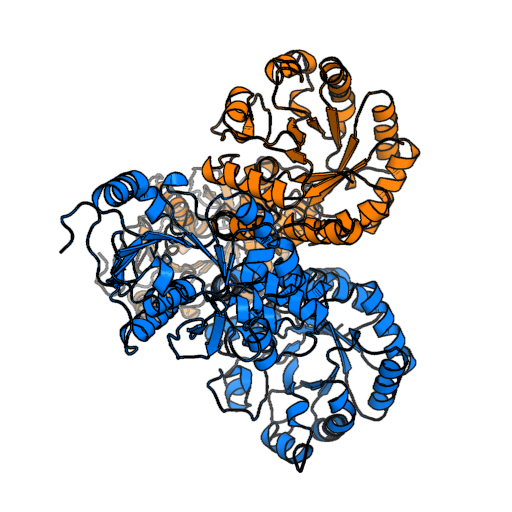67 ? -14.984 -5.879 15.672 1 97 167 PHE B O 1
ATOM 5389 N N . ALA B 1 168 ? -15.508 -3.775 16.312 1 95.31 168 ALA B N 1
ATOM 5390 C CA . ALA B 1 168 ? -14.758 -3.17 15.219 1 95.31 168 ALA B CA 1
ATOM 5391 C C . ALA B 1 168 ? -13.641 -2.277 15.742 1 95.31 168 ALA B C 1
ATOM 5393 O O . ALA B 1 168 ? -13.82 -1.555 16.734 1 95.31 168 ALA B O 1
ATOM 5394 N N . ASP B 1 169 ? -12.5 -2.412 15.078 1 94.12 169 ASP B N 1
ATOM 5395 C CA . ASP B 1 169 ? -11.398 -1.472 15.25 1 94.12 169 ASP B CA 1
ATOM 5396 C C . ASP B 1 169 ? -11.586 -0.244 14.359 1 94.12 169 ASP B C 1
ATOM 5398 O O . ASP B 1 169 ? -10.781 -0.004 13.453 1 94.12 169 ASP B O 1
ATOM 5402 N N . SER B 1 170 ? -12.469 0.623 14.719 1 92.06 170 SER B N 1
ATOM 5403 C CA . SER B 1 170 ? -12.969 1.695 13.867 1 92.06 170 SER B CA 1
ATOM 5404 C C . SER B 1 170 ? -11.883 2.719 13.562 1 92.06 170 SER B C 1
ATOM 5406 O O . SER B 1 170 ? -11.867 3.312 12.484 1 92.06 170 SER B O 1
ATOM 5408 N N . MET B 1 171 ? -10.992 2.918 14.43 1 91.81 171 MET B N 1
ATOM 5409 C CA . MET B 1 171 ? -9.945 3.924 14.25 1 91.81 171 MET B CA 1
ATOM 5410 C C . MET B 1 171 ? -8.672 3.293 13.711 1 91.81 171 MET B C 1
ATOM 5412 O O . MET B 1 171 ? -7.727 4 13.352 1 91.81 171 MET B O 1
ATOM 5416 N N . GLY B 1 172 ? -8.648 1.973 13.68 1 94.75 172 GLY B N 1
ATOM 5417 C CA . GLY B 1 172 ? -7.422 1.294 13.281 1 94.75 172 GLY B CA 1
ATOM 5418 C C . GLY B 1 172 ? -6.281 1.503 14.258 1 94.75 172 GLY B C 1
ATOM 5419 O O . GLY B 1 172 ? -5.121 1.612 13.852 1 94.75 172 GLY B O 1
ATOM 5420 N N . SER B 1 173 ? -6.637 1.626 15.562 1 94.12 173 SER B N 1
ATOM 5421 C CA . SER B 1 173 ? -5.652 1.986 16.578 1 94.12 173 SER B CA 1
ATOM 5422 C C . SER B 1 173 ? -5.285 0.786 17.438 1 94.12 173 SER B C 1
ATOM 5424 O O . SER B 1 173 ? -4.387 0.872 18.281 1 94.12 173 SER B O 1
ATOM 5426 N N . MET B 1 174 ? -5.91 -0.334 17.266 1 95.62 174 MET B N 1
ATOM 5427 C CA . MET B 1 174 ? -5.727 -1.473 18.156 1 95.62 174 MET B CA 1
ATOM 5428 C C . MET B 1 174 ? -4.465 -2.25 17.797 1 95.62 174 MET B C 1
ATOM 5430 O O . MET B 1 174 ? -4.16 -2.438 16.625 1 95.62 174 MET B O 1
ATOM 5434 N N . SER B 1 175 ? -3.781 -2.711 18.812 1 95.94 175 SER B N 1
ATOM 5435 C CA . SER B 1 175 ? -2.754 -3.736 18.656 1 95.94 175 SER B CA 1
ATOM 5436 C C . SER B 1 175 ? -3.344 -5.137 18.797 1 95.94 175 SER B C 1
ATOM 5438 O O . SER B 1 175 ? -4.48 -5.293 19.25 1 95.94 175 SER B O 1
ATOM 5440 N N . PRO B 1 176 ? -2.568 -6.133 18.406 1 97.06 176 PRO B N 1
ATOM 5441 C CA . PRO B 1 176 ? -3.049 -7.496 18.625 1 97.06 176 PRO B CA 1
ATOM 5442 C C . PRO B 1 176 ? -3.352 -7.793 20.094 1 97.06 176 PRO B C 1
ATOM 5444 O O . PRO B 1 176 ? -4.309 -8.508 20.391 1 97.06 176 PRO B O 1
ATOM 5447 N N . ASP B 1 177 ? -2.598 -7.215 21.016 1 96.62 177 ASP B N 1
ATOM 5448 C CA . ASP B 1 177 ? -2.855 -7.41 22.438 1 96.62 177 ASP B CA 1
ATOM 5449 C C . ASP B 1 177 ? -4.156 -6.727 22.859 1 96.62 177 ASP B C 1
ATOM 5451 O O . ASP B 1 177 ? -4.895 -7.246 23.703 1 96.62 177 ASP B O 1
ATOM 5455 N N . ASP B 1 178 ? -4.402 -5.547 22.312 1 96.69 178 ASP B N 1
ATOM 5456 C CA . ASP B 1 178 ? -5.668 -4.867 22.578 1 96.69 178 ASP B CA 1
ATOM 5457 C C . ASP B 1 178 ? -6.855 -5.711 22.125 1 96.69 178 ASP B C 1
ATOM 5459 O O . ASP B 1 178 ? -7.855 -5.824 22.828 1 96.69 178 ASP B O 1
ATOM 5463 N N . ALA B 1 179 ? -6.734 -6.277 20.922 1 97.31 179 ALA B N 1
ATOM 5464 C CA . ALA B 1 179 ? -7.797 -7.129 20.391 1 97.31 179 ALA B CA 1
ATOM 5465 C C . ALA B 1 179 ? -8.055 -8.32 21.297 1 97.31 179 ALA B C 1
ATOM 5467 O O . ALA B 1 179 ? -9.211 -8.648 21.594 1 97.31 179 ALA B O 1
ATOM 5468 N N . ALA B 1 180 ? -6.98 -8.953 21.781 1 98.12 180 ALA B N 1
ATOM 5469 C 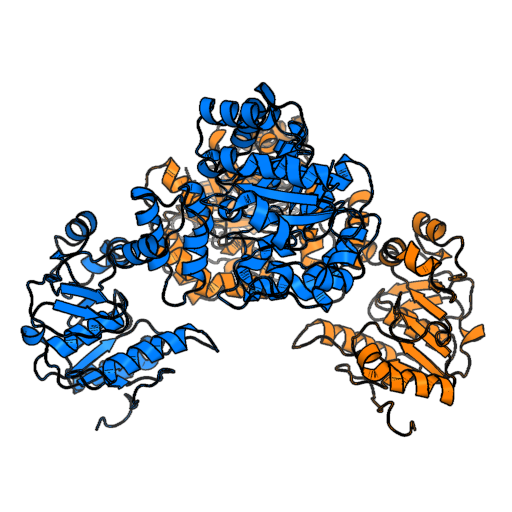CA . ALA B 1 180 ? -7.105 -10.094 22.688 1 98.12 180 ALA B CA 1
ATOM 5470 C C . ALA B 1 180 ? -7.812 -9.695 23.984 1 98.12 180 ALA B C 1
ATOM 5472 O O . ALA B 1 180 ? -8.648 -10.445 24.5 1 98.12 180 ALA B O 1
ATOM 5473 N N . GLN B 1 181 ? -7.457 -8.555 24.469 1 98 181 GLN B N 1
ATOM 5474 C CA . GLN B 1 181 ? -8.047 -8.062 25.719 1 98 181 GLN B CA 1
ATOM 5475 C C . GLN B 1 181 ? -9.547 -7.816 25.547 1 98 181 GLN B C 1
ATOM 5477 O O . GLN B 1 181 ? -10.336 -8.203 26.422 1 98 181 GLN B O 1
ATOM 5482 N N . ILE B 1 182 ? -9.938 -7.188 24.484 1 97.81 182 ILE B N 1
ATOM 5483 C CA . ILE B 1 182 ? -11.352 -6.906 24.219 1 97.81 182 ILE B CA 1
ATOM 5484 C C . ILE B 1 182 ? -12.117 -8.219 24.094 1 97.81 182 ILE B C 1
ATOM 5486 O O . ILE B 1 182 ? -13.227 -8.352 24.625 1 97.81 182 ILE B O 1
ATOM 5490 N N . ILE B 1 183 ? -11.531 -9.211 23.422 1 98.38 183 ILE B N 1
ATOM 5491 C CA . ILE B 1 183 ? -12.156 -10.516 23.25 1 98.38 183 ILE B CA 1
ATOM 5492 C C . ILE B 1 183 ? -12.375 -11.172 24.609 1 98.38 183 ILE B C 1
ATOM 5494 O O . ILE B 1 183 ? -13.445 -11.734 24.859 1 98.38 183 ILE B O 1
ATOM 5498 N N . GLN B 1 184 ? -11.398 -11.07 25.469 1 98.06 184 GLN B N 1
ATOM 5499 C CA . GLN B 1 184 ? -11.523 -11.633 26.812 1 98.06 184 GLN B CA 1
ATOM 5500 C C . GLN B 1 184 ? -12.656 -10.961 27.578 1 98.06 184 GLN B C 1
ATOM 5502 O O . GLN B 1 184 ? -13.43 -11.633 28.266 1 98.06 184 GLN B O 1
ATOM 5507 N N . TRP B 1 185 ? -12.742 -9.656 27.484 1 98.06 185 TRP B N 1
ATOM 5508 C CA . TRP B 1 185 ? -13.805 -8.914 28.156 1 98.06 185 TRP B CA 1
ATOM 5509 C C . TRP B 1 185 ? -15.172 -9.328 27.641 1 98.06 185 TRP B C 1
ATOM 5511 O O . TRP B 1 185 ? -16.109 -9.555 28.422 1 98.06 185 TRP B O 1
ATOM 5521 N N . LEU B 1 186 ? -15.312 -9.469 26.344 1 98.12 186 LEU B N 1
ATOM 5522 C CA . LEU B 1 186 ? -16.578 -9.883 25.734 1 98.12 186 LEU B CA 1
ATOM 5523 C C . LEU B 1 186 ? -16.938 -11.305 26.141 1 98.12 186 LEU B C 1
ATOM 5525 O O . LEU B 1 186 ? -18.078 -11.594 26.469 1 98.12 186 LEU B O 1
ATOM 5529 N N . ARG B 1 187 ? -15.961 -12.164 26.172 1 97.44 187 ARG B N 1
ATOM 5530 C CA . ARG B 1 187 ? -16.156 -13.586 26.438 1 97.44 187 ARG B CA 1
ATOM 5531 C C . ARG B 1 187 ? -16.594 -13.805 27.891 1 97.44 187 ARG B C 1
ATOM 5533 O O . ARG B 1 187 ? -17.203 -14.836 28.203 1 97.44 187 ARG B O 1
ATOM 5540 N N . SER B 1 188 ? -16.312 -12.898 28.734 1 97 188 SER B N 1
ATOM 5541 C CA . SER B 1 188 ? -16.703 -13.023 30.141 1 97 188 SER B CA 1
ATOM 5542 C C . SER B 1 188 ? -18.234 -13.055 30.281 1 97 188 SER B C 1
ATOM 5544 O O . SER B 1 188 ? -18.75 -13.641 31.219 1 97 188 SER B O 1
ATOM 5546 N N . GLU B 1 189 ? -18.906 -12.461 29.328 1 96.62 189 GLU B N 1
ATOM 5547 C CA . GLU B 1 189 ? -20.359 -12.352 29.453 1 96.62 189 GLU B CA 1
ATOM 5548 C C . GLU B 1 189 ? -21.078 -12.945 28.234 1 96.62 189 GLU B C 1
ATOM 5550 O O . GLU B 1 189 ? -22.266 -13.266 28.297 1 96.62 189 GLU B O 1
ATOM 5555 N N . TRP B 1 190 ? -20.422 -13.062 27.125 1 96.38 190 TRP B N 1
ATOM 5556 C CA . TRP B 1 190 ? -20.984 -13.562 25.875 1 96.38 190 TRP B CA 1
ATOM 5557 C C . TRP B 1 190 ? -20.312 -14.859 25.469 1 96.38 190 TRP B C 1
ATOM 5559 O O . TRP B 1 190 ? -19.109 -14.898 25.234 1 96.38 190 TRP B O 1
ATOM 5569 N N . GLN B 1 191 ? -21.125 -15.891 25.234 1 93.56 191 GLN B N 1
ATOM 5570 C CA . GLN B 1 191 ? -20.547 -17.188 24.891 1 93.56 191 GLN B CA 1
ATOM 5571 C C . GLN B 1 191 ? -20.844 -17.562 23.453 1 93.56 191 GLN B C 1
ATOM 5573 O O . GLN B 1 191 ? -20.375 -18.609 22.969 1 93.56 191 GLN B O 1
ATOM 5578 N N . GLY B 1 192 ? -21.609 -16.75 22.766 1 96.56 192 GLY B N 1
ATOM 5579 C CA . GLY B 1 192 ? -21.906 -17.016 21.375 1 96.56 192 GLY B CA 1
ATOM 5580 C C . GLY B 1 192 ? -20.766 -16.672 20.438 1 96.56 192 GLY B C 1
ATOM 5581 O O . GLY B 1 192 ? -19.641 -16.453 20.875 1 96.56 192 GLY B O 1
ATOM 5582 N N . ALA B 1 193 ? -21.047 -16.703 19.172 1 98.12 193 ALA B N 1
ATOM 5583 C CA . ALA B 1 193 ? -20.031 -16.422 18.156 1 98.12 193 ALA B CA 1
ATOM 5584 C C . ALA B 1 193 ? -19.578 -14.969 18.219 1 98.12 193 ALA B C 1
ATOM 5586 O O . ALA B 1 193 ? -20.391 -14.07 18.438 1 98.12 193 ALA B O 1
ATOM 5587 N N . LEU B 1 194 ? -18.266 -14.75 18.109 1 98.44 194 LEU B N 1
ATOM 5588 C CA . LEU B 1 194 ? -17.672 -13.414 18.016 1 98.44 194 LEU B CA 1
ATOM 5589 C C . LEU B 1 194 ? -17.125 -13.148 16.625 1 98.44 194 LEU B C 1
ATOM 5591 O O . LEU B 1 194 ? -16.656 -14.062 15.953 1 98.44 194 LEU B O 1
ATOM 5595 N N . GLY B 1 195 ? -17.25 -11.883 16.234 1 98.56 195 GLY B N 1
ATOM 5596 C CA . GLY B 1 195 ? -16.641 -11.43 14.984 1 98.56 195 GLY B CA 1
ATOM 5597 C C . GLY B 1 195 ? -15.781 -10.195 15.164 1 98.56 195 GLY B C 1
ATOM 5598 O O . GLY B 1 195 ? -15.898 -9.484 16.156 1 98.56 195 GLY B O 1
ATOM 5599 N N . ILE B 1 196 ? -14.867 -10 14.18 1 98.56 196 ILE B N 1
ATOM 5600 C CA . ILE B 1 196 ? -14.008 -8.82 14.258 1 98.56 196 ILE B CA 1
ATOM 5601 C C . ILE B 1 196 ? -13.945 -8.141 12.891 1 98.56 196 ILE B C 1
ATOM 5603 O O . ILE B 1 196 ? -13.906 -8.82 11.859 1 98.56 196 ILE B O 1
ATOM 5607 N N . HIS B 1 197 ? -14.039 -6.852 12.867 1 98.56 197 HIS B N 1
ATOM 5608 C CA . HIS B 1 197 ? -13.82 -5.969 11.734 1 98.56 197 HIS B CA 1
ATOM 5609 C C . HIS B 1 197 ? -12.68 -4.996 12 1 98.56 197 HIS B C 1
ATOM 5611 O O . HIS B 1 197 ? -12.773 -4.145 12.883 1 98.56 197 HIS B O 1
ATOM 5617 N N . THR B 1 198 ? -11.594 -5.125 11.211 1 98.06 198 THR B N 1
ATOM 5618 C CA . THR B 1 198 ? -10.398 -4.355 11.539 1 98.06 198 THR B CA 1
ATOM 5619 C C . THR B 1 198 ? -10.086 -3.348 10.43 1 98.06 198 THR B C 1
ATOM 5621 O O . THR B 1 198 ? -10.422 -3.57 9.266 1 98.06 198 THR B O 1
ATOM 5624 N N . HIS B 1 199 ? -9.492 -2.248 10.828 1 97.69 199 HIS B N 1
ATOM 5625 C CA . HIS B 1 199 ? -9.008 -1.235 9.898 1 97.69 199 HIS B CA 1
ATOM 5626 C C . HIS B 1 199 ? -7.484 -1.141 9.93 1 97.69 199 HIS B C 1
ATOM 5628 O O . HIS B 1 199 ? -6.859 -1.464 10.938 1 97.69 199 HIS B O 1
ATOM 5634 N N . ASP B 1 200 ? -6.891 -0.555 8.844 1 97.5 200 ASP B N 1
ATOM 5635 C CA . ASP B 1 200 ? -5.469 -0.766 8.594 1 97.5 200 ASP B CA 1
ATOM 5636 C C . ASP B 1 200 ? -4.676 0.525 8.789 1 97.5 200 ASP B C 1
ATOM 5638 O O . ASP B 1 200 ? -3.611 0.704 8.195 1 97.5 200 ASP B O 1
ATOM 5642 N N . ASN B 1 201 ? -5.121 1.394 9.648 1 95.81 201 ASN B N 1
ATOM 5643 C CA . ASN B 1 201 ? -4.434 2.656 9.891 1 95.81 201 ASN B CA 1
ATOM 5644 C C . ASN B 1 201 ? -2.975 2.432 10.281 1 95.81 201 ASN B C 1
ATOM 5646 O O . ASN B 1 201 ? -2.068 3.02 9.688 1 95.81 201 ASN B O 1
ATOM 5650 N N . LEU B 1 202 ? -2.729 1.539 11.172 1 95.94 202 LEU B N 1
ATOM 5651 C CA . LEU B 1 202 ? -1.389 1.278 11.688 1 95.94 202 LEU B CA 1
ATOM 5652 C C . LEU B 1 202 ? -0.759 0.083 10.977 1 95.94 202 LEU B C 1
ATOM 5654 O O . LEU B 1 202 ? 0.27 -0.434 11.422 1 95.94 202 LEU B O 1
ATOM 5658 N N . GLY B 1 203 ? -1.426 -0.414 9.938 1 95.69 203 GLY B N 1
ATOM 5659 C CA . GLY B 1 203 ? -0.92 -1.566 9.211 1 95.69 203 GLY B CA 1
ATOM 5660 C C . GLY B 1 203 ? -1.122 -2.875 9.945 1 95.69 203 GLY B C 1
ATOM 5661 O O . GLY B 1 203 ? -0.37 -3.832 9.75 1 95.69 203 GLY B O 1
ATOM 5662 N N . LEU B 1 204 ? -2.076 -2.943 10.836 1 97.38 204 LEU B N 1
ATOM 5663 C CA . LEU B 1 204 ? -2.184 -4.102 11.719 1 97.38 204 LEU B CA 1
ATOM 5664 C C . LEU B 1 204 ? -3.514 -4.816 11.516 1 97.38 204 LEU B C 1
ATOM 5666 O O . LEU B 1 204 ? -3.893 -5.672 12.32 1 97.38 204 LEU B O 1
ATOM 5670 N N . ALA B 1 205 ? -4.219 -4.457 10.438 1 98.19 205 ALA B N 1
ATOM 5671 C CA . ALA B 1 205 ? -5.543 -5.035 10.242 1 98.19 205 ALA B CA 1
ATOM 5672 C C . ALA B 1 205 ? -5.473 -6.559 10.156 1 98.19 205 ALA B C 1
ATOM 5674 O O . ALA B 1 205 ? -6.23 -7.262 10.828 1 98.19 205 ALA B O 1
ATOM 5675 N N . LEU B 1 206 ? -4.566 -7.066 9.328 1 98.06 206 LEU B N 1
ATOM 5676 C CA . LEU B 1 206 ? -4.438 -8.516 9.195 1 98.06 206 LEU B CA 1
ATOM 5677 C C . LEU B 1 206 ? -3.918 -9.141 10.484 1 98.06 206 LEU B C 1
ATOM 5679 O O . LEU B 1 206 ? -4.426 -10.172 10.93 1 98.06 206 LEU B O 1
ATOM 5683 N N . SER B 1 207 ? -2.932 -8.531 11.117 1 97.69 207 SER B N 1
ATOM 5684 C CA . SER B 1 207 ? -2.367 -9.031 12.367 1 97.69 207 SER B CA 1
ATOM 5685 C C . SER B 1 207 ? -3.432 -9.141 13.453 1 97.69 207 SER B C 1
ATOM 5687 O O . SER B 1 207 ? -3.477 -10.125 14.195 1 97.69 207 SER B O 1
ATOM 5689 N N . ASN B 1 208 ? -4.242 -8.133 13.516 1 98.31 208 ASN B N 1
ATOM 5690 C CA . ASN B 1 208 ? -5.324 -8.133 14.492 1 98.31 208 ASN B CA 1
ATOM 5691 C C . ASN B 1 208 ? -6.348 -9.227 14.195 1 98.31 208 ASN B C 1
ATOM 5693 O O . ASN B 1 208 ? -6.836 -9.891 15.109 1 98.31 208 ASN B O 1
ATOM 5697 N N . THR B 1 209 ? -6.668 -9.391 12.945 1 98.62 209 THR B N 1
ATOM 5698 C CA . THR B 1 209 ? -7.617 -10.414 12.539 1 98.62 209 THR B CA 1
ATOM 5699 C C . THR B 1 209 ? -7.086 -11.805 12.875 1 98.62 209 THR B C 1
ATOM 5701 O O . THR B 1 209 ? -7.805 -12.633 13.438 1 98.62 209 THR B O 1
ATOM 5704 N N . LEU B 1 210 ? -5.816 -12.055 12.547 1 98.12 210 LEU B N 1
ATOM 5705 C CA . LEU B 1 210 ? -5.215 -13.352 12.82 1 98.12 210 LEU B CA 1
ATOM 5706 C C . LEU B 1 210 ? -5.141 -13.617 14.32 1 98.12 210 LEU B C 1
ATOM 5708 O O . LEU B 1 210 ? -5.402 -14.734 14.773 1 98.12 210 LEU B O 1
ATOM 5712 N N . ARG B 1 211 ? -4.793 -12.562 15.109 1 98.12 211 ARG B N 1
ATOM 5713 C CA . ARG B 1 211 ? -4.773 -12.695 16.562 1 98.12 211 ARG B CA 1
ATOM 5714 C C . ARG B 1 211 ? -6.16 -13.031 17.094 1 98.12 211 ARG B C 1
ATOM 5716 O O . ARG B 1 211 ? -6.297 -13.859 18 1 98.12 211 ARG B O 1
ATOM 5723 N N . ALA B 1 212 ? -7.133 -12.391 16.578 1 98.5 212 ALA B N 1
ATOM 5724 C CA . ALA B 1 212 ? -8.508 -12.672 16.984 1 98.5 212 ALA B CA 1
ATOM 5725 C C . ALA B 1 212 ? -8.875 -14.125 16.703 1 98.5 212 ALA B C 1
ATOM 5727 O O . ALA B 1 212 ? -9.508 -14.773 17.547 1 98.5 212 ALA B O 1
ATOM 5728 N N . MET B 1 213 ? -8.492 -14.617 15.594 1 98.19 213 MET B N 1
ATOM 5729 C CA . MET B 1 213 ? -8.734 -16.016 15.266 1 98.19 213 MET B CA 1
ATOM 5730 C C . MET B 1 213 ? -8.078 -16.938 16.297 1 98.19 213 MET B C 1
ATOM 5732 O O . MET B 1 213 ? -8.688 -17.906 16.734 1 98.19 213 MET B O 1
ATOM 5736 N N . ASP B 1 214 ? -6.875 -16.594 16.672 1 97.75 214 ASP B N 1
ATOM 5737 C CA . ASP B 1 214 ? -6.152 -17.375 17.672 1 97.75 214 ASP B CA 1
ATOM 5738 C C . ASP B 1 214 ? -6.871 -17.344 19.031 1 97.75 214 ASP B C 1
ATOM 5740 O O . ASP B 1 214 ? -6.75 -18.281 19.812 1 97.75 214 ASP B O 1
ATOM 5744 N N . GLU B 1 215 ? -7.625 -16.281 19.25 1 97.94 215 GLU B N 1
ATOM 5745 C CA . GLU B 1 215 ? -8.352 -16.125 20.5 1 97.94 215 GLU B CA 1
ATOM 5746 C C . GLU B 1 215 ? -9.75 -16.734 20.422 1 97.94 215 GLU B C 1
ATOM 5748 O O . GLU B 1 215 ? -10.562 -16.562 21.328 1 97.94 215 GLU B O 1
ATOM 5753 N N . GLY B 1 216 ? -10.086 -17.344 19.328 1 97.25 216 GLY B N 1
ATOM 5754 C CA . GLY B 1 216 ? -11.32 -18.109 19.25 1 97.25 216 GLY B CA 1
ATOM 5755 C C . GLY B 1 216 ? -12.414 -17.391 18.484 1 97.25 216 GLY B C 1
ATOM 5756 O O . GLY B 1 216 ? -13.547 -17.875 18.406 1 97.25 216 GLY B O 1
ATOM 5757 N N . VAL B 1 217 ? -12.133 -16.281 17.922 1 98.19 217 VAL B N 1
ATOM 5758 C CA . VAL B 1 217 ? -13.102 -15.578 17.078 1 98.19 217 VAL B CA 1
ATOM 5759 C C . VAL B 1 217 ? -13.344 -16.375 15.805 1 98.19 217 VAL B C 1
ATOM 5761 O O . VAL B 1 217 ? -12.398 -16.875 15.188 1 98.19 217 VAL B O 1
ATOM 5764 N N . THR B 1 218 ? -14.617 -16.422 15.398 1 97.81 218 THR B N 1
ATOM 5765 C CA . THR B 1 218 ? -14.93 -17.328 14.305 1 97.81 218 THR B CA 1
ATOM 5766 C C . THR B 1 218 ? -15.453 -16.547 13.094 1 97.81 218 THR B C 1
ATOM 5768 O O . THR B 1 218 ? -15.578 -17.109 12 1 97.81 218 THR B O 1
ATOM 5771 N N . TRP B 1 219 ? -15.805 -15.305 13.242 1 98.5 219 TRP B N 1
ATOM 5772 C CA . TRP B 1 219 ? -16.219 -14.453 12.133 1 98.5 219 TRP B CA 1
ATOM 5773 C C . TRP B 1 219 ? -15.195 -13.359 11.867 1 98.5 219 TRP B C 1
ATOM 5775 O O . TRP B 1 219 ? -14.891 -12.562 12.75 1 98.5 219 TRP B O 1
ATOM 5785 N N . VAL B 1 220 ? -14.656 -13.352 10.656 1 98.62 220 VAL B N 1
ATOM 5786 C CA . VAL B 1 220 ? -13.625 -12.375 10.336 1 98.62 220 VAL B CA 1
ATOM 5787 C C . VAL B 1 220 ? -13.969 -11.664 9.031 1 98.62 220 VAL B C 1
ATOM 5789 O O . VAL B 1 220 ? -14.477 -12.281 8.094 1 98.62 220 VAL B O 1
ATOM 5792 N N . ASP B 1 221 ? -13.719 -10.383 8.992 1 98.69 221 ASP B N 1
ATOM 5793 C CA . ASP B 1 221 ? -14.047 -9.539 7.852 1 98.69 221 ASP B CA 1
ATOM 5794 C C . ASP B 1 221 ? -12.797 -9.172 7.059 1 98.69 221 ASP B C 1
ATOM 5796 O O . ASP B 1 221 ? -11.711 -9.039 7.629 1 98.69 221 ASP B O 1
ATOM 5800 N N . SER B 1 222 ? -12.953 -9 5.828 1 98.62 222 SER B N 1
ATOM 5801 C CA . SER B 1 222 ? -11.922 -8.461 4.941 1 98.62 222 SER B CA 1
ATOM 5802 C C . SER B 1 222 ? -12.539 -7.781 3.725 1 98.62 222 SER B C 1
ATOM 5804 O O . SER B 1 222 ? -13.758 -7.824 3.535 1 98.62 222 SER B O 1
ATOM 5806 N N . THR B 1 223 ? -11.719 -7.043 2.988 1 98.69 223 THR B N 1
ATOM 5807 C CA . THR B 1 223 ? -12.125 -6.461 1.715 1 98.69 223 THR B CA 1
ATOM 5808 C C . THR B 1 223 ? -11.023 -6.621 0.669 1 98.69 223 THR B C 1
ATOM 5810 O O . THR B 1 223 ? -9.844 -6.715 1.012 1 98.69 223 THR B O 1
ATOM 5813 N N . VAL B 1 224 ? -11.453 -6.645 -0.566 1 98.5 224 VAL B N 1
ATOM 5814 C CA . VAL B 1 224 ? -10.523 -6.777 -1.683 1 98.5 224 VAL B CA 1
ATOM 5815 C C . VAL B 1 224 ? -9.586 -5.574 -1.72 1 98.5 224 VAL B C 1
ATOM 5817 O O . VAL B 1 224 ? -10.039 -4.426 -1.717 1 98.5 224 VAL B O 1
ATOM 5820 N N . THR B 1 225 ? -8.273 -5.812 -1.739 1 96.56 225 THR B N 1
ATOM 5821 C CA . THR B 1 225 ? -7.203 -4.816 -1.724 1 96.56 225 THR B CA 1
ATOM 5822 C C . THR B 1 225 ? -7.328 -3.912 -0.5 1 96.56 225 THR B C 1
ATOM 5824 O O . THR B 1 225 ? -6.746 -2.824 -0.464 1 96.56 225 THR B O 1
ATOM 5827 N N . GLY B 1 226 ? -8.203 -4.281 0.426 1 97.94 226 GLY B N 1
ATOM 5828 C CA . GLY B 1 226 ? -8.406 -3.492 1.63 1 97.94 226 GLY B CA 1
ATOM 5829 C C . GLY B 1 226 ? -9.352 -2.322 1.427 1 97.94 226 GLY B C 1
ATOM 5830 O O . GLY B 1 226 ? -9.43 -1.428 2.271 1 97.94 226 GLY B O 1
ATOM 5831 N N . MET B 1 227 ? -10.086 -2.295 0.353 1 97.5 227 MET B N 1
ATOM 5832 C CA . MET B 1 227 ? -10.953 -1.162 0.053 1 97.5 227 MET B CA 1
ATOM 5833 C C . MET B 1 227 ? -11.977 -0.952 1.166 1 97.5 227 MET B C 1
ATOM 5835 O O . MET B 1 227 ? -12.766 -1.849 1.467 1 97.5 227 MET B O 1
ATOM 5839 N N . GLY B 1 228 ? -11.992 0.135 1.763 1 96.62 228 GLY B N 1
ATOM 5840 C CA . GLY B 1 228 ? -12.883 0.519 2.846 1 96.62 228 GLY B CA 1
ATOM 5841 C C . GLY B 1 228 ? -12.578 1.894 3.41 1 96.62 228 GLY B C 1
ATOM 5842 O O . GLY B 1 228 ? -11.57 2.508 3.053 1 96.62 228 GLY B O 1
ATOM 5843 N N . ARG B 1 229 ? -13.414 2.33 4.258 1 93.56 229 ARG B N 1
ATOM 5844 C CA . ARG B 1 229 ? -13.281 3.664 4.832 1 93.56 229 ARG B CA 1
ATOM 5845 C C . ARG B 1 229 ? -11.859 3.914 5.32 1 93.56 229 ARG B C 1
ATOM 5847 O O . ARG B 1 229 ? -11.25 3.037 5.938 1 93.56 229 ARG B O 1
ATOM 5854 N N . GLY B 1 230 ? -11.352 5.117 4.996 1 94.25 230 GLY B N 1
ATOM 5855 C CA . GLY B 1 230 ? -9.992 5.449 5.379 1 94.25 230 GLY B CA 1
ATOM 5856 C C . GLY B 1 230 ? -8.953 4.582 4.691 1 94.25 230 GLY B C 1
ATOM 5857 O O . GLY B 1 230 ? -8.945 4.473 3.461 1 94.25 230 GLY B O 1
ATOM 5858 N N . PRO B 1 231 ? -7.992 4.012 5.488 1 94.56 231 PRO B N 1
ATOM 5859 C CA . PRO B 1 231 ? -6.961 3.172 4.875 1 94.56 231 PRO B CA 1
ATOM 5860 C C . PRO B 1 231 ? -7.477 1.793 4.477 1 94.56 231 PRO B C 1
ATOM 5862 O O . PRO B 1 231 ? -6.793 1.054 3.764 1 94.56 231 PRO B O 1
ATOM 5865 N N . GLY B 1 232 ? -8.633 1.496 4.945 1 96.25 232 GLY B N 1
ATOM 5866 C CA . GLY B 1 232 ? -9.219 0.232 4.535 1 96.25 232 GLY B CA 1
ATOM 5867 C C . GLY B 1 232 ? -9.109 -0.85 5.594 1 96.25 232 GLY B C 1
ATOM 5868 O O . GLY B 1 232 ? -8.914 -0.554 6.773 1 96.25 232 GLY B O 1
ATOM 5869 N N . ASN B 1 233 ? -9.414 -2.061 5.148 1 98 233 ASN B N 1
ATOM 5870 C CA . ASN B 1 233 ? -9.562 -3.221 6.02 1 98 233 ASN B CA 1
ATOM 5871 C C . ASN B 1 233 ? -8.461 -4.246 5.789 1 98 233 ASN B C 1
ATOM 5873 O O . ASN B 1 233 ? -7.516 -3.992 5.035 1 98 233 ASN B O 1
ATOM 5877 N N . ALA B 1 234 ? -8.516 -5.34 6.613 1 98.25 234 ALA B N 1
ATOM 5878 C CA . ALA B 1 234 ? -7.711 -6.5 6.246 1 98.25 234 ALA B CA 1
ATOM 5879 C C . ALA B 1 234 ? -8 -6.934 4.809 1 98.25 234 ALA B C 1
ATOM 5881 O O . ALA B 1 234 ? -9.156 -6.949 4.379 1 98.25 234 ALA B O 1
ATOM 5882 N N . ARG B 1 235 ? -6.957 -7.273 4.102 1 98.06 235 ARG B N 1
ATOM 5883 C CA . ARG B 1 235 ? -7.117 -7.594 2.686 1 98.06 235 ARG B CA 1
ATOM 5884 C C . ARG B 1 235 ? -7.645 -9.016 2.5 1 98.06 235 ARG B C 1
ATOM 5886 O O . ARG B 1 235 ? -7.129 -9.953 3.1 1 98.06 235 ARG B O 1
ATOM 5893 N N . THR B 1 236 ? -8.586 -9.141 1.646 1 98.44 236 THR B N 1
ATOM 5894 C CA . THR B 1 236 ? -9.219 -10.43 1.387 1 98.44 236 THR B CA 1
ATOM 5895 C C . THR B 1 236 ? -8.203 -11.43 0.836 1 98.44 236 THR B C 1
ATOM 5897 O O . THR B 1 236 ? -8.188 -12.594 1.241 1 98.44 236 THR B O 1
ATOM 5900 N N . GLU B 1 237 ? -7.332 -11 -0.069 1 96.88 237 GLU B N 1
ATOM 5901 C CA . GLU B 1 237 ? -6.355 -11.883 -0.704 1 96.88 237 GLU B CA 1
ATOM 5902 C C . GLU B 1 237 ? -5.441 -12.523 0.331 1 96.88 237 GLU B C 1
ATOM 5904 O O . GLU B 1 237 ? -5.246 -13.742 0.323 1 96.88 237 GLU B O 1
ATOM 5909 N N . GLU B 1 238 ? -4.992 -11.734 1.212 1 96.88 238 GLU B N 1
ATOM 5910 C CA . GLU B 1 238 ? -4.055 -12.227 2.215 1 96.88 238 GLU B CA 1
ATOM 5911 C C . GLU B 1 238 ? -4.762 -13.07 3.268 1 96.88 238 GLU B C 1
ATOM 5913 O O . GLU B 1 238 ? -4.246 -14.109 3.689 1 96.88 238 GLU B O 1
ATOM 5918 N N . LEU B 1 239 ? -5.922 -12.617 3.67 1 98 239 LEU B N 1
ATOM 5919 C CA . LEU B 1 239 ? -6.668 -13.383 4.664 1 98 239 LEU B CA 1
ATOM 5920 C C . LEU B 1 239 ? -7.105 -14.727 4.102 1 98 239 LEU B C 1
ATOM 5922 O O . LEU B 1 239 ? -7.113 -15.734 4.82 1 98 239 LEU B O 1
ATOM 5926 N N . ALA B 1 240 ? -7.512 -14.727 2.844 1 96.38 240 ALA B N 1
ATOM 5927 C CA . ALA B 1 240 ? -7.875 -15.984 2.197 1 96.38 240 ALA B CA 1
ATOM 5928 C C . ALA B 1 240 ? -6.703 -16.953 2.191 1 96.38 240 ALA B C 1
ATOM 5930 O O . ALA B 1 240 ? -6.883 -18.156 2.434 1 96.38 240 ALA B O 1
ATOM 5931 N N . ILE B 1 241 ? -5.5 -16.469 1.888 1 94.62 241 ILE B N 1
ATOM 5932 C CA . ILE B 1 241 ? -4.297 -17.297 1.905 1 94.62 241 ILE B CA 1
ATOM 5933 C C . ILE B 1 241 ? -4.098 -17.891 3.297 1 94.62 241 ILE B C 1
ATOM 5935 O O . ILE B 1 241 ? -3.857 -19.094 3.436 1 94.62 241 ILE B O 1
ATOM 5939 N N . GLU B 1 242 ? -4.242 -17.078 4.344 1 96.31 242 GLU B N 1
ATOM 5940 C CA . GLU B 1 242 ? -4.02 -17.5 5.719 1 96.31 242 GLU B CA 1
ATOM 5941 C C . GLU B 1 242 ? -5.059 -18.531 6.148 1 96.31 242 GLU B C 1
ATOM 5943 O O . GLU B 1 242 ? -4.727 -19.531 6.793 1 96.31 242 GLU B O 1
ATOM 5948 N N . ILE B 1 243 ? -6.305 -18.281 5.793 1 96.19 243 ILE B N 1
ATOM 5949 C CA . ILE B 1 243 ? -7.375 -19.188 6.191 1 96.19 243 ILE B CA 1
ATOM 5950 C C . ILE B 1 243 ? -7.207 -20.531 5.469 1 96.19 243 ILE B C 1
ATOM 5952 O O . ILE B 1 243 ? -7.395 -21.594 6.066 1 96.19 243 ILE B O 1
ATOM 5956 N N . ALA B 1 244 ? -6.887 -20.453 4.176 1 91.62 244 ALA B N 1
ATOM 5957 C CA . ALA B 1 244 ? -6.648 -21.688 3.422 1 91.62 244 ALA B CA 1
ATOM 5958 C C . ALA B 1 244 ? -5.543 -22.516 4.066 1 91.62 244 ALA B C 1
ATOM 5960 O O . ALA B 1 244 ? -5.66 -23.734 4.168 1 91.62 244 ALA B O 1
ATOM 5961 N N . ALA B 1 245 ? -4.508 -21.875 4.492 1 91.31 245 ALA B N 1
ATOM 5962 C CA . ALA B 1 245 ? -3.387 -22.562 5.129 1 91.31 245 ALA B CA 1
ATOM 5963 C C . ALA B 1 245 ? -3.812 -23.188 6.453 1 91.31 245 ALA B C 1
ATOM 5965 O O . ALA B 1 245 ? -3.402 -24.312 6.781 1 91.31 245 ALA B O 1
ATOM 5966 N N . ARG B 1 246 ? -4.641 -22.516 7.195 1 92 246 ARG B N 1
ATOM 5967 C CA . ARG B 1 246 ? -5.051 -22.969 8.523 1 92 246 ARG B CA 1
ATOM 5968 C C . ARG B 1 246 ? -6.078 -24.094 8.422 1 92 246 ARG B C 1
ATOM 5970 O O . ARG B 1 246 ? -6.125 -24.984 9.281 1 92 246 ARG B O 1
ATOM 5977 N N . THR B 1 247 ? -6.887 -24.062 7.395 1 90.88 247 THR B N 1
ATOM 5978 C CA . THR B 1 247 ? -7.961 -25.031 7.27 1 90.88 247 THR B CA 1
ATOM 5979 C C . THR B 1 247 ? -7.555 -26.172 6.328 1 90.88 247 THR B C 1
ATOM 5981 O O . THR B 1 247 ? -8.258 -27.172 6.215 1 90.88 247 THR B O 1
ATOM 5984 N N . ARG B 1 248 ? -6.41 -26.031 5.578 1 87 248 ARG B N 1
ATOM 5985 C CA . ARG B 1 248 ? -5.922 -27 4.602 1 87 248 ARG B CA 1
ATOM 5986 C C . ARG B 1 248 ? -6.941 -27.219 3.488 1 87 248 ARG B C 1
ATOM 5988 O O . ARG B 1 248 ? -7.137 -28.344 3.029 1 87 248 ARG B O 1
ATOM 5995 N N . LYS B 1 249 ? -7.738 -26.203 3.232 1 83.31 249 LYS B N 1
ATOM 5996 C CA . LYS B 1 249 ? -8.648 -26.172 2.092 1 83.31 249 LYS B CA 1
ATOM 5997 C C . LYS B 1 249 ? -8.133 -25.25 0.993 1 83.31 249 LYS B C 1
ATOM 5999 O O . LYS B 1 249 ? -7.941 -24.062 1.22 1 83.31 249 LYS B O 1
ATOM 6004 N N . PRO B 1 250 ? -7.918 -25.891 -0.116 1 77.88 250 PRO B N 1
ATOM 6005 C CA . PRO B 1 250 ? -7.34 -25.062 -1.184 1 77.88 250 PRO B CA 1
ATOM 6006 C C . PRO B 1 250 ? -8.273 -23.953 -1.646 1 77.88 250 PRO B C 1
ATOM 6008 O O . PRO B 1 250 ? -9.492 -24.141 -1.656 1 77.88 250 PRO B O 1
ATOM 6011 N N . ALA B 1 251 ? -7.75 -22.812 -1.901 1 84.06 251 ALA B N 1
ATOM 6012 C CA . ALA B 1 251 ? -8.445 -21.672 -2.479 1 84.06 251 ALA B CA 1
ATOM 6013 C C . ALA B 1 251 ? -7.891 -21.328 -3.857 1 84.06 251 ALA B C 1
ATOM 6015 O O . ALA B 1 251 ? -6.676 -21.344 -4.066 1 84.06 251 ALA B O 1
ATOM 6016 N N . ASN B 1 252 ? -8.852 -21.203 -4.797 1 85.94 252 ASN B N 1
ATOM 6017 C CA . ASN B 1 252 ? -8.438 -20.719 -6.109 1 85.94 252 ASN B CA 1
ATOM 6018 C C . ASN B 1 252 ? -8.414 -19.203 -6.16 1 85.94 252 ASN B C 1
ATOM 6020 O O . ASN B 1 252 ? -9.469 -18.562 -6.25 1 85.94 252 ASN B O 1
ATOM 6024 N N . LEU B 1 253 ? -7.207 -18.672 -6.207 1 90.88 253 LEU B N 1
ATOM 6025 C CA . LEU B 1 253 ? -7.062 -17.219 -6.09 1 90.88 253 LEU B CA 1
ATOM 6026 C C . LEU B 1 253 ? -7.016 -16.562 -7.465 1 90.88 253 LEU B C 1
ATOM 6028 O O . LEU B 1 253 ? -7.051 -15.336 -7.574 1 90.88 253 LEU B O 1
ATOM 6032 N N . ILE B 1 254 ? -7.008 -17.266 -8.508 1 84.81 254 ILE B N 1
ATOM 6033 C CA . ILE B 1 254 ? -6.777 -16.75 -9.852 1 84.81 254 ILE B CA 1
ATOM 6034 C C . ILE B 1 254 ? -7.863 -15.734 -10.211 1 84.81 254 ILE B C 1
ATOM 6036 O O . ILE B 1 254 ? -7.559 -14.609 -10.609 1 84.81 254 ILE B O 1
ATOM 6040 N N . PRO B 1 255 ? -9.117 -16.094 -10 1 89.5 255 PRO B N 1
ATOM 6041 C CA . PRO B 1 255 ? -10.148 -15.102 -10.328 1 89.5 255 PRO B CA 1
ATOM 6042 C C . PRO B 1 255 ? -10.031 -13.828 -9.492 1 89.5 255 PRO B C 1
ATOM 6044 O O . PRO B 1 255 ? -10.297 -12.734 -9.992 1 89.5 255 PRO B O 1
ATOM 6047 N N . LEU B 1 256 ? -9.68 -14.016 -8.258 1 95.38 256 LEU B N 1
ATOM 6048 C CA . LEU B 1 256 ? -9.516 -12.867 -7.383 1 95.38 256 LEU B CA 1
ATOM 6049 C C . LEU B 1 256 ? -8.375 -11.977 -7.863 1 95.38 256 LEU B C 1
ATOM 6051 O O . LEU B 1 256 ? -8.508 -10.75 -7.91 1 95.38 256 LEU B O 1
ATOM 6055 N N . MET B 1 257 ? -7.258 -12.586 -8.266 1 92.38 257 MET B N 1
ATOM 6056 C CA . MET B 1 257 ? -6.121 -11.812 -8.766 1 92.38 257 MET B CA 1
ATOM 6057 C C . MET B 1 257 ? -6.477 -11.086 -10.055 1 92.38 257 MET B C 1
ATOM 6059 O O . MET B 1 257 ? -6.02 -9.961 -10.281 1 92.38 257 MET B O 1
ATOM 6063 N N . THR B 1 258 ? -7.242 -11.727 -10.883 1 86.5 258 THR B N 1
ATOM 6064 C CA . THR B 1 258 ? -7.711 -11.094 -12.109 1 86.5 258 THR B CA 1
ATOM 6065 C C . THR B 1 258 ? -8.602 -9.898 -11.789 1 86.5 258 THR B C 1
ATOM 6067 O O . THR B 1 258 ? -8.469 -8.836 -12.414 1 86.5 258 THR B O 1
ATOM 6070 N N . LEU B 1 259 ? -9.484 -10.109 -10.844 1 93.94 259 LEU B N 1
ATOM 6071 C CA . LEU B 1 259 ? -10.367 -9.047 -10.383 1 93.94 259 LEU B CA 1
ATOM 6072 C C . LEU B 1 259 ? -9.555 -7.848 -9.891 1 93.94 259 LEU B C 1
ATOM 6074 O O . LEU B 1 259 ? -9.898 -6.699 -10.188 1 93.94 259 LEU B O 1
ATOM 6078 N N . LEU B 1 260 ? -8.484 -8.078 -9.188 1 94.94 260 LEU B N 1
ATOM 6079 C CA . LEU B 1 260 ? -7.617 -7.016 -8.695 1 94.94 260 LEU B CA 1
ATOM 6080 C C . LEU B 1 260 ? -7.047 -6.207 -9.859 1 94.94 260 LEU B C 1
ATOM 6082 O O . LEU B 1 260 ? -7.145 -4.977 -9.867 1 94.94 260 LEU B O 1
ATOM 6086 N N . ARG B 1 261 ? -6.496 -6.879 -10.719 1 87.31 261 ARG B N 1
ATOM 6087 C CA . ARG B 1 261 ? -5.812 -6.242 -11.844 1 87.31 261 ARG B CA 1
ATOM 6088 C C . ARG B 1 261 ? -6.785 -5.418 -12.68 1 87.31 261 ARG B C 1
ATOM 6090 O O . ARG B 1 261 ? -6.496 -4.27 -13.023 1 87.31 261 ARG B O 1
ATOM 6097 N N . GLU B 1 262 ? -7.914 -5.957 -12.945 1 86.31 262 GLU B N 1
ATOM 6098 C CA . GLU B 1 262 ? -8.828 -5.367 -13.914 1 86.31 262 GLU B CA 1
ATOM 6099 C C . GLU B 1 262 ? -9.625 -4.219 -13.305 1 86.31 262 GLU B C 1
ATOM 6101 O O . GLU B 1 262 ? -9.922 -3.232 -13.984 1 86.31 262 GLU B O 1
ATOM 6106 N N . HIS B 1 263 ? -9.945 -4.383 -12.016 1 90.56 263 HIS B N 1
ATOM 6107 C CA . HIS B 1 263 ? -10.914 -3.428 -11.5 1 90.56 263 HIS B CA 1
ATOM 6108 C C . HIS B 1 263 ? -10.375 -2.703 -10.273 1 90.56 263 HIS B C 1
ATOM 6110 O O . HIS B 1 263 ? -10.328 -1.472 -10.242 1 90.56 263 HIS B O 1
ATOM 6116 N N . PHE B 1 264 ? -9.883 -3.402 -9.336 1 95.56 264 PHE B N 1
ATOM 6117 C CA . PHE B 1 264 ? -9.68 -2.791 -8.031 1 95.56 264 PHE B CA 1
ATOM 6118 C C . PHE B 1 264 ? -8.367 -2.02 -7.992 1 95.56 264 PHE B C 1
ATOM 6120 O O . PHE B 1 264 ? -8.258 -0.995 -7.316 1 95.56 264 PHE B O 1
ATOM 6127 N N . LYS B 1 265 ? -7.316 -2.514 -8.664 1 91.5 265 LYS B N 1
ATOM 6128 C CA . LYS B 1 265 ? -6.07 -1.755 -8.688 1 91.5 265 LYS B CA 1
ATOM 6129 C C . LYS B 1 265 ? -6.258 -0.409 -9.383 1 91.5 265 LYS B C 1
ATOM 6131 O O . LYS B 1 265 ? -5.852 0.629 -8.852 1 91.5 265 LYS B O 1
ATOM 6136 N N . PRO B 1 266 ? -6.918 -0.384 -10.562 1 86 266 PRO B N 1
ATOM 6137 C CA . PRO B 1 266 ? -7.211 0.916 -11.172 1 86 266 PRO B CA 1
ATOM 6138 C C . PRO B 1 266 ? -8.055 1.811 -10.273 1 86 266 PRO B C 1
ATOM 6140 O O . PRO B 1 266 ? -7.809 3.018 -10.188 1 86 266 PRO B O 1
ATOM 6143 N N . MET B 1 267 ? -9.031 1.249 -9.594 1 90.25 267 MET B N 1
ATOM 6144 C CA . MET B 1 267 ? -9.859 2.025 -8.68 1 90.25 267 MET B CA 1
ATOM 6145 C C . MET B 1 267 ? -9.039 2.572 -7.52 1 90.25 267 MET B C 1
ATOM 6147 O O . MET B 1 267 ? -9.273 3.691 -7.059 1 90.25 267 MET B O 1
ATOM 6151 N N . GLN B 1 268 ? -8.156 1.738 -7.055 1 92.5 268 GLN B N 1
ATOM 6152 C CA . GLN B 1 268 ? -7.293 2.158 -5.953 1 92.5 268 GLN B CA 1
ATOM 6153 C C . GLN B 1 268 ? -6.453 3.371 -6.34 1 92.5 268 GLN B C 1
ATOM 6155 O O . GLN B 1 268 ? -6.266 4.285 -5.539 1 92.5 268 GLN B O 1
ATOM 6160 N N . VAL B 1 269 ? -5.957 3.381 -7.52 1 84.19 269 VAL B N 1
ATOM 6161 C CA . VAL B 1 269 ? -5.191 4.516 -8.023 1 84.19 269 VAL B CA 1
ATOM 6162 C C . VAL B 1 269 ? -6.09 5.75 -8.109 1 84.19 269 VAL B C 1
ATOM 6164 O O . VAL B 1 269 ? -5.68 6.852 -7.734 1 84.19 269 VAL B O 1
ATOM 6167 N N . LYS B 1 270 ? -7.266 5.516 -8.539 1 79.94 270 LYS B N 1
ATOM 6168 C CA . LYS B 1 270 ? -8.211 6.609 -8.75 1 79.94 270 LYS B CA 1
ATOM 6169 C C . LYS B 1 270 ? -8.664 7.211 -7.426 1 79.94 270 LYS B C 1
ATOM 6171 O O . LYS B 1 270 ? -8.656 8.43 -7.258 1 79.94 270 LYS B O 1
ATOM 6176 N N . TYR B 1 271 ? -9.062 6.328 -6.441 1 84.94 271 TYR B N 1
ATOM 6177 C CA . TYR B 1 271 ? -9.703 6.809 -5.223 1 84.94 271 TYR B CA 1
ATOM 6178 C C . TYR B 1 271 ? -8.695 6.941 -4.086 1 84.94 271 TYR B C 1
ATOM 6180 O O . TYR B 1 271 ? -8.961 7.621 -3.092 1 84.94 271 TYR B O 1
ATOM 6188 N N . GLY B 1 272 ? -7.652 6.227 -4.156 1 86.62 272 GLY B N 1
ATOM 6189 C CA . GLY B 1 272 ? -6.5 6.477 -3.303 1 86.62 272 GLY B CA 1
ATOM 6190 C C . GLY B 1 272 ? -6.629 5.848 -1.93 1 86.62 272 GLY B C 1
ATOM 6191 O O . GLY B 1 272 ? -6.027 6.324 -0.964 1 86.62 272 GLY B O 1
ATOM 6192 N N . TRP B 1 273 ? -7.375 4.727 -1.764 1 92.62 273 TRP B N 1
ATOM 6193 C CA . TRP B 1 273 ? -7.391 4.098 -0.446 1 92.62 273 TRP B CA 1
ATOM 6194 C C . TRP B 1 273 ? -6.086 3.352 -0.185 1 92.62 273 TRP B C 1
ATOM 6196 O O . TRP B 1 273 ? -5.348 3.033 -1.12 1 92.62 273 TRP B O 1
ATOM 6206 N N . GLY B 1 274 ? -5.812 3.117 1.12 1 93.19 274 GLY B N 1
ATOM 6207 C CA . GLY B 1 274 ? -4.602 2.434 1.548 1 93.19 274 GLY B CA 1
ATOM 6208 C C . GLY B 1 274 ? -3.871 3.156 2.662 1 93.19 274 GLY B C 1
ATOM 6209 O O . GLY B 1 274 ? -4.148 4.324 2.938 1 93.19 274 GLY B O 1
ATOM 6210 N N . THR B 1 275 ? -2.975 2.441 3.18 1 93.25 275 THR B N 1
ATOM 6211 C CA . THR B 1 275 ? -2.209 3.006 4.285 1 93.25 275 THR B CA 1
ATOM 6212 C C . THR B 1 275 ? -1.306 4.133 3.797 1 93.25 275 THR B C 1
ATOM 6214 O O . THR B 1 275 ? -0.777 4.074 2.684 1 93.25 275 THR B O 1
ATOM 6217 N N . ASN B 1 276 ? -1.177 5.129 4.559 1 93.31 276 ASN B N 1
ATOM 6218 C CA . ASN B 1 276 ? -0.253 6.242 4.371 1 93.31 276 ASN B CA 1
ATOM 6219 C C . ASN B 1 276 ? 0.061 6.938 5.691 1 93.31 276 ASN B C 1
ATOM 6221 O O . ASN B 1 276 ? -0.526 6.613 6.727 1 93.31 276 ASN B O 1
ATOM 6225 N N . PRO B 1 277 ? 0.995 7.832 5.715 1 93.69 277 PRO B N 1
ATOM 6226 C CA . PRO B 1 277 ? 1.429 8.406 6.988 1 93.69 277 PRO B CA 1
ATOM 6227 C C . PRO B 1 277 ? 0.326 9.195 7.688 1 93.69 277 PRO B C 1
ATOM 6229 O O . PRO B 1 277 ? 0.304 9.281 8.914 1 93.69 277 PRO B O 1
ATOM 6232 N N . TYR B 1 278 ? -0.568 9.828 6.902 1 93.94 278 TYR B N 1
ATOM 6233 C CA . TYR B 1 278 ? -1.651 10.594 7.512 1 93.94 278 TYR B CA 1
ATOM 6234 C C . TYR B 1 278 ? -2.623 9.68 8.242 1 93.94 278 TYR B C 1
ATOM 6236 O O . TYR B 1 278 ? -2.998 9.945 9.383 1 93.94 278 TYR B O 1
ATOM 6244 N N . TYR B 1 279 ? -3.033 8.602 7.566 1 95.12 279 TYR B N 1
ATOM 6245 C CA . TYR B 1 279 ? -3.877 7.605 8.219 1 95.12 279 TYR B CA 1
ATOM 6246 C C . TYR B 1 279 ? -3.154 6.969 9.398 1 95.12 279 TYR B C 1
ATOM 6248 O O . TYR B 1 279 ? -3.779 6.621 10.406 1 95.12 279 TYR B O 1
ATOM 6256 N N . TYR B 1 280 ? -1.818 6.785 9.258 1 96.31 280 TYR B N 1
ATOM 6257 C CA . TYR B 1 280 ? -1.019 6.246 10.352 1 96.31 280 TYR B CA 1
ATOM 6258 C C . TYR B 1 280 ? -1.107 7.137 11.586 1 96.31 280 TYR B C 1
ATOM 6260 O O . TYR B 1 280 ? -1.343 6.652 12.695 1 96.31 280 TYR B O 1
ATOM 6268 N N . LEU B 1 281 ? -0.94 8.43 11.383 1 94.44 281 LEU B N 1
ATOM 6269 C CA . LEU B 1 281 ? -1.031 9.391 12.477 1 94.44 281 LEU B CA 1
ATOM 6270 C C . LEU B 1 281 ? -2.428 9.391 13.086 1 94.44 281 LEU B C 1
ATOM 6272 O O . LEU B 1 281 ? -2.574 9.438 14.312 1 94.44 281 LEU B O 1
ATOM 6276 N N . ALA B 1 282 ? -3.404 9.305 12.234 1 94.25 282 ALA B N 1
ATOM 6277 C CA . ALA B 1 282 ? -4.781 9.273 12.727 1 94.25 282 ALA B CA 1
ATOM 6278 C C . ALA B 1 282 ? -5.016 8.055 13.617 1 94.25 282 ALA B C 1
ATOM 6280 O O . ALA B 1 282 ? -5.668 8.164 14.656 1 94.25 282 ALA B O 1
ATOM 6281 N N . GLY B 1 283 ? -4.531 6.93 13.195 1 94.19 283 GLY B N 1
ATOM 6282 C CA . GLY B 1 283 ? -4.637 5.727 14.016 1 94.19 283 GLY B CA 1
ATOM 6283 C C . GLY B 1 283 ? -3.93 5.852 15.352 1 94.19 283 GLY B C 1
ATOM 6284 O O . GLY B 1 283 ? -4.477 5.465 16.391 1 94.19 283 GLY B O 1
ATOM 6285 N N . LYS B 1 284 ? -2.781 6.422 15.289 1 93.31 284 LYS B N 1
ATOM 6286 C CA . LYS B 1 284 ? -1.981 6.578 16.5 1 93.31 284 LYS B CA 1
ATOM 6287 C C . LYS B 1 284 ? -2.678 7.496 17.5 1 93.31 284 LYS B C 1
ATOM 6289 O O . LYS B 1 284 ? -2.615 7.266 18.703 1 93.31 284 LYS B O 1
ATOM 6294 N N . TYR B 1 285 ? -3.369 8.547 16.953 1 92.5 285 TYR B N 1
ATOM 6295 C CA . TYR B 1 285 ? -3.943 9.562 17.828 1 92.5 285 TYR B CA 1
ATOM 6296 C C . TYR B 1 285 ? -5.426 9.305 18.062 1 92.5 285 TYR B C 1
ATOM 6298 O O . TYR B 1 285 ? -6.098 10.078 18.75 1 92.5 285 TYR B O 1
ATOM 6306 N N . GLY B 1 286 ? -5.941 8.234 17.531 1 91.5 286 GLY B N 1
ATOM 6307 C CA . GLY B 1 286 ? -7.348 7.906 17.719 1 91.5 286 GLY B CA 1
ATOM 6308 C C . GLY B 1 286 ? -8.281 8.883 17.016 1 91.5 286 GLY B C 1
ATOM 6309 O O . GLY B 1 286 ? -9.312 9.258 17.578 1 91.5 286 GLY B O 1
ATOM 6310 N N . ILE B 1 287 ? -7.895 9.391 15.875 1 91.69 287 ILE B N 1
ATOM 6311 C CA . ILE B 1 287 ? -8.68 10.312 15.062 1 91.69 287 ILE B CA 1
ATOM 6312 C C . ILE B 1 287 ? -9.484 9.539 14.023 1 91.69 287 ILE B C 1
ATOM 6314 O O . ILE B 1 287 ? -8.961 8.633 13.375 1 91.69 287 ILE B O 1
ATOM 6318 N N . HIS B 1 288 ? -10.75 9.898 13.938 1 91.81 288 HIS B N 1
ATOM 6319 C CA . HIS B 1 288 ? -11.609 9.227 12.969 1 91.81 288 HIS B CA 1
ATOM 6320 C C . HIS B 1 288 ? -11.047 9.359 11.555 1 91.81 288 HIS B C 1
ATOM 6322 O O . HIS B 1 288 ? -10.703 10.453 11.117 1 91.81 288 HIS B O 1
ATOM 6328 N N . PRO B 1 289 ? -11.078 8.297 10.75 1 92.06 289 PRO B N 1
ATOM 6329 C CA . PRO B 1 289 ? -10.352 8.297 9.477 1 92.06 289 PRO B CA 1
ATOM 6330 C C . PRO B 1 289 ? -11.016 9.18 8.422 1 92.06 289 PRO B C 1
ATOM 6332 O O . PRO B 1 289 ? -10.352 9.609 7.473 1 92.06 289 PRO B O 1
ATOM 6335 N N . THR B 1 290 ? -12.242 9.469 8.578 1 89.12 290 THR B N 1
ATOM 6336 C CA . THR B 1 290 ? -12.961 10.273 7.602 1 89.12 290 THR B CA 1
ATOM 6337 C C . THR B 1 290 ? -12.367 11.68 7.512 1 89.12 290 THR B C 1
ATOM 6339 O O . THR B 1 290 ? -12.398 12.305 6.453 1 89.12 290 THR B O 1
ATOM 6342 N N . TYR B 1 291 ? -11.781 12.188 8.648 1 89.75 291 TYR B N 1
ATOM 6343 C CA . TYR B 1 291 ? -11.102 13.477 8.594 1 89.75 291 TYR B CA 1
ATOM 6344 C C . TYR B 1 291 ? -10 13.469 7.543 1 89.75 291 TYR B C 1
ATOM 6346 O O . TYR B 1 291 ? -9.922 14.375 6.711 1 89.75 291 TYR B O 1
ATOM 6354 N N . ILE B 1 292 ? -9.195 12.406 7.602 1 92.25 292 ILE B N 1
ATOM 6355 C CA . ILE B 1 292 ? -8.078 12.281 6.676 1 92.25 292 ILE B CA 1
ATOM 6356 C C . ILE B 1 292 ? -8.602 12.055 5.262 1 92.25 292 ILE B C 1
ATOM 6358 O O . ILE B 1 292 ? -8.117 12.68 4.309 1 92.25 292 ILE B O 1
ATOM 6362 N N . GLN B 1 293 ? -9.586 11.18 5.18 1 88.62 293 GLN B N 1
ATOM 6363 C CA . GLN B 1 293 ? -10.164 10.852 3.883 1 88.62 293 GLN B CA 1
ATOM 6364 C C . GLN B 1 293 ? -10.695 12.094 3.182 1 88.62 293 GLN B C 1
ATOM 6366 O O . GLN B 1 293 ? -10.477 12.281 1.982 1 88.62 293 GLN B O 1
ATOM 6371 N N . GLU B 1 294 ? -11.391 12.969 3.926 1 82.44 294 GLU B N 1
ATOM 6372 C CA . GLU B 1 294 ? -11.938 14.211 3.383 1 82.44 294 GLU B CA 1
ATOM 6373 C C . GLU B 1 294 ? -10.828 15.164 2.955 1 82.44 294 GLU B C 1
ATOM 6375 O O . GLU B 1 294 ? -10.898 15.773 1.888 1 82.44 294 GLU B O 1
ATOM 6380 N N . MET B 1 295 ? -9.875 15.289 3.752 1 86.31 295 MET B N 1
ATOM 6381 C CA . MET B 1 295 ? -8.781 16.203 3.449 1 86.31 295 MET B CA 1
ATOM 6382 C C . MET B 1 295 ? -7.996 15.742 2.232 1 86.31 295 MET B C 1
ATOM 6384 O O . MET B 1 295 ? -7.617 16.547 1.381 1 86.31 295 MET B O 1
ATOM 6388 N N . LEU B 1 296 ? -7.754 14.438 2.117 1 86.5 296 LEU B N 1
ATOM 6389 C CA . LEU B 1 296 ? -7 13.883 1 1 86.5 296 LEU B CA 1
ATOM 6390 C C . LEU B 1 296 ? -7.773 14.023 -0.306 1 86.5 296 LEU B C 1
ATOM 6392 O O . LEU B 1 296 ? -7.176 14.117 -1.38 1 86.5 296 LEU B O 1
ATOM 6396 N N . GLY B 1 297 ? -9.094 14.055 -0.208 1 76.62 297 GLY B N 1
ATOM 6397 C CA . GLY B 1 297 ? -9.938 14.188 -1.389 1 76.62 297 GLY B CA 1
ATOM 6398 C C . GLY B 1 297 ? -10.156 15.633 -1.798 1 76.62 297 GLY B C 1
ATOM 6399 O O . GLY B 1 297 ? -10.758 15.906 -2.842 1 76.62 297 GLY B O 1
ATOM 6400 N N . ASP B 1 298 ? -9.727 16.5 -0.939 1 72.19 298 ASP B N 1
ATOM 6401 C CA . ASP B 1 298 ? -9.883 17.938 -1.153 1 72.19 298 ASP B CA 1
ATOM 6402 C C . ASP B 1 298 ? -8.555 18.594 -1.513 1 72.19 298 ASP B C 1
ATOM 6404 O O . ASP B 1 298 ? -7.688 18.766 -0.651 1 72.19 298 ASP B O 1
ATOM 6408 N N . SER B 1 299 ? -8.391 18.906 -2.725 1 62 299 SER B N 1
ATOM 6409 C CA . SER B 1 299 ? -7.133 19.422 -3.248 1 62 299 SER B CA 1
ATOM 6410 C C . SER B 1 299 ? -6.723 20.703 -2.533 1 62 299 SER B C 1
ATOM 6412 O O . SER B 1 299 ? -5.582 21.156 -2.656 1 62 299 SER B O 1
ATOM 6414 N N . ARG B 1 300 ? -7.613 21.297 -1.805 1 61 300 ARG B N 1
ATOM 6415 C CA . ARG B 1 300 ? -7.32 22.516 -1.077 1 61 300 ARG B CA 1
ATOM 6416 C C . ARG B 1 300 ? -6.375 22.25 0.089 1 61 300 ARG B C 1
ATOM 6418 O O . ARG B 1 300 ? -5.746 23.188 0.608 1 61 300 ARG B O 1
ATOM 6425 N N . PHE B 1 301 ? -6.309 21 0.487 1 74.88 301 PHE B N 1
ATOM 6426 C CA . PHE B 1 301 ? -5.426 20.656 1.591 1 74.88 301 PHE B CA 1
ATOM 6427 C C . PHE B 1 301 ? -4.062 20.203 1.073 1 74.88 301 PHE B C 1
ATOM 6429 O O . PHE B 1 301 ? -3.967 19.25 0.305 1 74.88 301 PHE B O 1
ATOM 6436 N N . GLY B 1 302 ? -3.08 20.969 1.429 1 74.19 302 GLY B N 1
ATOM 6437 C CA . GLY B 1 302 ? -1.719 20.5 1.213 1 74.19 302 GLY B CA 1
ATOM 6438 C C . GLY B 1 302 ? -1.184 19.672 2.361 1 74.19 302 GLY B C 1
ATOM 6439 O O . GLY B 1 302 ? -1.887 19.438 3.348 1 74.19 302 GLY B O 1
ATOM 6440 N N . GLU B 1 303 ? 0.054 19.203 2.213 1 81.69 303 GLU B N 1
ATOM 6441 C CA . GLU B 1 303 ? 0.659 18.344 3.23 1 81.69 303 GLU B CA 1
ATOM 6442 C C . GLU B 1 303 ? 0.716 19.047 4.582 1 81.69 303 GLU B C 1
ATOM 6444 O O . GLU B 1 303 ? 0.426 18.438 5.617 1 81.69 303 GLU B O 1
ATOM 6449 N N . GLU B 1 304 ? 1.066 20.234 4.508 1 75.56 304 GLU B N 1
ATOM 6450 C CA . GLU B 1 304 ? 1.188 21.016 5.734 1 75.56 304 GLU B CA 1
ATOM 6451 C C . GLU B 1 304 ? -0.167 21.188 6.41 1 75.56 304 GLU B C 1
ATOM 6453 O O . GLU B 1 304 ? -0.264 21.156 7.641 1 75.56 304 GLU B O 1
ATOM 6458 N N . ASP B 1 305 ? -1.198 21.391 5.633 1 76.12 305 ASP B N 1
ATOM 6459 C CA . ASP B 1 305 ? -2.549 21.547 6.168 1 76.12 305 ASP B CA 1
ATOM 6460 C C . ASP B 1 305 ? -3.023 20.266 6.855 1 76.12 305 ASP B C 1
ATOM 6462 O O . ASP B 1 305 ? -3.562 20.328 7.961 1 76.12 305 ASP B O 1
ATOM 6466 N N . ILE B 1 306 ? -2.832 19.25 6.215 1 86.69 306 ILE B N 1
ATOM 6467 C CA . ILE B 1 306 ? -3.297 17.953 6.727 1 86.69 306 ILE B CA 1
ATOM 6468 C C . ILE B 1 306 ? -2.609 17.656 8.055 1 86.69 306 ILE B C 1
ATOM 6470 O O . ILE B 1 306 ? -3.268 17.281 9.031 1 86.69 306 ILE B O 1
ATOM 6474 N N . LEU B 1 307 ? -1.286 17.891 8.117 1 85.19 307 LEU B N 1
ATOM 6475 C CA . LEU B 1 307 ? -0.536 17.609 9.344 1 85.19 307 LEU B CA 1
ATOM 6476 C C . LEU B 1 307 ? -0.967 18.547 10.469 1 85.19 307 LEU B C 1
ATOM 6478 O O . LEU B 1 307 ? -1.049 18.125 11.625 1 85.19 307 LEU B O 1
ATOM 6482 N N . ALA B 1 308 ? -1.285 19.703 10.117 1 79.69 308 ALA B N 1
ATOM 6483 C CA . ALA B 1 308 ? -1.734 20.672 11.109 1 79.69 308 ALA B CA 1
ATOM 6484 C C . ALA B 1 308 ? -3.092 20.281 11.688 1 79.69 308 ALA B C 1
ATOM 6486 O O . ALA B 1 308 ? -3.311 20.375 12.898 1 79.69 308 ALA B O 1
ATOM 6487 N N . VAL B 1 309 ? -3.959 19.969 10.836 1 82.81 309 VAL B N 1
ATOM 6488 C CA . VAL B 1 309 ? -5.289 19.547 11.266 1 82.81 309 VAL B CA 1
ATOM 6489 C C . VAL B 1 309 ? -5.18 18.312 12.148 1 82.81 309 VAL B C 1
ATOM 6491 O O . VAL B 1 309 ? -5.863 18.203 13.164 1 82.81 309 VAL B O 1
ATOM 6494 N N . ILE B 1 310 ? -4.324 17.406 11.773 1 89.19 310 ILE B N 1
ATOM 6495 C CA . ILE B 1 310 ? -4.129 16.203 12.562 1 89.19 310 ILE B CA 1
ATOM 6496 C C . ILE B 1 310 ? -3.652 16.578 13.969 1 89.19 310 ILE B C 1
ATOM 6498 O O . ILE B 1 310 ? -4.148 16.031 14.961 1 89.19 310 ILE B O 1
ATOM 6502 N N . GLU B 1 311 ? -2.703 17.469 14.023 1 84.06 311 GLU B N 1
ATOM 6503 C CA . GLU B 1 311 ? -2.203 17.922 15.32 1 84.06 311 GLU B CA 1
ATOM 6504 C C . GLU B 1 311 ? -3.309 18.562 16.141 1 84.06 311 GLU B C 1
ATOM 6506 O O . GLU B 1 311 ? -3.393 18.359 17.359 1 84.06 311 GLU B O 1
ATOM 6511 N N . TYR B 1 312 ? -4.105 19.328 15.5 1 80.25 312 TYR B N 1
ATOM 6512 C CA . TYR B 1 312 ? -5.234 19.969 16.172 1 80.25 312 TYR B CA 1
ATOM 6513 C C . TYR B 1 312 ? -6.195 18.922 16.734 1 80.25 312 TYR B C 1
ATOM 6515 O O . TYR B 1 312 ? -6.598 19 17.891 1 80.25 312 TYR B O 1
ATOM 6523 N N . LEU B 1 313 ? -6.523 17.969 15.938 1 86.25 313 LEU B N 1
ATOM 6524 C CA . LEU B 1 313 ? -7.484 16.938 16.328 1 86.25 313 LEU B CA 1
ATOM 6525 C C . LEU B 1 313 ? -6.906 16.047 17.438 1 86.25 313 LEU B C 1
ATOM 6527 O O . LEU B 1 313 ? -7.648 15.547 18.281 1 86.25 313 LEU B O 1
ATOM 6531 N N . ARG B 1 314 ? -5.582 15.867 17.344 1 88.12 314 ARG B N 1
ATOM 6532 C CA . ARG B 1 314 ? -4.918 15.109 18.406 1 88.12 314 ARG B CA 1
ATOM 6533 C C . ARG B 1 314 ? -5.18 15.734 19.766 1 88.12 314 ARG B C 1
ATOM 6535 O O . ARG B 1 314 ? -5.426 15.016 20.75 1 88.12 314 ARG B O 1
ATOM 6542 N N . ASN B 1 315 ? -5.258 17.016 19.828 1 80.81 315 ASN B N 1
ATOM 6543 C CA . ASN B 1 315 ? -5.402 17.75 21.078 1 80.81 315 ASN B CA 1
ATOM 6544 C C . ASN B 1 315 ? -6.867 17.953 21.438 1 80.81 315 ASN B C 1
ATOM 6546 O O . ASN B 1 315 ? -7.246 17.812 22.609 1 80.81 315 ASN B O 1
ATOM 6550 N N . GLU B 1 316 ? -7.691 18.266 20.453 1 77 316 GLU B N 1
ATOM 6551 C CA . GLU B 1 316 ? -9.086 18.625 20.703 1 77 316 GLU B CA 1
ATOM 6552 C C . GLU B 1 316 ? -9.984 17.391 20.703 1 77 316 GLU B C 1
ATOM 6554 O O . GLU B 1 316 ? -11.07 17.406 21.281 1 77 316 GLU B O 1
ATOM 6559 N N . GLY B 1 317 ? -9.5 16.344 20.125 1 80.12 317 GLY B N 1
ATOM 6560 C CA . GLY B 1 317 ? -10.312 15.148 19.984 1 80.12 317 GLY B CA 1
ATOM 6561 C C . GLY B 1 317 ? -10.906 14.977 18.609 1 80.12 317 GLY B C 1
ATOM 6562 O O . GLY B 1 317 ? -11.383 15.945 18 1 80.12 317 GLY B O 1
ATOM 6563 N N . GLY B 1 318 ? -10.828 13.875 18.078 1 84.06 318 GLY B N 1
ATOM 6564 C CA . GLY B 1 318 ? -11.312 13.586 16.734 1 84.06 318 GLY B CA 1
ATOM 6565 C C . GLY B 1 318 ? -11.867 12.18 16.594 1 84.06 318 GLY B C 1
ATOM 6566 O O . GLY B 1 318 ? -11.727 11.555 15.539 1 84.06 318 GLY B O 1
ATOM 6567 N N . LYS B 1 319 ? -12.57 11.734 17.625 1 84.31 319 LYS B N 1
ATOM 6568 C CA . LYS B 1 319 ? -13.047 10.352 17.641 1 84.31 319 LYS B CA 1
ATOM 6569 C C . LYS B 1 319 ? -14.273 10.18 16.75 1 84.31 319 LYS B C 1
ATOM 6571 O O . LYS B 1 319 ? -14.578 9.062 16.312 1 84.31 319 LYS B O 1
ATOM 6576 N N . LYS B 1 320 ? -15.008 11.258 16.641 1 81.56 320 LYS B N 1
ATOM 6577 C CA . LYS B 1 320 ? -16.172 11.273 15.758 1 81.56 320 LYS B CA 1
ATOM 6578 C C . LYS B 1 320 ? -16.016 12.336 14.68 1 81.56 320 LYS B C 1
ATOM 6580 O O . LYS B 1 320 ? -15.578 13.453 14.953 1 81.56 320 LYS B O 1
ATOM 6585 N N . PHE B 1 321 ? -16.391 12.008 13.539 1 86.12 321 PHE B N 1
ATOM 6586 C CA . PHE B 1 321 ? -16.25 12.953 12.438 1 86.12 321 PHE B CA 1
ATOM 6587 C C . PHE B 1 321 ? -17.344 14.023 12.508 1 86.12 321 PHE B C 1
ATOM 6589 O O . PHE B 1 321 ? -18.516 13.719 12.734 1 86.12 321 PHE B O 1
ATOM 6596 N N . SER B 1 322 ? -16.891 15.203 12.305 1 75.19 322 SER B N 1
ATOM 6597 C CA . SER B 1 322 ? -17.75 16.359 12.18 1 75.19 322 SER B CA 1
ATOM 6598 C C . SER B 1 322 ? -17.203 17.359 11.164 1 75.19 322 SER B C 1
ATOM 6600 O O . SER B 1 322 ? -16.047 17.797 11.273 1 75.19 322 SER B O 1
ATOM 6602 N N . VAL B 1 323 ? -18.094 17.625 10.242 1 71.12 323 VAL B N 1
ATOM 6603 C CA . VAL B 1 323 ? -17.688 18.594 9.227 1 71.12 323 VAL B CA 1
ATOM 6604 C C . VAL B 1 323 ? -17.359 19.922 9.883 1 71.12 323 VAL B C 1
ATOM 6606 O O . VAL B 1 323 ? -16.422 20.625 9.461 1 71.12 323 VAL B O 1
ATOM 6609 N N . HIS B 1 324 ? -18.094 20.219 10.906 1 65.38 324 HIS B N 1
ATOM 6610 C CA . HIS B 1 324 ? -17.859 21.453 11.641 1 65.38 324 HIS B CA 1
ATOM 6611 C C . HIS B 1 324 ? -16.5 21.453 12.32 1 65.38 324 HIS B C 1
ATOM 6613 O O . HIS B 1 324 ? -15.789 22.469 12.297 1 65.38 324 HIS B O 1
ATOM 6619 N N . THR B 1 325 ? -16.188 20.312 12.906 1 70.25 325 THR B N 1
ATOM 6620 C CA . THR B 1 325 ? -14.891 20.172 13.555 1 70.25 325 THR B CA 1
ATOM 6621 C C . THR B 1 325 ? -13.766 20.297 12.531 1 70.25 325 THR B C 1
ATOM 6623 O O . THR B 1 325 ? -12.742 20.922 12.805 1 70.25 325 THR B O 1
ATOM 6626 N N . LEU B 1 326 ? -13.93 19.766 11.398 1 74.75 326 LEU B N 1
ATOM 6627 C CA . LEU B 1 326 ? -12.93 19.844 10.344 1 74.75 326 LEU B CA 1
ATOM 6628 C C . LEU B 1 326 ? -12.758 21.297 9.883 1 74.75 326 LEU B C 1
ATOM 6630 O O . LEU B 1 326 ? -11.633 21.766 9.703 1 74.75 326 LEU B O 1
ATOM 6634 N N . ASP B 1 327 ? -13.883 21.922 9.727 1 66.75 327 ASP B N 1
ATOM 6635 C CA . ASP B 1 327 ? -13.867 23.312 9.328 1 66.75 327 ASP B CA 1
ATOM 6636 C C . ASP B 1 327 ? -13.164 24.172 10.375 1 66.75 327 ASP B C 1
ATOM 6638 O O . ASP B 1 327 ? -12.391 25.078 10.039 1 66.75 327 ASP B O 1
ATOM 6642 N N . ALA B 1 328 ? -13.562 23.844 11.641 1 63.28 328 ALA B N 1
ATOM 6643 C CA . ALA B 1 328 ? -12.922 24.547 12.742 1 63.28 328 ALA B CA 1
ATOM 6644 C C . ALA B 1 328 ? -11.414 24.312 12.75 1 63.28 328 ALA B C 1
ATOM 6646 O O . ALA B 1 328 ? -10.633 25.219 13.047 1 63.28 328 ALA B O 1
ATOM 6647 N N . ALA B 1 329 ? -11.078 23.109 12.484 1 66.31 329 ALA B N 1
ATOM 6648 C CA . ALA B 1 329 ? -9.664 22.75 12.469 1 66.31 329 ALA B CA 1
ATOM 6649 C C . ALA B 1 329 ? -8.93 23.438 11.328 1 66.31 329 ALA B C 1
ATOM 6651 O O . ALA B 1 329 ? -7.73 23.703 11.422 1 66.31 329 ALA B O 1
ATOM 6652 N N . ARG B 1 330 ? -9.727 23.656 10.359 1 65.31 330 ARG B N 1
ATOM 6653 C CA . ARG B 1 330 ? -9.164 24.359 9.203 1 65.31 330 ARG B CA 1
ATOM 6654 C C . ARG B 1 330 ? -9.062 25.859 9.469 1 65.31 330 ARG B C 1
ATOM 6656 O O . ARG B 1 330 ? -8.125 26.516 9.008 1 65.31 330 ARG B O 1
ATOM 6663 N N . HIS B 1 331 ? -10.211 26.25 10.109 1 59.88 331 HIS B N 1
ATOM 6664 C CA . HIS B 1 331 ? -10.305 27.672 10.391 1 59.88 331 HIS B CA 1
ATOM 6665 C C . HIS B 1 331 ? -9.578 28.031 11.68 1 59.88 331 HIS B C 1
ATOM 6667 O O . HIS B 1 331 ? -10.211 28.234 12.719 1 59.88 331 HIS B O 1
ATOM 6673 N N . PHE B 1 332 ? -8.344 27.891 11.586 1 62.06 332 PHE B N 1
ATOM 6674 C CA . PHE B 1 332 ? -7.453 28.141 12.711 1 62.06 332 PHE B CA 1
ATOM 6675 C C . PHE B 1 332 ? -7.699 29.531 13.297 1 62.06 332 PHE B C 1
ATOM 6677 O O . PHE B 1 332 ? -7.414 29.781 14.469 1 62.06 332 PHE B O 1
ATOM 6684 N N . TYR B 1 333 ? -8.391 30.266 12.492 1 65.44 333 TYR B N 1
ATOM 6685 C CA . TYR B 1 333 ? -8.617 31.625 12.93 1 65.44 333 TYR B CA 1
ATOM 6686 C C . TYR B 1 333 ? -10.023 31.797 13.477 1 65.44 333 TYR B C 1
ATOM 6688 O O . TYR B 1 333 ? -11.008 31.594 12.766 1 65.44 333 TYR B O 1
ATOM 6696 N N . ARG B 1 334 ? -10.125 31.672 14.828 1 62.31 334 ARG B N 1
ATOM 6697 C CA . ARG B 1 334 ? -11.406 31.844 15.508 1 62.31 334 ARG B CA 1
ATOM 6698 C C . ARG B 1 334 ? -11.547 33.25 16.047 1 62.31 334 ARG B C 1
ATOM 6700 O O . ARG B 1 334 ? -10.547 33.906 16.391 1 62.31 334 ARG B O 1
ATOM 6707 N N . GLY B 1 335 ? -12.82 33.781 16.078 1 65.12 335 GLY B N 1
ATOM 6708 C CA . GLY B 1 335 ? -13.117 35.094 16.672 1 65.12 335 GLY B CA 1
ATOM 6709 C C . GLY B 1 335 ? -13.102 36.219 15.664 1 65.12 335 GLY B C 1
ATOM 6710 O O . GLY B 1 335 ? -12.992 35.969 14.461 1 65.12 335 GLY B O 1
ATOM 6711 N N . ALA B 1 336 ? -13.367 37.375 16.188 1 78.62 336 ALA B N 1
ATOM 6712 C CA . ALA B 1 336 ? -13.328 38.562 15.344 1 78.62 336 ALA B CA 1
ATOM 6713 C C . ALA B 1 336 ? -11.914 38.844 14.828 1 78.62 336 ALA B C 1
ATOM 6715 O O . ALA B 1 336 ? -10.945 38.75 15.586 1 78.62 336 ALA B O 1
ATOM 6716 N N . PRO B 1 337 ? -11.867 38.938 13.477 1 86.38 337 PRO B N 1
ATOM 6717 C CA . PRO B 1 337 ? -10.531 39.188 12.938 1 86.38 337 PRO B CA 1
ATOM 6718 C C . PRO B 1 337 ? -9.898 40.438 13.516 1 86.38 337 PRO B C 1
ATOM 6720 O O . PRO B 1 337 ? -10.555 41.5 13.609 1 86.38 337 PRO B O 1
ATOM 6723 N N . THR B 1 338 ? -8.758 40.312 14.047 1 86.12 338 THR B N 1
ATOM 6724 C CA . THR B 1 338 ? -8.016 41.438 14.609 1 86.12 338 THR B CA 1
ATOM 6725 C C . THR B 1 338 ? -6.637 41.531 13.961 1 86.12 338 THR B C 1
ATOM 6727 O O . THR B 1 338 ? -6.004 40.531 13.656 1 86.12 338 THR B O 1
ATOM 6730 N N . GLY B 1 339 ? -6.258 42.75 13.578 1 91.88 339 GLY B N 1
ATOM 6731 C CA . GLY B 1 339 ? -4.934 43.062 13.062 1 91.88 339 GLY B CA 1
ATOM 6732 C C . GLY B 1 339 ? -4.457 44.469 13.453 1 91.88 339 GLY B C 1
ATOM 6733 O O . GLY B 1 339 ? -5.266 45.344 13.766 1 91.88 339 GLY B O 1
ATOM 6734 N N . GLN B 1 340 ? -3.152 44.594 13.562 1 93.06 340 GLN B N 1
ATOM 6735 C CA . GLN B 1 340 ? -2.586 45.875 14.023 1 93.06 340 GLN B CA 1
ATOM 6736 C C . GLN B 1 340 ? -1.954 46.625 12.867 1 93.06 340 GLN B C 1
ATOM 6738 O O . GLN B 1 340 ? -1.61 47.812 13.016 1 93.06 340 GLN B O 1
ATOM 6743 N N . TRP B 1 341 ? -1.84 46.062 11.781 1 96.25 341 TRP B N 1
ATOM 6744 C CA . TRP B 1 341 ? -1.174 46.688 10.641 1 96.25 341 TRP B CA 1
ATOM 6745 C C . TRP B 1 341 ? -2.145 46.875 9.484 1 96.25 341 TRP B C 1
ATOM 6747 O O . TRP B 1 341 ? -2.959 45.969 9.195 1 96.25 341 TRP B O 1
ATOM 6757 N N . ALA B 1 342 ? -1.99 48 8.875 1 96.81 342 ALA B N 1
ATOM 6758 C CA . ALA B 1 342 ? -2.791 48.312 7.688 1 96.81 342 ALA B CA 1
ATOM 6759 C C . ALA B 1 342 ? -1.96 48.156 6.414 1 96.81 342 ALA B C 1
ATOM 6761 O O . ALA B 1 342 ? -0.971 48.875 6.227 1 96.81 342 ALA B O 1
ATOM 6762 N N . PRO B 1 343 ? -2.412 47.312 5.484 1 97.38 343 PRO B N 1
ATOM 6763 C CA . PRO B 1 343 ? -1.667 47.094 4.242 1 97.38 343 PRO B CA 1
ATOM 6764 C C . PRO B 1 343 ? -1.508 48.344 3.412 1 97.38 343 PRO B C 1
ATOM 6766 O O . PRO B 1 343 ? -0.58 48.469 2.605 1 97.38 343 PRO B O 1
ATOM 6769 N N . GLN B 1 344 ? -2.359 49.312 3.586 1 96.31 344 GLN B N 1
ATOM 6770 C CA . GLN B 1 344 ? -2.299 50.562 2.84 1 96.31 344 GLN B CA 1
ATOM 6771 C C . GLN B 1 344 ? -0.973 51.281 3.074 1 96.31 344 GLN B C 1
ATOM 6773 O O . GLN B 1 344 ? -0.498 52.031 2.207 1 96.31 344 GLN B O 1
ATOM 6778 N N . ASP B 1 345 ? -0.397 51.062 4.219 1 95.5 345 ASP B N 1
ATOM 6779 C CA . ASP B 1 345 ? 0.866 51.688 4.582 1 95.5 345 ASP B CA 1
ATOM 6780 C C . ASP B 1 345 ? 1.974 51.312 3.604 1 95.5 345 ASP B C 1
ATOM 6782 O O . ASP B 1 345 ? 2.926 52.062 3.406 1 95.5 345 ASP B O 1
ATOM 6786 N N . LEU B 1 346 ? 1.784 50.188 2.982 1 95.94 346 LEU B N 1
ATOM 6787 C CA . LEU B 1 346 ? 2.854 49.656 2.146 1 95.94 346 LEU B CA 1
ATOM 6788 C C . LEU B 1 346 ? 2.41 49.562 0.69 1 95.94 346 LEU B C 1
ATOM 6790 O O . LEU B 1 346 ? 3.225 49.719 -0.222 1 95.94 346 LEU B O 1
ATOM 6794 N N . LEU B 1 347 ? 1.143 49.469 0.398 1 96.69 347 LEU B N 1
ATOM 6795 C CA . LEU B 1 347 ? 0.741 48.938 -0.903 1 96.69 347 LEU B CA 1
ATOM 6796 C C . LEU B 1 347 ? -0.079 49.969 -1.673 1 96.69 347 LEU B C 1
ATOM 6798 O O . LEU B 1 347 ? -0.377 49.781 -2.854 1 96.69 347 LEU B O 1
ATOM 6802 N N . ALA B 1 348 ? -0.423 51.031 -1.092 1 96.44 348 ALA B N 1
ATOM 6803 C CA . ALA B 1 348 ? -1.348 52 -1.687 1 96.44 348 ALA B CA 1
ATOM 6804 C C . ALA B 1 348 ? -0.835 52.5 -3.039 1 96.44 348 ALA B C 1
ATOM 6806 O O . ALA B 1 348 ? 0.265 53.031 -3.131 1 96.44 348 ALA B O 1
ATOM 6807 N N . GLY B 1 349 ? -1.601 52.281 -4.02 1 95.69 349 GLY B N 1
ATOM 6808 C CA . GLY B 1 349 ? -1.306 52.781 -5.348 1 95.69 349 GLY B CA 1
ATOM 6809 C C . GLY B 1 349 ? -0.162 52.062 -6.031 1 95.69 349 GLY B C 1
ATOM 6810 O O . GLY B 1 349 ? 0.287 52.469 -7.102 1 95.69 349 GLY B O 1
ATOM 6811 N N . GLN B 1 350 ? 0.299 51 -5.508 1 96 350 GLN B N 1
ATOM 6812 C CA . GLN B 1 350 ? 1.452 50.312 -6.047 1 96 350 GLN B CA 1
ATOM 6813 C C . GLN B 1 350 ? 1.018 49.094 -6.859 1 96 350 GLN B C 1
ATOM 6815 O O . GLN B 1 350 ? -0.054 48.531 -6.625 1 96 350 GLN B O 1
ATOM 6820 N N . ASP B 1 351 ? 1.861 48.75 -7.895 1 96.25 351 ASP B N 1
ATOM 6821 C CA . ASP B 1 351 ? 1.788 47.406 -8.445 1 96.25 351 ASP B CA 1
ATOM 6822 C C . ASP B 1 351 ? 2.367 46.375 -7.473 1 96.25 351 ASP B C 1
ATOM 6824 O O . ASP B 1 351 ? 3.434 46.594 -6.891 1 96.25 351 ASP B O 1
ATOM 6828 N N . VAL B 1 352 ? 1.61 45.375 -7.234 1 97.62 352 VAL B N 1
ATOM 6829 C CA . VAL B 1 352 ? 2.07 44.344 -6.34 1 97.62 352 VAL B CA 1
ATOM 6830 C C . VAL B 1 352 ? 2.348 43.062 -7.137 1 97.62 352 VAL B C 1
ATOM 6832 O O . VAL B 1 352 ? 1.499 42.594 -7.906 1 97.62 352 VAL B O 1
ATOM 6835 N N . LEU B 1 353 ? 3.523 42.531 -7.035 1 97.06 353 LEU B N 1
ATOM 6836 C CA . LEU B 1 353 ? 3.867 41.25 -7.664 1 97.06 353 LEU B CA 1
ATOM 6837 C C . LEU B 1 353 ? 3.828 40.125 -6.648 1 97.06 353 LEU B C 1
ATOM 6839 O O . LEU B 1 353 ? 4.617 40.094 -5.699 1 97.06 353 LEU B O 1
ATOM 6843 N N . LEU B 1 354 ? 2.908 39.219 -6.832 1 96.81 354 LEU B N 1
ATOM 6844 C CA . LEU B 1 354 ? 2.807 38.031 -6 1 96.81 354 LEU B CA 1
ATOM 6845 C C . LEU B 1 354 ? 3.615 36.875 -6.594 1 96.81 354 LEU B C 1
ATOM 6847 O O . LEU B 1 354 ? 3.41 36.5 -7.75 1 96.81 354 LEU B O 1
ATOM 6851 N N . LEU B 1 355 ? 4.523 36.344 -5.793 1 94.94 355 LEU B N 1
ATOM 6852 C CA . LEU B 1 355 ? 5.309 35.188 -6.203 1 94.94 355 LEU B CA 1
ATOM 6853 C C . LEU B 1 355 ? 4.762 33.906 -5.566 1 94.94 355 LEU B C 1
ATOM 6855 O O . LEU B 1 355 ? 4.848 33.75 -4.352 1 94.94 355 LEU B O 1
ATOM 6859 N N . GLY B 1 356 ? 4.191 33.125 -6.41 1 90.56 356 GLY B N 1
ATOM 6860 C CA . GLY B 1 356 ? 3.697 31.812 -5.957 1 90.56 356 GLY B CA 1
ATOM 6861 C C . GLY B 1 356 ? 4.793 30.781 -5.805 1 90.56 356 GLY B C 1
ATOM 6862 O O . GLY B 1 356 ? 5.977 31.094 -5.922 1 90.56 356 GLY B O 1
ATOM 6863 N N . THR B 1 357 ? 4.41 29.625 -5.508 1 78.69 357 THR B N 1
ATOM 6864 C CA . THR B 1 357 ? 5.379 28.562 -5.246 1 78.69 357 THR B CA 1
ATOM 6865 C C . THR B 1 357 ? 5.496 27.625 -6.441 1 78.69 357 THR B C 1
ATOM 6867 O O . THR B 1 357 ? 6.215 26.625 -6.387 1 78.69 357 THR B O 1
ATOM 6870 N N . GLY B 1 358 ? 4.84 27.938 -7.527 1 75.44 358 GLY B N 1
ATOM 6871 C CA . GLY B 1 358 ? 4.902 27.109 -8.727 1 75.44 358 GLY B CA 1
ATOM 6872 C C . GLY B 1 358 ? 6.246 27.188 -9.43 1 75.44 358 GLY B C 1
ATOM 6873 O O . GLY B 1 358 ? 7 28.141 -9.242 1 75.44 358 GLY B O 1
ATOM 6874 N N . PRO B 1 359 ? 6.523 26.141 -10.273 1 74.88 359 PRO B N 1
ATOM 6875 C CA . PRO B 1 359 ? 7.809 26.094 -10.984 1 74.88 359 PRO B CA 1
ATOM 6876 C C . PRO B 1 359 ? 7.984 27.266 -11.953 1 74.88 359 PRO B C 1
ATOM 6878 O O . PRO B 1 359 ? 9.102 27.547 -12.375 1 74.88 359 PRO B O 1
ATOM 6881 N N . GLY B 1 360 ? 6.984 27.953 -12.273 1 79.38 360 GLY B N 1
ATOM 6882 C CA . GLY B 1 360 ? 7.043 29.047 -13.227 1 79.38 360 GLY B CA 1
ATOM 6883 C C . GLY B 1 360 ? 7.938 30.188 -12.766 1 79.38 360 GLY B C 1
ATOM 6884 O O . GLY B 1 360 ? 8.531 30.891 -13.594 1 79.38 360 GLY B O 1
ATOM 6885 N N . VAL B 1 361 ? 8.039 30.359 -11.5 1 85.38 361 VAL B N 1
ATOM 6886 C CA . VAL B 1 361 ? 8.867 31.438 -10.984 1 85.38 361 VAL B CA 1
ATOM 6887 C C . VAL B 1 361 ? 10.336 31.141 -11.289 1 85.38 361 VAL B C 1
ATOM 6889 O O . VAL B 1 361 ? 11.055 32 -11.789 1 85.38 361 VAL B O 1
ATOM 6892 N N . ALA B 1 362 ? 10.703 29.875 -11.023 1 80.56 362 ALA B N 1
ATOM 6893 C CA . ALA B 1 362 ? 12.086 29.484 -11.305 1 80.56 362 ALA B CA 1
ATOM 6894 C C . ALA B 1 362 ? 12.344 29.453 -12.812 1 80.56 362 ALA B C 1
ATOM 6896 O O . ALA B 1 362 ? 13.422 29.844 -13.273 1 80.56 362 ALA B O 1
ATOM 6897 N N . ALA B 1 363 ? 11.391 28.984 -13.484 1 77.12 363 ALA B N 1
ATOM 6898 C CA . ALA B 1 363 ? 11.523 28.828 -14.93 1 77.12 363 ALA B CA 1
ATOM 6899 C C . ALA B 1 363 ? 11.719 30.188 -15.609 1 77.12 363 ALA B C 1
ATOM 6901 O O . ALA B 1 363 ? 12.43 30.297 -16.609 1 77.12 363 ALA B O 1
ATOM 6902 N N . HIS B 1 364 ? 11.117 31.234 -15.094 1 81.19 364 HIS B N 1
ATOM 6903 C CA . HIS B 1 364 ? 11.188 32.562 -15.695 1 81.19 364 HIS B CA 1
ATOM 6904 C C . HIS B 1 364 ? 11.883 33.531 -14.773 1 81.19 364 HIS B C 1
ATOM 6906 O O . HIS B 1 364 ? 11.555 34.719 -14.766 1 81.19 364 HIS B O 1
ATOM 6912 N N . ARG B 1 365 ? 12.805 33.062 -13.961 1 87.69 365 ARG B N 1
ATOM 6913 C CA . ARG B 1 365 ? 13.461 33.844 -12.898 1 87.69 365 ARG B CA 1
ATOM 6914 C C . ARG B 1 365 ? 14.148 35.062 -13.461 1 87.69 365 ARG B C 1
ATOM 6916 O O . ARG B 1 365 ? 13.945 36.188 -12.953 1 87.69 365 ARG B O 1
ATOM 6923 N N . GLN B 1 366 ? 14.875 34.906 -14.523 1 81.56 366 GLN B N 1
ATOM 6924 C CA . GLN B 1 366 ? 15.633 36 -15.086 1 81.56 366 GLN B CA 1
ATOM 6925 C C . GLN B 1 366 ? 14.703 37.125 -15.562 1 81.56 366 GLN B C 1
ATOM 6927 O O . GLN B 1 366 ? 14.953 38.312 -15.305 1 81.56 366 GLN B O 1
ATOM 6932 N N . ALA B 1 367 ? 13.711 36.75 -16.219 1 82.69 367 ALA B N 1
ATOM 6933 C CA . ALA B 1 367 ? 12.75 37.719 -16.734 1 82.69 367 ALA B CA 1
ATOM 6934 C C . ALA B 1 367 ? 12.016 38.438 -15.586 1 82.69 367 ALA B C 1
ATOM 6936 O O . ALA B 1 367 ? 11.758 39.625 -15.656 1 82.69 367 ALA B O 1
ATOM 6937 N N . LEU B 1 368 ? 11.734 37.719 -14.594 1 90 368 LEU B N 1
ATOM 6938 C CA . LEU B 1 368 ? 11.016 38.281 -13.453 1 90 368 LEU B CA 1
ATOM 6939 C C . LEU B 1 368 ? 11.891 39.25 -12.68 1 90 368 LEU B C 1
ATOM 6941 O O . LEU B 1 368 ? 11.43 40.312 -12.281 1 90 368 LEU B O 1
ATOM 6945 N N . GLU B 1 369 ? 13.141 38.844 -12.508 1 92.69 369 GLU B N 1
ATOM 6946 C CA . GLU B 1 369 ? 14.055 39.75 -11.805 1 92.69 369 GLU B CA 1
ATOM 6947 C C . GLU B 1 369 ? 14.281 41.031 -12.586 1 92.69 369 GLU B C 1
ATOM 6949 O O . GLU B 1 369 ? 14.352 42.125 -12 1 92.69 369 GLU B O 1
ATOM 6954 N N . HIS B 1 370 ? 14.406 40.844 -13.867 1 87.38 370 HIS B N 1
ATOM 6955 C CA . HIS B 1 370 ? 14.523 42.031 -14.719 1 87.38 370 HIS B CA 1
ATOM 6956 C C . HIS B 1 370 ? 13.289 42.906 -14.609 1 87.38 370 HIS B C 1
ATOM 6958 O O . HIS B 1 370 ? 13.398 44.156 -14.516 1 87.38 370 HIS B O 1
ATOM 6964 N N . PHE B 1 371 ? 12.164 42.406 -14.609 1 90.31 371 PHE B N 1
ATOM 6965 C CA . PHE B 1 371 ? 10.898 43.125 -14.484 1 90.31 371 PHE B CA 1
ATOM 6966 C C . PHE B 1 371 ? 10.844 43.906 -13.172 1 90.31 371 PHE B C 1
ATOM 6968 O O . PHE B 1 371 ? 10.438 45.062 -13.148 1 90.31 371 PHE B O 1
ATOM 6975 N N . ILE B 1 372 ? 11.234 43.25 -12.117 1 94.69 372 ILE B N 1
ATOM 6976 C CA . ILE B 1 372 ? 11.195 43.844 -10.789 1 94.69 372 ILE B CA 1
ATOM 6977 C C . ILE B 1 372 ? 12.125 45.062 -10.734 1 94.69 372 ILE B C 1
ATOM 6979 O O . ILE B 1 372 ? 11.773 46.094 -10.164 1 94.69 372 ILE B O 1
ATOM 6983 N N . ARG B 1 373 ? 13.266 44.938 -11.32 1 92.56 373 ARG B N 1
ATOM 6984 C CA . ARG B 1 373 ? 14.234 46.031 -11.312 1 92.56 373 ARG B CA 1
ATOM 6985 C C . ARG B 1 373 ? 13.742 47.219 -12.164 1 92.56 373 ARG B C 1
ATOM 6987 O O . ARG B 1 373 ? 14 48.375 -11.836 1 92.56 373 ARG B O 1
ATOM 6994 N N . GLN B 1 374 ? 13.109 46.844 -13.172 1 87.75 374 GLN B N 1
ATOM 6995 C CA . GLN B 1 374 ? 12.688 47.875 -14.125 1 87.75 374 GLN B CA 1
ATOM 6996 C C . GLN B 1 374 ? 11.438 48.594 -13.641 1 87.75 374 GLN B C 1
ATOM 6998 O O . GLN B 1 374 ? 11.352 49.812 -13.727 1 87.75 374 GLN B O 1
ATOM 7003 N N . HIS B 1 375 ? 10.414 47.938 -13.148 1 91 375 HIS B N 1
ATOM 7004 C CA . HIS B 1 375 ? 9.102 48.5 -12.859 1 91 375 HIS B CA 1
ATOM 7005 C C . HIS B 1 375 ? 8.914 48.719 -11.367 1 91 375 HIS B C 1
ATOM 7007 O O . HIS B 1 375 ? 8.008 49.469 -10.953 1 91 375 HIS B O 1
ATOM 7013 N N . LYS B 1 376 ? 9.656 48.125 -10.523 1 93.38 376 LYS B N 1
ATOM 7014 C CA . LYS B 1 376 ? 9.75 48.344 -9.078 1 93.38 376 LYS B CA 1
ATOM 7015 C C . LYS B 1 376 ? 8.398 48.125 -8.398 1 93.38 376 LYS B C 1
ATOM 7017 O O . LYS B 1 376 ? 7.941 48.969 -7.637 1 93.38 376 LYS B O 1
ATOM 7022 N N . PRO B 1 377 ? 7.762 47.094 -8.688 1 96.25 377 PRO B N 1
ATOM 7023 C CA . PRO B 1 377 ? 6.578 46.719 -7.906 1 96.25 377 PRO B CA 1
ATOM 7024 C C . PRO B 1 377 ? 6.914 46.344 -6.469 1 96.25 377 PRO B C 1
ATOM 7026 O O . PRO B 1 377 ? 8.086 46.094 -6.148 1 96.25 377 PRO B O 1
ATOM 7029 N N . VAL B 1 378 ? 5.93 46.406 -5.566 1 97.62 378 VAL B N 1
ATOM 7030 C CA . VAL B 1 378 ? 6.109 45.781 -4.27 1 97.62 378 VAL B CA 1
ATOM 7031 C C . VAL B 1 378 ? 6.039 44.25 -4.434 1 97.62 378 VAL B C 1
ATOM 7033 O O . VAL B 1 378 ? 5.031 43.719 -4.898 1 97.62 378 VAL B O 1
ATOM 7036 N N . VAL B 1 379 ? 7.094 43.562 -4.121 1 97.69 379 VAL B N 1
ATOM 7037 C CA . VAL B 1 379 ? 7.184 42.125 -4.348 1 97.69 379 VAL B CA 1
ATOM 7038 C C . VAL B 1 379 ? 6.793 41.375 -3.074 1 97.69 379 VAL B C 1
ATOM 7040 O O . VAL B 1 379 ? 7.434 41.562 -2.031 1 97.69 379 VAL B O 1
ATOM 7043 N N . MET B 1 380 ? 5.711 40.562 -3.129 1 97.44 380 MET B N 1
ATOM 7044 C CA . MET B 1 380 ? 5.219 39.719 -2.053 1 97.44 380 MET B CA 1
ATOM 7045 C C . MET B 1 380 ? 5.453 38.219 -2.377 1 97.44 380 MET B C 1
ATOM 7047 O O . MET B 1 380 ? 4.863 37.688 -3.318 1 97.44 380 MET B O 1
ATOM 7051 N N . ALA B 1 381 ? 6.281 37.594 -1.585 1 96.25 381 ALA B N 1
ATOM 7052 C CA . ALA B 1 381 ? 6.535 36.188 -1.777 1 96.25 381 ALA B CA 1
ATOM 7053 C C . ALA B 1 381 ? 5.664 35.344 -0.851 1 96.25 381 ALA B C 1
ATOM 7055 O O . ALA B 1 381 ? 5.57 35.625 0.347 1 96.25 381 ALA B O 1
ATOM 7056 N N . LEU B 1 382 ? 4.988 34.375 -1.426 1 93.81 382 LEU B N 1
ATOM 7057 C CA . LEU B 1 382 ? 4.156 33.5 -0.605 1 93.81 382 LEU B CA 1
ATOM 7058 C C . LEU B 1 382 ? 5.016 32.469 0.135 1 93.81 382 LEU B C 1
ATOM 7060 O O . LEU B 1 382 ? 5.898 31.859 -0.457 1 93.81 382 LEU B O 1
ATOM 7064 N N . ASN B 1 383 ? 4.801 32.438 1.408 1 89.19 383 ASN B N 1
ATOM 7065 C CA . ASN B 1 383 ? 5.496 31.5 2.279 1 89.19 383 ASN B CA 1
ATOM 7066 C C . ASN B 1 383 ? 7.008 31.688 2.221 1 89.19 383 ASN B C 1
ATOM 7068 O O . ASN B 1 383 ? 7.5 32.812 2.385 1 89.19 383 ASN B O 1
ATOM 7072 N N . THR B 1 384 ? 7.773 30.641 2.014 1 84.75 384 THR B N 1
ATOM 7073 C CA . THR B 1 384 ? 9.227 30.766 2.031 1 84.75 384 THR B CA 1
ATOM 7074 C C . THR B 1 384 ? 9.797 30.641 0.622 1 84.75 384 THR B C 1
ATOM 7076 O O . THR B 1 384 ? 10.93 30.188 0.443 1 84.75 384 THR B O 1
ATOM 7079 N N . GLN B 1 385 ? 9 31.062 -0.4 1 80.38 385 GLN B N 1
ATOM 7080 C CA . GLN B 1 385 ? 9.422 31.078 -1.798 1 80.38 385 GLN B CA 1
ATOM 7081 C C . GLN B 1 385 ? 10.742 31.828 -1.966 1 80.38 385 GLN B C 1
ATOM 7083 O O . GLN B 1 385 ? 10.859 33 -1.578 1 80.38 385 GLN B O 1
ATOM 7088 N N . SER B 1 386 ? 11.766 31.078 -2.621 1 82.25 386 SER B N 1
ATOM 7089 C CA . SER B 1 386 ? 13.086 31.688 -2.666 1 82.25 386 SER B CA 1
ATOM 7090 C C . SER B 1 386 ? 13.703 31.578 -4.055 1 82.25 386 SER B C 1
ATOM 7092 O O . SER B 1 386 ? 14.93 31.594 -4.199 1 82.25 386 SER B O 1
ATOM 7094 N N . SER B 1 387 ? 12.914 31.438 -5.066 1 84.62 387 SER B N 1
ATOM 7095 C CA . SER B 1 387 ? 13.43 31.312 -6.426 1 84.62 387 SER B CA 1
ATOM 7096 C C . SER B 1 387 ? 13.945 32.656 -6.941 1 84.62 387 SER B C 1
ATOM 7098 O O . SER B 1 387 ? 14.742 32.688 -7.879 1 84.62 387 SER B O 1
ATOM 7100 N N . ILE B 1 388 ? 13.469 33.75 -6.398 1 89.25 388 ILE B N 1
ATOM 7101 C CA . ILE B 1 388 ? 13.898 35.125 -6.727 1 89.25 388 ILE B CA 1
ATOM 7102 C C . ILE B 1 388 ? 14.859 35.625 -5.656 1 89.25 388 ILE B C 1
ATOM 7104 O O . ILE B 1 388 ? 14.734 35.281 -4.48 1 89.25 388 ILE B O 1
ATOM 7108 N N . ALA B 1 389 ? 15.82 36.375 -6.078 1 89.12 389 ALA B N 1
ATOM 7109 C CA . ALA B 1 389 ? 16.797 36.938 -5.145 1 89.12 389 ALA B CA 1
ATOM 7110 C C . ALA B 1 389 ? 16.094 37.625 -3.975 1 89.12 389 ALA B C 1
ATOM 7112 O O . ALA B 1 389 ? 15.164 38.406 -4.172 1 89.12 389 ALA B O 1
ATOM 7113 N N . ALA B 1 390 ? 16.594 37.406 -2.797 1 91.44 390 ALA B N 1
ATOM 7114 C CA . ALA B 1 390 ? 15.961 37.875 -1.567 1 91.44 390 ALA B CA 1
ATOM 7115 C C . ALA B 1 390 ? 15.891 39.375 -1.522 1 91.44 390 ALA B C 1
ATOM 7117 O O . ALA B 1 390 ? 14.945 39.969 -0.981 1 91.44 390 ALA B O 1
ATOM 7118 N N . GLU B 1 391 ? 16.891 39.969 -2.07 1 93.38 391 GLU B N 1
ATOM 7119 C CA . GLU B 1 391 ? 16.969 41.406 -2.021 1 93.38 391 GLU B CA 1
ATOM 7120 C C . GLU B 1 391 ? 15.875 42.062 -2.875 1 93.38 391 GLU B C 1
ATOM 7122 O O . GLU B 1 391 ? 15.562 43.25 -2.719 1 93.38 391 GLU B O 1
ATOM 7127 N N . LEU B 1 392 ? 15.289 41.25 -3.754 1 95.12 392 LEU B N 1
ATOM 7128 C CA . LEU B 1 392 ? 14.258 41.781 -4.645 1 95.12 392 LEU B CA 1
ATOM 7129 C C . LEU B 1 392 ? 12.867 41.562 -4.055 1 95.12 392 LEU B C 1
ATOM 7131 O O . LEU B 1 392 ? 11.875 42.031 -4.602 1 95.12 392 LEU B O 1
ATOM 7135 N N . ILE B 1 393 ? 12.773 40.875 -2.959 1 96.44 393 ILE B N 1
ATOM 7136 C CA . ILE B 1 393 ? 11.516 40.625 -2.281 1 96.44 393 ILE B CA 1
ATOM 7137 C C . ILE B 1 393 ? 11.305 41.625 -1.162 1 96.44 393 ILE B C 1
ATOM 7139 O O . ILE B 1 393 ? 12.211 41.906 -0.376 1 96.44 393 ILE B O 1
ATOM 7143 N N . ASP B 1 394 ? 10.125 42.219 -1.098 1 96.94 394 ASP B N 1
ATOM 7144 C CA . ASP B 1 394 ? 9.859 43.25 -0.115 1 96.94 394 ASP B CA 1
ATOM 7145 C C . ASP B 1 394 ? 9.227 42.656 1.148 1 96.94 394 ASP B C 1
ATOM 7147 O O . ASP B 1 394 ? 9.531 43.125 2.26 1 96.94 394 ASP B O 1
ATOM 7151 N N . VAL B 1 395 ? 8.297 41.781 0.978 1 97.25 395 VAL B N 1
ATOM 7152 C CA . VAL B 1 395 ? 7.578 41.219 2.109 1 97.25 395 VAL B CA 1
ATOM 7153 C C . VAL B 1 395 ? 7.199 39.75 1.798 1 97.25 395 VAL B C 1
ATOM 7155 O O . VAL B 1 395 ? 7.148 39.375 0.631 1 97.25 395 VAL B O 1
ATOM 7158 N N . ARG B 1 396 ? 6.984 39 2.836 1 96.56 396 ARG B N 1
ATOM 7159 C CA . ARG B 1 396 ? 6.504 37.625 2.713 1 96.56 396 ARG B CA 1
ATOM 7160 C C . ARG B 1 396 ? 5.129 37.469 3.354 1 96.56 396 ARG B C 1
ATOM 7162 O O . ARG B 1 396 ? 4.77 38.219 4.262 1 96.56 396 ARG B O 1
ATOM 7169 N N . VAL B 1 397 ? 4.375 36.531 2.865 1 96.38 397 VAL B N 1
ATOM 7170 C CA . VAL B 1 397 ? 3.006 36.344 3.348 1 96.38 397 VAL B CA 1
ATOM 7171 C C . VAL B 1 397 ? 2.75 34.906 3.699 1 96.38 397 VAL B C 1
ATOM 7173 O O . VAL B 1 397 ? 3.123 34 2.943 1 96.38 397 VAL B O 1
ATOM 7176 N N . ALA B 1 398 ? 2.256 34.625 4.84 1 92.25 398 ALA B N 1
ATOM 7177 C CA . ALA B 1 398 ? 1.812 33.312 5.305 1 92.25 398 ALA B CA 1
ATOM 7178 C C . ALA B 1 398 ? 0.672 33.438 6.312 1 92.25 398 ALA B C 1
ATOM 7180 O O . ALA B 1 398 ? 0.608 34.406 7.062 1 92.25 398 ALA B O 1
ATOM 7181 N N . CYS B 1 399 ? -0.247 32.5 6.297 1 89 399 CYS B N 1
ATOM 7182 C CA . CYS B 1 399 ? -1.361 32.688 7.215 1 89 399 CYS B CA 1
ATOM 7183 C C . CYS B 1 399 ? -1.779 31.391 7.867 1 89 399 CYS B C 1
ATOM 7185 O O . CYS B 1 399 ? -2.602 31.375 8.789 1 89 399 CYS B O 1
ATOM 7187 N N . HIS B 1 400 ? -1.247 30.312 7.422 1 77.31 400 HIS B N 1
ATOM 7188 C CA . HIS B 1 400 ? -1.635 29.031 8.016 1 77.31 400 HIS B CA 1
ATOM 7189 C C . HIS B 1 400 ? -0.776 28.703 9.234 1 77.31 400 HIS B C 1
ATOM 7191 O O . HIS B 1 400 ? 0.442 28.547 9.117 1 77.31 400 HIS B O 1
ATOM 7197 N N . PRO B 1 401 ? -1.357 28.562 10.391 1 73.88 401 PRO B N 1
ATOM 7198 C CA . PRO B 1 401 ? -0.574 28.438 11.625 1 73.88 401 PRO B CA 1
ATOM 7199 C C . PRO B 1 401 ? 0.364 27.234 11.602 1 73.88 401 PRO B C 1
ATOM 7201 O O . PRO B 1 401 ? 1.515 27.328 12.039 1 73.88 401 PRO B O 1
ATOM 7204 N N . VAL B 1 402 ? -0.036 26.203 11.094 1 65.62 402 VAL B N 1
ATOM 7205 C CA . VAL B 1 402 ? 0.759 24.969 11.109 1 65.62 402 VAL B CA 1
ATOM 7206 C C . VAL B 1 402 ? 1.969 25.141 10.188 1 65.62 402 VAL B C 1
ATOM 7208 O O . VAL B 1 402 ? 3.078 24.719 10.539 1 65.62 402 VAL B O 1
ATOM 7211 N N . ARG B 1 403 ? 1.692 25.781 9.055 1 71.56 403 ARG B N 1
ATOM 7212 C CA . ARG B 1 403 ? 2.795 26.031 8.133 1 71.56 403 ARG B CA 1
ATOM 7213 C C . ARG B 1 403 ? 3.795 27.016 8.719 1 71.56 403 ARG B C 1
ATOM 7215 O O . ARG B 1 403 ? 5.004 26.891 8.516 1 71.56 403 ARG B O 1
ATOM 7222 N N . LEU B 1 404 ? 3.244 27.891 9.352 1 80.44 404 LEU B N 1
ATOM 7223 C CA . LEU B 1 404 ? 4.082 28.906 9.992 1 80.44 404 LEU B CA 1
ATOM 7224 C C . LEU B 1 404 ? 4.98 28.266 11.047 1 80.44 404 LEU B C 1
ATOM 7226 O O . LEU B 1 404 ? 6.164 28.609 11.141 1 80.44 404 LEU B O 1
ATOM 7230 N N . LEU B 1 405 ? 4.383 27.312 11.734 1 72 405 LEU B N 1
ATOM 7231 C CA . LEU B 1 405 ? 5.164 26.641 12.766 1 72 405 LEU B CA 1
ATOM 7232 C C . LEU B 1 405 ? 6.207 25.719 12.141 1 72 405 LEU B C 1
ATOM 7234 O O . LEU B 1 405 ? 7.355 25.688 12.594 1 72 405 LEU B O 1
ATOM 7238 N N . ALA B 1 406 ? 5.82 25.078 11.156 1 64.69 406 ALA B N 1
ATOM 7239 C CA . ALA B 1 406 ? 6.707 24.109 10.492 1 64.69 406 ALA B CA 1
ATOM 7240 C C . ALA B 1 406 ? 7.887 24.828 9.844 1 64.69 406 ALA B C 1
ATOM 7242 O O . ALA B 1 406 ? 9.008 24.297 9.828 1 64.69 406 ALA B O 1
ATOM 7243 N N . ASP B 1 407 ? 7.637 26.016 9.297 1 74.62 407 ASP B N 1
ATOM 7244 C CA . ASP B 1 407 ? 8.656 26.75 8.562 1 74.62 407 ASP B CA 1
ATOM 7245 C C . ASP B 1 407 ? 9.188 27.922 9.383 1 74.62 407 ASP B C 1
ATOM 7247 O O . ASP B 1 407 ? 9.688 28.906 8.82 1 74.62 407 ASP B O 1
ATOM 7251 N N . CYS B 1 408 ? 8.953 27.781 10.625 1 79.94 408 CYS B N 1
ATOM 7252 C CA . CYS B 1 408 ? 9.266 28.922 11.484 1 79.94 408 CYS B CA 1
ATOM 7253 C C . CYS B 1 408 ? 10.727 29.328 11.344 1 79.94 408 CYS B C 1
ATOM 7255 O O . CYS B 1 408 ? 11.039 30.516 11.211 1 79.94 408 CYS B O 1
ATOM 7257 N N . GLU B 1 409 ? 11.555 28.328 11.328 1 79.56 409 GLU B N 1
ATOM 7258 C CA . GLU B 1 409 ? 12.977 28.625 11.219 1 79.56 409 GLU B CA 1
ATOM 7259 C C . GLU B 1 409 ? 13.297 29.328 9.898 1 79.56 409 GLU B C 1
ATOM 7261 O O . GLU B 1 409 ? 14.094 30.266 9.875 1 79.56 409 GLU B O 1
ATOM 7266 N N . ALA B 1 410 ? 12.719 28.875 8.898 1 81.88 410 ALA B N 1
ATOM 7267 C CA . ALA B 1 410 ? 12.93 29.484 7.586 1 81.88 410 ALA B CA 1
ATOM 7268 C C . ALA B 1 410 ? 12.43 30.922 7.562 1 81.88 410 ALA B C 1
ATOM 7270 O O . ALA B 1 410 ? 13.094 31.812 7.004 1 81.88 410 ALA B O 1
ATOM 7271 N N . HIS B 1 411 ? 11.328 31.188 8.141 1 89.06 411 HIS B N 1
ATOM 7272 C CA . HIS B 1 411 ? 10.766 32.531 8.18 1 89.06 411 HIS B CA 1
ATOM 7273 C C . HIS B 1 411 ? 11.656 33.5 8.969 1 89.06 411 HIS B C 1
ATOM 7275 O O . HIS B 1 411 ? 11.789 34.656 8.609 1 89.06 411 HIS B O 1
ATOM 7281 N N . ILE B 1 412 ? 12.242 32.938 9.969 1 88.25 412 ILE B N 1
ATOM 7282 C CA . ILE B 1 412 ? 13.102 33.75 10.82 1 88.25 412 ILE B CA 1
ATOM 7283 C C . ILE B 1 412 ? 14.391 34.094 10.078 1 88.25 412 ILE B C 1
ATOM 7285 O O . ILE B 1 412 ? 14.906 35.219 10.203 1 88.25 412 ILE B O 1
ATOM 7289 N N . GLU B 1 413 ? 14.859 33.156 9.383 1 87.69 413 GLU B N 1
ATOM 7290 C CA . GLU B 1 413 ? 16.125 33.344 8.664 1 87.69 413 GLU B CA 1
ATOM 7291 C C . GLU B 1 413 ? 15.953 34.312 7.5 1 87.69 413 GLU B C 1
ATOM 7293 O O . GLU B 1 413 ? 16.891 35.031 7.145 1 87.69 413 GLU B O 1
ATOM 7298 N N . LEU B 1 414 ? 14.828 34.438 6.906 1 90.44 414 LEU B N 1
ATOM 7299 C CA . LEU B 1 414 ? 14.57 35.312 5.777 1 90.44 414 LEU B CA 1
ATOM 7300 C C . LEU B 1 414 ? 14.422 36.75 6.242 1 90.44 414 LEU B C 1
ATOM 7302 O O . LEU B 1 414 ? 13.664 37.031 7.176 1 90.44 414 LEU B O 1
ATOM 7306 N N . PRO B 1 415 ? 15.102 37.688 5.609 1 90.5 415 PRO B N 1
ATOM 7307 C CA . PRO B 1 415 ? 15.211 39.031 6.148 1 90.5 415 PRO B CA 1
ATOM 7308 C C . PRO B 1 415 ? 13.938 39.844 5.957 1 90.5 415 PRO B C 1
ATOM 7310 O O . PRO B 1 415 ? 13.742 40.875 6.629 1 90.5 415 PRO B O 1
ATOM 7313 N N . GLN B 1 416 ? 13.055 39.594 5.16 1 93.81 416 GLN B N 1
ATOM 7314 C CA . GLN B 1 416 ? 11.875 40.375 4.84 1 93.81 416 GLN B CA 1
ATOM 7315 C C . GLN B 1 416 ? 10.82 40.281 5.934 1 93.81 416 GLN B C 1
ATOM 7317 O O . GLN B 1 416 ? 10.688 39.219 6.57 1 93.81 416 GLN B O 1
ATOM 7322 N N . PRO B 1 417 ? 10.062 41.375 6.172 1 96.31 417 PRO B N 1
ATOM 7323 C CA . PRO B 1 417 ? 8.93 41.25 7.09 1 96.31 417 PRO B CA 1
ATOM 7324 C C . PRO B 1 417 ? 7.906 40.219 6.633 1 96.31 417 PRO B C 1
ATOM 7326 O O . PRO B 1 417 ? 7.84 39.875 5.445 1 96.31 417 PRO B O 1
ATOM 7329 N N . LEU B 1 418 ? 7.137 39.688 7.629 1 96.88 418 LEU B N 1
ATOM 7330 C CA . LEU B 1 418 ? 6.145 38.656 7.363 1 96.88 418 LEU B CA 1
ATOM 7331 C C . LEU B 1 418 ? 4.734 39.156 7.621 1 96.88 418 LEU B C 1
ATOM 7333 O O . LEU B 1 418 ? 4.426 39.625 8.727 1 96.88 418 LEU B O 1
ATOM 7337 N N . ILE B 1 419 ? 3.902 39.25 6.605 1 97.12 419 ILE B N 1
ATOM 7338 C CA . ILE B 1 419 ? 2.479 39.5 6.781 1 97.12 419 ILE B CA 1
ATOM 7339 C C . ILE B 1 419 ? 1.773 38.219 7.246 1 97.12 419 ILE B C 1
ATOM 7341 O O . ILE B 1 419 ? 1.779 37.219 6.539 1 97.12 419 ILE B O 1
ATOM 7345 N N . THR B 1 420 ? 1.246 38.219 8.367 1 95.19 420 THR B N 1
ATOM 7346 C CA . THR B 1 420 ? 0.535 37.094 8.945 1 95.19 420 THR B CA 1
ATOM 7347 C C . THR B 1 420 ? -0.468 37.562 9.992 1 95.19 420 THR B C 1
ATOM 7349 O O . THR B 1 420 ? -0.335 38.656 10.539 1 95.19 420 THR B O 1
ATOM 7352 N N . PRO B 1 421 ? -1.529 36.812 10.148 1 93.88 421 PRO B N 1
ATOM 7353 C CA . PRO B 1 421 ? -2.441 37.188 11.234 1 93.88 421 PRO B CA 1
ATOM 7354 C C . PRO B 1 421 ? -1.895 36.844 12.617 1 93.88 421 PRO B C 1
ATOM 7356 O O . PRO B 1 421 ? -2.5 36.062 13.344 1 93.88 421 PRO B O 1
ATOM 7359 N N . TYR B 1 422 ? -0.905 37.594 12.969 1 92.81 422 TYR B N 1
ATOM 7360 C CA . TYR B 1 422 ? -0.072 37.281 14.125 1 92.81 422 TYR B CA 1
ATOM 7361 C C . TYR B 1 422 ? -0.908 37.219 15.398 1 92.81 422 TYR B C 1
ATOM 7363 O O . TYR B 1 422 ? -0.811 36.25 16.156 1 92.81 422 TYR B O 1
ATOM 7371 N N . SER B 1 423 ? -1.724 38.281 15.648 1 88.94 423 SER B N 1
ATOM 7372 C CA . SER B 1 423 ? -2.512 38.375 16.875 1 88.94 423 SER B CA 1
ATOM 7373 C C . SER B 1 423 ? -3.525 37.25 16.969 1 88.94 423 SER B C 1
ATOM 7375 O O . SER B 1 423 ? -4.051 36.969 18.062 1 88.94 423 SER B O 1
ATOM 7377 N N . MET B 1 424 ? -3.701 36.531 15.828 1 88.12 424 MET B N 1
ATOM 7378 C CA . MET B 1 424 ? -4.734 35.5 15.781 1 88.12 424 MET B CA 1
ATOM 7379 C C . MET B 1 424 ? -4.113 34.125 15.758 1 88.12 424 MET B C 1
ATOM 7381 O O . MET B 1 424 ? -4.824 33.094 15.812 1 88.12 424 MET B O 1
ATOM 7385 N N . LEU B 1 425 ? -2.836 34.062 15.688 1 84.38 425 LEU B N 1
ATOM 7386 C CA . LEU B 1 425 ? -2.119 32.812 15.648 1 84.38 425 LEU B CA 1
ATOM 7387 C C . LEU B 1 425 ? -2.062 32.156 17.031 1 84.38 425 LEU B C 1
ATOM 7389 O O . LEU B 1 425 ? -2.143 32.875 18.047 1 84.38 425 LEU B O 1
ATOM 7393 N N . PRO B 1 426 ? -1.979 30.828 17.078 1 74.81 426 PRO B N 1
ATOM 7394 C CA . PRO B 1 426 ? -1.742 30.156 18.359 1 74.81 426 PRO B CA 1
ATOM 7395 C C . PRO B 1 426 ? -0.491 30.672 19.062 1 74.81 426 PRO B C 1
ATOM 7397 O O . PRO B 1 426 ? 0.464 31.094 18.406 1 74.81 426 PRO B O 1
ATOM 7400 N N . MET B 1 427 ? -0.478 30.562 20.406 1 80.12 427 MET B N 1
ATOM 7401 C CA . MET B 1 427 ? 0.584 31.125 21.234 1 80.12 427 MET B CA 1
ATOM 7402 C C . MET B 1 427 ? 1.938 30.531 20.859 1 80.12 427 MET B C 1
ATOM 7404 O O . MET B 1 427 ? 2.957 31.219 20.891 1 80.12 427 MET B O 1
ATOM 7408 N N . ASP B 1 428 ? 1.908 29.312 20.547 1 77 428 ASP B N 1
ATOM 7409 C CA . ASP B 1 428 ? 3.162 28.656 20.203 1 77 428 ASP B CA 1
ATOM 7410 C C . ASP B 1 428 ? 3.734 29.219 18.906 1 77 428 ASP B C 1
ATOM 7412 O O . ASP B 1 428 ? 4.949 29.375 18.766 1 77 428 ASP B O 1
ATOM 7416 N N . VAL B 1 429 ? 2.889 29.547 18 1 80.94 429 VAL B N 1
ATOM 7417 C CA . VAL B 1 429 ? 3.328 30.125 16.719 1 80.94 429 VAL B CA 1
ATOM 7418 C C . VAL B 1 429 ? 3.771 31.578 16.938 1 80.94 429 VAL B C 1
ATOM 7420 O O . VAL B 1 429 ? 4.785 32 16.391 1 80.94 429 VAL B O 1
ATOM 7423 N N . GLN B 1 430 ? 2.996 32.281 17.75 1 88.25 430 GLN B N 1
ATOM 7424 C CA . GLN B 1 430 ? 3.379 33.656 18.094 1 88.25 430 GLN B CA 1
ATOM 7425 C C . GLN B 1 430 ? 4.762 33.688 18.734 1 88.25 430 GLN B C 1
ATOM 7427 O O . GLN B 1 430 ? 5.59 34.531 18.391 1 88.25 430 GLN B O 1
ATOM 7432 N N . GLY B 1 431 ? 4.887 32.719 19.641 1 87.88 431 GLY B N 1
ATOM 7433 C CA . GLY B 1 431 ? 6.184 32.656 20.281 1 87.88 431 GLY B CA 1
ATOM 7434 C C . GLY B 1 431 ? 7.316 32.312 19.328 1 87.88 431 GLY B C 1
ATOM 7435 O O . GLY B 1 431 ? 8.406 32.906 19.438 1 87.88 431 GLY B O 1
ATOM 7436 N N . ALA B 1 432 ? 7.082 31.484 18.438 1 85.06 432 ALA B N 1
ATOM 7437 C CA . ALA B 1 432 ? 8.094 31.062 17.469 1 85.06 432 ALA B CA 1
ATOM 7438 C C . ALA B 1 432 ? 8.477 32.219 16.547 1 85.06 432 ALA B C 1
ATOM 7440 O O . ALA B 1 432 ? 9.609 32.312 16.078 1 85.06 432 ALA B O 1
ATOM 7441 N N . LEU B 1 433 ? 7.52 33.156 16.328 1 90.69 433 LEU B N 1
ATOM 7442 C CA . LEU B 1 433 ? 7.73 34.281 15.398 1 90.69 433 LEU B CA 1
ATOM 7443 C C . LEU B 1 433 ? 8.055 35.562 16.156 1 90.69 433 LEU B C 1
ATOM 7445 O O . LEU B 1 433 ? 8.078 36.625 15.562 1 90.69 433 LEU B O 1
ATOM 7449 N N . ALA B 1 434 ? 8.375 35.438 17.438 1 89.12 434 ALA B N 1
ATOM 7450 C CA . ALA B 1 434 ? 8.531 36.594 18.328 1 89.12 434 ALA B CA 1
ATOM 7451 C C . ALA B 1 434 ? 9.656 37.5 17.844 1 89.12 434 ALA B C 1
ATOM 7453 O O . ALA B 1 434 ? 9.578 38.719 17.984 1 89.12 434 ALA B O 1
ATOM 7454 N N . ASN B 1 435 ? 10.688 36.938 17.281 1 89.56 435 ASN B N 1
ATOM 7455 C CA . ASN B 1 435 ? 11.836 37.719 16.859 1 89.56 435 ASN B CA 1
ATOM 7456 C C . ASN B 1 435 ? 11.742 38.094 15.375 1 89.56 435 ASN B C 1
ATOM 7458 O O . ASN B 1 435 ? 12.703 38.594 14.789 1 89.56 435 ASN B O 1
ATOM 7462 N N . LYS B 1 436 ? 10.703 37.875 14.781 1 93.75 436 LYS B N 1
ATOM 7463 C CA . LYS B 1 436 ? 10.469 38.188 13.375 1 93.75 436 LYS B CA 1
ATOM 7464 C C . LYS B 1 436 ? 9.734 39.5 13.234 1 93.75 436 LYS B C 1
ATOM 7466 O O . LYS B 1 436 ? 8.898 39.875 14.07 1 93.75 436 LYS B O 1
ATOM 7471 N N . ASN B 1 437 ? 10.211 40.375 12.281 1 95.25 437 ASN B N 1
ATOM 7472 C CA . ASN B 1 437 ? 9.406 41.531 11.914 1 95.25 437 ASN B CA 1
ATOM 7473 C C . ASN B 1 437 ? 8.086 41.125 11.273 1 95.25 437 ASN B C 1
ATOM 7475 O O . ASN B 1 437 ? 8.062 40.656 10.133 1 95.25 437 ASN B O 1
ATOM 7479 N N . VAL B 1 438 ? 6.992 41.312 12.047 1 96.31 438 VAL B N 1
ATOM 7480 C CA . VAL B 1 438 ? 5.695 40.812 11.594 1 96.31 438 VAL B CA 1
ATOM 7481 C C . VAL B 1 438 ? 4.758 41.969 11.312 1 96.31 438 VAL B C 1
ATOM 7483 O O . VAL B 1 438 ? 4.742 42.969 12.055 1 96.31 438 VAL B O 1
ATOM 7486 N N . LEU B 1 439 ? 4.086 41.938 10.211 1 97.31 439 LEU B N 1
ATOM 7487 C CA . LEU B 1 439 ? 2.975 42.844 9.859 1 97.31 439 LEU B CA 1
ATOM 7488 C C . LEU B 1 439 ? 1.636 42.156 10.109 1 97.31 439 LEU B C 1
ATOM 7490 O O . LEU B 1 439 ? 1.161 41.375 9.266 1 97.31 439 LEU B O 1
ATOM 7494 N N . ASP B 1 440 ? 1.048 42.469 11.242 1 96.88 440 ASP B N 1
ATOM 7495 C CA . ASP B 1 440 ? -0.116 41.781 11.766 1 96.88 440 ASP B CA 1
ATOM 7496 C C . ASP B 1 440 ? -1.391 42.188 11.039 1 96.88 440 ASP B C 1
ATOM 7498 O O . ASP B 1 440 ? -1.998 43.219 11.383 1 96.88 440 ASP B O 1
ATOM 7502 N N . PHE B 1 441 ? -1.813 41.438 10.055 1 96.94 441 PHE B N 1
ATOM 7503 C CA . PHE B 1 441 ? -3.033 41.656 9.281 1 96.94 441 PHE B CA 1
ATOM 7504 C C . PHE B 1 441 ? -4.059 40.562 9.578 1 96.94 441 PHE B C 1
ATOM 7506 O O . PHE B 1 441 ? -3.83 39.406 9.266 1 96.94 441 PHE B O 1
ATOM 7513 N N . GLY B 1 442 ? -5.184 40.906 10.117 1 94.25 442 GLY B N 1
ATOM 7514 C CA . GLY B 1 442 ? -6.16 39.969 10.641 1 94.25 442 GLY B CA 1
ATOM 7515 C C . GLY B 1 442 ? -6.844 39.156 9.547 1 94.25 442 GLY B C 1
ATOM 7516 O O . GLY B 1 442 ? -6.941 39.594 8.406 1 94.25 442 GLY B O 1
ATOM 7517 N N . LEU B 1 443 ? -7.324 37.938 9.969 1 92.31 443 LEU B N 1
ATOM 7518 C CA . LEU B 1 443 ? -7.914 37.031 8.992 1 92.31 443 LEU B CA 1
ATOM 7519 C C . LEU B 1 443 ? -9.164 36.375 9.555 1 92.31 443 LEU B C 1
ATOM 7521 O O . LEU B 1 443 ? -9.141 35.844 10.664 1 92.31 443 LEU B O 1
ATOM 7525 N N . ASN B 1 444 ? -10.234 36.562 8.898 1 88 444 ASN B N 1
ATOM 7526 C CA . ASN B 1 444 ? -11.445 35.75 9.094 1 88 444 ASN B CA 1
ATOM 7527 C C . ASN B 1 444 ? -11.719 34.844 7.902 1 88 444 ASN B C 1
ATOM 7529 O O . ASN B 1 444 ? -11.516 35.25 6.75 1 88 444 ASN B O 1
ATOM 7533 N N . VAL B 1 445 ? -12.023 33.625 8.172 1 82.19 445 VAL B N 1
ATOM 7534 C CA . VAL B 1 445 ? -12.312 32.688 7.086 1 82.19 445 VAL B CA 1
ATOM 7535 C C . VAL B 1 445 ? -13.805 32.375 7.062 1 82.19 445 VAL B C 1
ATOM 7537 O O . VAL B 1 445 ? -14.344 31.812 8.023 1 82.19 445 VAL B O 1
ATOM 7540 N N . GLN B 1 446 ? -14.492 32.781 6.043 1 80.75 446 GLN B N 1
ATOM 7541 C CA . GLN B 1 446 ? -15.906 32.531 5.793 1 80.75 446 GLN B CA 1
ATOM 7542 C C . GLN B 1 446 ? -16.141 32.094 4.348 1 80.75 446 GLN B C 1
ATOM 7544 O O . GLN B 1 446 ? -15.758 32.781 3.41 1 80.75 446 GLN B O 1
ATOM 7549 N N . PRO B 1 447 ? -16.797 30.953 4.188 1 77.31 447 PRO B N 1
ATOM 7550 C CA . PRO B 1 447 ? -17 30.438 2.826 1 77.31 447 PRO B CA 1
ATOM 7551 C C . PRO B 1 447 ? -17.688 31.469 1.914 1 77.31 447 PRO B C 1
ATOM 7553 O O . PRO B 1 447 ? -18.578 32.188 2.352 1 77.31 447 PRO B O 1
ATOM 7556 N N . ASP B 1 448 ? -17.219 31.562 0.606 1 78.88 448 ASP B N 1
ATOM 7557 C CA . ASP B 1 448 ? -17.797 32.281 -0.523 1 78.88 448 ASP B CA 1
ATOM 7558 C C . ASP B 1 448 ? -17.812 33.781 -0.25 1 78.88 448 ASP B C 1
ATOM 7560 O O . ASP B 1 448 ? -18.688 34.5 -0.738 1 78.88 448 ASP B O 1
ATOM 7564 N N . LYS B 1 449 ? -16.891 34.219 0.611 1 87.44 449 LYS B N 1
ATOM 7565 C CA . LYS B 1 449 ? -16.906 35.656 0.943 1 87.44 449 LYS B CA 1
ATOM 7566 C C . LYS B 1 449 ? -15.492 36.219 0.908 1 87.44 449 LYS B C 1
ATOM 7568 O O . LYS B 1 449 ? -14.539 35.594 1.371 1 87.44 449 LYS B O 1
ATOM 7573 N N . PHE B 1 450 ? -15.359 37.469 0.211 1 93.19 450 PHE B N 1
ATOM 7574 C CA . PHE B 1 450 ? -14.18 38.312 0.322 1 93.19 450 PHE B CA 1
ATOM 7575 C C . PHE B 1 450 ? -14.555 39.688 0.876 1 93.19 450 PHE B C 1
ATOM 7577 O O . PHE B 1 450 ? -15.477 40.344 0.374 1 93.19 450 PHE B O 1
ATOM 7584 N N . THR B 1 451 ? -13.977 40 1.972 1 94.62 451 THR B N 1
ATOM 7585 C CA . THR B 1 451 ? -14.078 41.375 2.469 1 94.62 451 THR B CA 1
ATOM 7586 C C . THR B 1 451 ? -12.703 41.938 2.805 1 94.62 451 THR B C 1
ATOM 7588 O O . THR B 1 451 ? -11.836 41.219 3.307 1 94.62 451 THR B O 1
ATOM 7591 N N . PHE B 1 452 ? -12.531 43.219 2.518 1 96 452 PHE B N 1
ATOM 7592 C CA . PHE B 1 452 ? -11.25 43.875 2.705 1 96 452 PHE B CA 1
ATOM 7593 C C . PHE B 1 452 ? -11.375 45.062 3.658 1 96 452 PHE B C 1
ATOM 7595 O O . PHE B 1 452 ? -11.766 46.156 3.25 1 96 452 PHE B O 1
ATOM 7602 N N . GLU B 1 453 ? -10.992 44.844 4.844 1 95.19 453 GLU B N 1
ATOM 7603 C CA . GLU B 1 453 ? -11.008 45.938 5.824 1 95.19 453 GLU B CA 1
ATOM 7604 C C . GLU B 1 453 ? -9.609 46.531 6.02 1 95.19 453 GLU B C 1
ATOM 7606 O O . GLU B 1 453 ? -8.656 46.094 5.379 1 95.19 453 GLU B O 1
ATOM 7611 N N . ASP B 1 454 ? -9.523 47.5 6.871 1 95.5 454 ASP B N 1
ATOM 7612 C CA . ASP B 1 454 ? -8.281 48.25 7.012 1 95.5 454 ASP B CA 1
ATOM 7613 C C . ASP B 1 454 ? -7.18 47.375 7.617 1 95.5 454 ASP B C 1
ATOM 7615 O O . ASP B 1 454 ? -6.02 47.469 7.211 1 95.5 454 ASP B O 1
ATOM 7619 N N . THR B 1 455 ? -7.562 46.625 8.57 1 96.62 455 THR B N 1
ATOM 7620 C CA . THR B 1 455 ? -6.523 45.875 9.289 1 96.62 455 THR B CA 1
ATOM 7621 C C . THR B 1 455 ? -6.848 44.375 9.328 1 96.62 455 THR B C 1
ATOM 7623 O O . THR B 1 455 ? -6.238 43.625 10.094 1 96.62 455 THR B O 1
ATOM 7626 N N . HIS B 1 456 ? -7.844 44 8.609 1 96.25 456 HIS B N 1
ATOM 7627 C CA . HIS B 1 456 ? -8.203 42.562 8.547 1 96.25 456 HIS B CA 1
ATOM 7628 C C . HIS B 1 456 ? -9.008 42.25 7.293 1 96.25 456 HIS B C 1
ATOM 7630 O O . HIS B 1 456 ? -9.406 43.188 6.566 1 96.25 456 HIS B O 1
ATOM 7636 N N . CYS B 1 457 ? -9.133 41 6.988 1 95.31 457 CYS B N 1
ATOM 7637 C CA . CYS B 1 457 ? -9.906 40.562 5.832 1 95.31 457 CYS B CA 1
ATOM 7638 C C . CYS B 1 457 ? -10.734 39.312 6.164 1 95.31 457 CYS B C 1
ATOM 7640 O O . CYS B 1 457 ? -10.523 38.688 7.203 1 95.31 457 CYS B O 1
ATOM 7642 N N . THR B 1 458 ? -11.758 39.125 5.379 1 92.62 458 THR B N 1
ATOM 7643 C CA . THR B 1 458 ? -12.5 37.875 5.336 1 92.62 458 THR B CA 1
ATOM 7644 C C . THR B 1 458 ? -12.312 37.156 3.992 1 92.62 458 THR B C 1
ATOM 7646 O O . THR B 1 458 ? -12.492 37.781 2.938 1 92.62 458 THR B O 1
ATOM 7649 N N . ILE B 1 459 ? -11.859 35.969 4.051 1 90.38 459 ILE B N 1
ATOM 7650 C CA . ILE B 1 459 ? -11.617 35.219 2.82 1 90.38 459 ILE B CA 1
ATOM 7651 C C . ILE B 1 459 ? -12.289 33.844 2.908 1 90.38 459 ILE B C 1
ATOM 7653 O O . ILE B 1 459 ? -12.602 33.375 4.004 1 90.38 459 ILE B O 1
ATOM 7657 N N . PRO B 1 460 ? -12.57 33.281 1.72 1 84.19 460 PRO B N 1
ATOM 7658 C CA . PRO B 1 460 ? -13.352 32.031 1.706 1 84.19 460 PRO B CA 1
ATOM 7659 C C . PRO B 1 460 ? -12.547 30.844 2.182 1 84.19 460 PRO B C 1
ATOM 7661 O O . PRO B 1 460 ? -13.133 29.812 2.564 1 84.19 460 PRO B O 1
ATOM 7664 N N . THR B 1 461 ? -11.172 30.922 2.098 1 77.56 461 THR B N 1
ATOM 7665 C CA . THR B 1 461 ? -10.289 29.828 2.471 1 77.56 461 THR B CA 1
ATOM 7666 C C . THR B 1 461 ? -9.008 30.359 3.104 1 77.56 461 THR B C 1
ATOM 7668 O O . THR B 1 461 ? -8.648 31.516 2.912 1 77.56 461 THR B O 1
ATOM 7671 N N . SER B 1 462 ? -8.336 29.5 3.838 1 76.69 462 SER B N 1
ATOM 7672 C CA . SER B 1 462 ? -7.109 29.922 4.496 1 76.69 462 SER B CA 1
ATOM 7673 C C . SER B 1 462 ? -5.906 29.781 3.57 1 76.69 462 SER B C 1
ATOM 7675 O O . SER B 1 462 ? -4.773 29.625 4.035 1 76.69 462 SER B O 1
ATOM 7677 N N . LEU B 1 463 ? -6.172 29.766 2.299 1 80.25 463 LEU B N 1
ATOM 7678 C CA . LEU B 1 463 ? -5.074 29.734 1.341 1 80.25 463 LEU B CA 1
ATOM 7679 C C . LEU B 1 463 ? -4.293 31.047 1.36 1 80.25 463 LEU B C 1
ATOM 7681 O O . LEU B 1 463 ? -4.887 32.125 1.394 1 80.25 463 LEU B O 1
ATOM 7685 N N . VAL B 1 464 ? -3.029 30.875 1.317 1 89.69 464 VAL B N 1
ATOM 7686 C CA . VAL B 1 464 ? -2.172 32.062 1.447 1 89.69 464 VAL B CA 1
ATOM 7687 C C . VAL B 1 464 ? -2.396 33 0.263 1 89.69 464 VAL B C 1
ATOM 7689 O O . VAL B 1 464 ? -2.318 34.219 0.408 1 89.69 464 VAL B O 1
ATOM 7692 N N . VAL B 1 465 ? -2.723 32.438 -0.934 1 91.44 465 VAL B N 1
ATOM 7693 C CA . VAL B 1 465 ? -2.945 33.312 -2.096 1 91.44 465 VAL B CA 1
ATOM 7694 C C . VAL B 1 465 ? -4.168 34.188 -1.858 1 91.44 465 VAL B C 1
ATOM 7696 O O . VAL B 1 465 ? -4.164 35.375 -2.215 1 91.44 465 VAL B O 1
ATOM 7699 N N . ALA B 1 466 ? -5.195 33.656 -1.277 1 91.81 466 ALA B N 1
ATOM 7700 C CA . ALA B 1 466 ? -6.391 34.438 -0.964 1 91.81 466 ALA B CA 1
ATOM 7701 C C . ALA B 1 466 ? -6.082 35.531 0.05 1 91.81 466 ALA B C 1
ATOM 7703 O O . ALA B 1 466 ? -6.559 36.656 -0.083 1 91.81 466 ALA B O 1
ATOM 7704 N N . TYR B 1 467 ? -5.273 35.125 1.027 1 94.06 467 TYR B N 1
ATOM 7705 C CA . TYR B 1 467 ? -4.863 36.062 2.066 1 94.06 467 TYR B CA 1
ATOM 7706 C C . TYR B 1 467 ? -4.008 37.188 1.484 1 94.06 467 TYR B C 1
ATOM 7708 O O . TYR B 1 467 ? -4.195 38.375 1.819 1 94.06 467 TYR B O 1
ATOM 7716 N N . ALA B 1 468 ? -3.137 36.844 0.617 1 96.75 468 ALA B N 1
ATOM 7717 C CA . ALA B 1 468 ? -2.26 37.844 -0.023 1 96.75 468 ALA B CA 1
ATOM 7718 C C . ALA B 1 468 ? -3.055 38.781 -0.909 1 96.75 468 ALA B C 1
ATOM 7720 O O . ALA B 1 468 ? -2.814 40 -0.902 1 96.75 468 ALA B O 1
ATOM 7721 N N . MET B 1 469 ? -3.973 38.188 -1.65 1 97 469 MET B N 1
ATOM 7722 C CA . MET B 1 469 ? -4.82 39.031 -2.504 1 97 469 MET B CA 1
ATOM 7723 C C . MET B 1 469 ? -5.676 39.969 -1.666 1 97 469 MET B C 1
ATOM 7725 O O . MET B 1 469 ? -5.855 41.125 -2.027 1 97 469 MET B O 1
ATOM 7729 N N . ALA B 1 470 ? -6.156 39.469 -0.607 1 96.62 470 ALA B N 1
ATOM 7730 C CA . ALA B 1 470 ? -6.969 40.281 0.285 1 96.62 470 ALA B CA 1
ATOM 7731 C C . ALA B 1 470 ? -6.145 41.438 0.896 1 96.62 470 ALA B C 1
ATOM 7733 O O . ALA B 1 470 ? -6.625 42.562 1.028 1 96.62 470 ALA B O 1
ATOM 7734 N N . ALA B 1 471 ? -4.953 41.125 1.277 1 97.5 471 ALA B N 1
ATOM 7735 C CA . ALA B 1 471 ? -4.066 42.125 1.815 1 97.5 471 ALA B CA 1
ATOM 7736 C C . ALA B 1 471 ? -3.785 43.219 0.778 1 97.5 471 ALA B C 1
ATOM 7738 O O . ALA B 1 471 ? -3.781 44.406 1.1 1 97.5 471 ALA B O 1
ATOM 7739 N N . ALA B 1 472 ? -3.535 42.812 -0.432 1 97.69 472 ALA B N 1
ATOM 7740 C CA . ALA B 1 472 ? -3.268 43.75 -1.511 1 97.69 472 ALA B CA 1
ATOM 7741 C C . ALA B 1 472 ? -4.473 44.656 -1.763 1 97.69 472 ALA B C 1
ATOM 7743 O O . ALA B 1 472 ? -4.32 45.875 -1.992 1 97.69 472 ALA B O 1
ATOM 7744 N N . SER B 1 473 ? -5.602 44.062 -1.747 1 97.56 473 SER B N 1
ATOM 7745 C CA . SER B 1 473 ? -6.828 44.812 -1.969 1 97.56 473 SER B CA 1
ATOM 7746 C C . SER B 1 473 ? -7.113 45.75 -0.801 1 97.56 473 SER B C 1
ATOM 7748 O O . SER B 1 473 ? -7.512 46.906 -1.005 1 97.56 473 SER B O 1
ATOM 7750 N N . SER B 1 474 ? -6.957 45.25 0.356 1 96.88 474 SER B N 1
ATOM 7751 C CA . SER B 1 474 ? -7.082 46.094 1.534 1 96.88 474 SER B CA 1
ATOM 7752 C C . SER B 1 474 ? -6.113 47.25 1.475 1 96.88 474 SER B C 1
ATOM 7754 O O . SER B 1 474 ? -6.398 48.344 2 1 96.88 474 SER B O 1
ATOM 7756 N N . GLY B 1 475 ? -5.02 47.031 0.93 1 96.81 475 GLY B N 1
ATOM 7757 C CA . GLY B 1 475 ? -3.982 48.031 0.799 1 96.81 475 GLY B CA 1
ATOM 7758 C C . GLY B 1 475 ? -4.227 49 -0.351 1 96.81 475 GLY B C 1
ATOM 7759 O O . GLY B 1 475 ? -3.459 49.938 -0.552 1 96.81 475 GLY B O 1
ATOM 7760 N N . LYS B 1 476 ? -5.219 48.75 -1.137 1 96.31 476 LYS B N 1
ATOM 7761 C CA . LYS B 1 476 ? -5.582 49.594 -2.281 1 96.31 476 LYS B CA 1
ATOM 7762 C C . LYS B 1 476 ? -4.473 49.594 -3.33 1 96.31 476 LYS B C 1
ATOM 7764 O O . LYS B 1 476 ? -4.09 50.656 -3.832 1 96.31 476 LYS B O 1
ATOM 7769 N N . ALA B 1 477 ? -3.949 48.5 -3.535 1 97.06 477 ALA B N 1
ATOM 7770 C CA . ALA B 1 477 ? -2.965 48.344 -4.602 1 97.06 477 ALA B CA 1
ATOM 7771 C C . ALA B 1 477 ? -3.578 48.656 -5.965 1 97.06 477 ALA B C 1
ATOM 7773 O O . ALA B 1 477 ? -4.785 48.5 -6.164 1 97.06 477 ALA B O 1
ATOM 7774 N N . LYS B 1 478 ? -2.725 49.125 -6.883 1 96.19 478 LYS B N 1
ATOM 7775 C CA . LYS B 1 478 ? -3.178 49.438 -8.234 1 96.19 478 LYS B CA 1
ATOM 7776 C C . LYS B 1 478 ? -3.547 48.156 -9 1 96.19 478 LYS B C 1
ATOM 7778 O O . LYS B 1 478 ? -4.605 48.094 -9.633 1 96.19 478 LYS B O 1
ATOM 7783 N N . ARG B 1 479 ? -2.752 47.25 -9.047 1 95.69 479 ARG B N 1
ATOM 7784 C CA . ARG B 1 479 ? -2.988 45.938 -9.648 1 95.69 479 ARG B CA 1
ATOM 7785 C C . ARG B 1 479 ? -2.125 44.875 -8.984 1 95.69 479 ARG B C 1
ATOM 7787 O O . ARG B 1 479 ? -1.125 45.188 -8.336 1 95.69 479 ARG B O 1
ATOM 7794 N N . ILE B 1 480 ? -2.568 43.656 -9.07 1 96.88 480 ILE B N 1
ATOM 7795 C CA . ILE B 1 480 ? -1.84 42.5 -8.57 1 96.88 480 ILE B CA 1
ATOM 7796 C C . ILE B 1 480 ? -1.275 41.688 -9.742 1 96.88 480 ILE B C 1
ATOM 7798 O O . ILE B 1 480 ? -2.029 41.156 -10.547 1 96.88 480 ILE B O 1
ATOM 7802 N N . LEU B 1 481 ? 0.01 41.719 -9.875 1 95.38 481 LEU B N 1
ATOM 7803 C CA . LEU B 1 481 ? 0.726 40.875 -10.828 1 95.38 481 LEU B CA 1
ATOM 7804 C C . LEU B 1 481 ? 1.073 39.531 -10.211 1 95.38 481 LEU B C 1
ATOM 7806 O O . LEU B 1 481 ? 1.429 39.469 -9.031 1 95.38 481 LEU B O 1
ATOM 7810 N N . MET B 1 482 ? 0.852 38.469 -10.984 1 94.31 482 MET B N 1
ATOM 7811 C CA . MET B 1 482 ? 1.022 37.156 -10.422 1 94.31 482 MET B CA 1
ATOM 7812 C C . MET B 1 482 ? 2.029 36.344 -11.242 1 94.31 482 MET B C 1
ATOM 7814 O O . MET B 1 482 ? 2.008 36.375 -12.469 1 94.31 482 MET B O 1
ATOM 7818 N N . ALA B 1 483 ? 2.941 35.656 -10.586 1 92.69 483 ALA B N 1
ATOM 7819 C CA . ALA B 1 483 ? 3.906 34.75 -11.18 1 92.69 483 ALA B CA 1
ATOM 7820 C C . ALA B 1 483 ? 4.023 33.469 -10.367 1 92.69 483 ALA B C 1
ATOM 7822 O O . ALA B 1 483 ? 4.02 33.5 -9.133 1 92.69 483 ALA B O 1
ATOM 7823 N N . GLY B 1 484 ? 4.094 32.344 -11.055 1 87.38 484 GLY B N 1
ATOM 7824 C CA . GLY B 1 484 ? 4.27 31.078 -10.375 1 87.38 484 GLY B CA 1
ATOM 7825 C C . GLY B 1 484 ? 2.959 30.453 -9.953 1 87.38 484 GLY B C 1
ATOM 7826 O O . GLY B 1 484 ? 2.926 29.641 -9.031 1 87.38 484 GLY B O 1
ATOM 7827 N N . PHE B 1 485 ? 1.919 30.906 -10.508 1 88.06 485 PHE B N 1
ATOM 7828 C CA . PHE B 1 485 ? 0.603 30.312 -10.336 1 88.06 485 PHE B CA 1
ATOM 7829 C C . PHE B 1 485 ? 0.222 29.469 -11.555 1 88.06 485 PHE B C 1
ATOM 7831 O O . PHE B 1 485 ? -0.71 29.828 -12.281 1 88.06 485 PHE B O 1
ATOM 7838 N N . ASP B 1 486 ? 0.892 28.359 -11.734 1 78.5 486 ASP B N 1
ATOM 7839 C CA . ASP B 1 486 ? 0.91 27.547 -12.945 1 78.5 486 ASP B CA 1
ATOM 7840 C C . ASP B 1 486 ? -0.333 26.672 -13.039 1 78.5 486 ASP B C 1
ATOM 7842 O O . ASP B 1 486 ? -0.776 26.328 -14.133 1 78.5 486 ASP B O 1
ATOM 7846 N N . GLY B 1 487 ? -0.879 26.391 -11.945 1 73.88 487 GLY B N 1
ATOM 7847 C CA . GLY B 1 487 ? -1.938 25.391 -11.898 1 73.88 487 GLY B CA 1
ATOM 7848 C C . GLY B 1 487 ? -1.417 23.984 -11.781 1 73.88 487 GLY B C 1
ATOM 7849 O O . GLY B 1 487 ? -0.205 23.75 -11.797 1 73.88 487 GLY B O 1
ATOM 7850 N N . TYR B 1 488 ? -2.271 22.953 -11.508 1 65.12 488 TYR B N 1
ATOM 7851 C CA . TYR B 1 488 ? -1.937 21.547 -11.367 1 65.12 488 TYR B CA 1
ATOM 7852 C C . TYR B 1 488 ? -2.094 20.812 -12.695 1 65.12 488 TYR B C 1
ATOM 7854 O O . TYR B 1 488 ? -2.93 21.188 -13.523 1 65.12 488 TYR B O 1
ATOM 7862 N N . PRO B 1 489 ? -1.095 19.891 -12.883 1 56.88 489 PRO B N 1
ATOM 7863 C CA . PRO B 1 489 ? -1.187 19.188 -14.164 1 56.88 489 PRO B CA 1
ATOM 7864 C C . PRO B 1 489 ? -2.465 18.375 -14.297 1 56.88 489 PRO B C 1
ATOM 7866 O O . PRO B 1 489 ? -2.998 17.891 -13.297 1 56.88 489 PRO B O 1
ATOM 7869 N N . GLY B 1 490 ? -3.049 18.266 -15.461 1 52.78 490 GLY B N 1
ATOM 7870 C CA . GLY B 1 490 ? -4.168 17.391 -15.789 1 52.78 490 GLY B CA 1
ATOM 7871 C C . GLY B 1 490 ? -5.496 17.906 -15.266 1 52.78 490 GLY B C 1
ATOM 7872 O O . GLY B 1 490 ? -5.746 19.125 -15.266 1 52.78 490 GLY B O 1
ATOM 7873 N N . GLU B 1 491 ? -6.453 17.031 -15.086 1 50.16 491 GLU B N 1
ATOM 7874 C CA . GLU B 1 491 ? -7.793 17.328 -14.586 1 50.16 491 GLU B CA 1
ATOM 7875 C C . GLU B 1 491 ? -7.824 17.344 -13.062 1 50.16 491 GLU B C 1
ATOM 7877 O O . GLU B 1 491 ? -8.789 16.875 -12.453 1 50.16 491 GLU B O 1
ATOM 7882 N N . ASP B 1 492 ? -6.73 17.875 -12.57 1 58.44 492 ASP B N 1
ATOM 7883 C CA . ASP B 1 492 ? -6.648 17.984 -11.117 1 58.44 492 ASP B CA 1
ATOM 7884 C C . ASP B 1 492 ? -7.762 18.875 -10.57 1 58.44 492 ASP B C 1
ATOM 7886 O O . ASP B 1 492 ? -7.906 20.031 -11 1 58.44 492 ASP B O 1
ATOM 7890 N N . PRO B 1 493 ? -8.695 18.281 -9.766 1 59.69 493 PRO B N 1
ATOM 7891 C CA . PRO B 1 493 ? -9.82 19.078 -9.266 1 59.69 493 PRO B CA 1
ATOM 7892 C C . PRO B 1 493 ? -9.375 20.359 -8.555 1 59.69 493 PRO B C 1
ATOM 7894 O O . PRO B 1 493 ? -10.156 21.312 -8.453 1 59.69 493 PRO B O 1
ATOM 7897 N N . ARG B 1 494 ? -8.188 20.5 -8.219 1 69.88 494 ARG B N 1
ATOM 7898 C CA . ARG B 1 494 ? -7.676 21.703 -7.559 1 69.88 494 ARG B CA 1
ATOM 7899 C C . ARG B 1 494 ? -7.715 22.906 -8.492 1 69.88 494 ARG B C 1
ATOM 7901 O O . ARG B 1 494 ? -7.832 24.047 -8.047 1 69.88 494 ARG B O 1
ATOM 7908 N N . ASN B 1 495 ? -7.527 22.578 -9.75 1 71.25 495 ASN B N 1
ATOM 7909 C CA . ASN B 1 495 ? -7.598 23.656 -10.719 1 71.25 495 ASN B CA 1
ATOM 7910 C C . ASN B 1 495 ? -8.961 24.344 -10.703 1 71.25 495 ASN B C 1
ATOM 7912 O O . ASN B 1 495 ? -9.055 25.562 -10.742 1 71.25 495 ASN B O 1
ATOM 7916 N N . ALA B 1 496 ? -9.93 23.516 -10.57 1 72 496 ALA B N 1
ATOM 7917 C CA . ALA B 1 496 ? -11.289 24.047 -10.555 1 72 496 ALA B CA 1
ATOM 7918 C C . ALA B 1 496 ? -11.539 24.875 -9.289 1 72 496 ALA B C 1
ATOM 7920 O O . ALA B 1 496 ? -12.148 25.938 -9.352 1 72 496 ALA B O 1
ATOM 7921 N N . ASP B 1 497 ? -11.086 24.391 -8.234 1 73.62 497 ASP B N 1
ATOM 7922 C CA . ASP B 1 497 ? -11.273 25.078 -6.957 1 73.62 497 ASP B CA 1
ATOM 7923 C C . ASP B 1 497 ? -10.539 26.406 -6.941 1 73.62 497 ASP B C 1
ATOM 7925 O O . ASP B 1 497 ? -11.086 27.422 -6.473 1 73.62 497 ASP B O 1
ATOM 7929 N N . THR B 1 498 ? -9.328 26.375 -7.387 1 80.12 498 THR B N 1
ATOM 7930 C CA . THR B 1 498 ? -8.539 27.609 -7.422 1 80.12 498 THR B CA 1
ATOM 7931 C C . THR B 1 498 ? -9.148 28.609 -8.398 1 80.12 498 THR B C 1
ATOM 7933 O O . THR B 1 498 ? -9.148 29.812 -8.133 1 80.12 498 THR B O 1
ATOM 7936 N N . ASN B 1 499 ? -9.672 28.078 -9.438 1 84.69 499 ASN B N 1
ATOM 7937 C CA . ASN B 1 499 ? -10.359 28.953 -10.391 1 84.69 499 ASN B CA 1
ATOM 7938 C C . ASN B 1 499 ? -11.602 29.578 -9.766 1 84.69 499 ASN B C 1
ATOM 7940 O O . ASN B 1 499 ? -11.891 30.75 -10.016 1 84.69 499 ASN B O 1
ATOM 7944 N N . LYS B 1 500 ? -12.273 28.75 -9.055 1 84.62 500 LYS B N 1
ATOM 7945 C CA . LYS B 1 500 ? -13.438 29.281 -8.352 1 84.62 500 LYS B CA 1
ATOM 7946 C C . LYS B 1 500 ? -13.023 30.406 -7.395 1 84.62 500 LYS B C 1
ATOM 7948 O O . LYS B 1 500 ? -13.711 31.438 -7.305 1 84.62 500 LYS B O 1
ATOM 7953 N N . LEU B 1 501 ? -11.984 30.203 -6.711 1 87.56 501 LEU B N 1
ATOM 7954 C CA . LEU B 1 501 ? -11.461 31.203 -5.781 1 87.56 501 LEU B CA 1
ATOM 7955 C C . LEU B 1 501 ? -11.133 32.5 -6.508 1 87.56 501 LEU B C 1
ATOM 7957 O O . LEU B 1 501 ? -11.508 33.594 -6.055 1 87.56 501 LEU B O 1
ATOM 7961 N N . PHE B 1 502 ? -10.422 32.438 -7.633 1 91.88 502 PHE B N 1
ATOM 7962 C CA . PHE B 1 502 ? -10.031 33.625 -8.398 1 91.88 502 PHE B CA 1
ATOM 7963 C C . PHE B 1 502 ? -11.258 34.344 -8.961 1 91.88 502 PHE B C 1
ATOM 7965 O O . PHE B 1 502 ? -11.312 35.562 -8.984 1 91.88 502 PHE B O 1
ATOM 7972 N N . ARG B 1 503 ? -12.188 33.562 -9.422 1 90.38 503 ARG B N 1
ATOM 7973 C CA . ARG B 1 503 ? -13.422 34.125 -9.938 1 90.38 503 ARG B CA 1
ATOM 7974 C C . ARG B 1 503 ? -14.164 34.906 -8.844 1 90.38 503 ARG B C 1
ATOM 7976 O O . ARG B 1 503 ? -14.641 36 -9.062 1 90.38 503 ARG B O 1
ATOM 7983 N N . GLN B 1 504 ? -14.25 34.25 -7.766 1 91.38 504 GLN B N 1
ATOM 7984 C CA . GLN B 1 504 ? -14.914 34.875 -6.637 1 91.38 504 GLN B CA 1
ATOM 7985 C C . GLN B 1 504 ? -14.227 36.188 -6.242 1 91.38 504 GLN B C 1
ATOM 7987 O O . GLN B 1 504 ? -14.883 37.188 -5.93 1 91.38 504 GLN B O 1
ATOM 7992 N N . TYR B 1 505 ? -12.969 36.156 -6.145 1 94.94 505 TYR B N 1
ATOM 7993 C CA . TYR B 1 505 ? -12.195 37.344 -5.816 1 94.94 505 TYR B CA 1
ATOM 7994 C C . TYR B 1 505 ? -12.453 38.469 -6.824 1 94.94 505 TYR B C 1
ATOM 7996 O O . TYR B 1 505 ? -12.742 39.594 -6.445 1 94.94 505 TYR B O 1
ATOM 8004 N N . GLN B 1 506 ? -12.375 38.125 -8.117 1 93 506 GLN B N 1
ATOM 8005 C CA . GLN B 1 506 ? -12.523 39.125 -9.18 1 93 506 GLN B CA 1
ATOM 8006 C C . GLN B 1 506 ? -13.938 39.688 -9.188 1 93 506 GLN B C 1
ATOM 8008 O O . GLN B 1 506 ? -14.141 40.844 -9.586 1 93 506 GLN B O 1
ATOM 8013 N N . ASP B 1 507 ? -14.891 38.875 -8.719 1 92.31 507 ASP B N 1
ATOM 8014 C CA . ASP B 1 507 ? -16.297 39.312 -8.711 1 92.31 507 ASP B CA 1
ATOM 8015 C C . ASP B 1 507 ? -16.594 40.156 -7.477 1 92.31 507 ASP B C 1
ATOM 8017 O O . ASP B 1 507 ? -17.656 40.781 -7.395 1 92.31 507 ASP B O 1
ATOM 8021 N N . THR B 1 508 ? -15.742 40.125 -6.551 1 93.38 508 THR B N 1
ATOM 8022 C CA . THR B 1 508 ? -15.945 40.875 -5.309 1 93.38 508 THR B CA 1
ATOM 8023 C C . THR B 1 508 ? -15.727 42.375 -5.527 1 93.38 508 THR B C 1
ATOM 8025 O O . THR B 1 508 ? -14.797 42.781 -6.234 1 93.38 508 THR B O 1
ATOM 8028 N N . GLN B 1 509 ? -16.578 43.094 -4.852 1 89.81 509 GLN B N 1
ATOM 8029 C CA . GLN B 1 509 ? -16.453 44.562 -4.93 1 89.81 509 GLN B CA 1
ATOM 8030 C C . GLN B 1 509 ? -15.148 45.031 -4.301 1 89.81 509 GLN B C 1
ATOM 8032 O O . GLN B 1 509 ? -14.75 44.531 -3.246 1 89.81 509 GLN B O 1
ATOM 8037 N N . SER B 1 510 ? -14.414 45.906 -4.898 1 91.81 510 SER B N 1
ATOM 8038 C CA . SER B 1 510 ? -13.195 46.562 -4.402 1 91.81 510 SER B CA 1
ATOM 8039 C C . SER B 1 510 ? -11.984 45.625 -4.578 1 91.81 510 SER B C 1
ATOM 8041 O O . SER B 1 510 ? -10.938 45.844 -3.961 1 91.81 510 SER B O 1
ATOM 8043 N N . SER B 1 511 ? -12.219 44.531 -5.246 1 95.19 511 SER B N 1
ATOM 8044 C CA . SER B 1 511 ? -11.078 43.688 -5.551 1 95.19 511 SER B CA 1
ATOM 8045 C C . SER B 1 511 ? -10.07 44.406 -6.441 1 95.19 511 SER B C 1
ATOM 8047 O O . SER B 1 511 ? -10.422 45.344 -7.148 1 95.19 511 SER B O 1
ATOM 8049 N N . THR B 1 512 ? -8.867 44.062 -6.293 1 95.75 512 THR B N 1
ATOM 8050 C CA . THR B 1 512 ? -7.793 44.594 -7.125 1 95.75 512 THR B CA 1
ATOM 8051 C C . THR B 1 512 ? -7.605 43.719 -8.375 1 95.75 512 THR B C 1
ATOM 8053 O O . THR B 1 512 ? -7.664 42.5 -8.312 1 95.75 512 THR B O 1
ATOM 8056 N N . PRO B 1 513 ? -7.453 44.375 -9.578 1 94.5 513 PRO B N 1
ATOM 8057 C CA . PRO B 1 513 ? -7.293 43.594 -10.812 1 94.5 513 PRO B CA 1
ATOM 8058 C C . PRO B 1 513 ? -6.094 42.656 -10.773 1 94.5 513 PRO B C 1
ATOM 8060 O O . PRO B 1 513 ? -5.031 43.031 -10.258 1 94.5 513 PRO B O 1
ATOM 8063 N N . LEU B 1 514 ? -6.336 41.469 -11.305 1 94.88 514 LEU B N 1
ATOM 8064 C CA . LEU B 1 514 ? -5.297 40.438 -11.352 1 94.88 514 LEU B CA 1
ATOM 8065 C C . LEU B 1 514 ? -4.723 40.312 -12.758 1 94.88 514 LEU B C 1
ATOM 8067 O O . LEU B 1 514 ? -5.457 40.406 -13.742 1 94.88 514 LEU B O 1
ATOM 8071 N N . LEU B 1 515 ? -3.438 40.188 -12.883 1 92.44 515 LEU B N 1
ATOM 8072 C CA . LEU B 1 515 ? -2.75 39.938 -14.148 1 92.44 515 LEU B CA 1
ATOM 8073 C C . LEU B 1 515 ? -1.6 38.969 -13.961 1 92.44 515 LEU B C 1
ATOM 8075 O O . LEU B 1 515 ? -0.709 39.188 -13.141 1 92.44 515 LEU B O 1
ATOM 8079 N N . CYS B 1 516 ? -1.63 37.875 -14.711 1 91.38 516 CYS B N 1
ATOM 8080 C CA . CYS B 1 516 ? -0.563 36.875 -14.617 1 91.38 516 CYS B CA 1
ATOM 8081 C C . CYS B 1 516 ? 0.559 37.188 -15.602 1 91.38 516 CYS B C 1
ATOM 8083 O O . CYS B 1 516 ? 0.302 37.469 -16.766 1 91.38 516 CYS B O 1
ATOM 8085 N N . LEU B 1 517 ? 1.745 37.062 -15.102 1 89 517 LEU B N 1
ATOM 8086 C CA . LEU B 1 517 ? 2.9 37.375 -15.93 1 89 517 LEU B CA 1
ATOM 8087 C C . LEU B 1 517 ? 3.543 36.125 -16.484 1 89 517 LEU B C 1
ATOM 8089 O O . LEU B 1 517 ? 4.324 36.188 -17.438 1 89 517 LEU B O 1
ATOM 8093 N N . THR B 1 518 ? 3.291 34.969 -15.891 1 84.25 518 THR B N 1
ATOM 8094 C CA . THR B 1 518 ? 3.785 33.688 -16.328 1 84.25 518 THR B CA 1
ATOM 8095 C C . THR B 1 518 ? 2.631 32.781 -16.734 1 84.25 518 THR B C 1
ATOM 8097 O O . THR B 1 518 ? 1.471 33.062 -16.438 1 84.25 518 THR B O 1
ATOM 8100 N N . PRO B 1 519 ? 2.951 31.703 -17.484 1 79 519 PRO B N 1
ATOM 8101 C CA . PRO B 1 519 ? 1.858 30.812 -17.891 1 79 519 PRO B CA 1
ATOM 8102 C C . PRO B 1 519 ? 1.045 30.297 -16.719 1 79 519 PRO B C 1
ATOM 8104 O O . PRO B 1 519 ? 1.605 30 -15.656 1 79 519 PRO B O 1
ATOM 8107 N N . THR B 1 520 ? -0.235 30.281 -16.875 1 83.5 520 THR B N 1
ATOM 8108 C CA . THR B 1 520 ? -1.121 29.812 -15.828 1 83.5 520 THR B CA 1
ATOM 8109 C C . THR B 1 520 ? -2.289 29.016 -16.406 1 83.5 520 THR B C 1
ATOM 8111 O O . THR B 1 520 ? -2.697 29.25 -17.547 1 83.5 520 THR B O 1
ATOM 8114 N N . ARG B 1 521 ? -2.732 28.047 -15.742 1 77.06 521 ARG B N 1
ATOM 8115 C CA . ARG B 1 521 ? -3.916 27.266 -16.109 1 77.06 521 ARG B CA 1
ATOM 8116 C C . ARG B 1 521 ? -5.18 27.906 -15.547 1 77.06 521 ARG B C 1
ATOM 8118 O O . ARG B 1 521 ? -6.293 27.5 -15.891 1 77.06 521 ARG B O 1
ATOM 8125 N N . TYR B 1 522 ? -4.98 28.953 -14.734 1 83.31 522 TYR B N 1
ATOM 8126 C CA . TYR B 1 522 ? -6.113 29.547 -14.047 1 83.31 522 TYR B CA 1
ATOM 8127 C C . TYR B 1 522 ? -6.781 30.609 -14.906 1 83.31 522 TYR B C 1
ATOM 8129 O O . TYR B 1 522 ? -6.164 31.141 -15.836 1 83.31 522 TYR B O 1
ATOM 8137 N N . ASP B 1 523 ? -8.031 30.844 -14.586 1 80.62 523 ASP B N 1
ATOM 8138 C CA . ASP B 1 523 ? -8.828 31.812 -15.32 1 80.62 523 ASP B CA 1
ATOM 8139 C C . ASP B 1 523 ? -8.484 33.25 -14.906 1 80.62 523 ASP B C 1
ATOM 8141 O O . ASP B 1 523 ? -9.328 33.969 -14.359 1 80.62 523 ASP B O 1
ATOM 8145 N N . ILE B 1 524 ? -7.289 33.656 -15.172 1 85 524 ILE B N 1
ATOM 8146 C CA . ILE B 1 524 ? -6.773 34.969 -14.898 1 85 524 ILE B CA 1
ATOM 8147 C C . ILE B 1 524 ? -6.16 35.562 -16.172 1 85 524 ILE B C 1
ATOM 8149 O O . ILE B 1 524 ? -5.594 34.812 -16.984 1 85 524 ILE B O 1
ATOM 8153 N N . SER B 1 525 ? -6.445 36.875 -16.438 1 84 525 SER B N 1
ATOM 8154 C CA . SER B 1 525 ? -5.812 37.531 -17.578 1 84 525 SER B CA 1
ATOM 8155 C C . SER B 1 525 ? -4.297 37.375 -17.531 1 84 525 SER B C 1
ATOM 8157 O O . SER B 1 525 ? -3.693 37.469 -16.453 1 84 525 SER B O 1
ATOM 8159 N N . CYS B 1 526 ? -3.744 37.062 -18.688 1 84.12 526 CYS B N 1
ATOM 8160 C CA . CYS B 1 526 ? -2.311 36.812 -18.703 1 84.12 526 CYS B CA 1
ATOM 8161 C C . CYS B 1 526 ? -1.606 37.719 -19.719 1 84.12 526 CYS B C 1
ATOM 8163 O O . CYS B 1 526 ? -2.127 37.969 -20.797 1 84.12 526 CYS B O 1
ATOM 8165 N N . GLN B 1 527 ? -0.569 38.312 -19.297 1 74.31 527 GLN B N 1
ATOM 8166 C CA . GLN B 1 527 ? 0.404 39 -20.141 1 74.31 527 GLN B CA 1
ATOM 8167 C C . GLN B 1 527 ? 1.819 38.5 -19.875 1 74.31 527 GLN B C 1
ATOM 8169 O O . GLN B 1 527 ? 2.217 38.375 -18.703 1 74.31 527 GLN B O 1
ATOM 8174 N N . SER B 1 528 ? 2.523 38.25 -20.953 1 78.12 528 SER B N 1
ATOM 8175 C CA . SER B 1 528 ? 3.85 37.656 -20.812 1 78.12 528 SER B CA 1
ATOM 8176 C C . SER B 1 528 ? 4.832 38.656 -20.188 1 78.12 528 SER B C 1
ATOM 8178 O O . SER B 1 528 ? 4.871 39.812 -20.594 1 78.12 528 SER B O 1
ATOM 8180 N N . VAL B 1 529 ? 5.637 38.156 -19.234 1 81.38 529 VAL B N 1
ATOM 8181 C CA . VAL B 1 529 ? 6.641 39 -18.578 1 81.38 529 VAL B CA 1
ATOM 8182 C C . VAL B 1 529 ? 7.672 39.469 -19.594 1 81.38 529 VAL B C 1
ATOM 8184 O O . VAL B 1 529 ? 8.344 40.5 -19.375 1 81.38 529 VAL B O 1
ATOM 8187 N N . TYR B 1 530 ? 7.73 38.75 -20.703 1 68.62 530 TYR B N 1
ATOM 8188 C CA . TYR B 1 530 ? 8.688 39.094 -21.75 1 68.62 530 TYR B CA 1
ATOM 8189 C C . TYR B 1 530 ? 8.164 40.219 -22.625 1 68.62 530 TYR B C 1
ATOM 8191 O O . TYR B 1 530 ? 8.93 40.812 -23.391 1 68.62 530 TYR B O 1
ATOM 8199 N N . GLY B 1 531 ? 6.902 40.469 -22.594 1 67.31 531 GLY B N 1
ATOM 8200 C CA . GLY B 1 531 ? 6.281 41.5 -23.438 1 67.31 531 GLY B CA 1
ATOM 8201 C C . GLY B 1 531 ? 6.027 42.781 -22.703 1 67.31 531 GLY B C 1
ATOM 8202 O O . GLY B 1 531 ? 6.199 42.875 -21.5 1 67.31 531 GLY B O 1
ATOM 8203 N N . PRO B 1 532 ? 5.676 43.875 -23.547 1 63.16 532 PRO B N 1
ATOM 8204 C CA . PRO B 1 532 ? 5.309 45.156 -22.906 1 63.16 532 PRO B CA 1
ATOM 8205 C C . PRO B 1 532 ? 4.035 45.031 -22.062 1 63.16 532 PRO B C 1
ATOM 8207 O O . PRO B 1 532 ? 3.082 44.375 -22.469 1 63.16 532 PRO B O 1
ATOM 8210 N N . LEU B 1 533 ? 4.004 45.375 -20.859 1 59.53 533 LEU B N 1
ATOM 8211 C CA . LEU B 1 533 ? 2.855 45.312 -19.969 1 59.53 533 LEU B CA 1
ATOM 8212 C C . LEU B 1 533 ? 1.909 46.5 -20.219 1 59.53 533 LEU B C 1
ATOM 8214 O O . LEU B 1 533 ? 2.355 47.625 -20.438 1 59.53 533 LEU B O 1
ATOM 8218 N N . LYS B 1 534 ? 0.62 46.281 -20.594 1 52.72 534 LYS B N 1
ATOM 8219 C CA . LYS B 1 534 ? -0.352 47.344 -20.797 1 52.72 534 LYS B CA 1
ATOM 8220 C C . LYS B 1 534 ? -0.749 47.969 -19.469 1 52.72 534 LYS B C 1
ATOM 8222 O O . LYS B 1 534 ? -0.808 47.281 -18.438 1 52.72 534 LYS B O 1
#

Radius of gyration: 32.55 Å; Cα contacts (8 Å, |Δi|>4): 2326; chains: 2; bounding box: 85×92×82 Å

Foldseek 3Di:
DAEEEEALAQLCVLVLSADDPVLVQLVQVLCVQLPHAEYENHAQDPDDPDDGHCRPRVDQVVVVVYPHDPRHAYEYEYELVQCDDDPRNPVVCCVSDVAFPVPGSHAEYEYEYELVSQLRNQVSQVVNVVSRHAYEYEYEPCLPDDLVSLLVSLQSNVVGDHQEYEYEQQLQQDDLVSLLVSLVSSVVRHVHAYEYWHACLQDCQVVNQVSVVVSPHDHYYAYDVQNGQAQHHHHPLVVSVVVCVVVVPDGDNVSSVVSCVPPVVVVCVVSVHHYDVLSNLSNNLQARRVLVSVLVVDPLHDPLLSVQLSVVCSVVPHNDDDPVSSVCSQFLFDDDWDFDFFLLVPAAAFEEEEEEQACQCLVCVVLVQVLCVVRVGAYEYEQLRPSHPLVSHAEYEAEGQSSCLVCLVSQQPRQHEYEYLLVRHDPVSVVSCVNGRYGRATEAADALDWDAAGRYIYAPGNDRVRVVQSSNLSSNHQAYEYTRQADDPDPPCVQVVVLVRVVSQVPDPSGHAYEYQTHHPHPHHYDHSPDDDD/DAEEEEALAQLCVLVLSADDPVLVQLVQVLCVQLPHAEYEQHAQDPDDPDDGHCRPRVDQVVVVVYPHDPRHAYEYEYELVQCDDDPRNPVVCCVSDVAFPVPGSHAEYEYEYELVSQLRNQVSQVVNVVSRHAYEYEYEPCLPDDLVSLLVSLQSNVVGDHQEYEYEQQLQQDDLVSLLVSLVSSVVRHVHAYEYWHACLQDCQVVNQVSVVVSPHDHYYAYDVQNGQAQGHHHPLVVSVVVCVVVVPDGDNVSSVVSCVPPVVVVCVVSVHHYDVLSNLSNNLQARRVLVSVLVLDPLHDPLLSVQLSVVCSVVPHNDDDPVSSVCSQFLFDDDWDFDFFLLVPAAAFEEEEEEQACQCLVCVVLVQVLCVVRVGAYEYEQLRPSHPLVSHAEYEAEGQSSLLVCLVSQQVRQHEYEYLLVRHDPVSVVSCVNGRYGHATEAADALDWDAAGRYIYAPGNDRVRVVQSSNLSNNHQAYEYTRQADDPDPPCVQVVVQVRVVSQVPDPSGHAYEYQTHHPHPHHYDHSVDDDD

Sequence (1068 aa):
MKHLDCTLRDGGYYNNWNFSEALIAQYITAMQAAGIQTIELGLRSLKNSSFSGACAYTTDAFLSTLDLPPSMTIGVMVNGSELVGKNAGQQALQLLFPSPASESPVDLVRIACHVHEFAEALPAASWLKERGYDVGFNLMQIANCSESEIKALAKLANNYPLDVLYFADSMGSMSPDDAAQIIQWLRSEWQGALGIHTHDNLGLALSNTLRAMDEGVTWVDSTVTGMGRGPGNARTEELAIEIAARTRKPANLIPLMTLLREHFKPMQVKYGWGTNPYYYLAGKYGIHPTYIQEMLGDSRFGEEDILAVIEYLRNEGGKKFSVHTLDAARHFYRGAPTGQWAPQDLLAGQDVLLLGTGPGVAAHRQALEHFIRQHKPVVMALNTQSSIAAELIDVRVACHPVRLLADCEAHIELPQPLITPYSMLPMDVQGALANKNVLDFGLNVQPDKFTFEDTHCTIPTSLVVAYAMAAASSGKAKRILMAGFDGYPGEDPRNADTNKLFRQYQDTQSSTPLLCLTPTRYDISCQSVYGPLKMKHLDCTLRDGGYYNNWNFSEALIAQYITAMQAAGIQTIELGLRSLKNSSFSGACAYTTDAFLSTLDLPPSMTIGVMVNGSELVGKNAGQQALQLLFPSPASESPVDLVRIACHVHEFAEALPAASWLKERGYDVGFNLMQIANCSESEIKALAKLANNYPLDVLYFADSMGSMSPDDAAQIIQWLRSEWQGALGIHTHDNLGLALSNTLRAMDEGVTWVDSTVTGMGRGPGNARTEELAIEIAARTRKPANLIPLMTLLREHFKPMQVKYGWGTNPYYYLAGKYGIHPTYIQEMLGDSRFGEEDILAVIEYLRNEGGKKFSVHTLDAARHFYRGAPTGQWAPQDLLAGQDVLLLGTGPGVAAHRQALEHFIRQHKPVVMALNTQSSIAAELIDVRVACHPVRLLADCEAHIELPQPLITPYSMLPMDVQGALANKNVLDFGLNVQPDKFTFEDTHCTIPTSLVVAYAMAAASSGKAKRILMAGFDGYPGEDPRNADTNKLFRQYQDTQSSTPLLCLTPTRYDISCQSVYGPLK

Secondary structure (DSSP, 8-state):
-EEEE-HHHHTHHHHTT---HHHHHHHHHHHHHHT--EEEEEE--S--SS---GGGT--HHHHTTS---TTSEEEEEEEGGGTSSTTHHHHHHHHH--S-GGGSS--EEEEEE-HHHHHHHTHHHHHHHHTT-EEEEEE-SGGGS-HHHHHHHHHHHTTS--SEEEEEETTS---HHHHHHHHHHHHTT--S-EEEEEB-TTS-HHHHHHHHHHTT--EEEEBGGG-SSTT-B-BHHHHHHHHHHHHT-----HHHHHHIIIIIHHHHHHH--S--HHHHHHHHHT--HHHHHHHHH-TT--HHHHHHHHHHHHHH--SS--HHHHHHHH----SS---S--THHHHTT-EEEEE-SSHHHHHTHHHHHHHHHHH-PEEEEETT--SS-GGG--EEE---HHHHHHTHHHHHHS-S-EEE-GGGS-HHHHHHTTTS-EEE-EEEE-TT--EE-SSEEEESS--HHHHHHHHHHHTT-SEEEEES----SSS-HHHHHHHHHHHHHHHSTTPPPEEESS--SSSS-B--TTSPP-/-EEEE-HHHHTHHHHTT---HHHHHHHHHHHHHHT--EEEEEE--S--SS---GGGT--HHHHTTS---TTSEEEEEEEGGGTSSTTHHHHHHHHH--S-GGGSS--EEEEEE-HHHHHHHTHHHHHHHHTT-EEEEEE-SGGGS-HHHHHHHHHHHTTS--SEEEEEETTS---HHHHHHHHHHHHTT--S-EEEEEB-TTS-HHHHHHHHHHTT--EEEEBGGG-SSTT-B-BHHHHHHHHHHHHT-----HHHHHHIIIIIHHHHHHH--S--HHHHHHHHHT--HHHHHHHHH-TT--HHHHHHHHHHHHHH--SS--HHHHHHHH----SS---S--THHHHTT-EEEEE-SSHHHHHTHHHHHHHHHHH-PEEEEETT--SS-GGG--EEE---HHHHHHTHHHHHHS-S-EEE-GGGS-HHHHHHTTTS-EEE-EEEE-TT--EE-SSEEEESS--HHHHHHHHHHHTT-SEEEEES----STT-HHHHHHHHHHHHHHHSTTPPPEEESS--SSSS-B--TTSPP-

pLDDT: mean 89.62, std 9.76, range [50.03, 98.81]

Solvent-accessible surface area (backbone atoms only — not comparable to full-atom values): 54177 Å² total; per-residue (Å²): 124,42,42,32,37,32,30,48,34,41,26,14,74,74,52,45,16,54,73,55,70,68,56,51,54,51,46,54,52,16,37,55,45,36,62,45,41,28,42,25,57,10,25,42,57,87,81,72,87,62,93,58,26,65,21,40,38,51,41,63,74,62,54,69,72,49,91,72,60,86,86,42,44,29,28,35,34,32,56,25,74,61,28,42,67,98,79,21,42,66,57,41,44,45,71,74,47,77,55,43,26,92,75,37,82,49,42,33,43,32,33,42,20,49,72,88,40,38,79,66,31,48,63,54,36,52,58,41,42,75,36,62,29,43,30,32,39,32,35,41,57,49,85,77,49,51,69,68,54,44,30,51,52,23,45,56,50,63,77,46,70,60,62,28,48,29,41,25,35,67,38,13,55,63,47,47,67,51,48,50,51,52,49,52,40,33,50,74,49,32,85,69,50,33,28,43,40,40,23,16,19,65,58,34,12,53,56,32,51,54,44,35,42,75,71,66,38,39,34,42,48,23,8,62,90,8,38,23,61,39,27,5,28,14,34,33,65,55,50,43,54,52,49,24,66,74,68,72,43,90,53,47,52,54,54,42,50,49,45,34,65,74,48,50,50,58,45,33,69,73,68,57,57,39,68,44,62,66,42,27,50,26,8,75,57,46,22,29,40,58,58,54,47,52,43,72,72,32,67,86,45,48,68,46,51,51,54,32,34,49,55,46,30,55,73,74,57,25,68,63,80,45,73,65,55,50,48,47,48,63,40,66,46,72,72,80,52,46,40,84,30,47,41,41,82,78,28,51,68,30,46,32,35,38,35,39,78,31,68,48,36,55,74,42,28,70,54,50,54,50,47,43,70,71,69,59,46,52,25,36,26,41,54,85,54,68,69,57,65,69,88,69,43,58,32,26,34,46,63,43,58,46,49,48,50,75,39,30,68,59,56,58,71,44,88,46,38,35,38,24,29,48,83,52,40,55,67,69,42,41,59,66,46,61,89,41,61,67,42,24,34,9,49,26,64,40,76,92,37,76,42,61,40,63,27,27,31,33,26,47,51,73,45,47,67,54,50,50,50,36,43,40,28,32,6,45,26,58,31,37,36,35,31,9,59,38,61,59,78,79,88,39,67,42,44,58,52,52,32,50,51,51,49,52,45,69,70,31,86,75,51,47,54,64,37,25,33,43,75,51,71,49,89,59,54,69,47,55,63,89,48,89,80,131,124,44,43,31,36,32,29,48,33,43,27,17,74,75,53,45,16,55,74,54,69,69,55,52,53,52,46,53,51,15,37,55,45,36,62,45,42,28,42,26,56,11,25,43,56,87,81,72,89,62,91,58,25,66,22,41,39,52,43,64,72,61,54,68,72,49,92,75,60,86,86,41,44,30,28,34,33,32,57,24,74,62,29,42,68,98,76,21,41,68,59,41,44,44,70,74,46,76,55,44,26,91,77,38,80,49,41,33,43,33,33,41,21,48,72,90,42,39,80,66,31,48,62,54,37,52,58,40,41,74,36,62,29,43,32,32,41,33,36,40,57,48,84,79,52,50,67,68,55,44,30,50,52,23,46,57,51,63,77,47,71,61,62,28,49,29,41,26,35,68,39,12,56,63,48,47,67,53,49,49,51,52,51,52,42,32,51,73,48,33,86,70,48,33,29,44,41,39,24,16,18,66,59,33,12,52,56,33,51,54,43,35,43,76,73,65,38,40,32,42,46,22,7,62,88,8,38,21,62,40,26,5,29,15,34,32,66,54,50,42,54,52,49,26,66,74,67,73,43,89,52,47,51,54,55,41,51,49,47,34,64,73,48,48,51,57,46,35,69,73,68,57,57,39,66,44,62,66,42,26,51,26,8,73,57,46,23,29,40,59,58,54,47,51,42,73,73,32,65,86,46,48,68,49,51,52,54,33,35,50,54,47,30,57,73,75,58,25,70,64,81,42,72,65,56,52,48,47,49,63,39,66,45,72,71,80,54,46,40,83,30,48,41,41,83,78,30,52,67,29,46,32,34,39,35,40,80,31,69,46,36,56,74,42,29,68,52,49,54,52,46,44,71,71,70,59,47,52,24,36,26,39,55,84,54,67,68,56,64,69,90,69,42,58,33,25,35,46,61,43,59,46,48,48,51,75,40,32,67,59,56,56,69,43,88,47,38,34,38,25,29,47,84,53,41,55,68,68,43,41,58,67,45,62,88,41,60,66,41,24,33,10,50,26,68,39,77,94,36,75,43,63,39,63,26,26,30,33,27,47,50,74,44,47,67,54,51,50,51,35,42,41,28,32,5,46,24,58,30,38,34,35,30,8,58,37,61,57,78,79,87,38,67,41,42,56,53,52,31,49,51,51,48,51,46,68,68,32,85,75,49,47,54,64,36,24,34,42,76,50,71,47,88,59,55,69,49,54,63,88,48,88,81,130